Protein 8IJL (pdb70)

Radius of gyration: 47.6 Å; Cα contacts (8 Å, |Δi|>4): 2486; chains: 2; bounding box: 61×72×159 Å

Sequence (1248 aa):
DDHRLSNTELEQKYGTNIIQGLSSVRATELLARDGPNTLTPPKQTPEIIKFLKQMVGGFSILLWIGAALCWIAFVIQYVNNSASLDNVYLGAILVLVVILTGIFAYYQEAKSTNIMASFSKMIPQQALVIRDAEKKVISAEQLVVGDVVEIKGGDQIPADIRLVFSQGCKVDNSSLTGESEPQARSTEFTHENPLETKNIGFYSTTCLEGTATGIVINTGDRTIIGRIASLASGVGSEKTPIAIEIEHFVHIVAGVAVSIGIIFFITAVCMKYYVLDAIIFLISIIVANVPEGLLATVTVTLSLTAKRMAKKNCLVKNLEAVETLGSTSIICSDKTGTLTQNRMTVAHLWFDNQIFVADTSENQTKQAFDQSSGTWASLSKIITLCNRAEFRPGQESVPIMKRTVVGDASETALLKFSEVILGDVMGIRKRNHKVAEIPFNSTNKFQLSIHETEDPNNKRFLVVMKGAPERILEKCSTIMINGQEQPLDKSSADSFHTAYMELGGLGERVLGFCHLYLPAEQFPQSYIFDVDSVNFPTSNFCFVGLLSMIDPPRSTVPDAVSKCRSAGIKVIMVTGDHPITAKAIAKSVGIISANNETVEDIAKRRNIAVEQVNKREAKAAVVTGMELKDMTPEQLDELLTNYQEIVFARTSPQQKLIIVEGCQRQDAIVAVTGDGVNDSPALKKADIGIAMGIAGSDAAKNAADMVLLDDNFASIVTGVEEGRLIFDNLKKTIAYTLTKNIAELCPFLIYIVAGLPLPIGTITILFIDLGTDIIPSIALAYEKAESDIMNRKPRHKKKDRLVNTQLAIYSYLHIGLMQALGGFLVYFTVYAQQGFWPTSLINLRVAWETDDINDLEDSYGQEWTRYQRKYLEWTGSTAFFVAIMIQQIADLIIRKTRRNSIFQQGLFRNKVIWVGIASQVIVALILSYGLGSVPALSFTMLRVQYWFVAVPHAILIWVYDEMRKLFIRLYPGSWWDKNMYYTGGSWFKILLFYVIFYGCLAGIFIGTIQVMLLTISELKPTYQDRVAPPGLTQIPQIQKTEISFRPNDPKSYEAYVLNIIRFLEKYKDSAQKDDMIFEDCGSMPSEPKERGEFNHERGERKVCRFKLDWLGNCSGLNDESYGYKEGKPCIIIKLNRVLGFKPKPPKNYNPNVLPVQCTGKRDEDKDKVGNIEYFGMGGFYGFPLQYYPYYGKLLQPKYLQPLLAVQFTNLTLDTEIRIECKAYGENIGYSEKDRFQGRFDVKIEVKS

Secondary structure (DSSP, 8-state):
-TTTS-HHHHHHHTT--TTT-B-HHHHHHHHHHH--SSPPPP-PPPHHHHHHGGGSSTTHHHHHHHHHHHHHHHHHHHHTT-----HHHHHHHHHHHHHHHHHHHHHHSPPP--GGGTSSSSS-SEEEEEETTEEEEEEGGG--TT-EEEE-TTEE--SEEEEEEEEEEEEE-HHHHS--S-EEE-SS---SSTTS-SSEE-TT-EEEEEEEEEEEEE-GGGSHHHHHHHHHHHS--SPPHHHHHHHHHHHHHHHHHHHHHHHHHHHHHTTT--HHHHHHHHHHHHHHHS-TTHHHHHHHHHHHHHHHHHTTSEEESSTTHHHHTTT--EEEE-IIIIIB-SS-EEEEEEETTEEEE----SS-----S---SSSHHHHHHHHHHT---EEPTT-SSS-GGGS-EES-HHHHHHHHHHHHHHS-SHHHHHHS-EEEEE---TTT-EEEEEEE-S-TTT--EEEEEEE-HHHHHHTEEEEEETTEEEE--HHHHHHHHHHHHHHHTTT-EEEEEEEEEEPTTTS-S-----TTTTSS--SSEEEEEEEEEE-PBPTTHHHHHHHHHHTT-EEEEE-SS-HHHHHHHHHHHTSS-SS---HHHHHHHHTS-TTTS-TTT--EEEEEHHHHHT--HHHHHHHHHH-SEEEEES--HHHHHHHHHHHHTTT--EEEEE-SGGGHHHHHHSSEEEEESSS--HHHHHS-SEEETT--THHHHHHHHHHHHHHHHHHHHHHHHHHHHHHHHHHHHHHHHH----SS-HHHHHHIIIIISHHHHHHGGG---SS-GGGS-PPPTTT--SS-HHHHHIIIIIIIHHHHHHHHHHHHHHHHTTT--GGGGTT-HHHHT-TT---EE-TTS-EE-HHHHHHHHHHHHHHHHHHHHHHHHHHHHHTT-SSS-HHHH-SSS-HHHHHHHHHHHHHHHHHHHTTTTTTBTTB-PPPGGGGTTTHHHHHHHHHHHHHHHHHHHHSTTSHHHHHH--/-TTHHHHHHHHHHHHHHHHHHHHHHHHHHHHHT--SSS-S--TTTSS-BEEEES--STTEEEE-TT-TTTSHHHHHHHHHHHGGGSTGGG--TTTEE---SS---------SSSTT-SPPEE---GGGT-SSSSSS-TTTTTTTT--EEEEEEPP-BT----PPP---TTEEEEEEEESSTTHHHHS---EEE-GGG-SEEEGGG-SB--TTTSTT-----EEEE-S-PPBTS-EEEEEEE--SS----SS-TTBSEEEEEEEE--

Foldseek 3Di:
DVLADAPVVLCVVLVADQQAWAAPVVLVVQCVVPNWQAFDWDDDDDLVVLLVVLLCPFLNVLLQVLLVLLVVLVVVCVVVPDPDPPSNVVSVVSSVLSNVLSVLVSVQAFDDDTLVVLLPVLADQWWFWRHRSDTDIGGLRSDGAFTKTKDFAFGFDSAKWFWNFWDFKWWAPCLWFVARATDAAGNHQDDDDPVPGRGIHFGSIGTHHTMTMTGHHDGYLRTPLSVLSVLLNPFFPDDFLVVVLSVVVSVVLVVVLVVVLVVCLVVLVVVVDDDSLSSQLNSLSSLLSDQSCLSSLLSVLLVVLQVVLVVVQKHFNRSSQLQLLQQFFAEAEAPAVQFFVNAKAWAWKAFLLDIWGFDDALQDQETDTDCLVALNVVVLLLLLQQADKDFDPPDDVPGLSPTDIPDDRVSSNSNSVSCSHPVDRPVLNVLWDWQEWDPDDPVLQKIKTWTFDNDPVPRFIKIKMKGAAVSVVQQAAWETHRNRIGGDDCVVVVSSVVVVVVLVLLVWGKMWIWMATDDCPLCPNCQRDDNPCPSDDRGHTYTRMMIIIDRAGHPQQLVLVVLCVLLNHQYEYAGQADQSNQVNNCPVSVLADPVFDALVVVCVVVVHDSVVRDRLSGQEEEAEQVNVVPADLVRLLCVPVRHRRYYYYNHTLVVLLVNQVSVVVVQGQYEYEDAHSSCSSVQSNHSFYEYEAPRHRSSSVSSGSMYNNHSRSNSSVVSNLSSSLQLLLSLLLVLLSLLSSLLSSVQSVCCSPFVFQRLADSLLVVCVSPQQCSLLSSLSSPFDDPDDSSNHHNDRSVPDRSDDPLSNCCSNVPRSVLLNVLLVQLLQVLQVVVFAHPVNRGSCNVVLQDQPQAFDQGNVGGGHGNVVSLLSSLQSNLLSSLSSLLLSLLSSQLSSDQQDACVVRDRPPRVSNVVSNVSNVVSSVCQQCVCQVVPDPSHHHYDPVSNPSSNVSSVVSNVVSRVLSVVCVVDPPDPSVVNNGD/DPPCVVVVVVVVVVVVVVVVVVVVVVVVVVCVPADPFAGPDCPPPQLWFKDKPDDDPPLEAEAELQDCVRCVSRLVSLCVVLVCLAPVNQPPCVAEDADDLDFDAADDQDDSDPPPAAGHAYHDHLVLQPCQSCPPPVSRLGSPLWHKMKMFIHAHAQHFFAADPDPPRFFWAKDKAFPDPVQRVQQADKDKGFRPPGHGFRRHRDDDRDCRRRNSYDGGIMMMIRNRHHAPDKTKMKMAIHGPSHDDDPVDCRRRIHIHIYHHYD

Nearest PDB structures (foldseek):
  7x21-assembly1_A  TM=9.986E-01  e=0.000E+00  Rattus norvegicus
  7x24-assembly1_A  TM=9.976E-01  e=0.000E+00  Rattus norvegicus
  7x22-assembly1_A  TM=9.985E-01  e=0.000E+00  Rattus norvegicus
  7x20-assembly1_A  TM=9.929E-01  e=0.000E+00  Rattus norvegicus
  8wa5-assembly1_A  TM=9.884E-01  e=0.000E+00  Sus scrofa

GO terms:
  GO:0016324 apical plasma membrane (C, IDA)
  GO:0005391 P-type sodium:potassium-exchanging transporter activity (F, EXP)
  GO:0016324 apical plasma membrane (C, EXP)
  GO:0008900 P-type potassium:proton transporter activity (F, EXP)
  GO:0005515 protein binding (F, IPI)
  GO:0008900 P-type potassium:proton transporter activity (F, IDA)
  GO:0010038 response to metal ion (P, IDA)

Organism: Rattus norvegicus (NCBI:txid10116)

B-factor: mean 50.52, std 21.07, range [3.62, 113.34]

Solvent-accessible surface area: 52853 Å² total; per-residue (Å²): 103,8,4,130,46,53,42,84,83,0,46,131,114,26,42,13,65,12,138,90,11,4,46,51,116,80,6,86,89,4,46,90,169,42,18,77,1,46,28,89,102,37,205,94,64,80,101,112,72,27,54,100,125,38,23,85,34,37,11,3,97,19,6,96,79,0,13,51,25,2,164,84,0,46,52,45,21,157,128,88,140,54,118,44,100,80,15,45,100,7,9,64,52,0,47,102,7,0,71,85,23,1,80,63,31,64,113,20,36,58,133,62,55,63,2,23,53,7,5,63,127,22,34,14,127,110,4,58,0,10,11,84,58,97,118,61,96,21,32,1,86,84,0,0,35,0,0,0,0,42,3,114,36,65,50,48,0,4,0,3,0,6,1,5,114,38,139,53,3,57,2,25,11,37,11,8,26,22,26,67,88,50,55,46,21,26,45,115,85,75,51,100,40,48,53,53,2,80,0,7,1,4,2,3,4,43,0,71,90,27,68,6,18,0,0,0,16,45,1,0,24,91,0,46,2,0,122,0,0,51,44,0,39,58,31,27,108,140,111,34,6,0,19,72,4,25,69,57,2,12,109,49,2,26,35,48,4,69,57,35,8,106,99,54,59,102,69,4,60,91,87,190,42,120,93,22,35,0,18,59,6,35,2,3,0,14,0,0,2,0,4,8,10,3,32,20,3,5,2,43,8,0,28,44,7,12,94,92,10,50,159,126,72,6,78,19,58,23,19,26,4,1,1,1,0,7,1,0,29,9,1,4,0,10,2,8,0,0,0,0,18,77,37,35,3,3,7,32,0,10,1,25,73,101,61,15,104,5,59,34,30,28,115,20,113,133,20,82,17,102,78,61,89,13,3,18,63,24,0,13,62,0,3,0,0,0,2,124,1,84,36,112,130,78,30,155,114,49,78,37,13,106,24,65,19,72,52,70,48,14,17,19,2,0,0,14,10,4,21,12,36,63,46,61,1,81,17,43,35,170,130,2,119,80,54,8,31,17,56,111,67,80,113,50,101,26,2,0,0,0,2,34,8,77,64,113,139,67,87,83,5,1,0,0,0,10,4,30,5,85,76,0,23,133,38,14,46,27,5,16,32,99,28,122,110,67,105,50,71,161,86,6,35,61,28,2,92,84,4,55,100,102,0,29,55,71,12,16,89,16,27,0,0,0,7,30,118,5,61,38,157,111,19,66,93,98,70,151,14,69,77,107,67,112,44,5,50,43,55,105,0,5,0,3,0,0,0,0,0,14,18,2,30,27,62,52,0,49,80,3,1,58,103,1,75,70,0,26,3,24,6,0,0,6,0,1,19,92,41,104,27,0,45,15,2,0,88,65,0,29,1,2,29,96,121,27,50,3,16,85,46,2,7,178,141,115,138,75,46,71,156,119,7,90,94,124,84,0,107,1,7,26,6,33,2,74,91,9,115,102,42,62,74,110,87,6,47,105,23,2,100,68,6,106,1,0,0,0,0,51,5,23,5,67,26,6,13,78,0,2,55,0,0,34,119,60,70,8,2,0,0,6,1,0,16,12,9,1,4,0,0,4,1,57,34,9,32,0,0,0,0,1,13,138,37,12,31,66,0,0,55,44,4,2,25,2,5,0,85,58,13,44,3,38,15,1,18,40,5,0,71,30,0,6,31,18,18,32,7,5,16,4,1,4,1,0,5,1,0,4,1,18,0,0,5,20,0,4,31,62,34,6,71,28,6,7,0,43,0,0,13,19,21,0,0,5,52,0,3,63,33,1,1,47,70,0,2,34,0,0,24,71,4,143,45,47,81,92,12,36,106,87,125,27,32,65,48,121,155,67,63,0,0,49,98,62,0,13,63,8,0,20,80,3,0,0,48,6,0,4,45,0,0,14,10,0,0,25,10,1,0,1,20,11,0,1,70,23,107,43,0,92,122,29,16,117,34,0,60,39,91,36,48,7,34,15,80,4,13,5,0,0,12,0,5,27,32,18,0,55,35,2,20,60,16,0,5,0,0,0,1,0,1,0,0,27,0,0,33,11,0,0,22,3,0,2,4,23,93,26,9,15,160,101,22,9,57,127,174,16,132,42,0,87,84,0,18,46,17,0,51,94,39,0,74,111,12,1,82,42,50,1,71,93,48,32,68,34,0,0,97,13,88,108,51,7,28,128,32,3,52,82,8,8,95,50,0,69,64,35,2,20,91,2,1,62,78,0,48,98,123,92,50,37,60,59,28,146,46,8,75,9,131,62,61,37,147,133,97,33,106,82,31,41,107,97,17,76,44,69,12,48,40,65,34,104,31,32,20,103,103,19,54,155,107,23,49,83,19,109,4,56,55,51,58,54,7,36,51,2,3,0,13,18,12,0,72,17,129,132,32,74,1,48,0,96,21,114,57,66,146,31,12,90,74,32,16,95,28,0,60,163,22,4,90,100,2,99,78,79,46,7,137,78,102,161,57,7,30,118,21,43,64,112,18,36,118,38,77,107,20,36,125,45,72,103,141,153,40,114,7,73,0,4,40,0,82,11,80,44,0,19,98,0,11,24,100,144,34,112,6,13,0,0,121,90,10,81,0,0,0,0,0,5,6,4,38,6,9,34,24,82,3,96,14,60,166,143,211,48,97,30,8,0,41,7,92,3,52,3,95,88,125,80,1,108,105,67,8,33,78,32,60,34,46,7,1,36,57,61,116,1,0,2,8,5,6,19,7,9,3,3,93,80,7,3,43,118,28,5,11,1,0,0,0,0,8,0,31,94,13,57,92,86,27,66,1,89,0,25,0,56,0,77,15,94,48,11,26,86,32,145,146,3,79,53,19,0,11,0,33,0,44,0,43,0,59,72

InterPro domains:
  IPR001757 P-type ATPase [TIGR01494] (148-418)
  IPR001757 P-type ATPase [TIGR01494] (701-815)
  IPR004014 Cation-transporting P-type ATPase, N-terminal [PF00690] (57-124)
  IPR004014 Cation-transporting P-type ATPase, N-terminal [SM00831] (55-129)
  IPR005775 P-type ATPase subfamily IIC, subunit alpha [TIGR01106] (41-1036)
  IPR005775 P-type ATPase subfamily IIC, subunit alpha [cd02608] (75-1033)
  IPR006068 Cation-transporting P-type ATPase, C-terminal [PF00689] (811-1021)
  IPR008250 P-type ATPase, A domain superfamily [SSF81653] (178-285)
  IPR018303 P-type ATPase, phosphorylation site [PS00154] (388-394)
  IPR023214 HAD superfamily [G3DSA:3.40.50.1000] (383-767)
  IPR023298 P-type ATPase, transmembrane domain superfamily [SSF81665] (54-1027)
  IPR023299 P-type ATPase, cytoplasmic domain N [G3DSA:3.40.1110.10] (396-606)
  IPR023299 P-type ATPase, cytoplasmic domain N [SSF81660] (395-607)
  IPR036412 HAD-like superfamily [SSF56784] (385-776)
  IPR044492 P-type ATPase, haloacid dehalogenase domain [SFLDF00027] (367-779)
  IPR050510 Cation transport ATPase (P-type) [PTHR43294] (22-1036)
  IPR059000 P-type ATPase, A domain [PF00122] (175-286)

Structure (mmCIF, N/CA/C/O backbone):
data_8IJL
#
_entry.id   8IJL
#
_cell.length_a   1.00
_cell.length_b   1.00
_cell.length_c   1.00
_cell.angle_alpha   90.00
_cell.angle_beta   90.00
_cell.angle_gamma   90.00
#
_symmetry.space_group_name_H-M   'P 1'
#
loop_
_entity.id
_entity.type
_entity.pdbx_description
1 polymer 'Sodium/potassium-transporting ATPase subunit alpha'
2 polymer 'Sodium/potassium-transporting ATPase subunit beta-1'
3 non-polymer 'TETRAFLUOROALUMINATE ION'
4 non-polymer 'MAGNESIUM ION'
5 non-polymer "ADENOSINE-5'-DIPHOSPHATE"
6 non-polymer 1,2-DIOLEOYL-SN-GLYCERO-3-PHOSPHOCHOLINE
7 non-polymer CHOLESTEROL
8 non-polymer 'SODIUM ION'
9 non-polymer '2-{[(4-O-alpha-D-glucopyranosyl-alpha-D-glucopyranosyl)oxy]methyl}-4-{[(3beta,9beta,14beta,17beta,25R)-spirost-5-en-3-yl]oxy}butyl 4-O-alpha-D-glucopyranosyl-alpha-D-glucopyranoside'
10 non-polymer 2-acetamido-2-deoxy-beta-D-glucopyranose
11 water water
#
loop_
_atom_site.group_PDB
_atom_site.id
_atom_site.type_symbol
_atom_site.label_atom_id
_atom_site.label_alt_id
_atom_site.label_comp_id
_atom_site.label_asym_id
_atom_site.label_entity_id
_atom_site.label_seq_id
_atom_site.pdbx_PDB_ins_code
_atom_site.Cartn_x
_atom_site.Cartn_y
_atom_site.Cartn_z
_atom_site.occupancy
_atom_site.B_iso_or_equiv
_atom_site.auth_seq_id
_atom_site.auth_comp_id
_atom_site.auth_asym_id
_atom_site.auth_atom_id
_atom_site.pdbx_PDB_model_num
ATOM 1 N N . ASP A 1 5 ? 194.78800 190.05500 231.71500 1.000 62.72033 55 ASP A N 1
ATOM 2 C CA . ASP A 1 5 ? 193.92700 191.09500 231.16600 1.000 61.99725 55 ASP A CA 1
ATOM 3 C C . ASP A 1 5 ? 193.24200 191.87500 232.28100 1.000 64.01475 55 ASP A C 1
ATOM 4 O O . ASP A 1 5 ? 193.73800 191.93300 233.40500 1.000 61.35553 55 ASP A O 1
ATOM 9 N N . ASP A 1 6 ? 192.09200 192.47100 231.96100 1.000 59.12889 56 ASP A N 1
ATOM 10 C CA . ASP A 1 6 ? 191.38500 193.30600 232.92600 1.000 53.91786 56 ASP A CA 1
ATOM 11 C C . ASP A 1 6 ? 190.70200 192.49600 234.01900 1.000 56.85163 56 ASP A C 1
ATOM 12 O O . ASP A 1 6 ? 190.40700 193.04900 235.08300 1.000 60.22012 56 ASP A O 1
ATOM 17 N N . HIS A 1 7 ? 190.43800 191.21100 233.78900 1.000 49.48628 57 HIS A N 1
ATOM 18 C CA . HIS A 1 7 ? 189.78100 190.39700 234.80300 1.000 45.42932 57 HIS A CA 1
ATOM 19 C C . HIS A 1 7 ? 190.72900 189.93000 235.89700 1.000 50.24705 57 HIS A C 1
ATOM 20 O O . HIS A 1 7 ? 190.26000 189.43800 236.92800 1.000 54.21183 57 HIS A O 1
ATOM 27 N N . ARG A 1 8 ? 192.03900 190.07200 235.70500 1.000 57.91307 58 ARG A N 1
ATOM 28 C CA . ARG A 1 8 ? 193.00800 189.71100 236.73000 1.000 58.09084 58 ARG A CA 1
ATOM 29 C C . ARG A 1 8 ? 193.37200 190.87500 237.63900 1.000 61.50896 58 ARG A C 1
ATOM 30 O O . ARG A 1 8 ? 193.78100 190.64500 238.78300 1.000 60.82098 58 ARG A O 1
ATOM 38 N N . LEU A 1 9 ? 193.23300 192.10900 237.16500 1.000 63.35466 59 LEU A N 1
ATOM 39 C CA . LEU A 1 9 ? 193.57400 193.27100 237.96800 1.000 60.50571 59 LEU A CA 1
ATOM 40 C C . LEU A 1 9 ? 192.56000 193.47200 239.09000 1.000 62.39741 59 LEU A C 1
ATOM 41 O O . LEU A 1 9 ? 191.42600 192.99000 239.03900 1.000 62.43882 59 LEU A O 1
ATOM 46 N N . SER A 1 10 ? 192.99100 194.19400 240.12000 1.000 67.89018 60 SER A N 1
ATOM 47 C CA . SER A 1 10 ? 192.12700 194.55000 241.23100 1.000 67.93265 60 SER A CA 1
ATOM 48 C C . SER A 1 10 ? 191.40500 195.86000 240.92200 1.000 65.32512 60 SER A C 1
ATOM 49 O O . SER A 1 10 ? 191.62600 196.48900 239.88500 1.000 67.96238 60 SER A O 1
ATOM 52 N N . ASN A 1 11 ? 190.52100 196.27600 241.83200 1.000 61.11674 61 ASN A N 1
ATOM 53 C CA . ASN A 1 11 ? 189.80000 197.52900 241.63600 1.000 63.95501 61 ASN A CA 1
ATOM 54 C C . ASN A 1 11 ? 190.75800 198.71000 241.57100 1.000 66.18163 61 ASN A C 1
ATOM 55 O O . ASN A 1 11 ? 190.62900 199.58000 240.70000 1.000 68.59594 61 ASN A O 1
ATOM 60 N N . THR A 1 12 ? 191.73300 198.75200 242.48100 1.000 64.72897 62 THR A N 1
ATOM 61 C CA . THR A 1 12 ? 192.69700 199.84700 242.48700 1.000 65.26394 62 THR A CA 1
ATOM 62 C C . THR A 1 12 ? 193.51500 199.86300 241.20300 1.000 63.46551 62 THR A C 1
ATOM 63 O O . THR A 1 12 ? 193.67400 200.91200 240.57000 1.000 65.48642 62 THR A O 1
ATOM 67 N N . GLU A 1 13 ? 194.02400 198.70000 240.78900 1.000 62.46934 63 GLU A N 1
ATOM 68 C CA . GLU A 1 13 ? 194.81700 198.63500 239.56500 1.000 63.55358 63 GLU A CA 1
ATOM 69 C C . GLU A 1 13 ? 193.98600 198.97600 238.33600 1.000 64.36741 63 GLU A C 1
ATOM 70 O O . GLU A 1 13 ? 194.52600 199.48200 237.34700 1.000 63.64713 63 GLU A O 1
ATOM 76 N N . LEU A 1 14 ? 192.68100 198.69900 238.37300 1.000 62.08691 64 LEU A N 1
ATOM 77 C CA . LEU A 1 14 ? 191.80400 199.14500 237.29600 1.000 58.22275 64 LEU A CA 1
ATOM 78 C C . LEU A 1 14 ? 191.62100 200.65400 237.31500 1.000 55.90216 64 LEU A C 1
ATOM 79 O O . LEU A 1 14 ? 191.48200 201.27300 236.25500 1.000 55.66385 64 LEU A O 1
ATOM 84 N N . GLU A 1 15 ? 191.60900 201.26100 238.50300 1.000 59.83074 65 GLU A N 1
ATOM 85 C CA . GLU A 1 15 ? 191.45100 202.70700 238.58800 1.000 57.21865 65 GLU A CA 1
ATOM 86 C C . GLU A 1 15 ? 192.68400 203.46100 238.10300 1.000 60.49575 65 GLU A C 1
ATOM 87 O O . GLU A 1 15 ? 192.56300 204.62600 237.71400 1.000 62.81339 65 GLU A O 1
ATOM 93 N N . GLN A 1 16 ? 193.86000 202.83100 238.11300 1.000 64.13070 66 GLN A N 1
ATOM 94 C CA . GLN A 1 16 ? 195.06000 203.46600 237.57800 1.000 61.95429 66 GLN A CA 1
ATOM 95 C C . GLN A 1 16 ? 195.21100 203.25000 236.07900 1.000 64.49477 66 GLN A C 1
ATOM 96 O O . GLN A 1 16 ? 195.63500 204.16300 235.36300 1.000 67.23476 66 GLN A O 1
ATOM 102 N N . LYS A 1 17 ? 194.88300 202.05100 235.59400 1.000 58.07810 67 LYS A N 1
ATOM 103 C CA . LYS A 1 17 ? 195.03700 201.75700 234.17300 1.000 55.31062 67 LYS A CA 1
ATOM 104 C C . LYS A 1 17 ? 194.13400 202.63900 233.32300 1.000 57.50795 67 LYS A C 1
ATOM 105 O O . LYS A 1 17 ? 194.55100 203.13800 232.27100 1.000 59.48426 67 LYS A O 1
ATOM 111 N N . TYR A 1 18 ? 192.89600 202.84900 233.76400 1.000 56.39219 68 TYR A N 1
ATOM 112 C CA . TYR A 1 18 ? 191.90100 203.55800 232.97600 1.000 51.80576 68 TYR A CA 1
ATOM 113 C C . TYR A 1 18 ? 191.68300 204.99400 233.42800 1.000 56.50970 68 TYR A C 1
ATOM 114 O O . TYR A 1 18 ? 190.82100 205.67700 232.86500 1.000 60.84018 68 TYR A O 1
ATOM 123 N N . GLY A 1 19 ? 192.43600 205.47100 234.41700 1.000 57.13961 69 GLY A N 1
ATOM 124 C CA . GLY A 1 19 ? 192.31900 206.84400 234.86800 1.000 55.83990 69 GLY A CA 1
ATOM 125 C C . GLY A 1 19 ? 190.92300 207.19000 235.33500 1.000 59.77777 69 GLY A C 1
ATOM 126 O O . GLY A 1 19 ? 190.37400 208.23200 234.96600 1.000 58.16090 69 GLY A O 1
ATOM 127 N N . THR A 1 20 ? 190.33600 206.31300 236.14300 1.000 58.04566 70 THR A N 1
ATOM 128 C CA . THR A 1 20 ? 188.95400 206.44400 236.57200 1.000 51.51932 70 THR A CA 1
ATOM 129 C C . THR A 1 20 ? 188.86400 206.22600 238.07400 1.000 53.72384 70 THR A C 1
ATOM 130 O O . THR A 1 20 ? 189.78800 205.70700 238.70500 1.000 60.89899 70 THR A O 1
ATOM 134 N N . ASN A 1 21 ? 187.74100 206.64900 238.64500 1.000 55.61337 71 ASN A N 1
ATOM 135 C CA . ASN A 1 21 ? 187.43000 206.40500 240.04600 1.000 56.24504 71 ASN A CA 1
ATOM 136 C C . ASN A 1 21 ? 186.06200 205.74900 240.12200 1.000 55.80156 71 ASN A C 1
ATOM 137 O O . ASN A 1 21 ? 185.10200 206.24700 239.53100 1.000 60.72921 71 ASN A O 1
ATOM 142 N N . ILE A 1 22 ? 185.97600 204.62900 240.84000 1.000 56.45054 72 ILE A N 1
ATOM 143 C CA . ILE A 1 22 ? 184.71800 203.89100 240.90600 1.000 56.29436 72 ILE A CA 1
ATOM 144 C C . ILE A 1 22 ? 183.64300 204.72200 241.59300 1.000 56.15079 72 ILE A C 1
ATOM 145 O O . ILE A 1 22 ? 182.48900 204.76300 241.14900 1.000 57.80819 72 ILE A O 1
ATOM 150 N N . ILE A 1 23 ? 184.00000 205.39600 242.68700 1.000 59.97294 73 ILE A N 1
ATOM 151 C CA . ILE A 1 23 ? 183.02300 206.20000 243.41500 1.000 60.60093 73 ILE A CA 1
ATOM 152 C C . ILE A 1 23 ? 182.60600 207.41500 242.59700 1.000 58.80075 73 ILE A C 1
ATOM 153 O O . ILE A 1 23 ? 181.41500 207.73200 242.49400 1.000 61.41858 73 ILE A O 1
ATOM 158 N N . GLN A 1 24 ? 183.57100 208.11000 241.99700 1.000 60.69681 74 GLN A N 1
ATOM 159 C CA . GLN A 1 24 ? 183.29200 209.36100 241.30400 1.000 61.75788 74 GLN A CA 1
ATOM 160 C C . GLN A 1 24 ? 182.97000 209.17600 239.82900 1.000 62.92660 74 GLN A C 1
ATOM 161 O O . GLN A 1 24 ? 182.12800 209.90600 239.29400 1.000 64.74786 74 GLN A O 1
ATOM 167 N N . GLY A 1 25 ? 183.61300 208.22300 239.15800 1.000 58.49593 75 GLY A N 1
ATOM 168 C CA . GLY A 1 25 ? 183.43800 208.05900 237.73100 1.000 54.77352 75 GLY A CA 1
ATOM 169 C C . GLY A 1 25 ? 184.29600 209.02700 236.94000 1.000 57.06124 75 GLY A C 1
ATOM 170 O O . GLY A 1 25 ? 185.02400 209.86000 237.47900 1.000 59.18042 75 GLY A O 1
ATOM 171 N N . LEU A 1 26 ? 184.20500 208.90100 235.62000 1.000 58.23341 76 LEU A N 1
ATOM 172 C CA . LEU A 1 26 ? 184.91600 209.81000 234.73700 1.000 59.68194 76 LEU A CA 1
ATOM 173 C C . LEU A 1 26 ? 184.28900 211.20000 234.78700 1.000 63.03540 76 LEU A C 1
ATOM 174 O O . LEU A 1 26 ? 183.09400 211.36400 235.03900 1.000 63.96326 76 LEU A O 1
ATOM 179 N N . SER A 1 27 ? 185.11400 212.21200 234.54500 1.000 67.90592 77 SER A N 1
ATOM 180 C CA . SER A 1 27 ? 184.59500 213.56300 234.44400 1.000 64.31659 77 SER A CA 1
ATOM 181 C C . SER A 1 27 ? 183.87000 213.74500 233.11300 1.000 67.68969 77 SER A C 1
ATOM 182 O O . SER A 1 27 ? 183.97500 212.92300 232.20000 1.000 70.45255 77 SER A O 1
ATOM 185 N N . SER A 1 28 ? 183.11800 214.83800 233.00800 1.000 70.29761 78 SER A N 1
ATOM 186 C CA . SER A 1 28 ? 182.40900 215.13200 231.77000 1.000 67.86625 78 SER A CA 1
ATOM 187 C C . SER A 1 28 ? 183.32500 215.67400 230.68200 1.000 67.77727 78 SER A C 1
ATOM 188 O O . SER A 1 28 ? 182.93200 215.67800 229.51100 1.000 68.80430 78 SER A O 1
ATOM 191 N N . VAL A 1 29 ? 184.52600 216.12200 231.03400 1.000 71.79008 79 VAL A N 1
ATOM 192 C CA . VAL A 1 29 ? 185.49700 216.57900 230.04500 1.000 71.73652 79 VAL A CA 1
ATOM 193 C C . VAL A 1 29 ? 186.31800 215.41800 229.50500 1.000 68.88347 79 VAL A C 1
ATOM 194 O O . VAL A 1 29 ? 186.50800 215.28600 228.29200 1.000 69.44589 79 VAL A O 1
ATOM 198 N N . ARG A 1 30 ? 186.81600 214.56300 230.40000 1.000 63.65855 80 ARG A N 1
ATOM 199 C CA . ARG A 1 30 ? 187.54900 213.38600 229.95600 1.000 66.30959 80 ARG A CA 1
ATOM 200 C C . ARG A 1 30 ? 186.65000 212.42500 229.19300 1.000 64.68352 80 ARG A C 1
ATOM 201 O O . ARG A 1 30 ? 187.12600 211.71600 228.30300 1.000 66.07587 80 ARG A O 1
ATOM 209 N N . ALA A 1 31 ? 185.35400 212.39800 229.50700 1.000 63.44725 81 ALA A N 1
ATOM 210 C CA . ALA A 1 31 ? 184.43600 211.56800 228.73700 1.000 61.33114 81 ALA A CA 1
ATOM 211 C C . ALA A 1 31 ? 184.37100 212.00400 227.27900 1.000 65.07428 81 ALA A C 1
ATOM 212 O O . ALA A 1 31 ? 184.45300 211.16200 226.37900 1.000 68.03699 81 ALA A O 1
ATOM 214 N N . THR A 1 32 ? 184.25200 213.30800 227.02400 1.000 67.94878 82 THR A N 1
ATOM 215 C CA . THR A 1 32 ? 184.23800 213.79900 225.65000 1.000 65.56000 82 THR A CA 1
ATOM 216 C C . THR A 1 32 ? 185.59700 213.65100 224.98000 1.000 68.60732 82 THR A C 1
ATOM 217 O O . THR A 1 32 ? 185.66600 213.34400 223.78200 1.000 69.55199 82 THR A O 1
ATOM 221 N N . GLU A 1 33 ? 186.68200 213.85200 225.73100 1.000 66.53407 83 GLU A N 1
ATOM 222 C CA . GLU A 1 33 ? 188.01200 213.65900 225.16200 1.000 63.47187 83 GLU A CA 1
ATOM 223 C C . GLU A 1 33 ? 188.22000 212.21100 224.73200 1.000 64.96391 83 GLU A C 1
ATOM 224 O O . GLU A 1 33 ? 188.76700 211.94900 223.65500 1.000 69.48513 83 GLU A O 1
ATOM 230 N N . LEU A 1 34 ? 187.76500 211.25500 225.54400 1.000 56.44054 84 LEU A N 1
ATOM 231 C CA . LEU A 1 34 ? 187.89300 209.85200 225.17100 1.000 55.02653 84 LEU A CA 1
ATOM 232 C C . LEU A 1 34 ? 186.92000 209.47000 224.06400 1.000 53.24199 84 LEU A C 1
ATOM 233 O O . LEU A 1 34 ? 187.22900 208.59400 223.25200 1.000 55.75251 84 LEU A O 1
ATOM 238 N N . LEU A 1 35 ? 185.74400 210.10000 224.01500 1.000 55.29837 85 LEU A N 1
ATOM 239 C CA . LEU A 1 35 ? 184.84600 209.88500 222.88700 1.000 56.81851 85 LEU A CA 1
ATOM 240 C C . LEU A 1 35 ? 185.45300 210.36900 221.58100 1.000 58.62796 85 LEU A C 1
ATOM 241 O O . LEU A 1 35 ? 185.18500 209.78200 220.52800 1.000 59.84790 85 LEU A O 1
ATOM 246 N N . ALA A 1 36 ? 186.25400 211.43100 221.62600 1.000 68.87284 86 ALA A N 1
ATOM 247 C CA . ALA A 1 36 ? 186.98700 211.87600 220.44800 1.000 64.29047 86 ALA A CA 1
ATOM 248 C C . ALA A 1 36 ? 188.18300 210.99000 220.13300 1.000 64.55416 86 ALA A C 1
ATOM 249 O O . ALA A 1 36 ? 188.49800 210.78000 218.95700 1.000 68.82418 86 ALA A O 1
ATOM 251 N N . ARG A 1 37 ? 188.85700 210.46800 221.16100 1.000 63.33505 87 ARG A N 1
ATOM 252 C CA . ARG A 1 37 ? 190.06000 209.67000 220.93900 1.000 63.22672 87 ARG A CA 1
ATOM 253 C C . ARG A 1 37 ? 189.73200 208.27300 220.42100 1.000 63.63257 87 ARG A C 1
ATOM 254 O O . ARG A 1 37 ? 190.42300 207.76000 219.53400 1.000 65.32067 87 ARG A O 1
ATOM 262 N N . ASP A 1 38 ? 188.68700 207.63900 220.95600 1.000 61.71871 88 ASP A N 1
ATOM 263 C CA . ASP A 1 38 ? 188.34000 206.26800 220.60200 1.000 59.27151 88 ASP A CA 1
ATOM 264 C C . ASP A 1 38 ? 187.15300 206.15300 219.66100 1.000 62.65576 88 ASP A C 1
ATOM 265 O O . ASP A 1 38 ? 187.09700 205.20500 218.87700 1.000 64.26224 88 ASP A O 1
ATOM 270 N N . GLY A 1 39 ? 186.20600 207.08200 219.72100 1.000 58.61860 89 GLY A N 1
ATOM 271 C CA . GLY A 1 39 ? 185.02300 207.00800 218.90000 1.000 56.00740 89 GLY A CA 1
ATOM 272 C C . GLY A 1 39 ? 183.81500 206.53300 219.67900 1.000 53.59046 89 GLY A C 1
ATOM 273 O O . GLY A 1 39 ? 183.91400 206.13700 220.84400 1.000 55.68808 89 GLY A O 1
ATOM 274 N N . PRO A 1 40 ? 182.64700 206.56600 219.04500 1.000 49.70093 90 PRO A N 1
ATOM 275 C CA . PRO A 1 40 ? 181.41600 206.17400 219.73700 1.000 50.24501 90 PRO A CA 1
ATOM 276 C C . PRO A 1 40 ? 181.35100 204.67600 219.99700 1.000 52.96697 90 PRO A C 1
ATOM 277 O O . PRO A 1 40 ? 182.01700 203.86500 219.35000 1.000 51.15312 90 PRO A O 1
ATOM 281 N N . ASN A 1 41 ? 180.52300 204.31900 220.97800 1.000 38.66319 91 ASN A N 1
ATOM 282 C CA . ASN A 1 41 ? 180.29300 202.92300 221.34700 1.000 32.38830 91 ASN A CA 1
ATOM 283 C C . ASN A 1 41 ? 179.16900 202.35200 220.48000 1.000 37.14421 91 ASN A C 1
ATOM 284 O O . ASN A 1 41 ? 178.04700 202.10200 220.92300 1.000 45.41456 91 ASN A O 1
ATOM 289 N N . THR A 1 42 ? 179.49600 202.16200 219.20400 1.000 39.53762 92 THR A N 1
ATOM 290 C CA . THR A 1 42 ? 178.57200 201.60100 218.23000 1.000 40.68213 92 THR A CA 1
ATOM 291 C C . THR A 1 42 ? 179.33800 200.69900 217.27500 1.000 44.81544 92 THR A C 1
ATOM 292 O O . THR A 1 42 ? 180.55100 200.83700 217.09600 1.000 46.70211 92 THR A O 1
ATOM 296 N N . LEU A 1 43 ? 178.61200 199.77300 216.65600 1.000 43.23780 93 LEU A N 1
ATOM 297 C CA . LEU A 1 43 ? 179.18700 198.85300 215.68400 1.000 42.54624 93 LEU A CA 1
ATOM 298 C C . LEU A 1 43 ? 179.11600 199.48300 214.29800 1.000 45.69236 93 LEU A C 1
ATOM 299 O O . LEU A 1 43 ? 178.03200 199.84800 213.83200 1.000 50.89292 93 LEU A O 1
ATOM 304 N N . THR A 1 44 ? 180.26500 199.61000 213.64600 1.000 51.85709 94 THR A N 1
ATOM 305 C CA . THR A 1 44 ? 180.30500 200.21100 212.31800 1.000 54.93716 94 THR A CA 1
ATOM 306 C C . THR A 1 44 ? 179.77500 199.22600 211.28200 1.000 54.25492 94 THR A C 1
ATOM 307 O O . THR A 1 44 ? 180.24800 198.08600 211.22100 1.000 54.21847 94 THR A O 1
ATOM 311 N N . PRO A 1 45 ? 178.80300 199.62000 210.45600 1.000 66.34312 95 PRO A N 1
ATOM 312 C CA . PRO A 1 45 ? 178.26100 198.68600 209.47200 1.000 63.25389 95 PRO A CA 1
ATOM 313 C C . PRO A 1 45 ? 179.29000 198.36300 208.40400 1.000 64.82471 95 PRO A C 1
ATOM 314 O O . PRO A 1 45 ? 180.18000 199.17900 208.11100 1.000 69.02226 95 PRO A O 1
ATOM 318 N N . PRO A 1 46 ? 179.21300 197.18100 207.79900 1.000 76.28099 96 PRO A N 1
ATOM 319 C CA . PRO A 1 46 ? 180.15500 196.83500 206.73000 1.000 78.38591 96 PRO A CA 1
ATOM 320 C C . PRO A 1 46 ? 179.89000 197.63500 205.46400 1.000 82.29719 96 PRO A C 1
ATOM 321 O O . PRO A 1 46 ? 178.79000 198.13700 205.22400 1.000 81.90700 96 PRO A O 1
ATOM 325 N N . LYS A 1 47 ? 180.93100 197.74600 204.64400 1.000 92.39586 97 LYS A N 1
ATOM 326 C CA . LYS A 1 47 ? 180.86400 198.48700 203.38800 1.000 93.18167 97 LYS A CA 1
ATOM 327 C C . LYS A 1 47 ? 180.40500 197.54000 202.28400 1.000 93.48619 97 LYS A C 1
ATOM 328 O O . LYS A 1 47 ? 181.10700 196.58000 201.94900 1.000 93.54058 97 LYS A O 1
ATOM 334 N N . GLN A 1 48 ? 179.23400 197.81200 201.71700 1.000 90.32298 98 GLN A N 1
ATOM 335 C CA . GLN A 1 48 ? 178.64600 196.96900 200.68600 1.000 89.64222 98 GLN A CA 1
ATOM 336 C C . GLN A 1 48 ? 178.81800 197.60600 199.31300 1.000 91.40582 98 GLN A C 1
ATOM 337 O O . GLN A 1 48 ? 178.72000 198.82700 199.16500 1.000 90.16429 98 GLN A O 1
ATOM 343 N N . THR A 1 49 ? 179.07800 196.76900 198.31200 1.000 89.35200 99 THR A N 1
ATOM 344 C CA . THR A 1 49 ? 179.20100 197.25100 196.94800 1.000 88.89877 99 THR A CA 1
ATOM 345 C C . THR A 1 49 ? 177.84400 197.72600 196.42700 1.000 89.59244 99 THR A C 1
ATOM 346 O O . THR A 1 49 ? 176.80500 197.15800 196.77300 1.000 89.16817 99 THR A O 1
ATOM 350 N N . PRO A 1 50 ? 177.82800 198.77100 195.60000 1.000 85.44116 100 PRO A N 1
ATOM 351 C CA . PRO A 1 50 ? 176.55300 199.27300 195.07400 1.000 83.24436 100 PRO A CA 1
ATOM 352 C C . PRO A 1 50 ? 175.85700 198.23700 194.20400 1.000 83.15491 100 PRO A C 1
ATOM 353 O O . PRO A 1 50 ? 176.49300 197.39100 193.57200 1.000 81.09120 100 PRO A O 1
ATOM 357 N N . GLU A 1 51 ? 174.52500 198.31200 194.18800 1.000 77.91996 101 GLU A N 1
ATOM 358 C CA . GLU A 1 51 ? 173.73200 197.34300 193.43800 1.000 75.49824 101 GLU A CA 1
ATOM 359 C C . GLU A 1 51 ? 173.97900 197.45300 191.93900 1.000 76.56638 101 GLU A C 1
ATOM 360 O O . GLU A 1 51 ? 174.04300 196.43400 191.23900 1.000 78.51978 101 GLU A O 1
ATOM 366 N N . ILE A 1 52 ? 174.10500 198.67800 191.42400 1.000 74.18942 102 ILE A N 1
ATOM 367 C CA . ILE A 1 52 ? 174.30000 198.85100 189.98900 1.000 74.25955 102 ILE A CA 1
ATOM 368 C C . ILE A 1 52 ? 175.64700 198.28800 189.55200 1.000 75.08021 102 ILE A C 1
ATOM 369 O O . ILE A 1 52 ? 175.77000 197.75700 188.44300 1.000 75.63373 102 ILE A O 1
ATOM 374 N N . ILE A 1 53 ? 176.67000 198.37300 190.40500 1.000 72.34526 103 ILE A N 1
ATOM 375 C CA . ILE A 1 53 ? 177.95500 197.76400 190.07800 1.000 71.28032 103 ILE A CA 1
ATOM 376 C C . ILE A 1 53 ? 177.82200 196.24900 189.99800 1.000 72.27740 103 ILE A C 1
ATOM 377 O O . ILE A 1 53 ? 178.38600 195.60700 189.10400 1.000 74.16516 103 ILE A O 1
ATOM 382 N N . LYS A 1 54 ? 177.07400 195.65500 190.93100 1.000 69.79783 104 LYS A N 1
ATOM 383 C CA . LYS A 1 54 ? 176.85100 194.21400 190.89800 1.000 66.83231 104 LYS A CA 1
ATOM 384 C C . LYS A 1 54 ? 176.10400 193.80300 189.63600 1.000 69.54853 104 LYS A C 1
ATOM 385 O O . LYS A 1 54 ? 176.42000 192.77600 189.02500 1.000 70.81017 104 LYS A O 1
ATOM 391 N N . PHE A 1 55 ? 175.1040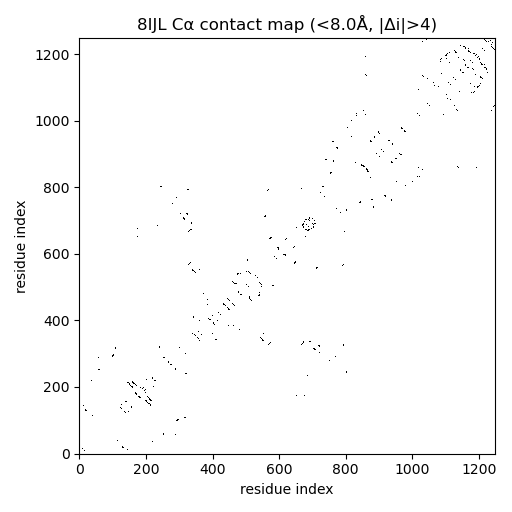0 194.59100 189.23600 1.000 66.91340 105 PHE A N 1
ATOM 392 C CA . PHE A 1 55 ? 174.37000 194.29400 188.01000 1.000 62.72021 105 PHE A CA 1
ATOM 393 C C . PHE A 1 55 ? 175.26000 194.42300 186.77900 1.000 61.94018 105 PHE A C 1
ATOM 394 O O . PHE A 1 55 ? 175.18700 193.59300 185.86600 1.000 65.21797 105 PHE A O 1
ATOM 402 N N . LEU A 1 56 ? 176.10400 195.45600 186.73300 1.000 63.17816 106 LEU A N 1
ATOM 403 C CA . LEU A 1 56 ? 176.93500 195.67900 185.55600 1.000 63.33451 106 LEU A CA 1
ATOM 404 C C . LEU A 1 56 ? 178.07300 194.67300 185.46200 1.000 63.29135 106 LEU A C 1
ATOM 405 O O . LEU A 1 56 ? 178.55500 194.39100 184.36000 1.000 66.43673 106 LEU A O 1
ATOM 410 N N . LYS A 1 57 ? 178.51900 194.12500 186.59400 1.000 63.72779 107 LYS A N 1
ATOM 411 C CA . LYS A 1 57 ? 179.56500 193.11000 186.55900 1.000 61.42599 107 LYS A CA 1
ATOM 412 C C . LYS A 1 57 ? 179.10500 191.81100 185.91300 1.000 62.07928 107 LYS A C 1
ATOM 413 O O . LYS A 1 57 ? 179.94600 190.96000 185.60700 1.000 61.21802 107 LYS A O 1
ATOM 419 N N . GLN A 1 58 ? 177.80300 191.63700 185.70100 1.000 59.50672 108 GLN A N 1
ATOM 420 C CA . GLN A 1 58 ? 177.26200 190.44000 185.07500 1.000 54.74806 108 GLN A CA 1
ATOM 421 C C . GLN A 1 58 ? 177.18900 190.54100 183.55700 1.000 52.81676 108 GLN A C 1
ATOM 422 O O . GLN A 1 58 ? 176.80100 189.56700 182.90600 1.000 56.65633 108 GLN A O 1
ATOM 428 N N . MET A 1 59 ? 177.54400 191.68700 182.98200 1.000 56.45765 109 MET A N 1
ATOM 429 C CA . MET A 1 59 ? 177.60100 191.84900 181.53600 1.000 55.36801 109 MET A CA 1
ATOM 430 C C . MET A 1 59 ? 178.94200 191.43800 180.94700 1.000 54.37574 109 MET A C 1
ATOM 431 O O . MET A 1 59 ? 179.12500 191.54300 179.73100 1.000 57.91720 109 MET A O 1
ATOM 436 N N . VAL A 1 60 ? 179.87900 190.97800 181.77300 1.000 49.82072 110 VAL A N 1
ATOM 437 C CA . VAL A 1 60 ? 181.17700 190.52500 181.29000 1.000 50.58214 110 VAL A CA 1
ATOM 438 C C . VAL A 1 60 ? 181.48400 189.15700 181.88200 1.000 53.49240 110 VAL A C 1
ATOM 439 O O . VAL A 1 60 ? 182.61200 188.66300 181.78200 1.000 54.12477 110 VAL A O 1
ATOM 443 N N . GLY A 1 61 ? 180.48300 188.53500 182.49800 1.000 46.14587 111 GLY A N 1
ATOM 444 C CA . GLY A 1 61 ? 180.63100 187.22800 183.10900 1.000 45.24066 111 GLY A CA 1
ATOM 445 C C . GLY A 1 61 ? 180.01700 186.14700 182.24100 1.000 46.68780 111 GLY A C 1
ATOM 446 O O . GLY A 1 61 ? 179.04200 186.38700 181.52700 1.000 50.14741 111 GLY A O 1
ATOM 447 N N . GLY A 1 62 ? 180.59300 184.95400 182.30600 1.000 39.15168 112 GLY A N 1
ATOM 448 C CA . GLY A 1 62 ? 180.08000 183.84400 181.51900 1.000 39.38507 112 GLY A CA 1
ATOM 449 C C . GLY A 1 62 ? 180.64400 183.86900 180.11800 1.000 39.70210 112 GLY A C 1
ATOM 450 O O . GLY A 1 62 ? 181.85900 183.93000 179.92600 1.000 41.55824 112 GLY A O 1
ATOM 451 N N . PHE A 1 63 ? 179.75500 183.82000 179.12900 1.000 39.93087 113 PHE A N 1
ATOM 452 C CA . PHE A 1 63 ? 180.13200 183.88100 177.72400 1.000 34.14023 113 PHE A CA 1
ATOM 453 C C . PHE A 1 63 ? 179.97400 185.27800 177.14200 1.000 40.45785 113 PHE A C 1
ATOM 454 O O . PHE A 1 63 ? 180.08300 185.44700 175.92400 1.000 38.67874 113 PHE A O 1
ATOM 462 N N . SER A 1 64 ? 179.71800 186.28000 177.98600 1.000 46.33614 114 SER A N 1
ATOM 463 C CA . SER A 1 64 ? 179.37600 187.61000 177.49500 1.000 40.70529 114 SER A CA 1
ATOM 464 C C . SER A 1 64 ? 180.54400 188.28400 176.78900 1.000 41.92685 114 SER A C 1
ATOM 465 O O . SER A 1 64 ? 180.32900 189.04200 175.83800 1.000 50.36508 114 SER A O 1
ATOM 468 N N . ILE A 1 65 ? 181.77700 188.03300 177.23300 1.000 41.08739 115 ILE A N 1
ATOM 469 C CA . ILE A 1 65 ? 182.93300 188.66000 176.59600 1.000 40.35600 115 ILE A CA 1
ATOM 470 C C . ILE A 1 65 ? 183.04700 188.21900 175.14200 1.000 41.85875 115 ILE A C 1
ATOM 471 O O . ILE A 1 65 ? 183.30100 189.03500 174.24900 1.000 48.20797 115 ILE A O 1
ATOM 476 N N . LEU A 1 66 ? 182.85500 186.92400 174.88000 1.000 39.59395 116 LEU A N 1
ATOM 477 C CA . LEU A 1 66 ? 182.89300 186.43400 173.50600 1.000 36.53607 116 LEU A CA 1
ATOM 478 C C . LEU A 1 66 ? 181.76300 187.02900 172.67600 1.000 39.52040 116 LEU A C 1
ATOM 479 O O . LEU A 1 66 ? 181.95500 187.36600 171.50200 1.000 44.17893 116 LEU A O 1
ATOM 484 N N . LEU A 1 67 ? 180.57500 187.16300 173.26700 1.000 44.51748 117 LEU A N 1
ATOM 485 C CA . LEU A 1 67 ? 179.45000 187.74400 172.54400 1.000 41.12197 117 LEU A CA 1
ATOM 486 C C . LEU A 1 67 ? 179.65000 189.23200 172.28700 1.000 40.33261 117 LEU A C 1
ATOM 487 O O . LEU A 1 67 ? 179.20300 189.74500 171.25600 1.000 46.48291 117 LEU A O 1
ATOM 492 N N . TRP A 1 68 ? 180.31300 189.94200 173.20400 1.000 42.51668 118 TRP A N 1
ATOM 493 C CA . TRP A 1 68 ? 180.65800 191.33700 172.94500 1.000 40.36419 118 TRP A CA 1
ATOM 494 C C . TRP A 1 68 ? 181.61300 191.44800 171.76300 1.000 38.76547 118 TRP A C 1
ATOM 495 O O . TRP A 1 68 ? 181.46700 192.33800 170.91600 1.000 39.96468 118 TRP A O 1
ATOM 506 N N . ILE A 1 69 ? 182.59400 190.54600 171.68900 1.000 43.33305 119 ILE A N 1
ATOM 507 C CA . ILE A 1 69 ? 183.50600 190.51500 170.54900 1.000 43.59118 119 ILE A CA 1
ATOM 508 C C . ILE A 1 69 ? 182.74400 190.21200 169.26700 1.000 41.18717 119 ILE A C 1
ATOM 509 O O . ILE A 1 69 ? 183.01900 190.79300 168.21200 1.000 47.69184 119 ILE A O 1
ATOM 514 N N . GLY A 1 70 ? 181.78000 189.29200 169.33400 1.000 41.71126 120 GLY A N 1
ATOM 515 C CA . GLY A 1 70 ? 180.97300 188.99100 168.16300 1.000 38.79308 120 GLY A CA 1
ATOM 516 C C . GLY A 1 70 ? 180.16000 190.18000 167.68700 1.000 42.70908 120 GLY A C 1
ATOM 517 O O . GLY A 1 70 ? 180.06400 190.43600 166.48600 1.000 52.55536 120 GLY A O 1
ATOM 518 N N . ALA A 1 71 ? 179.55900 190.92000 168.62100 1.000 43.46990 121 ALA A N 1
ATOM 519 C CA . ALA A 1 71 ? 178.80400 192.11500 168.25100 1.000 43.82312 121 ALA A CA 1
ATOM 520 C C . ALA A 1 71 ? 179.71500 193.18900 167.66200 1.000 48.47995 121 ALA A C 1
ATOM 521 O O . ALA A 1 71 ? 179.34200 193.87300 166.69900 1.000 50.75090 121 ALA A O 1
ATOM 523 N N . ALA A 1 72 ? 180.91200 193.35200 168.23000 1.000 53.50148 122 ALA A N 1
ATOM 524 C CA . ALA A 1 72 ? 181.86900 194.29900 167.66800 1.000 50.56762 122 ALA A CA 1
ATOM 525 C C . ALA A 1 72 ? 182.26900 193.90000 166.25500 1.000 50.54929 122 ALA A C 1
ATOM 526 O O . ALA A 1 72 ? 182.36000 194.75300 165.36400 1.000 56.35728 122 ALA A O 1
ATOM 528 N N . LEU A 1 73 ? 182.51200 192.60700 166.03000 1.000 48.77460 123 LEU A N 1
ATOM 529 C CA . LEU A 1 73 ? 182.84200 192.13300 164.69100 1.000 48.80462 123 LEU A CA 1
ATOM 530 C C . LEU A 1 73 ? 181.67700 192.33800 163.73400 1.000 49.37729 123 LEU A C 1
ATOM 531 O O . LEU A 1 73 ? 181.88100 192.63800 162.55500 1.000 55.04462 123 LEU A O 1
ATOM 536 N N . CYS A 1 74 ? 180.44700 192.17200 164.22100 1.000 52.89677 124 CYS A N 1
ATOM 537 C CA . CYS A 1 74 ? 179.28000 192.45800 163.39500 1.000 55.99221 124 CYS A CA 1
ATOM 538 C C . CYS A 1 74 ? 179.24500 193.92000 162.97300 1.000 60.14738 124 CYS A C 1
ATOM 539 O O . CYS A 1 74 ? 178.96500 194.22500 161.80800 1.000 66.55341 124 CYS A O 1
ATOM 542 N N . TRP A 1 75 ? 179.52900 194.83400 163.90100 1.000 64.97054 125 TRP A N 1
ATOM 543 C CA . TRP A 1 75 ? 179.54300 196.25100 163.54900 1.000 67.01539 125 TRP A CA 1
ATOM 544 C C . TRP A 1 75 ? 180.66500 196.57900 162.56500 1.000 66.56586 125 TRP A C 1
ATOM 545 O O . TRP A 1 75 ? 180.44900 197.32400 161.60000 1.000 67.42601 125 TRP A O 1
ATOM 556 N N . ILE A 1 76 ? 181.86600 196.03600 162.78900 1.000 64.43103 126 ILE A N 1
ATOM 557 C CA . ILE A 1 76 ? 182.97200 196.25600 161.86100 1.000 67.15994 126 ILE A CA 1
ATOM 558 C C . ILE A 1 76 ? 182.72100 195.63600 160.49600 1.000 69.70829 126 ILE A C 1
ATOM 559 O O . ILE A 1 76 ? 183.22100 196.15000 159.49000 1.000 72.92432 126 ILE A O 1
ATOM 564 N N . ALA A 1 77 ? 181.95200 194.55300 160.42700 1.000 71.87385 127 ALA A N 1
ATOM 565 C CA . ALA A 1 77 ? 181.56600 193.99600 159.14000 1.000 71.26675 127 ALA A CA 1
ATOM 566 C C . ALA A 1 77 ? 180.51000 194.84700 158.45100 1.000 73.14042 127 ALA A C 1
ATOM 567 O O . ALA A 1 77 ? 180.54300 195.00000 157.22600 1.000 78.57035 127 ALA A O 1
ATOM 569 N N . PHE A 1 78 ? 179.57500 195.41400 159.21600 1.000 74.60501 128 PHE A N 1
ATOM 570 C CA . PHE A 1 78 ? 178.56000 196.26000 158.59900 1.000 74.39347 128 PHE A CA 1
ATOM 571 C C . PHE A 1 78 ? 179.15300 197.56000 158.07200 1.000 76.19508 128 PHE A C 1
ATOM 572 O O . PHE A 1 78 ? 178.71600 198.05100 157.02800 1.000 77.00019 128 PHE A O 1
ATOM 580 N N . VAL A 1 79 ? 180.13500 198.14100 158.76600 1.000 81.86520 129 VAL A N 1
ATOM 581 C CA . VAL A 1 79 ? 180.74200 199.36300 158.23700 1.000 81.30086 129 VAL A CA 1
ATOM 582 C C . VAL A 1 79 ? 181.48300 199.07100 156.93400 1.000 79.82742 129 VAL A C 1
ATOM 583 O O . VAL A 1 79 ? 181.47200 199.88600 156.00200 1.000 80.27612 129 VAL A O 1
ATOM 587 N N . ILE A 1 80 ? 182.11200 197.89700 156.83400 1.000 79.75267 130 ILE A N 1
ATOM 588 C CA . ILE A 1 80 ? 182.77700 197.51600 155.59200 1.000 81.00625 130 ILE A CA 1
ATOM 589 C C . ILE A 1 80 ? 181.75300 197.28300 154.48700 1.000 81.46210 130 ILE A C 1
ATOM 590 O O . ILE A 1 80 ? 181.93900 197.72200 153.34600 1.000 81.63096 130 ILE A O 1
ATOM 595 N N . GLN A 1 81 ? 180.65500 196.59300 154.80400 1.000 85.63529 131 GLN A N 1
ATOM 596 C CA . GLN A 1 81 ? 179.59700 196.35900 153.82900 1.000 85.28457 131 GLN A CA 1
ATOM 597 C C . GLN A 1 81 ? 178.83800 197.62800 153.46700 1.000 87.77433 131 GLN A C 1
ATOM 598 O O . GLN A 1 81 ? 178.08700 197.62100 152.48700 1.000 89.52106 131 GLN A O 1
ATOM 604 N N . TYR A 1 82 ? 178.98500 198.69600 154.24600 1.000 88.17648 132 TYR A N 1
ATOM 605 C CA . TYR A 1 82 ? 178.37800 199.97300 153.89700 1.000 88.03914 132 TYR A CA 1
ATOM 606 C C . TYR A 1 82 ? 179.31800 200.86400 153.10000 1.000 90.57530 132 TYR A C 1
ATOM 607 O O . TYR A 1 82 ? 178.85100 201.65500 152.27100 1.000 89.05655 132 TYR A O 1
ATOM 616 N N . VAL A 1 83 ? 180.62900 200.76400 153.33700 1.000 94.83154 133 VAL A N 1
ATOM 617 C CA . VAL A 1 83 ? 181.58400 201.52500 152.53500 1.000 93.21115 133 VAL A CA 1
ATOM 618 C C . VAL A 1 83 ? 181.52300 201.07500 151.08000 1.000 93.78353 133 VAL A C 1
ATOM 619 O O . VAL A 1 83 ? 181.45000 201.89700 150.15800 1.000 94.63508 133 VAL A O 1
ATOM 623 N N . ASN A 1 84 ? 181.54100 199.76200 150.85200 1.000 92.69020 134 ASN A N 1
ATOM 624 C CA . ASN A 1 84 ? 181.27100 199.18300 149.53700 1.000 92.94863 134 ASN A CA 1
ATOM 625 C C . ASN A 1 84 ? 179.79400 198.81000 149.52200 1.000 95.04101 134 ASN A C 1
ATOM 626 O O . ASN A 1 84 ? 179.39200 197.82700 150.14700 1.000 95.79167 134 ASN A O 1
ATOM 631 N N . ASN A 1 85 ? 178.99600 199.59300 148.79500 1.000 96.14631 135 ASN A N 1
ATOM 632 C CA . ASN A 1 85 ? 177.53900 199.53700 148.88300 1.000 94.48669 135 ASN A CA 1
ATOM 633 C C . ASN A 1 85 ? 177.02000 198.10800 148.80000 1.000 95.67369 135 ASN A C 1
ATOM 634 O O . ASN A 1 85 ? 177.19200 197.42800 147.78500 1.000 94.58882 135 ASN A O 1
ATOM 639 N N . SER A 1 86 ? 176.38600 197.66100 149.88300 1.000 99.24729 136 SER A N 1
ATOM 640 C CA . SER A 1 86 ? 175.80600 196.32300 149.95000 1.000 99.06254 136 SER A CA 1
ATOM 641 C C . SER A 1 86 ? 174.53500 196.41700 150.78000 1.000 99.53507 136 SER A C 1
ATOM 642 O O . SER A 1 86 ? 174.59800 196.68400 151.98300 1.000 99.34844 136 SER A O 1
ATOM 645 N N . ALA A 1 87 ? 173.38500 196.20000 150.13900 1.000 100.83636 137 ALA A N 1
ATOM 646 C CA . ALA A 1 87 ? 172.08800 196.30400 150.80800 1.000 101.31435 137 ALA A CA 1
ATOM 647 C C . ALA A 1 87 ? 171.79100 194.99800 151.54700 1.000 101.83383 137 ALA A C 1
ATOM 648 O O . ALA A 1 87 ? 170.93700 194.19700 151.16300 1.000 102.03945 137 ALA A O 1
ATOM 650 N N . SER A 1 88 ? 172.52500 194.79400 152.64200 1.000 94.04495 138 SER A N 1
ATOM 651 C CA . SER A 1 88 ? 172.39000 193.58900 153.45200 1.000 92.59663 138 SER A CA 1
ATOM 652 C C . SER A 1 88 ? 171.51400 193.82000 154.68000 1.000 92.52245 138 SER A C 1
ATOM 653 O O . SER A 1 88 ? 170.47400 193.17300 154.83200 1.000 92.65754 138 SER A O 1
ATOM 656 N N . LEU A 1 89 ? 171.91600 194.74900 155.55200 1.000 87.30786 139 LEU A N 1
ATOM 657 C CA . LEU A 1 89 ? 171.19900 195.04000 156.79700 1.000 86.15370 139 LEU A CA 1
ATOM 658 C C . LEU A 1 89 ? 170.93900 193.76800 157.60200 1.000 85.24468 139 LEU A C 1
ATOM 659 O O . LEU A 1 89 ? 169.90100 193.62200 158.25200 1.000 83.88166 139 LEU A O 1
ATOM 664 N N . ASP A 1 90 ? 171.88500 192.83200 157.55900 1.000 82.96212 140 ASP A N 1
ATOM 665 C CA . ASP A 1 90 ? 171.76700 191.57100 158.27700 1.000 80.20360 140 ASP A CA 1
ATOM 666 C C . ASP A 1 90 ? 172.72700 191.45100 159.44700 1.000 78.62903 140 ASP A C 1
ATOM 667 O O . ASP A 1 90 ? 172.43200 190.72400 160.39600 1.000 79.98965 140 ASP A O 1
ATOM 672 N N . ASN A 1 91 ? 173.86700 192.13900 159.39800 1.000 73.79226 141 ASN A N 1
ATOM 673 C CA . ASN A 1 91 ? 174.79900 192.11200 160.51800 1.000 71.86832 141 ASN A CA 1
ATOM 674 C C . ASN A 1 91 ? 174.31100 192.96000 161.68500 1.000 73.13260 141 ASN A C 1
ATOM 675 O O . ASN A 1 91 ? 174.64100 192.66300 162.83800 1.000 76.40728 141 ASN A O 1
ATOM 680 N N . VAL A 1 92 ? 173.53400 194.01000 161.41400 1.000 75.45002 142 VAL A N 1
ATOM 681 C CA . VAL A 1 92 ? 172.97600 194.81200 162.49900 1.000 75.42610 142 VAL A CA 1
ATOM 682 C C . VAL A 1 92 ? 171.96600 194.00300 163.30100 1.000 74.33348 142 VAL A C 1
ATOM 683 O O . VAL A 1 92 ? 171.92100 194.09500 164.53300 1.000 76.44643 142 VAL A O 1
ATOM 687 N N . TYR A 1 93 ? 171.14300 193.20000 162.62400 1.000 67.05676 143 TYR A N 1
ATOM 688 C CA . TYR A 1 93 ? 170.20100 192.34100 163.33400 1.000 67.45734 143 TYR A CA 1
ATOM 689 C C . TYR A 1 93 ? 170.94200 191.35800 164.22900 1.000 68.02678 143 TYR A C 1
ATOM 690 O O . TYR A 1 93 ? 170.57500 191.15300 165.39200 1.000 71.82639 143 TYR A O 1
ATOM 699 N N . LEU A 1 94 ? 172.00400 190.74900 163.69900 1.000 60.80524 144 LEU A N 1
ATOM 700 C CA . LEU A 1 94 ? 172.77400 189.78000 164.46900 1.000 59.51215 144 LEU A CA 1
ATOM 701 C C . LEU A 1 94 ? 173.45100 190.43700 165.66700 1.000 61.59407 144 LEU A C 1
ATOM 702 O O . LEU A 1 94 ? 173.44200 189.88400 166.77300 1.000 66.57393 144 LEU A O 1
ATOM 707 N N . GLY A 1 95 ? 174.03200 191.62300 165.47100 1.000 58.65978 145 GLY A N 1
ATOM 708 C CA . GLY A 1 95 ? 174.66000 192.32000 166.58300 1.000 57.09918 145 GLY A CA 1
ATOM 709 C C . GLY A 1 95 ? 173.66700 192.73500 167.65200 1.000 61.81177 145 GLY A C 1
ATOM 710 O O . GLY A 1 95 ? 173.94200 192.61600 168.85000 1.000 63.23610 145 GLY A O 1
ATOM 711 N N . ALA A 1 96 ? 172.49700 193.22600 167.23600 1.000 56.53297 146 ALA A N 1
ATOM 712 C CA . ALA A 1 96 ? 171.46200 193.58600 168.19700 1.000 54.70120 146 ALA A CA 1
ATOM 713 C C . ALA A 1 96 ? 170.99000 192.36700 168.97700 1.000 57.64195 146 ALA A C 1
ATOM 714 O O . ALA A 1 96 ? 170.77100 192.44500 170.19100 1.000 60.61901 146 ALA A O 1
ATOM 716 N N . ILE A 1 97 ? 170.82700 191.23000 168.29600 1.000 55.20412 147 ILE A N 1
ATOM 717 C CA . ILE A 1 97 ? 170.40600 190.01300 168.98200 1.000 56.85267 147 ILE A CA 1
ATOM 718 C C . ILE A 1 97 ? 171.47200 189.56400 169.97300 1.000 55.73270 147 ILE A C 1
ATOM 719 O O . ILE A 1 97 ? 171.15700 189.12400 171.08400 1.000 57.71090 147 ILE A O 1
ATOM 724 N N . LEU A 1 98 ? 172.74700 189.66300 169.59100 1.000 50.42741 148 LEU A N 1
ATOM 725 C CA . LEU A 1 98 ? 173.82000 189.28300 170.50600 1.000 48.97714 148 LEU A CA 1
ATOM 726 C C . LEU A 1 98 ? 173.84500 190.18200 171.73700 1.000 48.62135 148 LEU A C 1
ATOM 727 O O . LEU A 1 98 ? 174.03600 189.70300 172.86200 1.000 53.72455 148 LEU A O 1
ATOM 732 N N . VAL A 1 99 ? 173.65100 191.48900 171.54600 1.000 51.77758 149 VAL A N 1
ATOM 733 C CA . VAL A 1 99 ? 173.62000 192.41200 172.68100 1.000 48.51095 149 VAL A CA 1
ATOM 734 C C . VAL A 1 99 ? 172.43300 192.10700 173.58700 1.000 47.82425 149 VAL A C 1
ATOM 735 O O . VAL A 1 99 ? 172.55300 192.10800 174.82100 1.000 51.18594 149 VAL A O 1
ATOM 739 N N . LEU A 1 100 ? 171.26900 191.83800 172.99200 1.000 48.10414 150 LEU A N 1
ATOM 740 C CA . LEU A 1 100 ? 170.09200 191.48600 173.78000 1.000 48.85562 150 LEU A CA 1
ATOM 741 C C . LEU A 1 100 ? 170.31500 190.19500 174.55800 1.000 49.74178 150 LEU A C 1
ATOM 742 O O . LEU A 1 100 ? 169.89300 190.07400 175.71400 1.000 53.33598 150 LEU A O 1
ATOM 747 N N . VAL A 1 101 ? 170.97400 189.21600 173.93600 1.000 46.77662 151 VAL A N 1
ATOM 748 C CA . VAL A 1 101 ? 171.28900 187.96300 174.61300 1.000 47.10045 151 VAL A CA 1
ATOM 749 C C . VAL A 1 101 ? 172.21500 188.21800 175.79400 1.000 40.30507 151 VAL A C 1
ATOM 750 O O . VAL A 1 101 ? 172.03300 187.65500 176.88000 1.000 45.36888 151 VAL A O 1
ATOM 754 N N . VAL A 1 102 ? 173.22000 189.07600 175.59900 1.000 41.38901 152 VAL A N 1
ATOM 755 C CA . VAL A 1 102 ? 174.12600 189.42700 176.69000 1.000 48.87992 152 VAL A CA 1
ATOM 756 C C . VAL A 1 102 ? 173.34800 190.04700 177.84500 1.000 43.57996 152 VAL A C 1
ATOM 757 O O . VAL A 1 102 ? 173.56100 189.70800 179.01400 1.000 44.93230 152 VAL A O 1
ATOM 761 N N . ILE A 1 103 ? 172.43000 190.96300 177.53000 1.000 46.26492 153 ILE A N 1
ATOM 762 C CA . ILE A 1 103 ? 171.68700 191.65700 178.58100 1.000 45.55525 153 ILE A CA 1
ATOM 763 C C . ILE A 1 103 ? 170.78300 190.69000 179.34100 1.000 46.81782 153 ILE A C 1
ATOM 764 O O . ILE A 1 103 ? 170.72400 190.71800 180.57700 1.000 52.66956 153 ILE A O 1
ATOM 769 N N . LEU A 1 104 ? 170.06100 189.82500 178.62200 1.000 44.28311 154 LEU A N 1
ATOM 770 C CA . LEU A 1 104 ? 169.19200 188.86100 179.29700 1.000 43.82498 154 LEU A CA 1
ATOM 771 C C . LEU A 1 104 ? 169.98800 187.88300 180.15200 1.000 42.50965 154 LEU A C 1
ATOM 772 O O . LEU A 1 104 ? 169.58500 187.56200 181.28000 1.000 48.92064 154 LEU A O 1
ATOM 777 N N . THR A 1 105 ? 171.11800 187.39200 179.63700 1.000 44.64782 155 THR A N 1
ATOM 778 C CA . THR A 1 105 ? 171.94900 186.49300 180.42600 1.000 44.03376 155 THR A CA 1
ATOM 779 C C . THR A 1 105 ? 172.49900 187.18700 181.66300 1.000 47.86223 155 THR A C 1
ATOM 780 O O . THR A 1 105 ? 172.56300 186.57700 182.73500 1.000 50.40631 155 THR A O 1
ATOM 784 N N . GLY A 1 106 ? 172.89500 188.45500 181.53800 1.000 47.36384 156 GLY A N 1
ATOM 785 C CA . GLY A 1 106 ? 173.34900 189.19400 182.70100 1.000 48.41802 156 GLY A CA 1
ATOM 786 C C . GLY A 1 106 ? 172.25300 189.39800 183.72800 1.000 46.01346 156 GLY A C 1
ATOM 787 O O . GLY A 1 106 ? 172.50700 189.34800 184.93200 1.000 52.22650 156 GLY A O 1
ATOM 788 N N . ILE A 1 107 ? 171.02200 189.63200 183.27000 1.000 42.26524 157 ILE A N 1
ATOM 789 C CA . ILE A 1 107 ? 169.89900 189.76900 184.19600 1.000 45.75590 157 ILE A CA 1
ATOM 790 C C . ILE A 1 107 ? 169.67100 188.46600 184.95400 1.000 47.11275 157 ILE A C 1
ATOM 791 O O . ILE A 1 107 ? 169.47600 188.46500 186.17800 1.000 51.33754 157 ILE A O 1
ATOM 796 N N . PHE A 1 108 ? 169.69600 187.33700 184.24200 1.000 47.75375 158 PHE A N 1
ATOM 797 C CA . PHE A 1 108 ? 169.52900 186.04700 184.90700 1.000 45.94766 158 PHE A CA 1
ATOM 798 C C . PHE A 1 108 ? 170.65700 185.78600 185.90100 1.000 46.11423 158 PHE A C 1
ATOM 799 O O . PHE A 1 108 ? 170.41600 185.30600 187.01500 1.000 47.45289 158 PHE A O 1
ATOM 807 N N . ALA A 1 109 ? 171.89600 186.09700 185.51300 1.000 49.61098 159 ALA A N 1
ATOM 808 C CA . ALA A 1 109 ? 173.03100 185.89900 186.40800 1.000 45.90574 159 ALA A CA 1
ATOM 809 C C . ALA A 1 109 ? 172.92400 186.78000 187.64600 1.000 51.82099 159 ALA A C 1
ATOM 810 O O . ALA A 1 109 ? 173.26200 186.35000 188.75500 1.000 53.41551 159 ALA A O 1
ATOM 812 N N . TYR A 1 110 ? 172.47200 188.02300 187.47200 1.000 52.51387 160 TYR A N 1
ATOM 813 C CA . TYR A 1 110 ? 172.27000 188.91400 188.60800 1.000 49.55648 160 TYR A CA 1
ATOM 814 C C . TYR A 1 110 ? 171.19900 188.37500 189.54600 1.000 52.85411 160 TYR A C 1
ATOM 815 O O . TYR A 1 110 ? 171.33900 188.45200 190.77100 1.000 54.35749 160 TYR A O 1
ATOM 824 N N . TYR A 1 111 ? 170.11500 187.83300 188.99000 1.000 52.11671 161 TYR A N 1
ATOM 825 C CA . TYR A 1 111 ? 169.09500 187.22700 189.83700 1.000 48.76696 161 TYR A CA 1
ATOM 826 C C . TYR A 1 111 ? 169.60600 185.97200 190.53700 1.000 47.99672 161 TYR A C 1
ATOM 827 O O . TYR A 1 111 ? 169.12800 185.64600 191.62700 1.000 51.25046 161 TYR A O 1
ATOM 836 N N . GLN A 1 112 ? 170.57100 185.27100 189.94200 1.000 48.87149 162 GLN A N 1
ATOM 837 C CA . GLN A 1 112 ? 171.10600 184.04500 190.52300 1.000 46.64059 162 GLN A CA 1
ATOM 838 C C . GLN A 1 112 ? 172.11100 184.29400 191.64200 1.000 51.35302 162 GLN A C 1
ATOM 839 O O . GLN A 1 112 ? 172.20000 183.48400 192.57200 1.000 55.54995 162 GLN A O 1
ATOM 845 N N . GLU A 1 113 ? 172.85300 185.39800 191.59200 1.000 57.26808 163 GLU A N 1
ATOM 846 C CA . GLU A 1 113 ? 173.93300 185.62600 192.54300 1.000 51.72673 163 GLU A CA 1
ATOM 847 C C . GLU A 1 113 ? 173.39700 185.81600 193.95800 1.000 59.21747 163 GLU A C 1
ATOM 848 O O . GLU A 1 113 ? 172.24200 186.19500 194.16700 1.000 63.81991 163 GLU A O 1
ATOM 854 N N . ALA A 1 114 ? 174.25600 185.53400 194.93600 1.000 66.61207 164 ALA A N 1
ATOM 855 C CA . ALA A 1 114 ? 173.85900 185.59400 196.33600 1.000 60.23195 164 ALA A CA 1
ATOM 856 C C . ALA A 1 114 ? 173.52500 187.02000 196.75000 1.000 63.86140 164 ALA A C 1
ATOM 857 O O . ALA A 1 114 ? 174.22900 187.97100 196.39900 1.000 62.20068 164 ALA A O 1
ATOM 859 N N . LYS A 1 115 ? 172.44300 187.16200 197.50900 1.000 71.83606 165 LYS A N 1
ATOM 860 C CA . LYS A 1 115 ? 172.03100 188.46900 197.99800 1.000 71.48849 165 LYS A CA 1
ATOM 861 C C . LYS A 1 115 ? 172.97000 188.95300 199.09600 1.000 70.06820 165 LYS A C 1
ATOM 862 O O . LYS A 1 115 ? 173.52400 188.16500 199.86700 1.000 67.45183 165 LYS A O 1
ATOM 868 N N . SER A 1 116 ? 173.14600 190.26700 199.16000 1.000 78.45040 166 SER A N 1
ATOM 869 C CA . SER A 1 116 ? 173.95600 190.88200 200.19800 1.000 79.22539 166 SER A CA 1
ATOM 870 C C . SER A 1 116 ? 173.11000 191.14700 201.43500 1.000 82.22994 166 SER A C 1
ATOM 871 O O . SER A 1 116 ? 171.92000 191.45900 201.34500 1.000 82.10300 166 SER A O 1
ATOM 874 N N . THR A 1 117 ? 173.73900 191.01700 202.60000 1.000 83.06940 167 THR A N 1
ATOM 875 C CA . THR A 1 117 ? 173.05900 191.27700 203.85800 1.000 83.74768 167 THR A CA 1
ATOM 876 C C . THR A 1 117 ? 174.05500 191.86100 204.84700 1.000 83.37389 167 THR A C 1
ATOM 877 O O . THR A 1 117 ? 175.26400 191.63700 204.74300 1.000 83.55548 167 THR A O 1
ATOM 881 N N . ASN A 1 118 ? 173.53500 192.63500 205.79200 1.000 83.21181 168 ASN A N 1
ATOM 882 C CA . ASN A 1 118 ? 174.31400 193.15500 206.90900 1.000 83.09776 168 ASN A CA 1
ATOM 883 C C . ASN A 1 118 ? 173.82300 192.43900 208.16200 1.000 81.39661 168 ASN A C 1
ATOM 884 O O . ASN A 1 118 ? 172.76200 192.76400 208.70200 1.000 80.49706 168 ASN A O 1
ATOM 889 N N . ILE A 1 119 ? 174.59200 191.44400 208.61100 1.000 70.44132 169 ILE A N 1
ATOM 890 C CA . ILE A 1 119 ? 174.22500 190.71600 209.81600 1.000 70.87682 169 ILE A CA 1
ATOM 891 C C . ILE A 1 119 ? 174.23200 191.63200 211.02900 1.000 73.03595 169 ILE A C 1
ATOM 892 O O . ILE A 1 119 ? 173.51300 191.37700 211.99900 1.000 72.41428 169 ILE A O 1
ATOM 897 N N . MET A 1 120 ? 175.01500 192.71200 210.98800 1.000 74.22348 170 MET A N 1
ATOM 898 C CA . MET A 1 120 ? 175.03900 193.68500 212.07300 1.000 73.48833 170 MET A CA 1
ATOM 899 C C . MET A 1 120 ? 173.70100 194.38400 212.26700 1.000 71.57124 170 MET A C 1
ATOM 900 O O . MET A 1 120 ? 173.47800 194.96900 213.33200 1.000 71.01805 170 MET A O 1
ATOM 905 N N . ALA A 1 121 ? 172.81200 194.34500 211.27400 1.000 75.40412 171 ALA A N 1
ATOM 906 C CA . ALA A 1 121 ? 171.45100 194.82400 211.46200 1.000 75.65102 171 ALA A CA 1
ATOM 907 C C . ALA A 1 121 ? 170.62300 193.89500 212.33700 1.000 78.49071 171 ALA A C 1
ATOM 908 O O . ALA A 1 121 ? 169.58800 194.32100 212.86000 1.000 77.48418 171 ALA A O 1
ATOM 910 N N . SER A 1 122 ? 171.04500 192.64000 212.49700 1.000 73.52001 172 SER A N 1
ATOM 911 C CA . SER A 1 122 ? 170.42200 191.73100 213.44800 1.000 68.43844 172 SER A CA 1
ATOM 912 C C . SER A 1 122 ? 171.00700 191.86100 214.84600 1.000 65.77748 172 SER A C 1
ATOM 913 O O . SER A 1 122 ? 170.37000 191.43100 215.81300 1.000 69.41979 172 SER A O 1
ATOM 916 N N . PHE A 1 123 ? 172.19800 192.44500 214.97200 1.000 65.18571 173 PHE A N 1
ATOM 917 C CA . PHE A 1 123 ? 172.72400 192.84700 216.27000 1.000 66.39798 173 PHE A CA 1
ATOM 918 C C . PHE A 1 123 ? 172.12100 194.19300 216.64500 1.000 68.46009 173 PHE A C 1
ATOM 919 O O . PHE A 1 123 ? 172.85200 195.14700 216.92200 1.000 71.34210 173 PHE A O 1
ATOM 927 N N . SER A 1 124 ? 170.79300 194.29100 216.62900 1.000 72.17946 174 SER A N 1
ATOM 928 C CA . SER A 1 124 ? 170.10600 195.55200 216.87800 1.000 71.28893 174 SER A CA 1
ATOM 929 C C . SER A 1 124 ? 169.20800 195.49900 218.10200 1.000 70.08974 174 SER A C 1
ATOM 930 O O . SER A 1 124 ? 169.31500 196.36400 218.97900 1.000 70.58162 174 SER A O 1
ATOM 933 N N . LYS A 1 125 ? 168.32100 194.51100 218.18700 1.000 70.09984 175 LYS A N 1
ATOM 934 C CA . LYS A 1 125 ? 167.43400 194.37900 219.33600 1.000 68.96634 175 LYS A CA 1
ATOM 935 C C . LYS A 1 125 ? 168.16100 193.92300 220.59400 1.000 70.36217 175 LYS A C 1
ATOM 936 O O . LYS A 1 125 ? 167.56300 193.94100 221.67500 1.000 67.99829 175 LYS A O 1
ATOM 942 N N . MET A 1 126 ? 169.42400 193.51300 220.48100 1.000 62.65425 176 MET A N 1
ATOM 943 C CA . MET A 1 126 ? 170.23100 193.19000 221.64900 1.000 55.95478 176 MET A CA 1
ATOM 944 C C . MET A 1 126 ? 171.01700 194.38600 222.16400 1.000 55.14018 176 MET A C 1
ATOM 945 O O . MET A 1 126 ? 171.33800 194.43900 223.35600 1.000 60.32618 176 MET A O 1
ATOM 950 N N . ILE A 1 127 ? 171.33100 195.33900 221.29700 1.000 55.20609 177 ILE A N 1
ATOM 951 C CA . ILE A 1 127 ? 172.09500 196.52600 221.70000 1.000 54.65005 177 ILE A CA 1
ATOM 952 C C . ILE A 1 127 ? 171.22700 197.40700 222.59100 1.000 55.89550 177 ILE A C 1
ATOM 953 O O . ILE A 1 127 ? 170.09100 197.74000 222.21000 1.000 55.63210 177 ILE A O 1
ATOM 958 N N . PRO A 1 128 ? 171.70000 197.80300 223.76900 1.000 56.62979 178 PRO A N 1
ATOM 959 C CA . PRO A 1 128 ? 170.93000 198.73900 224.59200 1.000 54.18592 178 PRO A CA 1
ATOM 960 C C . PRO A 1 128 ? 170.92200 200.13400 223.99000 1.000 52.49068 178 PRO A C 1
ATOM 961 O O . PRO A 1 128 ? 171.83000 200.52800 223.25500 1.000 51.65782 178 PRO A O 1
ATOM 965 N N . GLN A 1 129 ? 169.87400 200.88700 224.31500 1.000 54.24764 179 GLN A N 1
ATOM 966 C CA . GLN A 1 129 ? 169.76000 202.26100 223.84700 1.000 54.95729 179 GLN A CA 1
ATOM 967 C C . GLN A 1 129 ? 170.36400 203.25600 224.83000 1.000 55.11677 179 GLN A C 1
ATOM 968 O O . GLN A 1 129 ? 171.09000 204.16700 224.42000 1.000 51.20250 179 GLN A O 1
ATOM 974 N N . GLN A 1 130 ? 170.08500 203.09400 226.12000 1.000 54.09363 180 GLN A N 1
ATOM 975 C CA . GLN A 1 130 ? 170.56100 204.00200 227.14900 1.000 52.88526 180 GLN A CA 1
ATOM 976 C C . GLN A 1 130 ? 171.40800 203.24500 228.16200 1.000 53.09276 180 GLN A C 1
ATOM 977 O O . GLN A 1 130 ? 171.36200 202.01600 228.25000 1.000 53.84892 180 GLN A O 1
ATOM 983 N N . ALA A 1 131 ? 172.18800 204.00300 228.92800 1.000 52.39997 181 ALA A N 1
ATOM 984 C CA . ALA A 1 131 ? 173.06600 203.44700 229.94500 1.000 46.93950 181 ALA A CA 1
ATOM 985 C C . ALA A 1 131 ? 173.08200 204.36500 231.15500 1.000 51.45826 181 ALA A C 1
ATOM 986 O O . ALA A 1 131 ? 173.18300 205.58700 231.01300 1.000 54.63830 181 ALA A O 1
ATOM 988 N N . LEU A 1 132 ? 172.98300 203.77500 232.34300 1.000 48.35438 182 LEU A N 1
ATOM 989 C CA . LEU A 1 132 ? 173.10300 204.51800 233.59100 1.000 44.69848 182 LEU A CA 1
ATOM 990 C C . LEU A 1 132 ? 174.58200 204.59400 233.95300 1.000 44.37591 182 LEU A C 1
ATOM 991 O O . LEU A 1 132 ? 175.20100 203.57800 234.28300 1.000 49.00552 182 LEU A O 1
ATOM 996 N N . VAL A 1 133 ? 175.14400 205.79500 233.89500 1.000 47.42148 183 VAL A N 1
ATOM 997 C CA . VAL A 1 133 ? 176.57500 206.00100 234.06400 1.000 48.15901 183 VAL A CA 1
ATOM 998 C C . VAL A 1 133 ? 176.80400 206.93400 235.24300 1.000 49.21605 183 VAL A C 1
ATOM 999 O O . VAL A 1 133 ? 175.92900 207.72000 235.61900 1.000 52.65016 183 VAL A O 1
ATOM 1003 N N . ILE A 1 134 ? 177.98800 206.83000 235.83900 1.000 54.27449 184 ILE A N 1
ATOM 1004 C CA . ILE A 1 134 ? 178.40100 207.68300 236.94600 1.000 52.51008 184 ILE A CA 1
ATOM 1005 C C . ILE A 1 134 ? 179.47900 208.62000 236.42500 1.000 55.95213 184 ILE A C 1
ATOM 1006 O O . ILE A 1 134 ? 180.60100 208.18800 236.13200 1.000 62.44793 184 ILE A O 1
ATOM 1011 N N . ARG A 1 135 ? 179.14500 209.90100 236.30200 1.000 56.30474 185 ARG A N 1
ATOM 1012 C CA . ARG A 1 135 ? 180.10500 210.92900 235.93000 1.000 55.87461 185 ARG A CA 1
ATOM 1013 C C . ARG A 1 135 ? 179.94500 212.11800 236.86300 1.000 61.99158 185 ARG A C 1
ATOM 1014 O O . ARG A 1 135 ? 178.82200 212.49900 237.20600 1.000 63.98510 185 ARG A O 1
ATOM 1022 N N . ASP A 1 136 ? 181.07500 212.70100 237.26600 1.000 70.70586 186 ASP A N 1
ATOM 1023 C CA . ASP A 1 136 ? 181.09300 213.85300 238.16900 1.000 69.37155 186 ASP A CA 1
ATOM 1024 C C . ASP A 1 136 ? 180.38000 213.53600 239.48100 1.000 68.93386 186 ASP A C 1
ATOM 1025 O O . ASP A 1 136 ? 179.68900 214.38100 240.05300 1.000 69.40855 186 ASP A O 1
ATOM 1030 N N . ALA A 1 137 ? 180.54400 212.29900 239.95300 1.000 69.51735 187 ALA A N 1
ATOM 1031 C CA . ALA A 1 137 ? 179.92900 211.80200 241.18400 1.000 71.01302 187 ALA A CA 1
ATOM 1032 C C . ALA A 1 137 ? 178.40500 211.84300 241.13600 1.000 74.04525 187 ALA A C 1
ATOM 1033 O O . ALA A 1 137 ? 177.74800 211.77500 242.17900 1.000 73.48238 187 ALA A O 1
ATOM 1035 N N . GLU A 1 138 ? 177.82600 211.94900 239.94300 1.000 66.49302 188 GLU A N 1
ATOM 1036 C CA . GLU A 1 138 ? 176.38100 212.01700 239.77300 1.000 63.87994 188 GLU A CA 1
ATOM 1037 C C . GLU A 1 138 ? 175.95000 210.99000 238.73900 1.000 66.11093 188 GLU A C 1
ATOM 1038 O O . GLU A 1 138 ? 176.51200 210.93600 237.64200 1.000 68.42486 188 GLU A O 1
ATOM 1044 N N . LYS A 1 139 ? 174.95500 210.18100 239.09000 1.000 61.43083 189 LYS A N 1
ATOM 1045 C CA . LYS A 1 139 ? 174.44100 209.16800 238.18000 1.000 56.99453 189 LYS A CA 1
ATOM 1046 C C . LYS A 1 139 ? 173.45400 209.79200 237.20300 1.000 60.11195 189 LYS A C 1
ATOM 1047 O O . LYS A 1 139 ? 172.51700 210.48400 237.61100 1.000 62.76076 189 LYS A O 1
ATOM 1053 N N . LYS A 1 140 ? 173.66500 209.54600 235.91200 1.000 58.29536 190 LYS A N 1
ATOM 1054 C CA . LYS A 1 140 ? 172.76300 210.03300 234.88000 1.000 58.70308 190 LYS A CA 1
ATOM 1055 C C . LYS A 1 140 ? 172.57400 208.95300 233.82600 1.000 57.81175 190 LYS A C 1
ATOM 1056 O O . LYS A 1 140 ? 173.40800 208.06000 233.66300 1.000 55.94971 190 LYS A O 1
ATOM 1062 N N . VAL A 1 141 ? 171.46000 209.04800 233.10800 1.000 58.81850 191 VAL A N 1
ATOM 1063 C CA . VAL A 1 141 ? 171.10800 208.09600 232.06200 1.000 58.35897 191 VAL A CA 1
ATOM 1064 C C . VAL A 1 141 ? 171.53800 208.70800 230.73500 1.000 59.86294 191 VAL A C 1
ATOM 1065 O O . VAL A 1 141 ? 170.88100 209.60800 230.20600 1.000 59.27564 191 VAL A O 1
ATOM 1069 N N . ILE A 1 142 ? 172.64800 208.21800 230.19300 1.000 56.74449 192 ILE A N 1
ATOM 1070 C CA . ILE A 1 142 ? 173.15500 208.66400 228.90600 1.000 55.71567 192 ILE A CA 1
ATOM 1071 C C . ILE A 1 142 ? 172.87600 207.57800 227.87300 1.000 52.71529 192 ILE A C 1
ATOM 1072 O O . ILE A 1 142 ? 172.46400 206.46600 228.20000 1.000 54.71485 192 ILE A O 1
ATOM 1077 N N . SER A 1 143 ? 173.09600 207.91600 226.60700 1.000 47.51221 193 SER A N 1
ATOM 1078 C CA . SER A 1 143 ? 172.98400 206.92100 225.55100 1.000 50.30238 193 SER A CA 1
ATOM 1079 C C . SER A 1 143 ? 174.21500 206.02300 225.55000 1.000 51.11907 193 SER A C 1
ATOM 1080 O O . SER A 1 143 ? 175.33400 206.47600 225.80400 1.000 52.80962 193 SER A O 1
ATOM 1083 N N . ALA A 1 144 ? 174.00200 204.73700 225.26600 1.000 48.05124 194 ALA A N 1
ATOM 1084 C CA . ALA A 1 144 ? 175.09800 203.77700 225.29700 1.000 42.06466 194 ALA A CA 1
ATOM 1085 C C . ALA A 1 144 ? 176.15600 204.06400 224.24000 1.000 48.70634 194 ALA A C 1
ATOM 1086 O O . ALA A 1 144 ? 177.28800 203.59000 224.37500 1.000 51.11890 194 ALA A O 1
ATOM 1088 N N . GLU A 1 145 ? 175.82000 204.82300 223.19700 1.000 45.42619 195 GLU A N 1
ATOM 1089 C CA . GLU A 1 145 ? 176.78800 205.16600 222.16500 1.000 42.60768 195 GLU A CA 1
ATOM 1090 C C . GLU A 1 145 ? 177.78900 206.21800 222.61900 1.000 45.40143 195 GLU A C 1
ATOM 1091 O O . GLU A 1 145 ? 178.76100 206.47300 221.90300 1.000 45.91513 195 GLU A O 1
ATOM 1097 N N . GLN A 1 146 ? 177.57200 206.83600 223.77600 1.000 44.53549 196 GLN A N 1
ATOM 1098 C CA . GLN A 1 146 ? 178.48700 207.82400 224.32800 1.000 42.97148 196 GLN A CA 1
ATOM 1099 C C . GLN A 1 146 ? 179.42700 207.24100 225.37200 1.000 45.60339 196 GLN A C 1
ATOM 1100 O O . GLN A 1 146 ? 180.21500 207.98600 225.96000 1.000 50.59450 196 GLN A O 1
ATOM 1106 N N . LEU A 1 147 ? 179.36000 205.93600 225.61800 1.000 39.42576 197 LEU A N 1
ATOM 1107 C CA . LEU A 1 147 ? 180.21500 205.31600 226.61800 1.000 35.78198 197 LEU A CA 1
ATOM 1108 C C . LEU A 1 147 ? 181.65800 205.26700 226.13900 1.000 36.35902 197 LEU A C 1
ATOM 1109 O O . LEU A 1 147 ? 181.93200 205.04500 224.95800 1.000 42.77505 197 LEU A O 1
ATOM 1114 N N . VAL A 1 148 ? 182.58700 205.46700 227.07300 1.000 38.15491 198 VAL A N 1
ATOM 1115 C CA . VAL A 1 148 ? 184.01000 205.46500 226.77600 1.000 37.44976 198 VAL A CA 1
ATOM 1116 C C . VAL A 1 148 ? 184.69700 204.48100 227.70800 1.000 35.94804 198 VAL A C 1
ATOM 1117 O O . VAL A 1 148 ? 184.21300 204.18000 228.80000 1.000 36.95004 198 VAL A O 1
ATOM 1121 N N . VAL A 1 149 ? 185.84700 203.98100 227.26000 1.000 37.76634 199 VAL A N 1
ATOM 1122 C CA . VAL A 1 149 ? 186.56600 202.96500 228.01500 1.000 38.36976 199 VAL A CA 1
ATOM 1123 C C . VAL A 1 149 ? 187.10700 203.57800 229.29800 1.000 38.76547 199 VAL A C 1
ATOM 1124 O O . VAL A 1 149 ? 187.82200 204.58800 229.27200 1.000 49.02170 199 VAL A O 1
ATOM 1128 N N . GLY A 1 150 ? 186.77200 202.96600 230.42700 1.000 33.94528 200 GLY A N 1
ATOM 1129 C CA . GLY A 1 150 ? 187.08900 203.52200 231.72100 1.000 33.07913 200 GLY A CA 1
ATOM 1130 C C . GLY A 1 150 ? 185.93300 204.18700 232.43200 1.000 39.92268 200 GLY A C 1
ATOM 1131 O O . GLY A 1 150 ? 186.16700 204.92000 233.39700 1.000 47.05378 200 GLY A O 1
ATOM 1132 N N . ASP A 1 151 ? 184.70300 203.96000 231.98800 1.000 43.02698 201 ASP A N 1
ATOM 1133 C CA . ASP A 1 151 ? 183.52400 204.57200 232.57800 1.000 35.52463 201 ASP A CA 1
ATOM 1134 C C . ASP A 1 151 ? 182.85900 203.59800 233.54100 1.000 41.60987 201 ASP A C 1
ATOM 1135 O O . ASP A 1 151 ? 182.82700 202.39000 233.29300 1.000 45.15774 201 ASP A O 1
ATOM 1140 N N . VAL A 1 152 ? 182.32900 204.12800 234.63700 1.000 44.01806 202 VAL A N 1
ATOM 1141 C CA . VAL A 1 152 ? 181.65000 203.32300 235.64500 1.000 40.17806 202 VAL A CA 1
ATOM 1142 C C . VAL A 1 152 ? 180.15600 203.33400 235.35200 1.000 37.31490 202 VAL A C 1
ATOM 1143 O O . VAL A 1 152 ? 179.54600 204.40200 235.23700 1.000 41.24624 202 VAL A O 1
ATOM 1147 N N . VAL A 1 153 ? 179.56400 202.14400 235.23000 1.000 42.97219 203 VAL A N 1
ATOM 1148 C CA . VAL A 1 153 ? 178.17200 201.99600 234.82800 1.000 43.03543 203 VAL A CA 1
ATOM 1149 C C . VAL A 1 153 ? 177.45800 201.06700 235.80000 1.000 41.68615 203 VAL A C 1
ATOM 1150 O O . VAL A 1 153 ? 178.07600 200.25800 236.49400 1.000 50.77938 203 VAL A O 1
ATOM 1154 N N . GLU A 1 154 ? 176.13500 201.19400 235.83700 1.000 42.49708 204 GLU A N 1
ATOM 1155 C CA . GLU A 1 154 ? 175.27400 200.35900 236.66300 1.000 41.98688 204 GLU A CA 1
ATOM 1156 C C . GLU A 1 154 ? 174.36100 199.52100 235.77900 1.000 41.24602 204 GLU A C 1
ATOM 1157 O O . GLU A 1 154 ? 173.81400 200.01600 234.78900 1.000 42.55425 204 GLU A O 1
ATOM 1163 N N . ILE A 1 155 ? 174.19700 198.25100 236.14100 1.000 38.81954 205 ILE A N 1
ATOM 1164 C CA . ILE A 1 155 ? 173.31900 197.33100 235.43000 1.000 37.00637 205 ILE A CA 1
ATOM 1165 C C . ILE A 1 155 ? 172.36700 196.69500 236.43300 1.000 40.80664 205 ILE A C 1
ATOM 1166 O O . ILE A 1 155 ? 172.74600 196.41500 237.57500 1.000 39.77687 205 ILE A O 1
ATOM 1171 N N . LYS A 1 156 ? 171.12600 196.48300 236.00800 1.000 50.95597 206 LYS A N 1
ATOM 1172 C CA . LYS A 1 156 ? 170.07500 195.88900 236.82500 1.000 43.79497 206 LYS A CA 1
ATOM 1173 C C . LYS A 1 156 ? 169.52500 194.65100 236.12800 1.000 43.90195 206 LYS A C 1
ATOM 1174 O O . LYS A 1 156 ? 169.95100 194.28600 235.03300 1.000 53.95515 206 LYS A O 1
ATOM 1180 N N . GLY A 1 157 ? 168.56300 194.00200 236.77700 1.000 45.87842 207 GLY A N 1
ATOM 1181 C CA . GLY A 1 157 ? 167.87700 192.89100 236.14400 1.000 42.33261 207 GLY A CA 1
ATOM 1182 C C . GLY A 1 157 ? 167.04600 193.36100 234.96200 1.000 43.07725 207 GLY A C 1
ATOM 1183 O O . GLY A 1 157 ? 166.47300 194.45200 234.97100 1.000 43.15642 207 GLY A O 1
ATOM 1184 N N . GLY A 1 158 ? 166.97500 192.52000 233.93800 1.000 44.46878 208 GLY A N 1
ATOM 1185 C CA . GLY A 1 158 ? 166.27300 192.89200 232.72200 1.000 43.35465 208 GLY A CA 1
ATOM 1186 C C . GLY A 1 158 ? 166.92200 194.04100 231.98500 1.000 47.92331 208 GLY A C 1
ATOM 1187 O O . GLY A 1 158 ? 166.22000 194.88100 231.40900 1.000 51.55565 208 GLY A O 1
ATOM 1188 N N . ASP A 1 159 ? 168.25000 194.09900 231.99000 1.000 50.15558 209 ASP A N 1
ATOM 1189 C CA . ASP A 1 159 ? 169.00400 195.16900 231.35900 1.000 42.22492 209 ASP A CA 1
ATOM 1190 C C . ASP A 1 159 ? 170.01800 194.57200 230.39900 1.000 44.72329 209 ASP A C 1
ATOM 1191 O O . ASP A 1 159 ? 170.62400 193.53700 230.68900 1.000 47.61887 209 ASP A O 1
ATOM 1196 N N . GLN A 1 160 ? 170.19500 195.22300 229.25500 1.000 43.45777 210 GLN A N 1
ATOM 1197 C CA . GLN A 1 160 ? 171.27600 194.86900 228.34900 1.000 37.53258 210 GLN A CA 1
ATOM 1198 C C . GLN A 1 160 ? 172.55500 195.55800 228.80300 1.000 39.14289 210 GLN A C 1
ATOM 1199 O O . GLN A 1 160 ? 172.55000 196.75500 229.10200 1.000 42.18506 210 GLN A O 1
ATOM 1205 N N . ILE A 1 161 ? 173.64200 194.80100 228.86900 1.000 32.57665 211 ILE A N 1
ATOM 1206 C CA . ILE A 1 161 ? 174.91900 195.38400 229.29200 1.000 32.51151 211 ILE A CA 1
ATOM 1207 C C . ILE A 1 161 ? 175.36000 196.41400 228.25800 1.000 36.11701 211 ILE A C 1
ATOM 1208 O O . ILE A 1 161 ? 175.42000 196.09700 227.05800 1.000 36.13943 211 ILE A O 1
ATOM 1213 N N . PRO A 1 162 ? 175.66900 197.64800 228.66500 1.000 31.92810 212 PRO A N 1
ATOM 1214 C CA . PRO A 1 162 ? 175.91700 198.70600 227.67600 1.000 23.35320 212 PRO A CA 1
ATOM 1215 C C . PRO A 1 162 ? 177.25300 198.58700 226.97000 1.000 29.82735 212 PRO A C 1
ATOM 1216 O O . PRO A 1 162 ? 177.44100 199.23800 225.93600 1.000 34.02200 212 PRO A O 1
ATOM 1220 N N . ALA A 1 163 ? 178.18000 197.79500 227.49300 1.000 33.34309 213 ALA A N 1
ATOM 1221 C CA . ALA A 1 163 ? 179.50900 197.62700 226.91700 1.000 28.68352 213 ALA A CA 1
ATOM 1222 C C . ALA A 1 163 ? 180.18100 196.47600 227.65100 1.000 39.13342 213 ALA A C 1
ATOM 1223 O O . ALA A 1 163 ? 179.63600 195.93000 228.61500 1.000 40.70883 213 ALA A O 1
ATOM 1225 N N . ASP A 1 164 ? 181.37000 196.10500 227.18400 1.000 36.18327 214 ASP A N 1
ATOM 1226 C CA . ASP A 1 164 ? 182.19000 195.14500 227.90800 1.000 22.48424 214 ASP A CA 1
ATOM 1227 C C . ASP A 1 164 ? 182.72100 195.80600 229.17100 1.000 25.05170 214 ASP A C 1
ATOM 1228 O O . ASP A 1 164 ? 183.45900 196.79300 229.09800 1.000 31.29812 214 ASP A O 1
ATOM 1233 N N . ILE A 1 165 ? 182.34400 195.27300 230.32900 1.000 32.52152 215 ILE A N 1
ATOM 1234 C CA . ILE A 1 165 ? 182.66100 195.89500 231.60600 1.000 30.77889 215 ILE A CA 1
ATOM 1235 C C . ILE A 1 165 ? 183.35400 194.88600 232.50700 1.000 30.72264 215 ILE A C 1
ATOM 1236 O O . ILE A 1 165 ? 183.15300 193.67400 232.39200 1.000 31.05331 215 ILE A O 1
ATOM 1241 N N . ARG A 1 166 ? 184.17900 195.40300 233.41000 1.000 40.80613 216 ARG A N 1
ATOM 1242 C CA . ARG A 1 166 ? 184.80500 194.61100 234.46100 1.000 40.73246 216 ARG A CA 1
ATOM 1243 C C . ARG A 1 166 ? 184.06200 194.90100 235.75800 1.000 41.50664 216 ARG A C 1
ATOM 1244 O O . ARG A 1 166 ? 184.14000 196.01300 236.28800 1.000 42.04240 216 ARG A O 1
ATOM 1252 N N . LEU A 1 167 ? 183.34900 193.90200 236.27000 1.000 39.09406 217 LEU A N 1
ATOM 1253 C CA . LEU A 1 167 ? 182.51100 194.09300 237.44600 1.000 29.32437 217 LEU A CA 1
ATOM 1254 C C . LEU A 1 167 ? 183.37400 194.38400 238.66700 1.000 37.01896 217 LEU A C 1
ATOM 1255 O O . LEU A 1 167 ? 184.23000 193.57400 239.04000 1.000 46.41604 217 LEU A O 1
ATOM 1260 N N . VAL A 1 168 ? 183.14900 195.54000 239.28900 1.000 42.21351 218 VAL A N 1
ATOM 1261 C CA . VAL A 1 168 ? 183.85900 195.91100 240.50000 1.000 41.90966 218 VAL A CA 1
ATOM 1262 C C . VAL A 1 168 ? 183.01000 195.71600 241.75300 1.000 44.79095 218 VAL A C 1
ATOM 1263 O O . VAL A 1 168 ? 183.55800 195.37900 242.80900 1.000 44.84493 218 VAL A O 1
ATOM 1267 N N . PHE A 1 169 ? 181.69800 195.91800 241.67100 1.000 49.81656 219 PHE A N 1
ATOM 1268 C CA . PHE A 1 169 ? 180.76700 195.54300 242.72300 1.000 46.30719 219 PHE A CA 1
ATOM 1269 C C . PHE A 1 169 ? 179.63400 194.73900 242.10700 1.000 42.98250 219 PHE A C 1
ATOM 1270 O O . PHE A 1 169 ? 179.14900 195.07000 241.02300 1.000 47.81142 219 PHE A O 1
ATOM 1278 N N . SER A 1 170 ? 179.22800 193.67700 242.79300 1.000 48.68894 220 SER A N 1
ATOM 1279 C CA . SER A 1 170 ? 178.17700 192.80400 242.29400 1.000 50.75268 220 SER A CA 1
ATOM 1280 C C . SER A 1 170 ? 177.40000 192.24500 243.47300 1.000 52.56020 220 SER A C 1
ATOM 1281 O O . SER A 1 170 ? 177.97800 191.96000 244.52500 1.000 53.30049 220 SER A O 1
ATOM 1284 N N . GLN A 1 171 ? 176.08900 192.08900 243.29200 1.000 54.31412 221 GLN A N 1
ATOM 1285 C CA . GLN A 1 171 ? 175.22200 191.53800 244.33300 1.000 52.28586 221 GLN A CA 1
ATOM 1286 C C . GLN A 1 171 ? 174.17300 190.67100 243.64300 1.000 54.75804 221 GLN A C 1
ATOM 1287 O O . GLN A 1 171 ? 173.22300 191.18800 243.04500 1.000 56.88941 221 GLN A O 1
ATOM 1293 N N . GLY A 1 172 ? 174.36500 189.35700 243.70700 1.000 52.40183 222 GLY A N 1
ATOM 1294 C CA . GLY A 1 172 ? 173.41300 188.42000 243.12600 1.000 49.50262 222 GLY A CA 1
ATOM 1295 C C . GLY A 1 172 ? 173.18900 188.60100 241.64100 1.000 50.80902 222 GLY A C 1
ATOM 1296 O O . GLY A 1 172 ? 172.04900 188.50200 241.17200 1.000 53.04103 222 GLY A O 1
ATOM 1297 N N . CYS A 1 173 ? 174.25300 188.85800 240.88600 1.000 50.34303 223 CYS A N 1
ATOM 1298 C CA . CYS A 1 173 ? 174.14300 189.14100 239.46200 1.000 43.48047 223 CYS A CA 1
ATOM 1299 C C . CYS A 1 173 ? 174.17400 187.84900 238.65600 1.000 47.97894 223 CYS A C 1
ATOM 1300 O O . CYS A 1 173 ? 175.01600 186.97800 238.89400 1.000 50.95169 223 CYS A O 1
ATOM 1303 N N . LYS A 1 174 ? 173.24800 187.73100 237.70800 1.000 43.66358 224 LYS A N 1
ATOM 1304 C CA . LYS A 1 174 ? 173.22000 186.63200 236.75700 1.000 35.01412 224 LYS A CA 1
ATOM 1305 C C . LYS A 1 174 ? 172.96900 187.20400 235.37300 1.000 39.13523 224 LYS A C 1
ATOM 1306 O O . LYS A 1 174 ? 172.16000 188.12100 235.21400 1.000 45.31485 224 LYS A O 1
ATOM 1312 N N . VAL A 1 175 ? 173.66300 186.66400 234.37300 1.000 40.09624 225 VAL A N 1
ATOM 1313 C CA . VAL A 1 175 ? 173.60500 187.17700 233.01300 1.000 36.33899 225 VAL A CA 1
ATOM 1314 C C . VAL A 1 175 ? 173.24800 186.04300 232.06100 1.000 37.81845 225 VAL A C 1
ATOM 1315 O O . VAL A 1 175 ? 173.20300 184.87200 232.43500 1.000 35.34573 225 VAL A O 1
ATOM 1319 N N . ASP A 1 176 ? 172.98700 186.41900 230.81200 1.000 40.34374 226 ASP A N 1
ATOM 1320 C CA . ASP A 1 176 ? 172.68800 185.48300 229.73500 1.000 35.30804 226 ASP A CA 1
ATOM 1321 C C . ASP A 1 176 ? 173.73000 185.67300 228.64100 1.000 37.17187 226 ASP A C 1
ATOM 1322 O O . ASP A 1 176 ? 173.71300 186.68400 227.93200 1.000 45.74048 226 ASP A O 1
ATOM 1327 N N . ASN A 1 177 ? 174.63200 184.70100 228.50300 1.000 24.48309 227 ASN A N 1
ATOM 1328 C CA . ASN A 1 177 ? 175.69600 184.74700 227.50800 1.000 21.06083 227 ASN A CA 1
ATOM 1329 C C . ASN A 1 177 ? 175.40000 183.86500 226.30100 1.000 31.27157 227 ASN A C 1
ATOM 1330 O O . ASN A 1 177 ? 176.32200 183.29200 225.71300 1.000 33.73155 227 ASN A O 1
ATOM 1335 N N . SER A 1 178 ? 174.12700 183.74000 225.92100 1.000 28.63036 228 SER A N 1
ATOM 1336 C CA . SER A 1 178 ? 173.76800 182.89500 224.78900 1.000 24.85544 228 SER A CA 1
ATOM 1337 C C . SER A 1 178 ? 174.29900 183.43600 223.46900 1.000 32.10589 228 SER A C 1
ATOM 1338 O O . SER A 1 178 ? 174.45000 182.66600 222.51500 1.000 34.07156 228 SER A O 1
ATOM 1341 N N . SER A 1 179 ? 174.58000 184.73700 223.38700 1.000 31.86994 229 SER A N 1
ATOM 1342 C CA . SER A 1 179 ? 175.20300 185.29500 222.19500 1.000 23.41246 229 SER A CA 1
ATOM 1343 C C . SER A 1 179 ? 176.66600 184.90200 222.06500 1.000 34.71817 229 SER A C 1
ATOM 1344 O O . SER A 1 179 ? 177.24900 185.08900 220.99300 1.000 43.44978 229 SER A O 1
ATOM 1347 N N . LEU A 1 180 ? 177.26500 184.36600 223.12300 1.000 35.96845 230 LEU A N 1
ATOM 1348 C CA . LEU A 1 180 ? 178.65200 183.92300 223.12600 1.000 22.47048 230 LEU A CA 1
ATOM 1349 C C . LEU A 1 180 ? 178.79800 182.41500 223.05700 1.000 27.26128 230 LEU A C 1
ATOM 1350 O O . LEU A 1 180 ? 179.66400 181.91500 222.33800 1.000 33.50379 230 LEU A O 1
ATOM 1355 N N . THR A 1 181 ? 177.97000 181.67600 223.79200 1.000 28.09490 231 THR A N 1
ATOM 1356 C CA . THR A 1 181 ? 178.08000 180.23100 223.87200 1.000 22.05989 231 THR A CA 1
ATOM 1357 C C . THR A 1 181 ? 176.89200 179.48700 223.28300 1.000 18.87287 231 THR A C 1
ATOM 1358 O O . THR A 1 181 ? 176.96900 178.26400 223.13300 1.000 36.03993 231 THR A O 1
ATOM 1362 N N . GLY A 1 182 ? 175.80700 180.17700 222.94600 1.000 12.75298 232 GLY A N 1
ATOM 1363 C CA . GLY A 1 182 ? 174.61100 179.50900 222.48300 1.000 20.94455 232 GLY A CA 1
ATOM 1364 C C . GLY A 1 182 ? 173.77400 178.89100 223.57400 1.000 21.27809 232 GLY A C 1
ATOM 1365 O O . GLY A 1 182 ? 172.77700 178.22800 223.26900 1.000 27.28698 232 GLY A O 1
ATOM 1366 N N . GLU A 1 183 ? 174.14100 179.09100 224.83600 1.000 33.33207 233 GLU A N 1
ATOM 1367 C CA . GLU A 1 183 ? 173.47000 178.48000 225.97200 1.000 25.37539 233 GLU A CA 1
ATOM 1368 C C . GLU A 1 183 ? 172.72600 179.55200 226.75300 1.000 29.07745 233 GLU A C 1
ATOM 1369 O O . GLU A 1 183 ? 173.30000 180.59200 227.08600 1.000 31.04300 233 GLU A O 1
ATOM 1375 N N . SER A 1 184 ? 171.45600 179.29100 227.05000 1.000 40.13616 234 SER A N 1
ATOM 1376 C CA . SER A 1 184 ? 170.60800 180.24400 227.75200 1.000 35.05190 234 SER A CA 1
ATOM 1377 C C . SER A 1 184 ? 170.63600 180.07200 229.26400 1.000 39.63082 234 SER A C 1
ATOM 1378 O O . SER A 1 184 ? 169.91100 180.78600 229.96300 1.000 41.87320 234 SER A O 1
ATOM 1381 N N . GLU A 1 185 ? 171.44100 179.15100 229.78000 1.000 40.70941 235 GLU A N 1
ATOM 1382 C CA . GLU A 1 185 ? 171.51100 178.94200 231.21800 1.000 41.07933 235 GLU A CA 1
ATOM 1383 C C . GLU A 1 185 ? 172.05200 180.19300 231.90300 1.000 44.33958 235 GLU A C 1
ATOM 1384 O O . GLU A 1 185 ? 173.08400 180.72800 231.47700 1.000 48.71097 235 GLU A O 1
ATOM 1390 N N . PRO A 1 186 ? 171.38700 180.69500 232.94300 1.000 46.77024 236 PRO A N 1
ATOM 1391 C CA . PRO A 1 186 ? 171.90700 181.86800 233.65400 1.000 43.94741 236 PRO A CA 1
ATOM 1392 C C . PRO A 1 186 ? 173.28200 181.59600 234.24300 1.000 44.54721 236 PRO A C 1
ATOM 1393 O O . PRO A 1 186 ? 173.54900 180.51800 234.77700 1.000 43.35741 236 PRO A O 1
ATOM 1397 N N . GLN A 1 187 ? 174.15400 182.59400 234.15000 1.000 42.83284 237 GLN A N 1
ATOM 1398 C CA . GLN A 1 187 ? 175.53300 182.48500 234.60500 1.000 37.70893 237 GLN A CA 1
ATOM 1399 C C . GLN A 1 187 ? 175.74400 183.43300 235.77500 1.000 39.66198 237 GLN A C 1
ATOM 1400 O O . GLN A 1 187 ? 175.48300 184.63300 235.65800 1.000 41.15602 237 GLN A O 1
ATOM 1406 N N . ALA A 1 188 ? 176.21500 182.89400 236.89500 1.000 39.87527 238 ALA A N 1
ATOM 1407 C CA . ALA A 1 188 ? 176.48700 183.71800 238.06200 1.000 38.44919 238 ALA A CA 1
ATOM 1408 C C . ALA A 1 188 ? 177.66900 184.64100 237.79700 1.000 41.68174 238 ALA A C 1
ATOM 1409 O O . ALA A 1 188 ? 178.66800 184.24000 237.19600 1.000 42.65672 238 ALA A O 1
ATOM 1411 N N . ARG A 1 189 ? 177.54900 185.88400 238.25000 1.000 40.67363 239 ARG A N 1
ATOM 1412 C CA . ARG A 1 189 ? 178.58800 186.88800 238.08900 1.000 33.55102 239 ARG A CA 1
ATOM 1413 C C . ARG A 1 189 ? 179.09100 187.32400 239.45700 1.000 40.13409 239 ARG A C 1
ATOM 1414 O O . ARG A 1 189 ? 178.31400 187.42600 240.41000 1.000 48.60529 239 ARG A O 1
ATOM 1422 N N . SER A 1 190 ? 180.39200 187.58000 239.54600 1.000 44.66405 240 SER A N 1
ATOM 1423 C CA . SER A 1 190 ? 181.01900 188.00700 240.78900 1.000 41.82241 240 SER A CA 1
ATOM 1424 C C . SER A 1 190 ? 182.05700 189.07100 240.45600 1.000 45.43901 240 SER A C 1
ATOM 1425 O O . SER A 1 190 ? 182.08400 189.61800 239.35000 1.000 49.40353 240 SER A O 1
ATOM 1428 N N . THR A 1 191 ? 182.91400 189.37600 241.42900 1.000 47.69218 241 THR A N 1
ATOM 1429 C CA . THR A 1 191 ? 183.98600 190.34800 241.25100 1.000 43.57729 241 THR A CA 1
ATOM 1430 C C . THR A 1 191 ? 185.36600 189.72300 241.40200 1.000 47.10758 241 THR A C 1
ATOM 1431 O O . THR A 1 191 ? 186.35700 190.45400 241.50700 1.000 51.04277 241 THR A O 1
ATOM 1435 N N . GLU A 1 192 ? 185.45800 188.39900 241.41500 1.000 52.85632 242 GLU A N 1
ATOM 1436 C CA . GLU A 1 192 ? 186.70900 187.69800 241.65800 1.000 51.17596 242 GLU A CA 1
ATOM 1437 C C . GLU A 1 192 ? 187.14600 186.95400 240.40500 1.000 54.01042 242 GLU A C 1
ATOM 1438 O O . GLU A 1 192 ? 186.32300 186.35000 239.71100 1.000 51.26460 242 GLU A O 1
ATOM 1444 N N . PHE A 1 193 ? 188.44600 187.00600 240.12200 1.000 53.60935 243 PHE A N 1
ATOM 1445 C CA . PHE A 1 193 ? 189.00900 186.26700 239.00200 1.000 49.24442 243 PHE A CA 1
ATOM 1446 C C . PHE A 1 193 ? 188.81000 184.77500 239.23100 1.000 56.74951 243 PHE A C 1
ATOM 1447 O O . PHE A 1 193 ? 189.37600 184.20000 240.16600 1.000 60.35038 243 PHE A O 1
ATOM 1455 N N . THR A 1 194 ? 188.00000 184.14900 238.37900 1.000 54.27832 244 THR A N 1
ATOM 1456 C CA . THR A 1 194 ? 187.60700 182.75900 238.55100 1.000 53.68333 244 THR A CA 1
ATOM 1457 C C . THR A 1 194 ? 188.30500 181.80800 237.59300 1.000 56.92023 244 THR A C 1
ATOM 1458 O O . THR A 1 194 ? 188.66800 180.70000 237.99600 1.000 61.28874 244 THR A O 1
ATOM 1462 N N . HIS A 1 195 ? 188.54000 182.22700 236.35400 1.000 52.41563 245 HIS A N 1
ATOM 1463 C CA . HIS A 1 195 ? 189.08900 181.34200 235.34000 1.000 49.51559 245 HIS A CA 1
ATOM 1464 C C . HIS A 1 195 ? 189.90200 182.17800 234.36100 1.000 47.36218 245 HIS A C 1
ATOM 1465 O O . HIS A 1 195 ? 189.60500 183.35200 234.13400 1.000 55.22151 245 HIS A O 1
ATOM 1472 N N . GLU A 1 196 ? 190.94200 181.55700 233.79800 1.000 51.51104 246 GLU A N 1
ATOM 1473 C CA . GLU A 1 196 ? 191.91600 182.29000 232.99300 1.000 50.90990 246 GLU A CA 1
ATOM 1474 C C . GLU A 1 196 ? 191.29100 182.87000 231.72900 1.000 50.78672 246 GLU A C 1
ATOM 1475 O O . GLU A 1 196 ? 191.59900 184.00400 231.34300 1.000 52.62386 246 GLU A O 1
ATOM 1481 N N . ASN A 1 197 ? 190.43000 182.10800 231.06800 1.000 46.60783 247 ASN A N 1
ATOM 1482 C CA . ASN A 1 197 ? 189.80000 182.57200 229.83800 1.000 43.94036 247 ASN A CA 1
ATOM 1483 C C . ASN A 1 197 ? 188.89500 183.76400 230.13100 1.000 47.81348 247 ASN A C 1
ATOM 1484 O O . ASN A 1 197 ? 188.04800 183.68400 231.02600 1.000 48.88314 247 ASN A O 1
ATOM 1489 N N . PRO A 1 198 ? 189.04600 184.88400 229.41900 1.000 46.16351 248 PRO A N 1
ATOM 1490 C CA . PRO A 1 198 ? 188.13100 186.01500 229.63300 1.000 45.52968 248 PRO A CA 1
ATOM 1491 C C . PRO A 1 198 ? 186.67700 185.68100 229.35400 1.000 46.82480 248 PRO A C 1
ATOM 1492 O O . PRO A 1 198 ? 185.79000 186.26500 229.98900 1.000 45.73329 248 PRO A O 1
ATOM 1496 N N . LEU A 1 199 ? 186.40200 184.76300 228.42900 1.000 45.11824 249 LEU A N 1
ATOM 1497 C CA . LEU A 1 199 ? 185.03400 184.38300 228.10800 1.000 40.63940 249 LEU A CA 1
ATOM 1498 C C . LEU A 1 199 ? 184.40700 183.49300 229.17100 1.000 43.12000 249 LEU A C 1
ATOM 1499 O O . LEU A 1 199 ? 183.18700 183.29800 229.15500 1.000 44.07784 249 LEU A O 1
ATOM 1504 N N . GLU A 1 200 ? 185.21200 182.95000 230.08400 1.000 50.12117 250 GLU A N 1
ATOM 1505 C CA . GLU A 1 200 ? 184.74400 182.20100 231.25100 1.000 45.79711 250 GLU A CA 1
ATOM 1506 C C . GLU A 1 200 ? 185.46800 182.80000 232.44900 1.000 48.88820 250 GLU A C 1
ATOM 1507 O O . GLU A 1 200 ? 186.53500 182.32500 232.82400 1.000 57.92333 250 GLU A O 1
ATOM 1513 N N . THR A 1 201 ? 184.92100 183.86500 233.02900 1.000 47.83621 251 THR A N 1
ATOM 1514 C CA . THR A 1 201 ? 185.62600 184.51500 234.13200 1.000 44.43147 251 THR A CA 1
ATOM 1515 C C . THR A 1 201 ? 184.75400 184.91900 235.31100 1.000 47.94277 251 THR A C 1
ATOM 1516 O O . THR A 1 201 ? 185.30600 185.13700 236.39400 1.000 57.66780 251 THR A O 1
ATOM 1520 N N . LYS A 1 202 ? 183.43800 185.06600 235.14400 1.000 40.83149 252 LYS A N 1
ATOM 1521 C CA . LYS A 1 202 ? 182.49700 185.39900 236.21200 1.000 39.31249 252 LYS A CA 1
ATOM 1522 C C . LYS A 1 202 ? 182.60000 186.84700 236.67900 1.000 36.57571 252 LYS A C 1
ATOM 1523 O O . LYS A 1 202 ? 181.79800 187.27900 237.51100 1.000 48.85989 252 LYS A O 1
ATOM 1529 N N . ASN A 1 203 ? 183.56300 187.61400 236.16400 1.000 36.24055 253 ASN A N 1
ATOM 1530 C CA . ASN A 1 203 ? 183.68700 189.01300 236.56000 1.000 38.10776 253 ASN A CA 1
ATOM 1531 C C . ASN A 1 203 ? 183.80000 189.94800 235.36100 1.000 45.34186 253 ASN A C 1
ATOM 1532 O O . ASN A 1 203 ? 184.33400 191.05200 235.49500 1.000 50.23757 253 ASN A O 1
ATOM 1537 N N . ILE A 1 204 ? 183.31100 189.53400 234.19600 1.000 37.86332 254 ILE A N 1
ATOM 1538 C CA . ILE A 1 204 ? 183.21500 190.40100 233.03000 1.000 32.99975 254 ILE A CA 1
ATOM 1539 C C . ILE A 1 204 ? 181.79900 190.31200 232.48000 1.000 37.84174 254 ILE A C 1
ATOM 1540 O O . ILE A 1 204 ? 181.29300 189.21300 232.23100 1.000 41.18081 254 ILE A O 1
ATOM 1545 N N . GLY A 1 205 ? 181.16000 191.46300 232.30900 1.000 34.34915 255 GLY A N 1
ATOM 1546 C CA . GLY A 1 205 ? 179.89100 191.55200 231.60900 1.000 26.72113 255 GLY A CA 1
ATOM 1547 C C . GLY A 1 205 ? 180.14300 191.93900 230.16300 1.000 26.04236 255 GLY A C 1
ATOM 1548 O O . GLY A 1 205 ? 181.02400 192.74600 229.87200 1.000 30.70790 255 GLY A O 1
ATOM 1549 N N . PHE A 1 206 ? 179.36200 191.35700 229.26100 1.000 24.07797 256 PHE A N 1
ATOM 1550 C CA . PHE A 1 206 ? 179.62000 191.46000 227.83500 1.000 24.67206 256 PHE A CA 1
ATOM 1551 C C . PHE A 1 206 ? 178.56900 192.32300 227.15300 1.000 31.29564 256 PHE A C 1
ATOM 1552 O O . PHE A 1 206 ? 177.38200 192.25400 227.48000 1.000 28.91960 256 PHE A O 1
ATOM 1560 N N . TYR A 1 207 ? 179.02900 193.12800 226.20000 1.000 33.06646 257 TYR A N 1
ATOM 1561 C CA . TYR A 1 207 ? 178.16400 194.02200 225.44500 1.000 27.89985 257 TYR A CA 1
ATOM 1562 C C . TYR A 1 207 ? 177.05400 193.24100 224.75300 1.000 37.25428 257 TYR A C 1
ATOM 1563 O O . TYR A 1 207 ? 177.28500 192.16700 224.19200 1.000 45.17759 257 TYR A O 1
ATOM 1572 N N . SER A 1 208 ? 175.83700 193.78500 224.81700 1.000 34.34735 258 SER A N 1
ATOM 1573 C CA . SER A 1 208 ? 174.64600 193.24300 224.16700 1.000 35.67845 258 SER A CA 1
ATOM 1574 C C . SER A 1 208 ? 174.16600 191.93400 224.78300 1.000 39.26603 258 SER A C 1
ATOM 1575 O O . SER A 1 208 ? 173.46900 191.16000 224.12100 1.000 40.80004 258 SER A O 1
ATOM 1578 N N . THR A 1 209 ? 174.51800 191.66100 226.03300 1.000 31.93314 259 THR A N 1
ATOM 1579 C CA . THR A 1 209 ? 173.99200 190.51500 226.75700 1.000 26.85583 259 THR A CA 1
ATOM 1580 C C . THR A 1 209 ? 172.99500 190.98800 227.80700 1.000 36.95498 259 THR A C 1
ATOM 1581 O O . THR A 1 209 ? 172.96800 192.15900 228.18700 1.000 43.64880 259 THR A O 1
ATOM 1585 N N . THR A 1 210 ? 172.16300 190.06100 228.26900 1.000 42.08470 260 THR A N 1
ATOM 1586 C CA . THR A 1 210 ? 171.06100 190.38100 229.16600 1.000 37.89164 260 THR A CA 1
ATOM 1587 C C . THR A 1 210 ? 171.45200 190.09000 230.60700 1.000 37.84269 260 THR A C 1
ATOM 1588 O O . THR A 1 210 ? 171.94200 189.00000 230.91500 1.000 42.84434 260 THR A O 1
ATOM 1592 N N . CYS A 1 211 ? 171.23600 191.06800 231.48400 1.000 44.84399 261 CYS A N 1
ATOM 1593 C CA . CYS A 1 211 ? 171.38100 190.87200 232.92200 1.000 41.76587 261 CYS A CA 1
ATOM 1594 C C . CYS A 1 211 ? 170.04900 190.35900 233.45700 1.000 43.03262 261 CYS A C 1
ATOM 1595 O O . CYS A 1 211 ? 169.05900 191.09600 233.49000 1.000 45.83822 261 CYS A O 1
ATOM 1598 N N . LEU A 1 212 ? 170.02300 189.09100 233.86400 1.000 41.28094 262 LEU A N 1
ATOM 1599 C CA . LEU A 1 212 ? 168.76500 188.45200 234.22700 1.000 40.13820 262 LEU A CA 1
ATOM 1600 C C . LEU A 1 212 ? 168.25300 188.92000 235.58300 1.000 43.59300 262 LEU A C 1
ATOM 1601 O O . LEU A 1 212 ? 167.04800 189.13700 235.75000 1.000 44.88522 262 LEU A O 1
ATOM 1606 N N . GLU A 1 213 ? 169.14400 189.08100 236.55800 1.000 50.72971 263 GLU A N 1
ATOM 1607 C CA . GLU A 1 213 ? 168.72800 189.44200 237.90500 1.000 49.11227 263 GLU A CA 1
ATOM 1608 C C . GLU A 1 213 ? 169.90200 190.07000 238.63900 1.000 49.89568 263 GLU A C 1
ATOM 1609 O O . GLU A 1 213 ? 171.05200 189.97500 238.20600 1.000 52.54262 263 GLU A O 1
ATOM 1615 N N . GLY A 1 214 ? 169.59100 190.71400 239.75800 1.000 50.34737 264 GLY A N 1
ATOM 1616 C CA . GLY A 1 214 ? 170.60800 191.31800 240.58800 1.000 49.36913 264 GLY A CA 1
ATOM 1617 C C . GLY A 1 214 ? 171.05600 192.67500 240.08000 1.000 52.87950 264 GLY A C 1
ATOM 1618 O O . GLY A 1 214 ? 170.48900 193.25700 239.15100 1.000 59.04561 264 GLY A O 1
ATOM 1619 N N . THR A 1 215 ? 172.09800 193.18900 240.72700 1.000 45.60090 265 THR A N 1
ATOM 1620 C CA . THR A 1 215 ? 172.70000 194.46300 240.37000 1.000 45.18844 265 THR A CA 1
ATOM 1621 C C . THR A 1 215 ? 174.21400 194.31400 240.35700 1.000 46.98077 265 THR A C 1
ATOM 1622 O O . THR A 1 215 ? 174.77300 193.45300 241.04000 1.000 50.93554 265 THR A O 1
ATOM 1626 N N . ALA A 1 216 ? 174.87400 195.16100 239.57200 1.000 47.02983 266 ALA A N 1
ATOM 1627 C CA . ALA A 1 216 ? 176.32500 195.13600 239.49600 1.000 35.49554 266 ALA A CA 1
ATOM 1628 C C . ALA A 1 216 ? 176.84100 196.51200 239.10400 1.000 41.54449 266 ALA A C 1
ATOM 1629 O O . ALA A 1 216 ? 176.11900 197.33200 238.53300 1.000 43.27093 266 ALA A O 1
ATOM 1631 N N . THR A 1 217 ? 178.10800 196.75200 239.42700 1.000 46.59185 267 THR A N 1
ATOM 1632 C CA . THR A 1 217 ? 178.82700 197.94800 239.01700 1.000 33.57675 267 THR A CA 1
ATOM 1633 C C . THR A 1 217 ? 180.09400 197.51900 238.29600 1.000 34.41564 267 THR A C 1
ATOM 1634 O O . THR A 1 217 ? 180.78600 196.60100 238.74000 1.000 39.43906 267 THR A O 1
ATOM 1638 N N . GLY A 1 218 ? 180.39200 198.17900 237.18200 1.000 35.48351 268 GLY A N 1
ATOM 1639 C CA . GLY A 1 218 ? 181.53800 197.79400 236.38300 1.000 31.11607 268 GLY A CA 1
ATOM 1640 C C . GLY A 1 218 ? 182.18500 198.98500 235.71500 1.000 34.07501 268 GLY A C 1
ATOM 1641 O O . GLY A 1 218 ? 181.58200 200.05100 235.56900 1.000 36.17915 268 GLY A O 1
ATOM 1642 N N . ILE A 1 219 ? 183.43500 198.78300 235.30800 1.000 38.63391 269 ILE A N 1
ATOM 1643 C CA . ILE A 1 219 ? 184.20700 199.76900 234.56100 1.000 33.59025 269 ILE A CA 1
ATOM 1644 C C . ILE A 1 219 ? 184.27900 199.30600 233.11500 1.000 32.75062 269 ILE A C 1
ATOM 1645 O O . ILE A 1 219 ? 184.60600 198.14400 232.84700 1.000 34.20002 269 ILE A O 1
ATOM 1650 N N . VAL A 1 220 ? 183.96700 200.20800 232.18600 1.000 37.69300 270 VAL A N 1
ATOM 1651 C CA . VAL A 1 220 ? 183.99600 199.87700 230.76600 1.000 31.67374 270 VAL A CA 1
ATOM 1652 C C . VAL A 1 220 ? 185.43600 199.60400 230.34900 1.000 35.68292 270 VAL A C 1
ATOM 1653 O O . VAL A 1 220 ? 186.32600 200.43800 230.55000 1.000 29.63295 270 VAL A O 1
ATOM 1657 N N . ILE A 1 221 ? 185.67000 198.42900 229.76700 1.000 41.52261 271 ILE A N 1
ATOM 1658 C CA . ILE A 1 221 ? 186.99500 198.05200 229.30800 1.000 33.86649 271 ILE A CA 1
ATOM 1659 C C . ILE A 1 221 ? 187.08700 197.97800 227.78700 1.000 36.92839 271 ILE A C 1
ATOM 1660 O O . ILE A 1 221 ? 188.17300 198.18900 227.23600 1.000 42.48256 271 ILE A O 1
ATOM 1665 N N . ASN A 1 222 ? 185.99000 197.68600 227.09400 1.000 31.73301 272 ASN A N 1
ATOM 1666 C CA . ASN A 1 222 ? 185.95600 197.68500 225.64000 1.000 27.59950 272 ASN A CA 1
ATOM 1667 C C . ASN A 1 222 ? 184.67000 198.35400 225.18300 1.000 33.58954 272 ASN A C 1
ATOM 1668 O O . ASN A 1 222 ? 183.65400 198.31700 225.87900 1.000 42.04532 272 ASN A O 1
ATOM 1673 N N . THR A 1 223 ? 184.72100 198.96500 224.00300 1.000 34.01616 273 THR A N 1
ATOM 1674 C CA . THR A 1 223 ? 183.60100 199.75000 223.51100 1.000 31.40794 273 THR A CA 1
ATOM 1675 C C . THR A 1 223 ? 183.51500 199.60500 221.99800 1.000 28.20304 273 THR A C 1
ATOM 1676 O O . THR A 1 223 ? 184.53300 199.46400 221.31600 1.000 39.25870 273 THR A O 1
ATOM 1680 N N . GLY A 1 224 ? 182.28800 199.61000 221.48800 1.000 31.24581 274 GLY A N 1
ATOM 1681 C CA . GLY A 1 224 ? 182.08900 199.60600 220.04600 1.000 31.01254 274 GLY A CA 1
ATOM 1682 C C . GLY A 1 224 ? 182.49700 198.28900 219.41900 1.000 31.85029 274 GLY A C 1
ATOM 1683 O O . GLY A 1 224 ? 182.14100 197.20900 219.90000 1.000 43.28101 274 GLY A O 1
ATOM 1684 N N . ASP A 1 225 ? 183.25000 198.37500 218.32200 1.000 34.80377 275 ASP A N 1
ATOM 1685 C CA . ASP A 1 225 ? 183.69000 197.19300 217.59200 1.000 32.04409 275 ASP A CA 1
ATOM 1686 C C . ASP A 1 225 ? 184.81600 196.44600 218.29100 1.000 35.79101 275 ASP A C 1
ATOM 1687 O O . ASP A 1 225 ? 185.17900 195.35300 217.84600 1.000 38.86402 275 ASP A O 1
ATOM 1692 N N . ARG A 1 226 ? 185.37600 197.00500 219.35900 1.000 32.01655 276 ARG A N 1
ATOM 1693 C CA . ARG A 1 226 ? 186.41100 196.33500 220.13300 1.000 25.46578 276 ARG A CA 1
ATOM 1694 C C . ARG A 1 226 ? 185.84200 195.35200 221.14400 1.000 32.52018 276 ARG A C 1
ATOM 1695 O O . ARG A 1 226 ? 186.61400 194.67000 221.82500 1.000 40.31364 276 ARG A O 1
ATOM 1703 N N . THR A 1 227 ? 184.52100 195.26500 221.25800 1.000 33.08968 277 THR A N 1
ATOM 1704 C CA . THR A 1 227 ? 183.87800 194.34300 222.17700 1.000 24.25503 277 THR A CA 1
ATOM 1705 C C . THR A 1 227 ? 183.90300 192.92400 221.61300 1.000 32.69037 277 THR A C 1
ATOM 1706 O O . THR A 1 227 ? 184.32900 192.67900 220.48300 1.000 40.30369 277 THR A O 1
ATOM 1710 N N . ILE A 1 228 ? 183.44300 191.97500 222.42800 1.000 36.01575 278 ILE A N 1
ATOM 1711 C CA . ILE A 1 228 ? 183.37600 190.58600 221.98400 1.000 29.18815 278 ILE A CA 1
ATOM 1712 C C . ILE A 1 228 ? 182.34500 190.43200 220.87200 1.000 24.38567 278 ILE A C 1
ATOM 1713 O O . ILE A 1 228 ? 182.61100 189.80900 219.83900 1.000 35.30541 278 ILE A O 1
ATOM 1718 N N . ILE A 1 229 ? 181.15500 191.00600 221.06300 1.000 27.85497 279 ILE A N 1
ATOM 1719 C CA . ILE A 1 229 ? 180.11500 190.90000 220.04700 1.000 25.99674 279 ILE A CA 1
ATOM 1720 C C . ILE A 1 229 ? 180.47100 191.72700 218.81800 1.000 33.10614 279 ILE A C 1
ATOM 1721 O O . ILE A 1 229 ? 180.12600 191.35400 217.69000 1.000 35.98405 279 ILE A O 1
ATOM 1726 N N . GLY A 1 230 ? 181.18100 192.84300 219.00000 1.000 39.66059 280 GLY A N 1
ATOM 1727 C CA . GLY A 1 230 ? 181.64900 193.60100 217.85300 1.000 24.67920 280 GLY A CA 1
ATOM 1728 C C . GLY A 1 230 ? 182.65300 192.82500 217.02500 1.000 32.90541 280 GLY A C 1
ATOM 1729 O O . GLY A 1 230 ? 182.60100 192.84100 215.79200 1.000 42.02173 280 GLY A O 1
ATOM 1730 N N . ARG A 1 231 ? 183.57200 192.12400 217.69000 1.000 36.33274 281 ARG A N 1
ATOM 1731 C CA . ARG A 1 231 ? 184.52500 191.28200 216.97700 1.000 32.45303 281 ARG A CA 1
ATOM 1732 C C . ARG A 1 231 ? 183.82700 190.11000 216.29900 1.000 31.53648 281 ARG A C 1
ATOM 1733 O O . ARG A 1 231 ? 184.20600 189.71700 215.19200 1.000 42.05663 281 ARG A O 1
ATOM 1741 N N . ILE A 1 232 ? 182.80500 189.54400 216.94400 1.000 34.37776 282 ILE A N 1
ATOM 1742 C CA . ILE A 1 232 ? 182.03800 188.46500 216.32500 1.000 33.51158 282 ILE A CA 1
ATOM 1743 C C . ILE A 1 232 ? 181.35800 188.96100 215.05500 1.000 34.86309 282 ILE A C 1
ATOM 1744 O O . ILE A 1 232 ? 181.37800 188.29300 214.01500 1.000 39.59151 282 ILE A O 1
ATOM 1749 N N . ALA A 1 233 ? 180.74700 190.14700 215.12200 1.000 38.74548 283 ALA A N 1
ATOM 1750 C CA . ALA A 1 233 ? 180.07900 190.70900 213.95200 1.000 31.64542 283 ALA A CA 1
ATOM 1751 C C . ALA A 1 233 ? 181.07200 191.02400 212.83900 1.000 34.86405 283 ALA A C 1
ATOM 1752 O O . ALA A 1 233 ? 180.79500 190.77000 211.66100 1.000 36.92102 283 ALA A O 1
ATOM 1754 N N . SER A 1 234 ? 182.23300 191.58200 213.19100 1.000 41.33141 284 SER A N 1
ATOM 1755 C CA . SER A 1 234 ? 183.25000 191.86700 212.18400 1.000 36.85817 284 SER A CA 1
ATOM 1756 C C . SER A 1 234 ? 183.74600 190.58800 211.52300 1.000 41.76138 284 SER A C 1
ATOM 1757 O O . SER A 1 234 ? 183.92300 190.54000 210.30000 1.000 46.95256 284 SER A O 1
ATOM 1760 N N . LEU A 1 235 ? 183.97800 189.54000 212.31700 1.000 41.95544 285 LEU A N 1
ATOM 1761 C CA . LEU A 1 235 ? 184.43800 188.27100 211.76800 1.000 38.61862 285 LEU A CA 1
ATOM 1762 C C . LEU A 1 235 ? 183.38000 187.64200 210.87000 1.000 42.07286 285 LEU A C 1
ATOM 1763 O O . LEU A 1 235 ? 183.70800 187.05900 209.83100 1.000 49.53654 285 LEU A O 1
ATOM 1768 N N . ALA A 1 236 ? 182.10600 187.74300 211.25700 1.000 41.43677 286 ALA A N 1
ATOM 1769 C CA . ALA A 1 236 ? 181.03500 187.22500 210.41400 1.000 37.10785 286 ALA A CA 1
ATOM 1770 C C . ALA A 1 236 ? 180.95300 187.98300 209.09600 1.000 43.85673 286 ALA A C 1
ATOM 1771 O O . ALA A 1 236 ? 180.78800 187.37700 208.03200 1.000 51.04685 286 ALA A O 1
ATOM 1773 N N . SER A 1 237 ? 181.07200 189.31200 209.14500 1.000 48.62316 287 SER A N 1
ATOM 1774 C CA . SER A 1 237 ? 180.94400 190.10800 207.92900 1.000 48.48419 287 SER A CA 1
ATOM 1775 C C . SER A 1 237 ? 182.16400 189.97200 207.02500 1.000 52.64543 287 SER A C 1
ATOM 1776 O O . SER A 1 237 ? 182.04900 190.14500 205.80700 1.000 58.03901 287 SER A O 1
ATOM 1779 N N . GLY A 1 238 ? 183.33100 189.66900 207.59300 1.000 52.52256 288 GLY A N 1
ATOM 1780 C CA . GLY A 1 238 ? 184.53200 189.57100 206.77700 1.000 51.45752 288 GLY A CA 1
ATOM 1781 C C . GLY A 1 238 ? 184.57100 188.31100 205.93200 1.000 53.04126 288 GLY A C 1
ATOM 1782 O O . GLY A 1 238 ? 184.73400 188.37200 204.71100 1.000 58.28975 288 GLY A O 1
ATOM 1783 N N . VAL A 1 239 ? 184.42100 187.15200 206.57000 1.000 49.77058 289 VAL A N 1
ATOM 1784 C CA . VAL A 1 239 ? 184.52500 185.86900 205.88300 1.000 54.07976 289 VAL A CA 1
ATOM 1785 C C . VAL A 1 239 ? 183.25800 185.59600 205.08300 1.000 53.47630 289 VAL A C 1
ATOM 1786 O O . VAL A 1 239 ? 182.23800 186.27100 205.26000 1.000 53.26974 289 VAL A O 1
ATOM 1790 N N . GLY A 1 240 ? 183.32200 184.61200 204.18800 1.000 58.29215 290 GLY A N 1
ATOM 1791 C CA . GLY A 1 240 ? 182.15200 184.17100 203.45600 1.000 60.47271 290 GLY A CA 1
ATOM 1792 C C . GLY A 1 240 ? 181.88900 184.89300 202.15100 1.000 64.11141 290 GLY A C 1
ATOM 1793 O O . GLY A 1 240 ? 180.73100 185.12900 201.79300 1.000 67.04101 290 GLY A O 1
ATOM 1794 N N . SER A 1 241 ? 182.95000 185.24400 201.42400 1.000 71.05963 291 SER A N 1
ATOM 1795 C CA . SER A 1 241 ? 182.82100 185.90900 200.13200 1.000 73.01408 291 SER A CA 1
ATOM 1796 C C . SER A 1 241 ? 183.32600 185.03900 198.98700 1.000 74.65984 291 SER A C 1
ATOM 1797 O O . SER A 1 241 ? 183.60300 185.55100 197.89800 1.000 71.41218 291 SER A O 1
ATOM 1800 N N . GLU A 1 242 ? 183.45000 183.73500 199.20900 1.000 65.77312 292 GLU A N 1
ATOM 1801 C CA . GLU A 1 242 ? 183.97200 182.82600 198.20300 1.000 60.12602 292 GLU A CA 1
ATOM 1802 C C . GLU A 1 242 ? 182.85600 182.33600 197.28300 1.000 66.16471 292 GLU A C 1
ATOM 1803 O O . GLU A 1 242 ? 181.67100 182.60000 197.49500 1.000 64.69851 292 GLU A O 1
ATOM 1809 N N . LYS A 1 243 ? 183.25600 181.60900 196.24500 1.000 51.53693 293 LYS A N 1
ATOM 1810 C CA . LYS A 1 243 ? 182.32500 181.09300 195.25400 1.000 45.71204 293 LYS A CA 1
ATOM 1811 C C . LYS A 1 243 ? 181.83700 179.70800 195.65200 1.000 46.39614 293 LYS A C 1
ATOM 1812 O O . LYS A 1 243 ? 182.59700 178.90000 196.19400 1.000 41.25521 293 LYS A O 1
ATOM 1818 N N . THR A 1 244 ? 180.56300 179.44200 195.38000 1.000 42.82044 294 THR A N 1
ATOM 1819 C CA . THR A 1 244 ? 179.99300 178.13700 195.65400 1.000 36.53498 294 THR A CA 1
ATOM 1820 C C . THR A 1 244 ? 180.58400 177.09800 194.704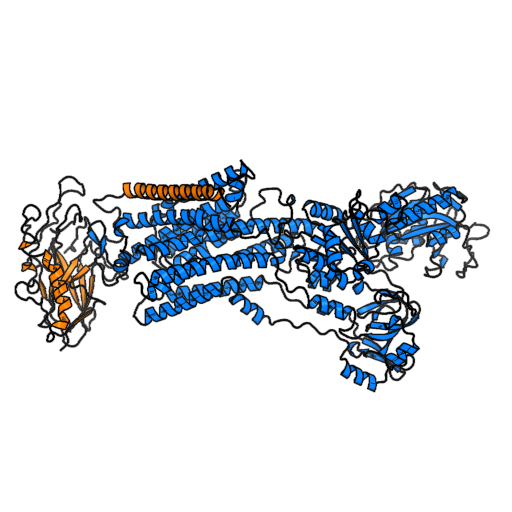00 1.000 38.57477 294 THR A C 1
ATOM 1821 O O . THR A 1 244 ? 181.06700 177.43800 193.62300 1.000 41.36082 294 THR A O 1
ATOM 1825 N N . PRO A 1 245 ? 180.57800 175.82200 195.09900 1.000 44.10237 295 PRO A N 1
ATOM 1826 C CA . PRO A 1 245 ? 181.11600 174.78300 194.20500 1.000 40.97121 295 PRO A CA 1
ATOM 1827 C C . PRO A 1 245 ? 180.42200 174.71400 192.85500 1.000 39.09239 295 PRO A C 1
ATOM 1828 O O . PRO A 1 245 ? 181.07100 174.37600 191.85800 1.000 40.50838 295 PRO A O 1
ATOM 1832 N N . ILE A 1 246 ? 179.12300 175.01300 192.78800 1.000 38.85984 296 ILE A N 1
ATOM 1833 C CA . ILE A 1 246 ? 178.43600 174.99200 191.50100 1.000 37.13832 296 ILE A CA 1
ATOM 1834 C C . ILE A 1 246 ? 178.88400 176.15700 190.62400 1.000 41.27637 296 ILE A C 1
ATOM 1835 O O . ILE A 1 246 ? 178.91100 176.03700 189.39400 1.000 43.78533 296 ILE A O 1
ATOM 1840 N N . ALA A 1 247 ? 179.23700 177.29500 191.22700 1.000 40.92596 297 ALA A N 1
ATOM 1841 C CA . ALA A 1 247 ? 179.76700 178.40900 190.44700 1.000 36.27691 297 ALA A CA 1
ATOM 1842 C C . ALA A 1 247 ? 181.13300 178.07300 189.86700 1.000 38.79139 297 ALA A C 1
ATOM 1843 O O . ALA A 1 247 ? 181.44900 178.46300 188.73800 1.000 41.37547 297 ALA A O 1
ATOM 1845 N N . ILE A 1 248 ? 181.95600 177.35100 190.62800 1.000 39.95071 298 ILE A N 1
ATOM 1846 C CA . ILE A 1 248 ? 183.27300 176.95100 190.14600 1.000 33.18341 298 ILE A CA 1
ATOM 1847 C C . ILE A 1 248 ? 183.14700 175.95900 188.99500 1.000 34.21258 298 ILE A C 1
ATOM 1848 O O . ILE A 1 248 ? 183.90400 176.02000 188.01900 1.000 42.77034 298 ILE A O 1
ATOM 1853 N N . GLU A 1 249 ? 182.18700 175.03600 189.08400 1.000 36.06223 299 GLU A N 1
ATOM 1854 C CA . GLU A 1 249 ? 181.96200 174.09300 187.99200 1.000 37.04590 299 GLU A CA 1
ATOM 1855 C C . GLU A 1 249 ? 181.49900 174.80900 186.72800 1.000 38.07554 299 GLU A C 1
ATOM 1856 O O . GLU A 1 249 ? 181.95100 174.49100 185.62000 1.000 40.87479 299 GLU A O 1
ATOM 1862 N N . ILE A 1 250 ? 180.59400 175.77900 186.87500 1.000 39.17840 300 ILE A N 1
ATOM 1863 C CA . ILE A 1 250 ? 180.12300 176.54500 185.72500 1.000 32.29138 300 ILE A CA 1
ATOM 1864 C C . ILE A 1 250 ? 181.26300 177.35400 185.12200 1.000 34.13343 300 ILE A C 1
ATOM 1865 O O . ILE A 1 250 ? 181.38100 177.47200 183.89800 1.000 43.74956 300 ILE A O 1
ATOM 1870 N N . GLU A 1 251 ? 182.12300 177.92200 185.97000 1.000 37.84794 301 GLU A N 1
ATOM 1871 C CA . GLU A 1 251 ? 183.27000 178.67100 185.46800 1.000 34.75815 301 GLU A CA 1
ATOM 1872 C C . GLU A 1 251 ? 184.23700 177.76600 184.71500 1.000 36.46678 301 GLU A C 1
ATOM 1873 O O . GLU A 1 251 ? 184.78900 178.16000 183.68400 1.000 44.35176 301 GLU A O 1
ATOM 1879 N N . HIS A 1 252 ? 184.45800 176.55000 185.21800 1.000 37.25640 302 HIS A N 1
ATOM 1880 C CA . HIS A 1 252 ? 185.31500 175.59800 184.51800 1.000 35.02476 302 HIS A CA 1
ATOM 1881 C C . HIS A 1 252 ? 184.73100 175.22100 183.16100 1.000 41.44195 302 HIS A C 1
ATOM 1882 O O . HIS A 1 252 ? 185.45500 175.14800 182.15900 1.000 48.41809 302 HIS A O 1
ATOM 1889 N N . PHE A 1 253 ? 183.41900 174.98100 183.11000 1.000 38.03176 303 PHE A N 1
ATOM 1890 C CA . PHE A 1 253 ? 182.76700 174.66700 181.84200 1.000 29.49148 303 PHE A CA 1
ATOM 1891 C C . PHE A 1 253 ? 182.87600 175.83100 180.86200 1.000 38.80972 303 PHE A C 1
ATOM 1892 O O . PHE A 1 253 ? 183.13100 175.63000 179.66600 1.000 40.82515 303 PHE A O 1
ATOM 1900 N N . VAL A 1 254 ? 182.68300 177.05600 181.35600 1.000 41.17061 304 VAL A N 1
ATOM 1901 C CA . VAL A 1 254 ? 182.81600 178.24100 180.51600 1.000 36.86725 304 VAL A CA 1
ATOM 1902 C C . VAL A 1 254 ? 184.23900 178.36300 179.99100 1.000 39.69971 304 VAL A C 1
ATOM 1903 O O . VAL A 1 254 ? 184.45600 178.70700 178.82600 1.000 42.30864 304 VAL A O 1
ATOM 1907 N N . HIS A 1 255 ? 185.23000 178.08300 180.84000 1.000 41.92641 305 HIS A N 1
ATOM 1908 C CA . HIS A 1 255 ? 186.62000 178.12200 180.39500 1.000 36.49738 305 HIS A CA 1
ATOM 1909 C C . HIS A 1 255 ? 186.87200 177.11000 179.29000 1.000 40.16277 305 HIS A C 1
ATOM 1910 O O . HIS A 1 255 ? 187.52500 177.42500 178.29000 1.000 47.68914 305 HIS A O 1
ATOM 1917 N N . ILE A 1 256 ? 186.35200 175.89000 179.44500 1.000 42.88437 306 ILE A N 1
ATOM 1918 C CA . ILE A 1 256 ? 186.54500 174.86200 178.42200 1.000 39.41253 306 ILE A CA 1
ATOM 1919 C C . ILE A 1 256 ? 185.94000 175.30900 177.09700 1.000 39.80240 306 ILE A C 1
ATOM 1920 O O . ILE A 1 256 ? 186.59300 175.26500 176.04400 1.000 44.87477 306 ILE A O 1
ATOM 1925 N N . VAL A 1 257 ? 184.68100 175.75300 177.13200 1.000 44.79038 307 VAL A N 1
ATOM 1926 C CA . VAL A 1 257 ? 183.99200 176.11900 175.89800 1.000 42.41945 307 VAL A CA 1
ATOM 1927 C C . VAL A 1 257 ? 184.65000 177.33000 175.24700 1.000 39.17913 307 VAL A C 1
ATOM 1928 O O . VAL A 1 257 ? 184.84600 177.36400 174.02600 1.000 48.81887 307 VAL A O 1
ATOM 1932 N N . ALA A 1 258 ? 185.00100 178.34100 176.04400 1.000 38.86913 308 ALA A N 1
ATOM 1933 C CA . ALA A 1 258 ? 185.63000 179.53800 175.50100 1.000 40.83679 308 ALA A CA 1
ATOM 1934 C C . ALA A 1 258 ? 187.00300 179.23000 174.92200 1.000 45.12777 308 ALA A C 1
ATOM 1935 O O . ALA A 1 258 ? 187.37700 179.78600 173.88600 1.000 51.24656 308 ALA A O 1
ATOM 1937 N N . GLY A 1 259 ? 187.77200 178.35500 175.57300 1.000 43.38044 309 GLY A N 1
ATOM 1938 C CA . GLY A 1 259 ? 189.05200 177.96000 175.01300 1.000 41.59773 309 GLY A CA 1
ATOM 1939 C C . GLY A 1 259 ? 188.90700 177.23400 173.69200 1.000 45.54420 309 GLY A C 1
ATOM 1940 O O . GLY A 1 259 ? 189.65500 177.49400 172.74600 1.000 52.34597 309 GLY A O 1
ATOM 1941 N N . VAL A 1 260 ? 187.93600 176.32100 173.60400 1.000 48.91346 310 VAL A N 1
ATOM 1942 C CA . VAL A 1 260 ? 187.69300 175.61900 172.34500 1.000 50.20490 310 VAL A CA 1
ATOM 1943 C C . VAL A 1 260 ? 187.31300 176.61100 171.25100 1.000 47.75621 310 VAL A C 1
ATOM 1944 O O . VAL A 1 260 ? 187.83600 176.56200 170.12900 1.000 51.46608 310 VAL A O 1
ATOM 1948 N N . ALA A 1 261 ? 186.40300 177.53500 171.56900 1.000 47.51566 311 ALA A N 1
ATOM 1949 C CA . ALA A 1 261 ? 185.95600 178.51300 170.58400 1.000 48.54923 311 ALA A CA 1
ATOM 1950 C C . ALA A 1 261 ? 187.09900 179.41100 170.13200 1.000 49.20089 311 ALA A C 1
ATOM 1951 O O . ALA A 1 261 ? 187.24600 179.68300 168.93600 1.000 53.16426 311 ALA A O 1
ATOM 1953 N N . VAL A 1 262 ? 187.91900 179.87700 171.07500 1.000 53.56623 312 VAL A N 1
ATOM 1954 C CA . VAL A 1 262 ? 189.02500 180.76400 170.74100 1.000 53.72359 312 VAL A CA 1
ATOM 1955 C C . VAL A 1 262 ? 190.05100 180.04200 169.87900 1.000 51.83147 312 VAL A C 1
ATOM 1956 O O . VAL A 1 262 ? 190.54800 180.59600 168.89200 1.000 58.11654 312 VAL A O 1
ATOM 1960 N N . SER A 1 263 ? 190.38300 178.79600 170.23000 1.000 51.85289 313 SER A N 1
ATOM 1961 C CA . SER A 1 263 ? 191.34300 178.04400 169.43000 1.000 55.38642 313 SER A CA 1
ATOM 1962 C C . SER A 1 263 ? 190.82600 177.81600 168.01600 1.000 60.43528 313 SER A C 1
ATOM 1963 O O . SER A 1 263 ? 191.56000 178.01500 167.03900 1.000 63.22089 313 SER A O 1
ATOM 1966 N N . ILE A 1 264 ? 189.55800 177.41300 167.88500 1.000 63.00408 314 ILE A N 1
ATOM 1967 C CA . ILE A 1 264 ? 188.99300 177.17700 166.55900 1.000 57.55192 314 ILE A CA 1
ATOM 1968 C C . ILE A 1 264 ? 188.98100 178.46500 165.74900 1.000 57.65802 314 ILE A C 1
ATOM 1969 O O . ILE A 1 264 ? 189.33700 178.47300 164.56500 1.000 60.72733 314 ILE A O 1
ATOM 1974 N N . GLY A 1 265 ? 188.57900 179.57500 166.37300 1.000 61.87078 315 GLY A N 1
ATOM 1975 C CA . GLY A 1 265 ? 188.53600 180.84000 165.65900 1.000 59.60784 315 GLY A CA 1
ATOM 1976 C C . GLY A 1 265 ? 189.90600 181.29000 165.19400 1.000 63.17614 315 GLY A C 1
ATOM 1977 O O . GLY A 1 265 ? 190.07500 181.71800 164.05100 1.000 68.24484 315 GLY A O 1
ATOM 1978 N N . ILE A 1 266 ? 190.90800 181.18400 166.06900 1.000 67.14490 316 ILE A N 1
ATOM 1979 C CA . ILE A 1 266 ? 192.26100 181.58400 165.69400 1.000 68.53162 316 ILE A CA 1
ATOM 1980 C C . ILE A 1 266 ? 192.77700 180.72000 164.55200 1.000 70.06393 316 ILE A C 1
ATOM 1981 O O . ILE A 1 266 ? 193.32400 181.23300 163.56600 1.000 72.29397 316 ILE A O 1
ATOM 1986 N N . ILE A 1 267 ? 192.59200 179.40100 164.65000 1.000 69.92951 317 ILE A N 1
ATOM 1987 C CA . ILE A 1 267 ? 193.11200 178.50300 163.62000 1.000 70.39142 317 ILE A CA 1
ATOM 1988 C C . ILE A 1 267 ? 192.42900 178.76900 162.28300 1.000 70.60348 317 ILE A C 1
ATOM 1989 O O . ILE A 1 267 ? 193.08900 178.89200 161.24300 1.000 71.77840 317 ILE A O 1
ATOM 1994 N N . PHE A 1 268 ? 191.10100 178.87900 162.29000 1.000 70.38883 318 PHE A N 1
ATOM 1995 C CA . PHE A 1 268 ? 190.34100 179.01300 161.05500 1.000 70.63344 318 PHE A CA 1
ATOM 1996 C C . PHE A 1 268 ? 190.25300 180.45100 160.56300 1.000 71.43410 318 PHE A C 1
ATOM 1997 O O . PHE A 1 268 ? 189.62500 180.69600 159.53000 1.000 71.07591 318 PHE A O 1
ATOM 2005 N N . PHE A 1 269 ? 190.83900 181.40100 161.28700 1.000 75.28053 319 PHE A N 1
ATOM 2006 C CA . PHE A 1 269 ? 191.11200 182.72100 160.73700 1.000 77.94761 319 PHE A CA 1
ATOM 2007 C C . PHE A 1 269 ? 192.50400 182.77900 160.12300 1.000 81.64706 319 PHE A C 1
ATOM 2008 O O . PHE A 1 269 ? 192.67900 183.33200 159.02900 1.000 79.30082 319 PHE A O 1
ATOM 2016 N N . ILE A 1 270 ? 193.49400 182.19600 160.80600 1.000 83.95320 320 ILE A N 1
ATOM 2017 C CA . ILE A 1 270 ? 194.85900 182.19100 160.29200 1.000 84.25315 320 ILE A CA 1
ATOM 2018 C C . ILE A 1 270 ? 194.94200 181.39000 158.99800 1.000 82.56369 320 ILE A C 1
ATOM 2019 O O . ILE A 1 270 ? 195.63500 181.78400 158.05200 1.000 84.07244 320 ILE A O 1
ATOM 2024 N N . THR A 1 271 ? 194.24000 180.25800 158.92600 1.000 85.70828 321 THR A N 1
ATOM 2025 C CA . THR A 1 271 ? 194.22700 179.49700 157.68300 1.000 87.54649 321 THR A CA 1
ATOM 2026 C C . THR A 1 271 ? 193.35900 180.15400 156.61900 1.000 87.58284 321 THR A C 1
ATOM 2027 O O . THR A 1 271 ? 193.65700 180.03500 155.42500 1.000 89.54626 321 THR A O 1
ATOM 2031 N N . ALA A 1 272 ? 192.29000 180.84700 157.02200 1.000 89.76999 322 ALA A N 1
ATOM 2032 C CA . ALA A 1 272 ? 191.40200 181.46600 156.04300 1.000 90.30811 322 ALA A CA 1
ATOM 2033 C C . ALA A 1 272 ? 192.07100 182.64400 155.34800 1.000 91.86279 322 ALA A C 1
ATOM 2034 O O . ALA A 1 272 ? 191.89100 182.83900 154.14100 1.000 88.38267 322 ALA A O 1
ATOM 2036 N N . VAL A 1 273 ? 192.83900 183.44900 156.09000 1.000 94.60630 323 VAL A N 1
ATOM 2037 C CA . VAL A 1 273 ? 193.53100 184.56400 155.44900 1.000 93.09430 323 VAL A CA 1
ATOM 2038 C C . VAL A 1 273 ? 194.60000 184.05100 154.49200 1.000 93.69929 323 VAL A C 1
ATOM 2039 O O . VAL A 1 273 ? 194.92400 184.71400 153.49900 1.000 92.01640 323 VAL A O 1
ATOM 2043 N N . CYS A 1 274 ? 195.16100 182.87400 154.76500 1.000 94.31035 324 CYS A N 1
ATOM 2044 C CA . CYS A 1 274 ? 196.14500 182.25800 153.88500 1.000 94.64738 324 CYS A CA 1
ATOM 2045 C C . CYS A 1 274 ? 195.51100 181.45600 152.75700 1.000 93.02326 324 CYS A C 1
ATOM 2046 O O . CYS A 1 274 ? 196.24000 180.89400 151.93300 1.000 92.40370 324 CYS A O 1
ATOM 2049 N N . MET A 1 275 ? 194.18100 181.38200 152.70300 1.000 90.97543 325 MET A N 1
ATOM 2050 C CA . MET A 1 275 ? 193.46400 180.68800 151.64100 1.000 90.44211 325 MET A CA 1
ATOM 2051 C C . MET A 1 275 ? 192.96300 181.64700 150.56600 1.000 91.36500 325 MET A C 1
ATOM 2052 O O . MET A 1 275 ? 191.97900 181.35000 149.88000 1.000 91.01275 325 MET A O 1
ATOM 2057 N N . LYS A 1 276 ? 193.62800 182.79500 150.41300 1.000 95.77673 326 LYS A N 1
ATOM 2058 C CA . LYS A 1 276 ? 193.24900 183.82200 149.44000 1.000 95.71024 326 LYS A CA 1
ATOM 2059 C C . LYS A 1 276 ? 191.84600 184.36100 149.72000 1.000 95.02905 326 LYS A C 1
ATOM 2060 O O . LYS A 1 276 ? 191.00800 184.48500 148.82400 1.000 95.19187 326 LYS A O 1
ATOM 2066 N N . TYR A 1 277 ? 191.59600 184.68800 150.98400 1.000 84.56806 327 TYR A N 1
ATOM 2067 C CA . TYR A 1 277 ? 190.35700 185.31800 151.41400 1.000 81.93783 327 TYR A CA 1
ATOM 2068 C C . TYR A 1 277 ? 190.63800 186.73800 151.88500 1.000 82.72982 327 TYR A C 1
ATOM 2069 O O . TYR A 1 277 ? 191.72900 187.04000 152.37800 1.000 83.31545 327 TYR A O 1
ATOM 2078 N N . TYR A 1 278 ? 189.64900 187.61000 151.73000 1.000 80.04156 328 TYR A N 1
ATOM 2079 C CA . TYR A 1 278 ? 189.77400 188.98800 152.17700 1.000 80.48760 328 TYR A CA 1
ATOM 2080 C C . TYR A 1 278 ? 189.04400 189.19100 153.50200 1.000 80.98016 328 TYR A C 1
ATOM 2081 O O . TYR A 1 278 ? 188.42900 188.27500 154.05200 1.000 81.32505 328 TYR A O 1
ATOM 2090 N N . VAL A 1 279 ? 189.13100 190.42100 154.01400 1.000 82.03615 329 VAL A N 1
ATOM 2091 C CA . VAL A 1 279 ? 188.82500 190.68500 155.42000 1.000 81.02477 329 VAL A CA 1
ATOM 2092 C C . VAL A 1 279 ? 187.37500 190.35500 155.75100 1.000 80.71240 329 VAL A C 1
ATOM 2093 O O . VAL A 1 279 ? 187.08200 189.78600 156.80900 1.000 82.41439 329 VAL A O 1
ATOM 2097 N N . LEU A 1 280 ? 186.44300 190.72800 154.87200 1.000 76.21674 330 LEU A N 1
ATOM 2098 C CA . LEU A 1 280 ? 185.02900 190.53000 155.17800 1.000 74.73724 330 LEU A CA 1
ATOM 2099 C C . LEU A 1 280 ? 184.69200 189.05200 155.33400 1.000 76.27059 330 LEU A C 1
ATOM 2100 O O . LEU A 1 280 ? 183.98300 188.66500 156.27300 1.000 76.67540 330 LEU A O 1
ATOM 2105 N N . ASP A 1 281 ? 185.18700 188.21000 154.42400 1.000 74.55052 331 ASP A N 1
ATOM 2106 C CA . ASP A 1 281 ? 184.94800 186.77600 154.53000 1.000 74.93631 331 ASP A CA 1
ATOM 2107 C C . ASP A 1 281 ? 185.64200 186.16400 155.73600 1.000 73.78694 331 ASP A C 1
ATOM 2108 O O . ASP A 1 281 ? 185.17700 185.14100 156.25100 1.000 72.45217 331 ASP A O 1
ATOM 2113 N N . ALA A 1 282 ? 186.74100 186.75900 156.19400 1.000 72.38180 332 ALA A N 1
ATOM 2114 C CA . ALA A 1 282 ? 187.45100 186.25400 157.35900 1.000 69.93193 332 ALA A CA 1
ATOM 2115 C C . ALA A 1 282 ? 186.82100 186.68700 158.67300 1.000 68.72504 332 ALA A C 1
ATOM 2116 O O . ALA A 1 282 ? 186.99300 185.99300 159.68100 1.000 68.94029 332 ALA A O 1
ATOM 2118 N N . ILE A 1 283 ? 186.09800 187.80700 158.69200 1.000 64.94467 333 ILE A N 1
ATOM 2119 C CA . ILE A 1 283 ? 185.44900 188.26000 159.91700 1.000 65.29882 333 ILE A CA 1
ATOM 2120 C C . ILE A 1 283 ? 184.00900 187.76700 160.04200 1.000 65.64614 333 ILE A C 1
ATOM 2121 O O . ILE A 1 283 ? 183.56000 187.49400 161.16600 1.000 66.97816 333 ILE A O 1
ATOM 2126 N N . ILE A 1 284 ? 183.28000 187.62300 158.93300 1.000 59.61387 334 ILE A N 1
ATOM 2127 C CA . ILE A 1 284 ? 181.95900 187.00900 159.01200 1.000 53.22403 334 ILE A CA 1
ATOM 2128 C C . ILE A 1 284 ? 182.07900 185.56000 159.46400 1.000 52.51835 334 ILE A C 1
ATOM 2129 O O . ILE A 1 284 ? 181.25100 185.06200 160.23700 1.000 56.71350 334 ILE A O 1
ATOM 2134 N N . PHE A 1 285 ? 183.12700 184.87000 159.01000 1.000 50.37695 335 PHE A N 1
ATOM 2135 C CA . PHE A 1 285 ? 183.37700 183.51000 159.46700 1.000 49.20686 335 PHE A CA 1
ATOM 2136 C C . PHE A 1 285 ? 183.70700 183.46900 160.95400 1.000 53.58050 335 PHE A C 1
ATOM 2137 O O . PHE A 1 285 ? 183.29500 182.53900 161.65300 1.000 55.98860 335 PHE A O 1
ATOM 2145 N N . LEU A 1 286 ? 184.44900 184.46000 161.45600 1.000 54.94368 336 LEU A N 1
ATOM 2146 C CA . LEU A 1 286 ? 184.72200 184.52600 162.89000 1.000 50.92575 336 LEU A CA 1
ATOM 2147 C C . LEU A 1 286 ? 183.44400 184.76000 163.68700 1.000 50.73312 336 LEU A C 1
ATOM 2148 O O . LEU A 1 286 ? 183.25600 184.17100 164.75900 1.000 52.42867 336 LEU A O 1
ATOM 2153 N N . ILE A 1 287 ? 182.56100 185.62600 163.18400 1.000 46.20754 337 ILE A N 1
ATOM 2154 C CA . ILE A 1 287 ? 181.26700 185.82400 163.83300 1.000 45.18484 337 ILE A CA 1
ATOM 2155 C C . ILE A 1 287 ? 180.49100 184.51600 163.87600 1.000 47.40347 337 ILE A C 1
ATOM 2156 O O . ILE A 1 287 ? 179.89500 184.16200 164.90100 1.000 50.24695 337 ILE A O 1
ATOM 2161 N N . SER A 1 288 ? 180.47900 183.78400 162.76100 1.000 45.05524 338 SER A N 1
ATOM 2162 C CA . SER A 1 288 ? 179.77000 182.50900 162.71600 1.000 43.30438 338 SER A CA 1
ATOM 2163 C C . SER A 1 288 ? 180.36400 181.51100 163.70200 1.000 45.48385 338 SER A C 1
ATOM 2164 O O . SER A 1 288 ? 179.62800 180.78100 164.37400 1.000 54.00065 338 SER A O 1
ATOM 2167 N N . ILE A 1 289 ? 181.69300 181.46700 163.80000 1.000 47.96066 339 ILE A N 1
ATOM 2168 C CA . ILE A 1 289 ? 182.35100 180.56300 164.74100 1.000 43.73936 339 ILE A CA 1
ATOM 2169 C C . ILE A 1 289 ? 181.95300 180.90300 166.17100 1.000 41.34877 339 ILE A C 1
ATOM 2170 O O . ILE A 1 289 ? 181.62400 180.01900 166.97200 1.000 45.11546 339 ILE A O 1
ATOM 2175 N N . ILE A 1 290 ? 181.97200 182.19400 166.51200 1.000 45.88324 340 ILE A N 1
ATOM 2176 C CA . ILE A 1 290 ? 181.62600 182.60900 167.86800 1.000 44.12002 340 ILE A CA 1
ATOM 2177 C C . ILE A 1 290 ? 180.17500 182.26200 168.18100 1.000 42.91120 340 ILE A C 1
ATOM 2178 O O . ILE A 1 290 ? 179.86300 181.75600 169.26600 1.000 47.40323 340 ILE A O 1
ATOM 2183 N N . VAL A 1 291 ? 179.26700 182.52000 167.23900 1.000 43.38364 341 VAL A N 1
ATOM 2184 C CA . VAL A 1 291 ? 177.85200 182.26900 167.49400 1.000 37.39572 341 VAL A CA 1
ATOM 2185 C C . VAL A 1 291 ? 177.57900 180.77300 167.60500 1.000 36.96071 341 VAL A C 1
ATOM 2186 O O . VAL A 1 291 ? 176.77300 180.33800 168.43600 1.000 46.69152 341 VAL A O 1
ATOM 2190 N N . ALA A 1 292 ? 178.24800 179.95900 166.78500 1.000 35.99819 342 ALA A N 1
ATOM 2191 C CA . ALA A 1 292 ? 177.99000 178.52500 166.80100 1.000 34.47876 342 ALA A CA 1
ATOM 2192 C C . ALA A 1 292 ? 178.61200 177.84200 168.01200 1.000 36.35422 342 ALA A C 1
ATOM 2193 O O . ALA A 1 292 ? 178.04000 176.88300 168.53900 1.000 43.70860 342 ALA A O 1
ATOM 2195 N N . ASN A 1 293 ? 179.77300 178.31200 168.46700 1.000 45.74121 343 ASN A N 1
ATOM 2196 C CA . ASN A 1 293 ? 180.47000 177.64300 169.55800 1.000 37.49485 343 ASN A CA 1
ATOM 2197 C C . ASN A 1 293 ? 179.91400 177.99000 170.93300 1.000 41.12800 343 ASN A C 1
ATOM 2198 O O . ASN A 1 293 ? 180.11000 177.21500 171.87500 1.000 45.17561 343 ASN A O 1
ATOM 2203 N N . VAL A 1 294 ? 179.23500 179.12300 171.07400 1.000 35.32824 344 VAL A N 1
ATOM 2204 C CA . VAL A 1 294 ? 178.74100 179.58000 172.37100 1.000 37.70186 344 VAL A CA 1
ATOM 2205 C C . VAL A 1 294 ? 177.31600 179.08600 172.59000 1.000 40.23883 344 VAL A C 1
ATOM 2206 O O . VAL A 1 294 ? 176.45100 179.29900 171.72800 1.000 44.79920 344 VAL A O 1
ATOM 2210 N N . PRO A 1 295 ? 177.02400 178.41100 173.70700 1.000 38.19688 345 PRO A N 1
ATOM 2211 C CA . PRO A 1 295 ? 175.63100 178.10200 174.05700 1.000 39.14004 345 PRO A CA 1
ATOM 2212 C C . PRO A 1 295 ? 174.95200 179.33600 174.63000 1.000 47.78231 345 PRO A C 1
ATOM 2213 O O . PRO A 1 295 ? 175.20300 179.72900 175.77400 1.000 48.04571 345 PRO A O 1
ATOM 2217 N N . GLU A 1 296 ? 174.07700 179.95000 173.83300 1.000 40.22173 346 GLU A N 1
ATOM 2218 C CA . GLU A 1 296 ? 173.56400 181.27500 174.15700 1.000 38.11702 346 GLU A CA 1
ATOM 2219 C C . GLU A 1 296 ? 172.43700 181.25800 175.18000 1.000 44.55373 346 GLU A C 1
ATOM 2220 O O . GLU A 1 296 ? 172.12700 182.31000 175.75000 1.000 47.66794 346 GLU A O 1
ATOM 2226 N N . GLY A 1 297 ? 171.82200 180.10800 175.43400 1.000 39.75785 347 GLY A N 1
ATOM 2227 C CA . GLY A 1 297 ? 170.71500 180.06400 176.36800 1.000 35.92246 347 GLY A CA 1
ATOM 2228 C C . GLY A 1 297 ? 170.91400 179.12700 177.54200 1.000 40.49815 347 GLY A C 1
ATOM 2229 O O . GLY A 1 297 ? 169.98700 178.90900 178.32600 1.000 43.67938 347 GLY A O 1
ATOM 2230 N N . LEU A 1 298 ? 172.12000 178.57300 177.68100 1.000 33.57705 348 LEU A N 1
ATOM 2231 C CA . LEU A 1 298 ? 172.33800 177.53000 178.67900 1.000 32.55407 348 LEU A CA 1
ATOM 2232 C C . LEU A 1 298 ? 172.39500 178.09500 180.09400 1.000 41.99424 348 LEU A C 1
ATOM 2233 O O . LEU A 1 298 ? 171.87000 177.48200 181.02900 1.000 43.47430 348 LEU A O 1
ATOM 2238 N N . LEU A 1 299 ? 173.03500 179.25100 180.28100 1.000 42.09289 349 LEU A N 1
ATOM 2239 C CA . LEU A 1 299 ? 173.18800 179.79400 181.63000 1.000 35.41484 349 LEU A CA 1
ATOM 2240 C C . LEU A 1 299 ? 171.85500 180.27000 182.19700 1.000 39.84093 349 LEU A C 1
ATOM 2241 O O . LEU A 1 299 ? 171.56400 180.06300 183.38400 1.000 46.25806 349 LEU A O 1
ATOM 2246 N N . ALA A 1 300 ? 171.02900 180.90800 181.36600 1.000 37.35212 350 ALA A N 1
ATOM 2247 C CA . ALA A 1 300 ? 169.68600 181.27400 181.80000 1.000 36.41304 350 ALA A CA 1
ATOM 2248 C C . ALA A 1 300 ? 168.86300 180.03600 182.12900 1.000 36.10201 350 ALA A C 1
ATOM 2249 O O . ALA A 1 300 ? 168.06800 180.04000 183.07600 1.000 39.62589 350 ALA A O 1
ATOM 2251 N N . THR A 1 301 ? 169.04300 178.96200 181.35800 1.000 38.82770 351 THR A N 1
ATOM 2252 C CA . THR A 1 301 ? 168.35500 177.71000 181.65400 1.000 39.32099 351 THR A CA 1
ATOM 2253 C C . THR A 1 301 ? 168.81100 177.13600 182.99100 1.000 40.71520 351 THR A C 1
ATOM 2254 O O . THR A 1 301 ? 167.99900 176.60400 183.75600 1.000 45.91491 351 THR A O 1
ATOM 2258 N N . VAL A 1 302 ? 170.10700 177.23800 183.29100 1.000 32.32463 352 VAL A N 1
ATOM 2259 C CA . VAL A 1 302 ? 170.61900 176.77800 184.57900 1.000 36.27841 352 VAL A CA 1
ATOM 2260 C C . VAL A 1 302 ? 169.99100 177.57400 185.71500 1.000 36.94053 352 VAL A C 1
ATOM 2261 O O . VAL A 1 302 ? 169.57600 177.01200 186.73700 1.000 44.27523 352 VAL A O 1
ATOM 2265 N N . THR A 1 303 ? 169.91100 178.89600 185.55200 1.000 39.47314 353 THR A N 1
ATOM 2266 C CA . THR A 1 303 ? 169.26100 179.72600 186.56300 1.000 35.11064 353 THR A CA 1
ATOM 2267 C C . THR A 1 303 ? 167.79600 179.33800 186.74000 1.000 39.95046 353 THR A C 1
ATOM 2268 O O . THR A 1 303 ? 167.29000 179.28400 187.86700 1.000 45.34740 353 THR A O 1
ATOM 2272 N N . VAL A 1 304 ? 167.10200 179.05800 185.63500 1.000 41.59327 354 VAL A N 1
ATOM 2273 C CA . VAL A 1 304 ? 165.69700 178.66500 185.70600 1.000 38.81234 354 VAL A CA 1
ATOM 2274 C C . VAL A 1 304 ? 165.54200 177.34100 186.44700 1.000 37.23062 354 VAL A C 1
ATOM 2275 O O . VAL A 1 304 ? 164.62800 177.17400 187.26200 1.000 41.19718 354 VAL A O 1
ATOM 2279 N N . THR A 1 305 ? 166.42200 176.37700 186.17100 1.000 39.40638 355 THR A N 1
ATOM 2280 C CA . THR A 1 305 ? 166.35200 175.09100 186.86100 1.000 38.08407 355 THR A CA 1
ATOM 2281 C C . THR A 1 305 ? 166.62900 175.24600 188.35200 1.000 41.13872 355 THR A C 1
ATOM 2282 O O . THR A 1 305 ? 165.97300 174.60600 189.18600 1.000 49.94891 355 THR A O 1
ATOM 2286 N N . LEU A 1 306 ? 167.60500 176.08500 188.70700 1.000 40.37574 356 LEU A N 1
ATOM 2287 C CA . LEU A 1 306 ? 167.86800 176.35300 190.11700 1.000 35.48587 356 LEU A CA 1
ATOM 2288 C C . LEU A 1 306 ? 166.65400 176.98100 190.78900 1.000 36.32049 356 LEU A C 1
ATOM 2289 O O . LEU A 1 306 ? 166.29800 176.61400 191.91600 1.000 41.86364 356 LEU A O 1
ATOM 2294 N N . SER A 1 307 ? 166.00400 177.92800 190.10900 1.000 43.47104 357 SER A N 1
ATOM 2295 C CA . SER A 1 307 ? 164.80200 178.54700 190.65600 1.000 39.00578 357 SER A CA 1
ATOM 2296 C C . SER A 1 307 ? 163.68500 177.52800 190.83300 1.000 41.05302 357 SER A C 1
ATOM 2297 O O . SER A 1 307 ? 162.95300 177.56600 191.82700 1.000 48.56308 357 SER A O 1
ATOM 2300 N N . LEU A 1 308 ? 163.52700 176.62200 189.86700 1.000 46.02309 358 LEU A N 1
ATOM 2301 C CA . LEU A 1 308 ? 162.49200 175.59800 189.97200 1.000 44.85240 358 LEU A CA 1
ATOM 2302 C C . LEU A 1 308 ? 162.74600 174.68100 191.16000 1.000 46.61108 358 LEU A C 1
ATOM 2303 O O . LEU A 1 308 ? 161.81700 174.34300 191.90400 1.000 52.35353 358 LEU A O 1
ATOM 2308 N N . THR A 1 309 ? 163.99900 174.27000 191.35900 1.000 44.84936 359 THR A N 1
ATOM 2309 C CA . THR A 1 309 ? 164.30900 173.42800 192.51100 1.000 46.32995 359 THR A CA 1
ATOM 2310 C C . THR A 1 309 ? 164.07700 174.17200 193.82100 1.000 48.82794 359 THR A C 1
ATOM 2311 O O . THR A 1 309 ? 163.55400 173.59700 194.78300 1.000 51.34301 359 THR A O 1
ATOM 2315 N N . ALA A 1 310 ? 164.46400 175.44900 193.88200 1.000 47.12390 360 ALA A N 1
ATOM 2316 C CA . ALA A 1 310 ? 164.24100 176.22600 195.09700 1.000 42.48417 360 ALA A CA 1
ATOM 2317 C C . ALA A 1 310 ? 162.75400 176.37100 195.39300 1.000 48.88566 360 ALA A C 1
ATOM 2318 O O . ALA A 1 310 ? 162.32900 176.26400 196.54900 1.000 56.18719 360 ALA A O 1
ATOM 2320 N N . LYS A 1 311 ? 161.94700 176.61500 194.35800 1.000 52.93405 361 LYS A N 1
ATOM 2321 C CA . LYS A 1 311 ? 160.50400 176.72600 194.54500 1.000 50.82253 361 LYS A CA 1
ATOM 2322 C C . LYS A 1 311 ? 159.90400 175.40200 195.00200 1.000 49.95580 361 LYS A C 1
ATOM 2323 O O . LYS A 1 311 ? 158.99600 175.38100 195.84000 1.000 51.50439 361 LYS A O 1
ATOM 2329 N N . ARG A 1 312 ? 160.39700 174.28600 194.45900 1.000 51.09598 362 ARG A N 1
ATOM 2330 C CA . ARG A 1 312 ? 159.91800 172.97900 194.89800 1.000 52.06745 362 ARG A CA 1
ATOM 2331 C C . ARG A 1 312 ? 160.26800 172.71900 196.35700 1.000 56.92591 362 ARG A C 1
ATOM 2332 O O . ARG A 1 312 ? 159.44000 172.21000 197.12000 1.000 58.43952 362 ARG A O 1
ATOM 2340 N N . MET A 1 313 ? 161.49300 173.05800 196.76400 1.000 58.47534 363 MET A N 1
ATOM 2341 C CA . MET A 1 313 ? 161.91700 172.79200 198.13400 1.000 50.91048 363 MET A CA 1
ATOM 2342 C C . MET A 1 313 ? 161.29500 173.75700 199.13300 1.000 50.97082 363 MET A C 1
ATOM 2343 O O . MET A 1 313 ? 161.20500 173.42300 200.31800 1.000 54.27127 363 MET A O 1
ATOM 2348 N N . ALA A 1 314 ? 160.86600 174.93900 198.68900 1.000 57.15309 364 ALA A N 1
ATOM 2349 C CA . ALA A 1 314 ? 160.15200 175.84500 199.58000 1.000 55.31212 364 ALA A CA 1
ATOM 2350 C C . ALA A 1 314 ? 158.79700 175.29200 199.99900 1.000 57.83887 364 ALA A C 1
ATOM 2351 O O . ALA A 1 314 ? 158.25400 175.72500 201.01900 1.000 61.37579 364 ALA A O 1
ATOM 2353 N N . LYS A 1 315 ? 158.23900 174.35200 199.23400 1.000 62.13186 365 LYS A N 1
ATOM 2354 C CA . LYS A 1 315 ? 156.96600 173.74700 199.60000 1.000 61.16240 365 LYS A CA 1
ATOM 2355 C C . LYS A 1 315 ? 157.10900 172.75600 200.74600 1.000 62.10467 365 LYS A C 1
ATOM 2356 O O . LYS A 1 315 ? 156.10300 172.39500 201.36600 1.000 64.34072 365 LYS A O 1
ATOM 2362 N N . LYS A 1 316 ? 158.32900 172.30700 201.03700 1.000 62.28699 366 LYS A N 1
ATOM 2363 C CA . LYS A 1 316 ? 158.60400 171.42100 202.16000 1.000 59.67085 366 LYS A CA 1
ATOM 2364 C C . LYS A 1 316 ? 159.13700 172.17900 203.37100 1.000 59.05826 366 LYS A C 1
ATOM 2365 O O . LYS A 1 316 ? 159.85500 171.60400 204.19500 1.000 58.48494 366 LYS A O 1
ATOM 2371 N N . ASN A 1 317 ? 158.79600 173.46400 203.48600 1.000 56.54898 367 ASN A N 1
ATOM 2372 C CA . ASN A 1 317 ? 159.25000 174.32500 204.57700 1.000 56.55303 367 ASN A CA 1
ATOM 2373 C C . ASN A 1 317 ? 160.77700 174.36400 204.64500 1.000 56.30105 367 ASN A C 1
ATOM 2374 O O . ASN A 1 317 ? 161.39700 174.01800 205.65100 1.000 61.01163 367 ASN A O 1
ATOM 2379 N N . CYS A 1 318 ? 161.37800 174.79800 203.53800 1.000 48.26429 368 CYS A N 1
ATOM 2380 C CA . CYS A 1 318 ? 162.83300 174.92300 203.42400 1.000 49.45587 368 CYS A CA 1
ATOM 2381 C C . CYS A 1 318 ? 163.11300 176.14900 202.55700 1.000 48.94042 368 CYS A C 1
ATOM 2382 O O . CYS A 1 318 ? 163.12200 176.06400 201.32700 1.000 53.23581 368 CYS A O 1
ATOM 2385 N N . LEU A 1 319 ? 163.34100 177.28500 203.20700 1.000 39.82892 369 LEU A N 1
ATOM 2386 C CA . LEU A 1 319 ? 163.56600 178.53500 202.49500 1.000 39.49934 369 LEU A CA 1
ATOM 2387 C C . LEU A 1 319 ? 164.99800 178.60100 201.98400 1.000 41.22015 369 LEU A C 1
ATOM 2388 O O . LEU A 1 319 ? 165.95100 178.43500 202.75000 1.000 39.90149 369 LEU A O 1
ATOM 2393 N N . VAL A 1 320 ? 165.14700 178.84900 200.68800 1.000 45.46091 370 VAL A N 1
ATOM 2394 C CA . VAL A 1 320 ? 166.45000 178.96100 200.04700 1.000 40.29244 370 VAL A CA 1
ATOM 2395 C C . VAL A 1 320 ? 166.65300 180.42600 199.69300 1.000 43.44831 370 VAL A C 1
ATOM 2396 O O . VAL A 1 320 ? 165.95000 180.97100 198.83400 1.000 46.15281 370 VAL A O 1
ATOM 2400 N N . LYS A 1 321 ? 167.61200 181.06800 200.35600 1.000 43.09126 371 LYS A N 1
ATOM 2401 C CA . LYS A 1 321 ? 167.87900 182.48000 200.12600 1.000 39.37332 371 LYS A CA 1
ATOM 2402 C C . LYS A 1 321 ? 168.82500 182.71300 198.95900 1.000 46.35349 371 LYS A C 1
ATOM 2403 O O . LYS A 1 321 ? 168.72000 183.74000 198.28100 1.000 51.91369 371 LYS A O 1
ATOM 2409 N N . ASN A 1 322 ? 169.74000 181.78300 198.70800 1.000 45.40610 372 ASN A N 1
ATOM 2410 C CA . ASN A 1 322 ? 170.66200 181.85600 197.58500 1.000 39.94384 372 ASN A CA 1
ATOM 2411 C C . ASN A 1 322 ? 170.33900 180.73300 196.61100 1.000 39.94196 372 ASN A C 1
ATOM 2412 O O . ASN A 1 322 ? 170.18800 179.57900 197.01900 1.000 42.47658 372 ASN A O 1
ATOM 2417 N N . LEU A 1 323 ? 170.23200 181.07700 195.32600 1.000 43.40995 373 LEU A N 1
ATOM 2418 C CA . LEU A 1 323 ? 169.83100 180.09300 194.32500 1.000 41.75323 373 LEU A CA 1
ATOM 2419 C C . LEU A 1 323 ? 170.84000 178.95800 194.21900 1.000 39.10908 373 LEU A C 1
ATOM 2420 O O . LEU A 1 323 ? 170.45900 177.78900 194.09200 1.000 39.60259 373 LEU A O 1
ATOM 2425 N N . GLU A 1 324 ? 172.13100 179.28000 194.27300 1.000 42.19365 374 GLU A N 1
ATOM 2426 C CA . GLU A 1 324 ? 173.17800 178.27800 194.12300 1.000 37.97184 374 GLU A CA 1
ATOM 2427 C C . GLU A 1 324 ? 173.29100 177.34900 195.32400 1.000 42.33716 374 GLU A C 1
ATOM 2428 O O . GLU A 1 324 ? 174.03100 176.36200 195.25100 1.000 41.97988 374 GLU A O 1
ATOM 2434 N N . ALA A 1 325 ? 172.58500 177.63600 196.41900 1.000 43.83272 375 ALA A N 1
ATOM 2435 C CA . ALA A 1 325 ? 172.65700 176.79200 197.60400 1.000 39.25062 375 ALA A CA 1
ATOM 2436 C C . ALA A 1 325 ? 171.89800 175.48200 197.44100 1.000 37.32342 375 ALA A C 1
ATOM 2437 O O . ALA A 1 325 ? 172.10000 174.56200 198.24000 1.000 42.68955 375 ALA A O 1
ATOM 2439 N N . VAL A 1 326 ? 171.03100 175.37100 196.43100 1.000 41.38749 376 VAL A N 1
ATOM 2440 C CA . VAL A 1 326 ? 170.28300 174.13700 196.22700 1.000 39.26535 376 VAL A CA 1
ATOM 2441 C C . VAL A 1 326 ? 171.18400 172.99400 195.78400 1.000 42.63692 376 VAL A C 1
ATOM 2442 O O . VAL A 1 326 ? 170.78900 171.82700 195.88000 1.000 45.39630 376 VAL A O 1
ATOM 2446 N N . GLU A 1 327 ? 172.38700 173.29400 195.30000 1.000 40.20422 377 GLU A N 1
ATOM 2447 C CA . GLU A 1 327 ? 173.31800 172.26900 194.84800 1.000 36.81010 377 GLU A CA 1
ATOM 2448 C C . GLU A 1 327 ? 174.37300 171.91500 195.88500 1.000 37.95148 377 GLU A C 1
ATOM 2449 O O . GLU A 1 327 ? 174.82500 170.76700 195.91600 1.000 39.06804 377 GLU A O 1
ATOM 2455 N N . THR A 1 328 ? 174.76600 172.86500 196.73900 1.000 43.86680 378 THR A N 1
ATOM 2456 C CA . THR A 1 328 ? 175.86000 172.61800 197.67400 1.000 31.76431 378 THR A CA 1
ATOM 2457 C C . THR A 1 328 ? 175.54800 171.44400 198.59000 1.000 37.23238 378 THR A C 1
ATOM 2458 O O . THR A 1 328 ? 176.41200 170.59700 198.84100 1.000 46.55919 378 THR A O 1
ATOM 2462 N N . LEU A 1 329 ? 174.32400 171.37600 199.10000 1.000 40.14119 379 LEU A N 1
ATOM 2463 C CA . LEU A 1 329 ? 173.84900 170.17500 199.77300 1.000 35.62412 379 LEU A CA 1
ATOM 2464 C C . LEU A 1 329 ? 173.66700 169.08200 198.72800 1.000 45.36200 379 LEU A C 1
ATOM 2465 O O . LEU A 1 329 ? 172.71700 169.11800 197.94100 1.000 54.54262 379 LEU A O 1
ATOM 2470 N N . GLY A 1 330 ? 174.57800 168.11600 198.70800 1.000 32.04917 380 GLY A N 1
ATOM 2471 C CA . GLY A 1 330 ? 174.60700 167.12000 197.65600 1.000 26.40855 380 GLY A CA 1
ATOM 2472 C C . GLY A 1 330 ? 176.02600 166.81500 197.23100 1.000 34.82378 380 GLY A C 1
ATOM 2473 O O . GLY A 1 330 ? 176.33900 165.69300 196.82300 1.000 40.41670 380 GLY A O 1
ATOM 2474 N N . SER A 1 331 ? 176.89600 167.81700 197.32400 1.000 36.65574 381 SER A N 1
ATOM 2475 C CA . SER A 1 331 ? 178.33400 167.62600 197.21600 1.000 32.31613 381 SER A CA 1
ATOM 2476 C C . SER A 1 331 ? 179.02800 167.76500 198.56200 1.000 32.34733 381 SER A C 1
ATOM 2477 O O . SER A 1 331 ? 180.25000 167.61200 198.63800 1.000 37.95095 381 SER A O 1
ATOM 2480 N N . THR A 1 332 ? 178.27000 168.04600 199.61800 1.000 29.74160 382 THR A N 1
ATOM 2481 C CA . THR A 1 332 ? 178.82900 168.22700 200.94900 1.000 21.97383 382 THR A CA 1
ATOM 2482 C C . THR A 1 332 ? 179.35300 166.90400 201.49100 1.000 26.15658 382 THR A C 1
ATOM 2483 O O . THR A 1 332 ? 178.66900 165.87900 201.42700 1.000 40.06876 382 THR A O 1
ATOM 2487 N N . SER A 1 333 ? 180.57600 166.92600 202.02500 1.000 28.28278 383 SER A N 1
ATOM 2488 C CA . SER A 1 333 ? 181.17000 165.75100 202.63900 1.000 24.72200 383 SER A CA 1
ATOM 2489 C C . SER A 1 333 ? 181.27800 165.84000 204.15300 1.000 26.95556 383 SER A C 1
ATOM 2490 O O . SER A 1 333 ? 181.43400 164.80400 204.80400 1.000 36.63186 383 SER A O 1
ATOM 2493 N N . ILE A 1 334 ? 181.20800 167.04000 204.72600 1.000 29.32818 384 ILE A N 1
ATOM 2494 C CA . ILE A 1 334 ? 181.28800 167.23700 206.16800 1.000 28.04465 384 ILE A CA 1
ATOM 2495 C C . ILE A 1 334 ? 180.17200 168.18000 206.59100 1.000 25.07084 384 ILE A C 1
ATOM 2496 O O . ILE A 1 334 ? 179.96500 169.22300 205.96200 1.000 24.56480 384 ILE A O 1
ATOM 2501 N N . ILE A 1 335 ? 179.45400 167.81300 207.64900 1.000 28.92013 385 ILE A N 1
ATOM 2502 C CA . ILE A 1 335 ? 178.47200 168.68400 208.28400 1.000 23.53497 385 ILE A CA 1
ATOM 2503 C C . ILE A 1 335 ? 178.98200 169.02300 209.67700 1.000 23.13025 385 ILE A C 1
ATOM 2504 O O . ILE A 1 335 ? 179.18500 168.12900 210.50700 1.000 28.74387 385 ILE A O 1
ATOM 2509 N N . CYS A 1 336 ? 179.19600 170.31100 209.93100 1.000 28.76552 386 CYS A N 1
ATOM 2510 C CA . CYS A 1 336 ? 179.54700 170.81000 211.25600 1.000 22.34459 386 CYS A CA 1
ATOM 2511 C C . CYS A 1 336 ? 178.27900 171.38600 211.87500 1.000 27.26782 386 CYS A C 1
ATOM 2512 O O . CYS A 1 336 ? 177.73400 172.37500 211.37800 1.000 25.28717 386 CYS A O 1
ATOM 2515 N N . SER A 1 337 ? 177.81000 170.77200 212.95500 1.000 32.02205 387 SER A N 1
ATOM 2516 C CA . SER A 1 337 ? 176.49000 171.05900 213.49800 1.000 20.22032 387 SER A CA 1
ATOM 2517 C C . SER A 1 337 ? 176.59600 171.60200 214.91500 1.000 28.80409 387 SER A C 1
ATOM 2518 O O . SER A 1 337 ? 177.29400 171.02800 215.75600 1.000 33.96333 387 SER A O 1
ATOM 2521 N N . ASP A 1 338 ? 175.90400 172.71000 215.16600 1.000 29.22801 388 ASP A N 1
ATOM 2522 C CA . ASP A 1 338 ? 175.69500 173.19900 216.52000 1.000 17.21718 388 ASP A CA 1
ATOM 2523 C C . ASP A 1 338 ? 174.75400 172.26000 217.26900 1.000 24.42859 388 ASP A C 1
ATOM 2524 O O . ASP A 1 338 ? 173.85700 171.65100 216.68300 1.000 39.01378 388 ASP A O 1
ATOM 2529 N N . LYS A 1 339 ? 174.97900 172.12300 218.57600 1.000 20.92080 389 LYS A N 1
ATOM 2530 C CA . LYS A 1 339 ? 174.16700 171.20400 219.36800 1.000 18.19289 389 LYS A CA 1
ATOM 2531 C C . LYS A 1 339 ? 172.86000 171.84400 219.82600 1.000 19.50928 389 LYS A C 1
ATOM 2532 O O . LYS A 1 339 ? 171.77300 171.40600 219.44000 1.000 26.51795 389 LYS A O 1
ATOM 2538 N N . THR A 1 340 ? 172.95000 172.89200 220.64000 1.000 22.81926 390 THR A N 1
ATOM 2539 C CA . THR A 1 340 ? 171.77400 173.42600 221.31600 1.000 19.66965 390 THR A CA 1
ATOM 2540 C C . THR A 1 340 ? 170.87900 174.18000 220.34200 1.000 23.35939 390 THR A C 1
ATOM 2541 O O . THR A 1 340 ? 171.33200 175.09000 219.64300 1.000 34.38751 390 THR A O 1
ATOM 2545 N N . GLY A 1 341 ? 169.60000 173.81000 220.31200 1.000 23.92576 391 GLY A N 1
ATOM 2546 C CA . GLY A 1 341 ? 168.62900 174.40600 219.42800 1.000 21.06085 391 GLY A CA 1
ATOM 2547 C C . GLY A 1 341 ? 168.61800 173.82800 218.02800 1.000 26.34204 391 GLY A C 1
ATOM 2548 O O . GLY A 1 341 ? 167.57400 173.84200 217.37000 1.000 28.28792 391 GLY A O 1
ATOM 2549 N N . THR A 1 342 ? 169.75700 173.32400 217.55700 1.000 24.67612 392 THR A N 1
ATOM 2550 C CA . THR A 1 342 ? 169.85600 172.71600 216.23400 1.000 18.61502 392 THR A CA 1
ATOM 2551 C C . THR A 1 342 ? 169.63900 171.20700 216.30300 1.000 28.32047 392 THR A C 1
ATOM 2552 O O . THR A 1 342 ? 168.70600 170.67700 215.69400 1.000 29.69468 392 THR A O 1
ATOM 2556 N N . LEU A 1 343 ? 170.49200 170.50800 217.04700 1.000 20.45932 393 LEU A N 1
ATOM 2557 C CA . LEU A 1 343 ? 170.32700 169.07600 217.25100 1.000 15.05142 393 LEU A CA 1
ATOM 2558 C C . LEU A 1 343 ? 169.37000 168.76200 218.38800 1.000 28.61383 393 LEU A C 1
ATOM 2559 O O . LEU A 1 343 ? 168.73000 167.70600 218.37600 1.000 32.66197 393 LEU A O 1
ATOM 2564 N N . THR A 1 344 ? 169.26100 169.65500 219.36300 1.000 21.92865 394 THR A N 1
ATOM 2565 C CA . THR A 1 344 ? 168.40200 169.47000 220.52000 1.000 24.37479 394 THR A CA 1
ATOM 2566 C C . THR A 1 344 ? 167.21100 170.41600 220.44200 1.000 20.52187 394 THR A C 1
ATOM 2567 O O . THR A 1 344 ? 167.11400 171.26400 219.55400 1.000 26.56370 394 THR A O 1
ATOM 2571 N N . GLN A 1 345 ? 166.29500 170.25600 221.39300 1.000 34.54849 395 GLN A N 1
ATOM 2572 C CA . GLN A 1 345 ? 165.06600 171.03400 221.42600 1.000 31.30622 395 GLN A CA 1
ATOM 2573 C C . GLN A 1 345 ? 165.22000 172.37700 222.12800 1.000 36.24685 395 GLN A C 1
ATOM 2574 O O . GLN A 1 345 ? 164.29100 173.19000 222.07600 1.000 37.77566 395 GLN A O 1
ATOM 2580 N N . ASN A 1 346 ? 166.36500 172.62800 222.76700 1.000 37.61847 396 ASN A N 1
ATOM 2581 C CA . ASN A 1 346 ? 166.60200 173.85300 223.53500 1.000 24.88000 396 ASN A CA 1
ATOM 2582 C C . ASN A 1 346 ? 165.54600 174.03400 224.62300 1.000 29.19205 396 ASN A C 1
ATOM 2583 O O . ASN A 1 346 ? 165.07700 175.14100 224.88800 1.000 40.51567 396 ASN A O 1
ATOM 2588 N N . ARG A 1 347 ? 165.16800 172.93000 225.25900 1.000 34.28636 397 ARG A N 1
ATOM 2589 C CA . ARG A 1 347 ? 164.20700 172.95600 226.35500 1.000 31.98827 397 ARG A CA 1
ATOM 2590 C C . ARG A 1 347 ? 164.55400 171.82600 227.30600 1.000 33.77952 397 ARG A C 1
ATOM 2591 O O . ARG A 1 347 ? 164.63400 170.67000 226.88300 1.000 39.85308 397 ARG A O 1
ATOM 2599 N N . MET A 1 348 ? 164.76000 172.15400 228.57600 1.000 34.05790 398 MET A N 1
ATOM 2600 C CA . MET A 1 348 ? 165.09300 171.14400 229.56800 1.000 30.06867 398 MET A CA 1
ATOM 2601 C C . MET A 1 348 ? 163.85700 170.31300 229.88400 1.000 37.87731 398 MET A C 1
ATOM 2602 O O . MET A 1 348 ? 162.79900 170.85900 230.20900 1.000 44.37818 398 MET A O 1
ATOM 2607 N N . THR A 1 349 ? 163.98500 168.99500 229.76400 1.000 35.25977 399 THR A N 1
ATOM 2608 C CA . THR A 1 349 ? 162.89600 168.07200 230.04300 1.000 35.24610 399 THR A CA 1
ATOM 2609 C C . THR A 1 349 ? 163.39900 166.96000 230.95100 1.000 31.06100 399 THR A C 1
ATOM 2610 O O . THR A 1 349 ? 164.59300 166.66300 230.99800 1.000 32.17593 399 THR A O 1
ATOM 2614 N N . VAL A 1 350 ? 162.46500 166.34600 231.67500 1.000 36.45879 400 VAL A N 1
ATOM 2615 C CA . VAL A 1 350 ? 162.80400 165.21700 232.53000 1.000 38.19038 400 VAL A CA 1
ATOM 2616 C C . VAL A 1 350 ? 163.18300 164.02800 231.66000 1.000 42.65562 400 VAL A C 1
ATOM 2617 O O . VAL A 1 350 ? 162.42300 163.61800 230.77300 1.000 44.53627 400 VAL A O 1
ATOM 2621 N N . ALA A 1 351 ? 164.36300 163.46500 231.91300 1.000 41.42583 401 ALA A N 1
ATOM 2622 C CA . ALA A 1 351 ? 164.90400 162.38100 231.10500 1.000 35.86734 401 ALA A CA 1
ATOM 2623 C C . ALA A 1 351 ? 164.81500 161.02600 231.79500 1.000 43.71346 401 ALA A C 1
ATOM 2624 O O . ALA A 1 351 ? 164.32600 160.06200 231.20300 1.000 46.97862 401 ALA A O 1
ATOM 2626 N N . HIS A 1 352 ? 165.27900 160.93100 233.03800 1.000 46.05430 402 HIS A N 1
ATOM 2627 C CA . HIS A 1 352 ? 165.31000 159.67200 233.76400 1.000 42.16305 402 HIS A CA 1
ATOM 2628 C C . HIS A 1 352 ? 164.77600 159.86300 235.17500 1.000 44.35377 402 HIS A C 1
ATOM 2629 O O . HIS A 1 352 ? 164.83900 160.95700 235.74000 1.000 47.22960 402 HIS A O 1
ATOM 2636 N N . LEU A 1 353 ? 164.24600 158.77900 235.73600 1.000 53.12668 403 LEU A N 1
ATOM 2637 C CA . LEU A 1 353 ? 163.79500 158.73200 237.11900 1.000 50.98467 403 LEU A CA 1
ATOM 2638 C C . LEU A 1 353 ? 164.41500 157.52300 237.79800 1.000 52.21556 403 LEU A C 1
ATOM 2639 O O . LEU A 1 353 ? 164.51800 156.45200 237.19500 1.000 59.42574 403 LEU A O 1
ATOM 2644 N N . TRP A 1 354 ? 164.83100 157.69200 239.05000 1.000 62.89475 404 TRP A N 1
ATOM 2645 C CA . TRP A 1 354 ? 165.37800 156.59500 239.84600 1.000 62.40849 404 TRP A CA 1
ATOM 2646 C C . TRP A 1 354 ? 164.58400 156.48300 241.14200 1.000 63.44770 404 TRP A C 1
ATOM 2647 O O . TRP A 1 354 ? 164.75700 157.29400 242.05500 1.000 65.57600 404 TRP A O 1
ATOM 2658 N N . PHE A 1 355 ? 163.71900 155.47600 241.22300 1.000 67.27920 405 PHE A N 1
ATOM 2659 C CA . PHE A 1 355 ? 163.02600 155.16200 242.46300 1.000 65.12862 405 PHE A CA 1
ATOM 2660 C C . PHE A 1 355 ? 162.75100 153.66700 242.49400 1.000 70.81352 405 PHE A C 1
ATOM 2661 O O . PHE A 1 355 ? 162.78200 152.99100 241.46200 1.000 71.71357 405 PHE A O 1
ATOM 2669 N N . ASP A 1 356 ? 162.49200 153.15700 243.70000 1.000 75.56125 406 ASP A N 1
ATOM 2670 C CA . ASP A 1 356 ? 162.28800 151.72600 243.93200 1.000 70.68119 406 ASP A CA 1
ATOM 2671 C C . ASP A 1 356 ? 163.50300 150.91100 243.50100 1.000 74.41951 406 ASP A C 1
ATOM 2672 O O . ASP A 1 356 ? 163.36800 149.77100 243.04800 1.000 76.22411 406 ASP A O 1
ATOM 2677 N N . ASN A 1 357 ? 164.69500 151.49500 243.64400 1.000 74.11647 407 ASN A N 1
ATOM 2678 C CA . ASN A 1 357 ? 165.94900 150.87200 243.21400 1.000 73.56254 407 ASN A CA 1
ATOM 2679 C C . ASN A 1 357 ? 165.89600 150.48200 241.73900 1.000 74.28968 407 ASN A C 1
ATOM 2680 O O . ASN A 1 357 ? 166.42900 149.45000 241.32800 1.000 73.84669 407 ASN A O 1
ATOM 2685 N N . GLN A 1 358 ? 165.24800 151.32300 240.93700 1.000 71.32847 408 GLN A N 1
ATOM 2686 C CA . GLN A 1 358 ? 165.10800 151.10500 239.50600 1.000 69.03533 408 GLN A CA 1
ATOM 2687 C C . GLN A 1 358 ? 165.35700 152.42000 238.78500 1.000 68.83345 408 GLN A C 1
ATOM 2688 O O . GLN A 1 358 ? 165.14500 153.49700 239.34400 1.000 70.07626 408 GLN A O 1
ATOM 2694 N N . ILE A 1 359 ? 165.80300 152.32500 237.53600 1.000 63.30444 409 ILE A N 1
ATOM 2695 C CA . ILE A 1 359 ? 166.02000 153.49000 236.68600 1.000 60.18042 409 ILE A CA 1
ATOM 2696 C C . ILE A 1 359 ? 165.00300 153.43800 235.55700 1.000 61.30865 409 ILE A C 1
ATOM 2697 O O . ILE A 1 359 ? 164.91800 152.43900 234.83200 1.000 65.06748 409 ILE A O 1
ATOM 2702 N N . PHE A 1 360 ? 164.23100 154.51000 235.41100 1.000 62.50835 410 PHE A N 1
ATOM 2703 C CA . PHE A 1 360 ? 163.18800 154.60600 234.40200 1.000 58.12121 410 PHE A CA 1
ATOM 2704 C C . PHE A 1 360 ? 163.57500 155.63600 233.35100 1.000 56.52270 410 PHE A C 1
ATOM 2705 O O . PHE A 1 360 ? 164.33500 156.56900 233.62000 1.000 58.56224 410 PHE A O 1
ATOM 2713 N N . VAL A 1 361 ? 163.04600 155.45400 232.14500 1.000 54.44701 411 VAL A N 1
ATOM 2714 C CA . VAL A 1 361 ? 163.29700 156.34600 231.02100 1.000 51.23081 411 VAL A CA 1
ATOM 2715 C C . VAL A 1 361 ? 162.00700 157.08600 230.70300 1.000 56.15581 411 VAL A C 1
ATOM 2716 O O . VAL A 1 361 ? 160.95000 156.46400 230.54100 1.000 54.41616 411 VAL A O 1
ATOM 2720 N N . ALA A 1 362 ? 162.09200 158.40900 230.62100 1.000 53.04964 412 ALA A N 1
ATOM 2721 C CA . ALA A 1 362 ? 160.94500 159.25300 230.33100 1.000 50.51433 412 ALA A CA 1
ATOM 2722 C C . ALA A 1 362 ? 160.95600 159.68200 228.86900 1.000 49.69200 412 ALA A C 1
ATOM 2723 O O . ALA A 1 362 ? 162.01500 159.82700 228.25300 1.000 51.44466 412 ALA A O 1
ATOM 2725 N N . ASP A 1 363 ? 159.76100 159.87300 228.31500 1.000 58.08539 413 ASP A N 1
ATOM 2726 C CA . ASP A 1 363 ? 159.63800 160.35100 226.94500 1.000 56.46849 413 ASP A CA 1
ATOM 2727 C C . ASP A 1 363 ? 160.05600 161.81200 226.86400 1.000 60.33649 413 ASP A C 1
ATOM 2728 O O . ASP A 1 363 ? 159.63100 162.63700 227.67800 1.000 66.21233 413 ASP A O 1
ATOM 2733 N N . THR A 1 364 ? 160.88400 162.13600 225.87300 1.000 51.90363 414 THR A N 1
ATOM 2734 C CA . THR A 1 364 ? 161.45500 163.47000 225.73700 1.000 48.33066 414 THR A CA 1
ATOM 2735 C C . THR A 1 364 ? 161.06400 164.11700 224.41200 1.000 48.69242 414 THR A C 1
ATOM 2736 O O . THR A 1 364 ? 161.74400 165.02700 223.93500 1.000 54.03835 414 THR A O 1
ATOM 2740 N N . SER A 1 365 ? 159.97000 163.66200 223.81300 1.000 57.21364 415 SER A N 1
ATOM 2741 C CA . SER A 1 365 ? 159.52600 164.19900 222.53600 1.000 55.49221 415 SER A CA 1
ATOM 2742 C C . SER A 1 365 ? 158.88200 165.56800 222.71700 1.000 57.27430 415 SER A C 1
ATOM 2743 O O . SER A 1 365 ? 158.33800 165.89000 223.77500 1.000 59.76479 415 SER A O 1
ATOM 2746 N N . GLU A 1 366 ? 158.95800 166.38000 221.66100 1.000 54.82104 416 GLU A N 1
ATOM 2747 C CA . GLU A 1 366 ? 158.35600 167.70800 221.70400 1.000 52.21600 416 GLU A CA 1
ATOM 2748 C C . GLU A 1 366 ? 156.83600 167.62300 221.72100 1.000 57.05904 416 GLU A C 1
ATOM 2749 O O . GLU A 1 366 ? 156.16900 168.44400 222.36000 1.000 61.38054 416 GLU A O 1
ATOM 2755 N N . ASN A 1 367 ? 156.27400 166.64200 221.02500 1.000 66.12897 417 ASN A N 1
ATOM 2756 C CA . ASN A 1 367 ? 154.83100 166.43400 220.94500 1.000 64.85986 417 ASN A CA 1
ATOM 2757 C C . ASN A 1 367 ? 154.50800 165.11600 221.64600 1.000 64.07425 417 ASN A C 1
ATOM 2758 O O . ASN A 1 367 ? 154.44500 164.05900 221.01800 1.000 66.63192 417 ASN A O 1
ATOM 2763 N N . GLN A 1 368 ? 154.30200 165.19000 222.95800 1.000 62.68882 418 GLN A N 1
ATOM 2764 C CA . GLN A 1 368 ? 153.98500 164.02500 223.76700 1.000 65.79324 418 GLN A CA 1
ATOM 2765 C C . GLN A 1 368 ? 152.79700 164.33400 224.66500 1.000 67.88738 418 GLN A C 1
ATOM 2766 O O . GLN A 1 368 ? 152.59900 165.47500 225.09100 1.000 69.85991 418 GLN A O 1
ATOM 2772 N N . THR A 1 369 ? 152.00500 163.30000 224.94700 1.000 74.30062 419 THR A N 1
ATOM 2773 C CA . THR A 1 369 ? 150.83200 163.43900 225.79500 1.000 75.63081 419 THR A CA 1
ATOM 2774 C C . THR A 1 369 ? 150.72400 162.35900 226.86100 1.000 76.23023 419 THR A C 1
ATOM 2775 O O . THR A 1 369 ? 149.73800 162.34800 227.60600 1.000 74.67020 419 THR A O 1
ATOM 2779 N N . LYS A 1 370 ? 151.69700 161.45700 226.96000 1.000 74.82662 420 LYS A N 1
ATOM 2780 C CA . LYS A 1 370 ? 151.66200 160.40000 227.95800 1.000 74.53720 420 LYS A CA 1
ATOM 2781 C C . LYS A 1 370 ? 153.08500 159.96500 228.27400 1.000 73.17541 420 LYS A C 1
ATOM 2782 O O . LYS A 1 370 ? 154.01400 160.20000 227.49800 1.000 72.96845 420 LYS A O 1
ATOM 2788 N N . GLN A 1 371 ? 153.24400 159.32800 229.43100 1.000 68.37223 421 GLN A N 1
ATOM 2789 C CA . GLN A 1 371 ? 154.51300 158.74500 229.84500 1.000 71.63802 421 GLN A CA 1
ATOM 2790 C C . GLN A 1 371 ? 154.30300 157.26400 230.11500 1.000 71.91573 421 GLN A C 1
ATOM 2791 O O . GLN A 1 371 ? 153.37000 156.88600 230.83000 1.000 74.66197 421 GLN A O 1
ATOM 2797 N N . ALA A 1 372 ? 155.17100 156.42800 229.54400 1.000 76.20681 422 ALA A N 1
ATOM 2798 C CA . ALA A 1 372 ? 154.96800 154.98600 229.53300 1.000 75.07229 422 ALA A CA 1
ATOM 2799 C C . ALA A 1 372 ? 155.89600 154.24200 230.48700 1.000 76.47613 422 ALA A C 1
ATOM 2800 O O . ALA A 1 372 ? 156.00700 153.01600 230.39900 1.000 79.09586 422 ALA A O 1
ATOM 2802 N N . PHE A 1 373 ? 156.57100 154.94500 231.39200 1.000 72.97442 423 PHE A N 1
ATOM 2803 C CA . PHE A 1 373 ? 157.38000 154.22700 232.36300 1.000 71.55150 423 PHE A CA 1
ATOM 2804 C C . PHE A 1 373 ? 156.48200 153.60900 233.43000 1.000 73.07750 423 PHE A C 1
ATOM 2805 O O . PHE A 1 373 ? 155.34000 154.02700 233.64000 1.000 72.74938 423 PHE A O 1
ATOM 2813 N N . ASP A 1 374 ? 157.01100 152.59000 234.10200 1.000 78.06527 424 ASP A N 1
ATOM 2814 C CA . ASP A 1 374 ? 156.21700 151.79300 235.03100 1.000 78.47021 424 ASP A CA 1
ATOM 2815 C C . ASP A 1 374 ? 155.83500 152.63200 236.24300 1.000 78.92045 424 ASP A C 1
ATOM 2816 O O . ASP A 1 374 ? 156.67400 152.91500 237.10400 1.000 78.46763 424 ASP A O 1
ATOM 2821 N N . GLN A 1 375 ? 154.56600 153.02900 236.31200 1.000 78.88714 425 GLN A N 1
ATOM 2822 C CA . GLN A 1 375 ? 154.02600 153.75500 237.46000 1.000 78.88606 425 GLN A CA 1
ATOM 2823 C C . GLN A 1 375 ? 153.42700 152.72600 238.40900 1.000 81.94029 425 GLN A C 1
ATOM 2824 O O . GLN A 1 375 ? 152.25100 152.37100 238.32000 1.000 80.13588 425 GLN A O 1
ATOM 2830 N N . SER A 1 376 ? 154.25400 152.24400 239.33800 1.000 88.37010 426 SER A N 1
ATOM 2831 C CA . SER A 1 376 ? 153.88700 151.13600 240.21200 1.000 87.91492 426 SER A CA 1
ATOM 2832 C C . SER A 1 376 ? 152.81500 151.49700 241.22900 1.000 87.19912 426 SER A C 1
ATOM 2833 O O . SER A 1 376 ? 152.30700 150.59400 241.90300 1.000 88.10250 426 SER A O 1
ATOM 2836 N N . SER A 1 377 ? 152.48000 152.77900 241.37400 1.000 89.23018 427 SER A N 1
ATOM 2837 C CA . SER A 1 377 ? 151.58900 153.32500 242.39500 1.000 89.62411 427 SER A CA 1
ATOM 2838 C C . SER A 1 377 ? 152.17500 153.19000 243.79500 1.000 90.09648 427 SER A C 1
ATOM 2839 O O . SER A 1 377 ? 151.54500 153.63300 244.76300 1.000 91.10290 427 SER A O 1
ATOM 2842 N N . GLY A 1 378 ? 153.35700 152.59700 243.93400 1.000 84.10569 428 GLY A N 1
ATOM 2843 C CA . GLY A 1 378 ? 154.07400 152.57300 245.19100 1.000 84.02831 428 GLY A CA 1
ATOM 2844 C C . GLY A 1 378 ? 155.37100 153.33900 245.05200 1.000 86.11417 428 GLY A C 1
ATOM 2845 O O . GLY A 1 378 ? 156.19000 153.02300 244.18200 1.000 87.65985 428 GLY A O 1
ATOM 2846 N N . THR A 1 379 ? 155.53300 154.37100 245.88500 1.000 74.39509 429 THR A N 1
ATOM 2847 C CA . THR A 1 379 ? 156.62500 155.34400 245.85700 1.000 72.84970 429 THR A CA 1
ATOM 2848 C C . THR A 1 379 ? 156.45900 156.29100 244.67300 1.000 73.57393 429 THR A C 1
ATOM 2849 O O . THR A 1 379 ? 157.02200 157.39300 244.66200 1.000 77.62589 429 THR A O 1
ATOM 2853 N N . TRP A 1 380 ? 155.58000 155.93800 243.73700 1.000 69.55224 430 TRP A N 1
ATOM 2854 C CA . TRP A 1 380 ? 155.30900 156.82700 242.61900 1.000 66.85756 430 TRP A CA 1
ATOM 2855 C C . TRP A 1 380 ? 154.23600 157.84700 242.94800 1.000 69.74509 430 TRP A C 1
ATOM 2856 O O . TRP A 1 380 ? 154.31900 158.98500 242.48400 1.000 71.78236 430 TRP A O 1
ATOM 2867 N N . ALA A 1 381 ? 153.23700 157.47300 243.74800 1.000 67.75106 431 ALA A N 1
ATOM 2868 C CA . ALA A 1 381 ? 152.29500 158.46900 244.24000 1.000 66.42483 431 ALA A CA 1
ATOM 2869 C C . ALA A 1 381 ? 153.01400 159.52400 245.07000 1.000 67.27815 431 ALA A C 1
ATOM 2870 O O . ALA A 1 381 ? 152.76400 160.72500 244.91500 1.000 68.29000 431 ALA A O 1
ATOM 2872 N N . SER A 1 382 ? 153.93200 159.09200 245.93700 1.000 65.11234 432 SER A N 1
ATOM 2873 C CA . SER A 1 382 ? 154.71400 160.03700 246.72700 1.000 64.03056 432 SER A CA 1
ATOM 2874 C C . SER A 1 382 ? 155.61600 160.89000 245.84400 1.000 65.70022 432 SER A C 1
ATOM 2875 O O . SER A 1 382 ? 155.71100 162.10900 246.04000 1.000 72.22946 432 SER A O 1
ATOM 2878 N N . LEU A 1 383 ? 156.28700 160.27200 244.86600 1.000 60.83918 433 LEU A N 1
ATOM 2879 C CA . LEU A 1 383 ? 157.15100 161.04600 243.98000 1.000 59.91310 433 LEU A CA 1
ATOM 2880 C C . LEU A 1 383 ? 156.35200 162.07500 243.19000 1.000 59.79147 433 LEU A C 1
ATOM 2881 O O . LEU A 1 383 ? 156.78300 163.22400 243.04100 1.000 63.99082 433 LEU A O 1
ATOM 2886 N N . SER A 1 384 ? 155.18000 161.68500 242.68600 1.000 57.15613 434 SER A N 1
ATOM 2887 C CA . SER A 1 384 ? 154.33500 162.60600 241.93500 1.000 57.68763 434 SER A CA 1
ATOM 2888 C C . SER A 1 384 ? 153.81700 163.73300 242.81800 1.000 61.95938 434 SER A C 1
ATOM 2889 O O . SER A 1 384 ? 153.73600 164.88500 242.37600 1.000 65.77610 434 SER A O 1
ATOM 2892 N N . LYS A 1 385 ? 153.45000 163.42200 244.06400 1.000 62.72951 435 LYS A N 1
ATOM 2893 C CA . LYS A 1 385 ? 153.00800 164.46700 244.98000 1.000 60.82690 435 LYS A CA 1
ATOM 2894 C C . LYS A 1 385 ? 154.12200 165.46800 245.25100 1.000 59.34830 435 LYS A C 1
ATOM 2895 O O . LYS A 1 385 ? 153.88200 166.67900 245.27000 1.000 63.61130 435 LYS A O 1
ATOM 2901 N N . ILE A 1 386 ? 155.34800 164.98400 245.46000 1.000 54.07190 436 ILE A N 1
ATOM 2902 C CA . ILE A 1 386 ? 156.46500 165.90000 245.67500 1.000 55.27132 436 ILE A CA 1
ATOM 2903 C C . ILE A 1 386 ? 156.72300 166.73600 244.42900 1.000 57.00405 436 ILE A C 1
ATOM 2904 O O . ILE A 1 386 ? 156.98800 167.94000 244.51800 1.000 63.62947 436 ILE A O 1
ATOM 2909 N N . ILE A 1 387 ? 156.65800 166.11500 243.25000 1.000 57.56297 437 ILE A N 1
ATOM 2910 C CA . ILE A 1 387 ? 156.91500 166.84100 242.01000 1.000 59.18241 437 ILE A CA 1
ATOM 2911 C C . ILE A 1 387 ? 155.88400 167.94400 241.81100 1.000 59.11700 437 ILE A C 1
ATOM 2912 O O . ILE A 1 387 ? 156.22400 169.07400 241.43700 1.000 61.59591 437 ILE A O 1
ATOM 2917 N N . THR A 1 388 ? 154.60900 167.64000 242.06000 1.000 60.84792 438 THR A N 1
ATOM 2918 C CA . THR A 1 388 ? 153.55200 168.61400 241.81600 1.000 60.69065 438 THR A CA 1
ATOM 2919 C C . THR A 1 388 ? 153.51800 169.70300 242.88300 1.000 61.13614 438 THR A C 1
ATOM 2920 O O . THR A 1 388 ? 153.27700 170.87400 242.56800 1.000 66.02588 438 THR A O 1
ATOM 2924 N N . LEU A 1 389 ? 153.76200 169.34800 244.14400 1.000 62.83246 439 LEU A N 1
ATOM 2925 C CA . LEU A 1 389 ? 153.59300 170.29200 245.24200 1.000 62.59057 439 LEU A CA 1
ATOM 2926 C C . LEU A 1 389 ? 154.81500 171.16100 245.49600 1.000 61.31644 439 LEU A C 1
ATOM 2927 O O . LEU A 1 389 ? 154.66500 172.28900 245.97800 1.000 67.40558 439 LEU A O 1
ATOM 2932 N N . CYS A 1 390 ? 156.01800 170.67700 245.19100 1.000 61.32873 440 CYS A N 1
ATOM 2933 C CA . CYS A 1 390 ? 157.24500 171.40000 245.50000 1.000 62.82707 440 CYS A CA 1
ATOM 2934 C C . CYS A 1 390 ? 157.73000 172.25100 244.33100 1.000 66.21910 440 CYS A C 1
ATOM 2935 O O . CYS A 1 390 ? 158.93400 172.48100 244.18600 1.000 71.41480 440 CYS A O 1
ATOM 2938 N N . ASN A 1 391 ? 156.81300 172.73300 243.49800 1.000 63.70091 441 ASN A N 1
ATOM 2939 C CA . ASN A 1 391 ? 157.15100 173.53400 242.33200 1.000 63.84738 441 ASN A CA 1
ATOM 2940 C C . ASN A 1 391 ? 156.46100 174.88700 242.41700 1.000 69.03607 441 ASN A C 1
ATOM 2941 O O . ASN A 1 391 ? 155.27500 174.96900 242.74900 1.000 71.42339 441 ASN A O 1
ATOM 2946 N N . ARG A 1 392 ? 157.21000 175.94800 242.11700 1.000 72.08387 442 ARG A N 1
ATOM 2947 C CA . ARG A 1 392 ? 156.64500 177.28800 242.04400 1.000 71.18005 442 ARG A CA 1
ATOM 2948 C C . ARG A 1 392 ? 156.28000 177.71000 240.63000 1.000 72.34097 442 ARG A C 1
ATOM 2949 O O . ARG A 1 392 ? 155.52000 178.66900 240.46500 1.000 73.76313 442 ARG A O 1
ATOM 2957 N N . ALA A 1 393 ? 156.80100 177.02500 239.61500 1.000 73.21948 443 ALA A N 1
ATOM 2958 C CA . ALA A 1 393 ? 156.55800 177.42400 238.23700 1.000 73.25151 443 ALA A CA 1
ATOM 2959 C C . ALA A 1 393 ? 155.10400 177.19100 237.85100 1.000 75.69559 443 ALA A C 1
ATOM 2960 O O . ALA A 1 393 ? 154.50200 176.17700 238.21200 1.000 76.91018 443 ALA A O 1
ATOM 2962 N N . GLU A 1 394 ? 154.53900 178.14500 237.11400 1.000 78.86563 444 GLU A N 1
ATOM 2963 C CA . GLU A 1 394 ? 153.17700 178.04800 236.61300 1.000 77.05778 444 GLU A CA 1
ATOM 2964 C C . GLU A 1 394 ? 153.15600 178.47600 235.15400 1.000 78.60430 444 GLU A C 1
ATOM 2965 O O . GLU A 1 394 ? 154.02900 179.21300 234.69100 1.000 83.61736 444 GLU A O 1
ATOM 2971 N N . PHE A 1 395 ? 152.14400 178.00400 234.43100 1.000 75.68927 445 PHE A N 1
ATOM 2972 C CA . PHE A 1 395 ? 151.99100 178.37000 233.03300 1.000 76.14688 445 PHE A CA 1
ATOM 2973 C C . PHE A 1 395 ? 151.61900 179.84600 232.90600 1.000 79.79264 445 PHE A C 1
ATOM 2974 O O . PHE A 1 395 ? 151.19000 180.49700 233.86300 1.000 81.92011 445 PHE A O 1
ATOM 2982 N N . ARG A 1 396 ? 151.79300 180.37700 231.69700 1.000 83.97644 446 ARG A N 1
ATOM 2983 C CA . ARG A 1 396 ? 151.43800 181.76900 231.47800 1.000 84.83058 446 ARG A CA 1
ATOM 2984 C C . ARG A 1 396 ? 150.02200 181.88100 230.92700 1.000 85.64344 446 ARG A C 1
ATOM 2985 O O . ARG A 1 396 ? 149.56000 180.99900 230.19700 1.000 85.70838 446 ARG A O 1
ATOM 2993 N N . PRO A 1 397 ? 149.31000 182.95600 231.27100 1.000 91.67896 447 PRO A N 1
ATOM 2994 C CA . PRO A 1 397 ? 147.92500 183.10100 230.81100 1.000 90.47172 447 PRO A CA 1
ATOM 2995 C C . PRO A 1 397 ? 147.84000 183.20100 229.29600 1.000 90.88063 447 PRO A C 1
ATOM 2996 O O . PRO A 1 397 ? 148.75900 183.67800 228.62700 1.000 90.56241 447 PRO A O 1
ATOM 3000 N N . GLY A 1 398 ? 146.71500 182.74000 228.75800 1.000 93.86360 448 GLY A N 1
ATOM 3001 C CA . GLY A 1 398 ? 146.50700 182.71500 227.32700 1.000 93.94342 448 GLY A CA 1
ATOM 3002 C C . GLY A 1 398 ? 146.98500 181.46300 226.63100 1.000 94.60507 448 GLY A C 1
ATOM 3003 O O . GLY A 1 398 ? 146.94400 181.40700 225.39600 1.000 92.90089 448 GLY A O 1
ATOM 3004 N N . GLN A 1 399 ? 147.44000 180.45700 227.37900 1.000 94.98582 449 GLN A N 1
ATOM 3005 C CA . GLN A 1 399 ? 147.94000 179.20200 226.81900 1.000 94.33184 449 GLN A CA 1
ATOM 3006 C C . GLN A 1 399 ? 147.16700 178.05700 227.46700 1.000 93.44036 449 GLN A C 1
ATOM 3007 O O . GLN A 1 399 ? 147.55800 177.55200 228.52200 1.000 91.81871 449 GLN A O 1
ATOM 3013 N N . GLU A 1 400 ? 146.07000 177.65600 226.83600 1.000 97.01805 450 GLU A N 1
ATOM 3014 C CA . GLU A 1 400 ? 145.25100 176.55500 227.32700 1.000 97.84619 450 GLU A CA 1
ATOM 3015 C C . GLU A 1 400 ? 145.12200 175.41500 226.33200 1.000 98.10815 450 GLU A C 1
ATOM 3016 O O . GLU A 1 400 ? 145.18100 174.24900 226.72800 1.000 97.12531 450 GLU A O 1
ATOM 3022 N N . SER A 1 401 ? 144.94700 175.71800 225.04900 1.000 99.08728 451 SER A N 1
ATOM 3023 C CA . SER A 1 401 ? 144.87700 174.70000 224.01000 1.000 98.65392 451 SER A CA 1
ATOM 3024 C C . SER A 1 401 ? 146.23800 174.37600 223.41100 1.000 99.25630 451 SER A C 1
ATOM 3025 O O . SER A 1 401 ? 146.32900 173.48400 222.56100 1.000 98.27516 451 SER A O 1
ATOM 3028 N N . VAL A 1 402 ? 147.28900 175.07500 223.82900 1.000 95.35060 452 VAL A N 1
ATOM 3029 C CA . VAL A 1 402 ? 148.64800 174.83600 223.35200 1.000 94.61769 452 VAL A CA 1
ATOM 3030 C C . VAL A 1 402 ? 149.12200 173.48800 223.88400 1.000 93.33120 452 VAL A C 1
ATOM 3031 O O . VAL A 1 402 ? 148.74800 173.10500 225.00200 1.000 92.54768 452 VAL A O 1
ATOM 3035 N N . PRO A 1 403 ? 149.92000 172.73100 223.12900 1.000 86.34245 453 PRO A N 1
ATOM 3036 C CA . PRO A 1 403 ? 150.50400 171.50500 223.68400 1.000 87.04200 453 PRO A CA 1
ATOM 3037 C C . PRO A 1 403 ? 151.35800 171.81100 224.90400 1.000 88.10230 453 PRO A C 1
ATOM 3038 O O . PRO A 1 403 ? 151.96600 172.87800 225.01100 1.000 89.33980 453 PRO A O 1
ATOM 3042 N N . ILE A 1 404 ? 151.39400 170.85300 225.83400 1.000 75.36898 454 ILE A N 1
ATOM 3043 C CA . ILE A 1 404 ? 152.00700 171.09600 227.13900 1.000 74.99391 454 ILE A CA 1
ATOM 3044 C C . ILE A 1 404 ? 153.48000 171.45200 226.98500 1.000 75.29697 454 ILE A C 1
ATOM 3045 O O . ILE A 1 404 ? 153.97400 172.40200 227.60300 1.000 79.67350 454 ILE A O 1
ATOM 3050 N N . MET A 1 405 ? 154.20100 170.70800 226.15000 1.000 66.49351 455 MET A N 1
ATOM 3051 C CA . MET A 1 405 ? 155.62100 170.96700 225.94800 1.000 65.42658 455 MET A CA 1
ATOM 3052 C C . MET A 1 405 ? 155.88700 172.14600 225.02400 1.000 68.83258 455 MET A C 1
ATOM 3053 O O . MET A 1 405 ? 157.03600 172.34900 224.61800 1.000 68.82124 455 MET A O 1
ATOM 3058 N N . LYS A 1 406 ? 154.85900 172.92300 224.68300 1.000 77.05941 456 LYS A N 1
ATOM 3059 C CA . LYS A 1 406 ? 155.02600 174.14000 223.90800 1.000 76.31075 456 LYS A CA 1
ATOM 3060 C C . LYS A 1 406 ? 154.56400 175.39000 224.64000 1.000 77.38179 456 LYS A C 1
ATOM 3061 O O . LYS A 1 406 ? 154.85800 176.49700 224.17800 1.000 80.15811 456 LYS A O 1
ATOM 3067 N N . ARG A 1 407 ? 153.86000 175.24900 225.76000 1.000 79.48804 457 ARG A N 1
ATOM 3068 C CA . ARG A 1 407 ? 153.39300 176.40400 226.50900 1.000 81.52739 457 ARG A CA 1
ATOM 3069 C C . ARG A 1 407 ? 154.56800 177.16900 227.10800 1.000 79.42063 457 ARG A C 1
ATOM 3070 O O . ARG A 1 407 ? 155.61700 176.60000 227.41900 1.000 82.17047 457 ARG A O 1
ATOM 3078 N N . THR A 1 408 ? 154.38200 178.47500 227.26700 1.000 80.61446 458 THR A N 1
ATOM 3079 C CA . THR A 1 408 ? 155.39100 179.32900 227.87400 1.000 81.47736 458 THR A CA 1
ATOM 3080 C C . THR A 1 408 ? 155.19600 179.35600 229.38300 1.000 83.22011 458 THR A C 1
ATOM 3081 O O . THR A 1 408 ? 154.06900 179.46000 229.87400 1.000 85.47464 458 THR A O 1
ATOM 3085 N N . VAL A 1 409 ? 156.30100 179.25500 230.11400 1.000 76.68836 459 VAL A N 1
ATOM 3086 C CA . VAL A 1 409 ? 156.28100 179.09800 231.56200 1.000 73.79656 459 VAL A CA 1
ATOM 3087 C C . VAL A 1 409 ? 157.17800 180.15300 232.19100 1.000 76.30520 459 VAL A C 1
ATOM 3088 O O . VAL A 1 409 ? 158.28300 180.41300 231.70400 1.000 77.44305 459 VAL A O 1
ATOM 3092 N N . VAL A 1 410 ? 156.69900 180.76300 233.27000 1.000 75.08474 460 VAL A N 1
ATOM 3093 C CA . VAL A 1 410 ? 157.52200 181.63500 234.09800 1.000 75.52421 460 VAL A CA 1
ATOM 3094 C C . VAL A 1 410 ? 158.11300 180.79800 235.22400 1.000 75.97125 460 VAL A C 1
ATOM 3095 O O . VAL A 1 410 ? 157.38400 180.10500 235.94500 1.000 75.41365 460 VAL A O 1
ATOM 3099 N N . GLY A 1 411 ? 159.43500 180.84100 235.36200 1.000 67.73087 461 GLY A N 1
ATOM 3100 C CA . GLY A 1 411 ? 160.11300 180.06900 236.38300 1.000 61.72190 461 GLY A CA 1
ATOM 3101 C C . GLY A 1 411 ? 161.46600 179.55900 235.93400 1.000 66.46992 461 GLY A C 1
ATOM 3102 O O . GLY A 1 411 ? 161.91300 179.86200 234.82400 1.000 68.88590 461 GLY A O 1
ATOM 3103 N N . ASP A 1 412 ? 162.12700 178.78400 236.78700 1.000 60.74211 462 ASP A N 1
ATOM 3104 C CA . ASP A 1 412 ? 163.43100 178.23900 236.45000 1.000 59.85982 462 ASP A CA 1
ATOM 3105 C C . ASP A 1 412 ? 163.30000 177.16400 235.37400 1.000 63.38105 462 ASP A C 1
ATOM 3106 O O . ASP A 1 412 ? 162.23400 176.57800 235.16700 1.000 66.82567 462 ASP A O 1
ATOM 3111 N N . ALA A 1 413 ? 164.40900 176.91700 234.67300 1.000 56.41350 463 ALA A N 1
ATOM 3112 C CA . ALA A 1 413 ? 164.41900 175.88600 233.64100 1.000 53.20172 463 ALA A CA 1
ATOM 3113 C C . ALA A 1 413 ? 164.16700 174.50600 234.23300 1.000 53.87701 463 ALA A C 1
ATOM 3114 O O . ALA A 1 413 ? 163.44400 173.69400 233.64600 1.000 56.12372 463 ALA A O 1
ATOM 3116 N N . SER A 1 414 ? 164.76600 174.21700 235.39000 1.000 59.00137 464 SER A N 1
ATOM 3117 C CA . SER A 1 414 ? 164.53100 172.93300 236.04300 1.000 54.23769 464 SER A CA 1
ATOM 3118 C C . SER A 1 414 ? 163.10400 172.83200 236.56300 1.000 54.29130 464 SER A C 1
ATOM 3119 O O . SER A 1 414 ? 162.48900 171.76200 236.49900 1.000 58.48377 464 SER A O 1
ATOM 3122 N N . GLU A 1 415 ? 162.56500 173.93100 237.09400 1.000 58.31974 465 GLU A N 1
ATOM 3123 C CA . GLU A 1 415 ? 161.18600 173.92600 237.56500 1.000 55.29823 465 GLU A CA 1
ATOM 3124 C C . GLU A 1 415 ? 160.19700 173.85300 236.41100 1.000 57.68509 465 GLU A C 1
ATOM 3125 O O . GLU A 1 415 ? 159.13100 173.24600 236.55000 1.000 64.27597 465 GLU A O 1
ATOM 3131 N N . THR A 1 416 ? 160.52300 174.47400 235.27600 1.000 52.81891 466 THR A N 1
ATOM 3132 C CA . THR A 1 416 ? 159.66700 174.36400 234.09900 1.000 54.00788 466 THR A CA 1
ATOM 3133 C C . THR A 1 416 ? 159.58900 172.92400 233.61100 1.000 52.02121 466 THR A C 1
ATOM 3134 O O . THR A 1 416 ? 158.51500 172.44500 233.22800 1.000 56.02510 466 THR A O 1
ATOM 3138 N N . ALA A 1 417 ? 160.72200 172.21800 233.62300 1.000 49.75186 467 ALA A N 1
ATOM 3139 C CA . ALA A 1 417 ? 160.73800 170.81800 233.21500 1.000 42.60494 467 ALA A CA 1
ATOM 3140 C C . ALA A 1 417 ? 159.84600 169.97400 234.11400 1.000 49.18247 467 ALA A C 1
ATOM 3141 O O . ALA A 1 417 ? 159.05100 169.16000 233.63300 1.000 55.25441 467 ALA A O 1
ATOM 3143 N N . LEU A 1 418 ? 159.96400 170.16100 235.42900 1.000 54.70308 468 LEU A N 1
ATOM 3144 C CA . LEU A 1 418 ? 159.14700 169.39900 236.36600 1.000 49.24946 468 LEU A CA 1
ATOM 3145 C C . LEU A 1 418 ? 157.67100 169.74800 236.22700 1.000 47.28778 468 LEU A C 1
ATOM 3146 O O . LEU A 1 418 ? 156.81000 168.86600 236.31000 1.000 56.30655 468 LEU A O 1
ATOM 3151 N N . LEU A 1 419 ? 157.35900 171.03000 236.01700 1.000 51.98461 469 LEU A N 1
ATOM 3152 C CA . LEU A 1 419 ? 155.96900 171.43200 235.84100 1.000 54.92268 469 LEU A CA 1
ATOM 3153 C C . LEU A 1 419 ? 155.36500 170.80300 234.59300 1.000 54.27124 469 LEU A C 1
ATOM 3154 O O . LEU A 1 419 ? 154.23300 170.31000 234.62400 1.000 58.13799 469 LEU A O 1
ATOM 3159 N N . LYS A 1 420 ? 156.10900 170.80000 233.48500 1.000 53.93899 470 LYS A N 1
ATOM 3160 C CA . LYS A 1 420 ? 155.59400 170.19400 232.26200 1.000 53.38132 470 LYS A CA 1
ATOM 3161 C C . LYS A 1 420 ? 155.47500 168.68000 232.40000 1.000 53.53507 470 LYS A C 1
ATOM 3162 O O . LYS A 1 420 ? 154.52500 168.08200 231.88700 1.000 62.85856 470 LYS A O 1
ATOM 3168 N N . PHE A 1 421 ? 156.41800 168.04800 233.10100 1.000 49.54266 471 PHE A N 1
ATOM 3169 C CA . PHE A 1 421 ? 156.32600 166.61400 233.36100 1.000 48.26175 471 PHE A CA 1
ATOM 3170 C C . PHE A 1 421 ? 155.07300 166.28000 234.16300 1.000 53.53281 471 PHE A C 1
ATOM 3171 O O . PHE A 1 421 ? 154.32900 165.34800 233.82700 1.000 54.77756 471 PHE A O 1
ATOM 3179 N N . SER A 1 422 ? 154.82200 167.04300 235.23000 1.000 59.76425 472 SER A N 1
ATOM 3180 C CA . SER A 1 422 ? 153.65000 166.79800 236.06200 1.000 56.89751 472 SER A CA 1
ATOM 3181 C C . SER A 1 422 ? 152.36100 167.09000 235.30700 1.000 60.54297 472 SER A C 1
ATOM 3182 O O . SER A 1 422 ? 151.35900 166.39800 235.49800 1.000 65.55701 472 SER A O 1
ATOM 3185 N N . GLU A 1 423 ? 152.36000 168.11400 234.45300 1.000 65.88480 473 GLU A N 1
ATOM 3186 C CA . GLU A 1 423 ? 151.16300 168.41200 233.67300 1.000 66.18108 473 GLU A CA 1
ATOM 3187 C C . GLU A 1 423 ? 150.89700 167.33000 232.63300 1.000 65.45690 473 GLU A C 1
ATOM 3188 O O . GLU A 1 423 ? 149.73900 167.00900 232.34700 1.000 68.78790 473 GLU A O 1
ATOM 3194 N N . VAL A 1 424 ? 151.95500 166.76000 232.05400 1.000 63.15570 474 VAL A N 1
ATOM 3195 C CA . VAL A 1 424 ? 151.77700 165.69000 231.07900 1.000 66.04384 474 VAL A CA 1
ATOM 3196 C C . VAL A 1 424 ? 151.24800 164.43000 231.75500 1.000 66.71154 474 VAL A C 1
ATOM 3197 O O . VAL A 1 424 ? 150.31700 163.78700 231.25600 1.000 66.65392 474 VAL A O 1
ATOM 3201 N N . ILE A 1 425 ? 151.82600 164.05500 232.89800 1.000 66.08441 475 ILE A N 1
ATOM 3202 C CA . ILE A 1 425 ? 151.42100 162.80900 233.54200 1.000 63.57751 475 ILE A CA 1
ATOM 3203 C C . ILE A 1 425 ? 150.06100 162.94900 234.21700 1.000 64.60360 475 ILE A C 1
ATOM 3204 O O . ILE A 1 425 ? 149.18500 162.09300 234.05700 1.000 65.13143 475 ILE A O 1
ATOM 3209 N N . LEU A 1 426 ? 149.85900 164.02700 234.97200 1.000 70.06237 476 LEU A N 1
ATOM 3210 C CA . LEU A 1 426 ? 148.70300 164.17100 235.84400 1.000 70.48368 476 LEU A CA 1
ATOM 3211 C C . LEU A 1 426 ? 147.55300 164.93900 235.21200 1.000 69.63671 476 LEU A C 1
ATOM 3212 O O . LEU A 1 426 ? 146.40100 164.72900 235.60500 1.000 72.23505 476 LEU A O 1
ATOM 3217 N N . GLY A 1 427 ? 147.82900 165.81400 234.25600 1.000 73.74682 477 GLY A N 1
ATOM 3218 C CA . GLY A 1 427 ? 146.77600 166.61700 233.63800 1.000 75.84579 477 GLY A CA 1
ATOM 3219 C C . GLY A 1 427 ? 146.36100 167.85200 234.40500 1.000 77.58302 477 GLY A C 1
ATOM 3220 O O . GLY A 1 427 ? 146.23800 168.93200 233.82000 1.000 77.16208 477 GLY A O 1
ATOM 3221 N N . ASP A 1 428 ? 146.13300 167.72100 235.71000 1.000 82.33226 478 ASP A N 1
ATOM 3222 C CA . ASP A 1 428 ? 145.73400 168.83700 236.56200 1.000 82.52048 478 ASP A CA 1
ATOM 3223 C C . ASP A 1 428 ? 146.82400 169.06200 237.60000 1.000 85.46022 478 ASP A C 1
ATOM 3224 O O . ASP A 1 428 ? 147.01800 168.23000 238.49300 1.000 86.73868 478 ASP A O 1
ATOM 3229 N N . VAL A 1 429 ? 147.52900 170.18100 237.48700 1.000 80.00771 479 VAL A N 1
ATOM 3230 C CA . VAL A 1 429 ? 148.59500 170.54600 238.41000 1.000 79.70320 479 VAL A CA 1
ATOM 3231 C C . VAL A 1 429 ? 148.18500 171.72200 239.28700 1.000 83.27883 479 VAL A C 1
ATOM 3232 O O . VAL A 1 429 ? 148.38500 171.70300 240.50300 1.000 82.67276 479 VAL A O 1
ATOM 3236 N N . MET A 1 430 ? 147.60400 172.75900 238.68100 1.000 86.36812 480 MET A N 1
ATOM 3237 C CA . MET A 1 430 ? 147.17200 173.92100 239.44800 1.000 85.62038 480 MET A CA 1
ATOM 3238 C C . MET A 1 430 ? 146.06900 173.55600 240.43200 1.000 85.49490 480 MET A C 1
ATOM 3239 O O . MET A 1 430 ? 146.07400 174.01300 241.58000 1.000 85.90956 480 MET A O 1
ATOM 3244 N N . GLY A 1 431 ? 145.11100 172.73300 240.00200 1.000 86.40933 481 GLY A N 1
ATOM 3245 C CA . GLY A 1 431 ? 144.05700 172.30800 240.90900 1.000 86.81341 481 GLY A CA 1
ATOM 3246 C C . GLY A 1 431 ? 144.58700 171.49200 242.07200 1.000 87.59619 481 GLY A C 1
ATOM 3247 O O . GLY A 1 431 ? 144.16900 171.67300 243.21800 1.000 88.02963 481 GLY A O 1
ATOM 3248 N N . ILE A 1 432 ? 145.51400 170.57400 241.78800 1.000 82.69000 482 ILE A N 1
ATOM 3249 C CA . ILE A 1 432 ? 146.11400 169.76600 242.84600 1.000 81.92760 482 ILE A CA 1
ATOM 3250 C C . ILE A 1 432 ? 146.87300 170.65100 243.82600 1.000 82.13092 482 ILE A C 1
ATOM 3251 O O . ILE A 1 432 ? 146.80800 170.45200 245.04500 1.000 83.58557 482 ILE A O 1
ATOM 3256 N N . ARG A 1 433 ? 147.60400 171.64300 243.31200 1.000 79.47750 483 ARG A N 1
ATOM 3257 C CA . ARG A 1 433 ? 148.30400 172.57000 244.19500 1.000 79.50711 483 ARG A CA 1
ATOM 3258 C C . ARG A 1 433 ? 147.32300 173.37100 245.04200 1.000 80.39304 483 ARG A C 1
ATOM 3259 O O . ARG A 1 433 ? 147.58300 173.64000 246.22000 1.000 81.41550 483 ARG A O 1
ATOM 3267 N N . LYS A 1 434 ? 146.19500 173.77400 244.45300 1.000 85.72200 484 LYS A N 1
ATOM 3268 C CA . LYS A 1 434 ? 145.19300 174.53000 245.19700 1.000 85.48945 484 LYS A CA 1
ATOM 3269 C C . LYS A 1 434 ? 144.56800 173.68900 246.30300 1.000 87.47193 484 LYS A C 1
ATOM 3270 O O . LYS A 1 434 ? 144.29900 174.19600 247.39800 1.000 87.65896 484 LYS A O 1
ATOM 3276 N N . ARG A 1 435 ? 144.31900 172.40600 246.03100 1.000 88.99511 485 ARG A N 1
ATOM 3277 C CA . ARG A 1 435 ? 143.73400 171.53600 247.04700 1.000 87.22611 485 ARG A CA 1
ATOM 3278 C C . ARG A 1 435 ? 144.65700 171.38500 248.25000 1.000 87.44794 485 ARG A C 1
ATOM 3279 O O . ARG A 1 435 ? 144.20500 171.44000 249.39900 1.000 87.65799 485 ARG A O 1
ATOM 3287 N N . ASN A 1 436 ? 145.95300 171.19800 248.01000 1.000 85.55773 486 ASN A N 1
ATOM 3288 C CA . ASN A 1 436 ? 146.93100 171.09200 249.09100 1.000 84.16196 486 ASN A CA 1
ATOM 3289 C C . ASN A 1 436 ? 147.46200 172.48900 249.37700 1.000 86.04177 486 ASN A C 1
ATOM 3290 O O . ASN A 1 436 ? 148.41800 172.95500 248.75600 1.000 89.52370 486 ASN A O 1
ATOM 3295 N N . HIS A 1 437 ? 146.83300 173.16400 250.33700 1.000 89.29160 487 HIS A N 1
ATOM 3296 C CA . HIS A 1 437 ? 147.18500 174.54500 250.64000 1.000 87.92289 487 HIS A CA 1
ATOM 3297 C C . HIS A 1 437 ? 148.61500 174.64300 251.15700 1.000 85.84960 487 HIS A C 1
ATOM 3298 O O . HIS A 1 437 ? 149.04600 173.85600 252.00300 1.000 86.68591 487 HIS A O 1
ATOM 3305 N N . LYS A 1 438 ? 149.34800 175.62700 250.64300 1.000 81.19739 488 LYS A N 1
ATOM 3306 C CA . LYS A 1 438 ? 150.73600 175.85800 251.02400 1.000 82.91411 488 LYS A CA 1
ATOM 3307 C C . LYS A 1 438 ? 150.76500 176.85800 252.17500 1.000 84.86788 488 LYS A C 1
ATOM 3308 O O . LYS A 1 438 ? 150.43000 178.03300 251.99400 1.000 85.99262 488 LYS A O 1
ATOM 3314 N N . VAL A 1 439 ? 151.16900 176.39300 253.36000 1.000 85.18444 489 VAL A N 1
ATOM 3315 C CA . VAL A 1 439 ? 151.21500 177.24100 254.54500 1.000 85.36451 489 VAL A CA 1
ATOM 3316 C C . VAL A 1 439 ? 152.62800 177.67900 254.89500 1.000 85.77397 489 VAL A C 1
ATOM 3317 O O . VAL A 1 439 ? 152.80400 178.52500 255.78200 1.000 88.68930 489 VAL A O 1
ATOM 3321 N N . ALA A 1 440 ? 153.64000 177.13100 254.23000 1.000 82.52582 490 ALA A N 1
ATOM 3322 C CA . ALA A 1 440 ? 155.01700 177.54600 254.45100 1.000 83.18834 490 ALA A CA 1
ATOM 3323 C C . ALA A 1 440 ? 155.80700 177.27000 253.18300 1.000 83.32245 490 ALA A C 1
ATOM 3324 O O . ALA A 1 440 ? 155.44200 176.40100 252.38800 1.000 85.33952 490 ALA A O 1
ATOM 3326 N N . GLU A 1 441 ? 156.89000 178.02100 253.00000 1.000 83.11709 491 GLU A N 1
ATOM 3327 C CA . GLU A 1 441 ? 157.67400 177.92200 251.77300 1.000 81.80902 491 GLU A CA 1
ATOM 3328 C C . GLU A 1 441 ? 159.04600 178.52600 252.01500 1.000 81.64683 491 GLU A C 1
ATOM 3329 O O . GLU A 1 441 ? 159.14700 179.71500 252.33200 1.000 86.94996 491 GLU A O 1
ATOM 3335 N N . ILE A 1 442 ? 160.09300 177.72200 251.86400 1.000 79.66956 492 ILE A N 1
ATOM 3336 C CA . ILE A 1 442 ? 161.46700 178.21500 251.84800 1.000 83.31669 492 ILE A CA 1
ATOM 3337 C C . ILE A 1 442 ? 161.93100 178.22000 250.39300 1.000 84.68761 492 ILE A C 1
ATOM 3338 O O . ILE A 1 442 ? 162.18300 177.14100 249.83300 1.000 83.83458 492 ILE A O 1
ATOM 3343 N N . PRO A 1 443 ? 162.05500 179.37900 249.75300 1.000 87.72460 493 PRO A N 1
ATOM 3344 C CA . PRO A 1 443 ? 162.37600 179.40700 248.32200 1.000 86.82601 493 PRO A CA 1
ATOM 3345 C C . PRO A 1 443 ? 163.79500 178.92500 248.06200 1.000 86.87731 493 PRO A C 1
ATOM 3346 O O . PRO A 1 443 ? 164.64900 178.87800 248.94900 1.000 85.79393 493 PRO A O 1
ATOM 3350 N N . PHE A 1 444 ? 164.03500 178.55200 246.80800 1.000 81.98407 494 PHE A N 1
ATOM 3351 C CA . PHE A 1 444 ? 165.33500 178.03400 246.41200 1.000 82.16578 494 PHE A CA 1
ATOM 3352 C C . PHE A 1 444 ? 166.35900 179.15900 246.34100 1.000 82.01061 494 PHE A C 1
ATOM 3353 O O . PHE A 1 444 ? 166.12200 180.19200 245.70800 1.000 81.89211 494 PHE A O 1
ATOM 3361 N N . ASN A 1 445 ? 167.50000 178.94900 246.99000 1.000 92.86073 495 ASN A N 1
ATOM 3362 C CA . ASN A 1 445 ? 168.64200 179.84300 246.89500 1.000 92.60887 495 ASN A CA 1
ATOM 3363 C C . ASN A 1 445 ? 169.88900 179.01500 246.63500 1.000 93.39790 495 ASN A C 1
ATOM 3364 O O . ASN A 1 445 ? 169.96200 177.84200 247.01100 1.000 94.17775 495 ASN A O 1
ATOM 3369 N N . SER A 1 446 ? 170.87200 179.63600 245.98100 1.000 96.98892 496 SER A N 1
ATOM 3370 C CA . SER A 1 446 ? 172.10400 178.92600 245.65500 1.000 96.73758 496 SER A CA 1
ATOM 3371 C C . SER A 1 446 ? 172.85200 178.48900 246.90700 1.000 97.83905 496 SER A C 1
ATOM 3372 O O . SER A 1 446 ? 173.59500 177.50200 246.87200 1.000 96.11297 496 SER A O 1
ATOM 3375 N N . THR A 1 447 ? 172.67800 179.20900 248.01700 1.000 102.51975 497 THR A N 1
ATOM 3376 C CA . THR A 1 447 ? 173.34600 178.83100 249.25800 1.000 102.13852 497 THR A CA 1
ATOM 3377 C C . THR A 1 447 ? 172.71200 177.58600 249.87000 1.000 101.29717 497 THR A C 1
ATOM 3378 O O . THR A 1 447 ? 173.41700 176.66600 250.30100 1.000 100.69298 497 THR A O 1
ATOM 3382 N N . ASN A 1 448 ? 171.37800 177.53900 249.91800 1.000 96.12190 498 ASN A N 1
ATOM 3383 C CA . ASN A 1 448 ? 170.70200 176.39400 250.52300 1.000 96.18057 498 ASN A CA 1
ATOM 3384 C C . ASN A 1 448 ? 170.75100 175.17400 249.61300 1.000 95.15142 498 ASN A C 1
ATOM 3385 O O . ASN A 1 448 ? 170.89700 174.04300 250.09300 1.000 94.94598 498 ASN A O 1
ATOM 3390 N N . LYS A 1 449 ? 170.62600 175.38400 248.30100 1.000 88.84017 499 LYS A N 1
ATOM 3391 C CA . LYS A 1 449 ? 170.63300 174.30900 247.30600 1.000 88.99924 499 LYS A CA 1
ATOM 3392 C C . LYS A 1 449 ? 169.47700 173.33300 247.51000 1.000 87.25150 499 LYS A C 1
ATOM 3393 O O . LYS A 1 449 ? 169.58100 172.15300 247.16900 1.000 84.38525 499 LYS A O 1
ATOM 3399 N N . PHE A 1 450 ? 168.36800 173.81600 248.06500 1.000 83.67695 500 PHE A N 1
ATOM 3400 C CA . PHE A 1 450 ? 167.15200 173.02400 248.16700 1.000 80.45072 500 PHE A CA 1
ATOM 3401 C C . PHE A 1 450 ? 165.96600 173.97300 248.25600 1.000 79.47053 500 PHE A C 1
ATOM 3402 O O . PHE A 1 450 ? 166.12300 175.18500 248.41900 1.000 82.44982 500 PHE A O 1
ATOM 3410 N N . GLN A 1 451 ? 164.76900 173.40600 248.14000 1.000 73.84617 501 GLN A N 1
ATOM 3411 C CA . GLN A 1 451 ? 163.53100 174.16800 248.25000 1.000 72.19223 501 GLN A CA 1
ATOM 3412 C C . GLN A 1 451 ? 162.57300 173.39700 249.14100 1.000 76.97279 501 GLN A C 1
ATOM 3413 O O . GLN A 1 451 ? 162.33700 172.20800 248.91400 1.000 78.32639 501 GLN A O 1
ATOM 3419 N N . LEU A 1 452 ? 162.02400 174.07000 250.14600 1.000 81.20916 502 LEU A N 1
ATOM 3420 C CA . LEU A 1 452 ? 161.15400 173.44900 251.13200 1.000 76.42298 502 LEU A CA 1
ATOM 3421 C C . LEU A 1 452 ? 159.73700 173.99100 250.99500 1.000 75.76942 502 LEU A C 1
ATOM 3422 O O . LEU A 1 452 ? 159.52800 175.12100 250.54700 1.000 80.32833 502 LEU A O 1
ATOM 3427 N N . SER A 1 453 ? 158.76100 173.17200 251.38300 1.000 73.79278 503 SER A N 1
ATOM 3428 C CA . SER A 1 453 ? 157.36200 173.57600 251.33200 1.000 75.09701 503 SER A CA 1
ATOM 3429 C C . SER A 1 453 ? 156.55800 172.69800 252.27700 1.000 76.74629 503 SER A C 1
ATOM 3430 O O . SER A 1 453 ? 156.72400 171.47600 252.27700 1.000 78.73316 503 SER A O 1
ATOM 3433 N N . ILE A 1 454 ? 155.69200 173.32000 253.07400 1.000 79.00087 504 ILE A N 1
ATOM 3434 C CA . ILE A 1 454 ? 154.79400 172.61500 253.98400 1.000 78.83167 504 ILE A CA 1
ATOM 3435 C C . ILE A 1 454 ? 153.37400 172.77700 253.46000 1.000 77.00247 504 ILE A C 1
ATOM 3436 O O . ILE A 1 454 ? 152.93900 173.89700 253.16800 1.000 78.17803 504 ILE A O 1
ATOM 3441 N N . HIS A 1 455 ? 152.65800 171.66300 253.33300 1.000 79.79882 505 HIS A N 1
ATOM 3442 C CA . HIS A 1 455 ? 151.33400 171.64600 252.73000 1.000 80.19676 505 HIS A CA 1
ATOM 3443 C C . HIS A 1 455 ? 150.33900 170.98800 253.67700 1.000 83.00332 505 HIS A C 1
ATOM 3444 O O . HIS A 1 455 ? 150.70200 170.43100 254.71500 1.000 85.33554 505 HIS A O 1
ATOM 3451 N N . GLU A 1 456 ? 149.06500 171.06300 253.30100 1.000 92.58018 506 GLU A N 1
ATOM 3452 C CA . GLU A 1 456 ? 147.98500 170.38300 254.00300 1.000 93.49428 506 GLU A CA 1
ATOM 3453 C C . GLU A 1 456 ? 147.36900 169.36100 253.06200 1.000 93.42648 506 GLU A C 1
ATOM 3454 O O . GLU A 1 456 ? 146.97800 169.70300 251.94200 1.000 94.22006 506 GLU A O 1
ATOM 3460 N N . THR A 1 457 ? 147.28100 168.11500 253.51600 1.000 100.74019 507 THR A N 1
ATOM 3461 C CA . THR A 1 457 ? 146.83100 167.03400 252.65300 1.000 100.95748 507 THR A CA 1
ATOM 3462 C C . THR A 1 457 ? 145.37400 167.22500 252.24500 1.000 101.32424 507 THR A C 1
ATOM 3463 O O . THR A 1 457 ? 144.56300 167.78700 252.98600 1.000 101.15171 507 THR A O 1
ATOM 3467 N N . GLU A 1 458 ? 145.05000 166.75100 251.04300 1.000 103.59774 508 GLU A N 1
ATOM 3468 C CA . GLU A 1 458 ? 143.68800 166.75900 250.53100 1.000 102.19562 508 GLU A CA 1
ATOM 3469 C C . GLU A 1 458 ? 142.92100 165.50200 250.93700 1.000 102.70669 508 GLU A C 1
ATOM 3470 O O . GLU A 1 458 ? 141.96400 165.10900 250.26100 1.000 101.94725 508 GLU A O 1
ATOM 3476 N N . ASP A 1 459 ? 143.32500 164.86100 252.03300 1.000 108.65633 509 ASP A N 1
ATOM 3477 C CA . ASP A 1 459 ? 142.62300 163.69500 252.54100 1.000 109.84265 509 ASP A CA 1
ATOM 3478 C C . ASP A 1 459 ? 141.82100 164.11100 253.76400 1.000 110.17434 509 ASP A C 1
ATOM 3479 O O . ASP A 1 459 ? 142.40400 164.32300 254.83800 1.000 108.78587 509 ASP A O 1
ATOM 3484 N N . PRO A 1 460 ? 140.49700 164.25200 253.66200 1.000 113.34331 510 PRO A N 1
ATOM 3485 C CA . PRO A 1 460 ? 139.70000 164.54700 254.86300 1.000 112.38251 510 PRO A CA 1
ATOM 3486 C C . PRO A 1 460 ? 139.78200 163.45600 255.91100 1.000 112.11338 510 PRO A C 1
ATOM 3487 O O . PRO A 1 460 ? 139.49500 163.72000 257.08600 1.000 111.72369 510 PRO A O 1
ATOM 3491 N N . ASN A 1 461 ? 140.15800 162.23600 255.52100 1.000 112.06247 511 ASN A N 1
ATOM 3492 C CA . ASN A 1 461 ? 140.32900 161.16300 256.49400 1.000 111.63387 511 ASN A CA 1
ATOM 3493 C C . ASN A 1 461 ? 141.48900 161.45300 257.43900 1.000 112.14290 511 ASN A C 1
ATOM 3494 O O . ASN A 1 461 ? 141.45400 161.06600 258.61300 1.000 112.16173 511 ASN A O 1
ATOM 3499 N N . ASN A 1 462 ? 142.52700 162.13100 256.94800 1.000 108.75360 512 ASN A N 1
ATOM 3500 C CA . ASN A 1 462 ? 143.73300 162.37000 257.73000 1.000 108.65469 512 ASN A CA 1
ATOM 3501 C C . ASN A 1 462 ? 143.93200 163.84300 258.06600 1.000 107.79202 512 ASN A C 1
ATOM 3502 O O . ASN A 1 462 ? 143.99400 164.20000 259.24600 1.000 106.68778 512 ASN A O 1
ATOM 3507 N N . LYS A 1 463 ? 144.01500 164.71100 257.05800 1.000 106.94213 513 LYS A N 1
ATOM 3508 C CA . LYS A 1 463 ? 144.25300 166.14300 257.24700 1.000 106.68134 513 LYS A CA 1
ATOM 3509 C C . LYS A 1 463 ? 145.49100 166.39100 258.11300 1.000 106.03507 513 LYS A C 1
ATOM 3510 O O . LYS A 1 463 ? 145.42200 166.95900 259.20400 1.000 106.17749 513 LYS A O 1
ATOM 3516 N N . ARG A 1 464 ? 146.63600 165.95000 257.60300 1.000 102.68986 514 ARG A N 1
ATOM 3517 C CA . ARG A 1 464 ? 147.92000 166.12300 258.26800 1.000 102.52728 514 ARG A CA 1
ATOM 3518 C C . ARG A 1 464 ? 148.76600 167.13800 257.50600 1.000 102.64772 514 ARG A C 1
ATOM 3519 O O . ARG A 1 464 ? 148.33200 167.73100 256.51500 1.000 102.86160 514 ARG A O 1
ATOM 3527 N N . PHE A 1 465 ? 149.99200 167.33400 257.98200 1.000 92.56467 515 PHE A N 1
ATOM 3528 C CA . PHE A 1 465 ? 150.95100 168.22100 257.33700 1.000 92.41275 515 PHE A CA 1
ATOM 3529 C C . PHE A 1 465 ? 151.94400 167.40000 256.52800 1.000 91.75049 515 PHE A C 1
ATOM 3530 O O . PHE A 1 465 ? 152.53000 166.44100 257.04200 1.000 92.49212 515 PHE A O 1
ATOM 3538 N N . LEU A 1 466 ? 152.12800 167.77800 255.26600 1.000 79.56018 516 LEU A N 1
ATOM 3539 C CA . LEU A 1 466 ? 153.09000 167.14000 254.37400 1.000 78.08325 516 LEU A CA 1
ATOM 3540 C C . LEU A 1 466 ? 154.12500 168.17900 253.97500 1.000 76.78244 516 LEU A C 1
ATOM 3541 O O . LEU A 1 466 ? 153.80600 169.13700 253.26200 1.000 77.00025 516 LEU A O 1
ATOM 3546 N N . VAL A 1 467 ? 155.35700 167.99300 254.43100 1.000 72.52513 517 VAL A N 1
ATOM 3547 C CA . VAL A 1 467 ? 156.46000 168.88900 254.10900 1.000 71.49791 517 VAL A CA 1
ATOM 3548 C C . VAL A 1 467 ? 157.33500 168.19200 253.07400 1.000 72.87215 517 VAL A C 1
ATOM 3549 O O . VAL A 1 467 ? 157.95300 167.16000 253.35700 1.000 77.26836 517 VAL A O 1
ATOM 3553 N N . VAL A 1 468 ? 157.37900 168.74800 251.86500 1.000 70.66367 518 VAL A N 1
ATOM 3554 C CA . VAL A 1 468 ? 158.11200 168.16500 250.74700 1.000 66.77703 518 VAL A CA 1
ATOM 3555 C C . VAL A 1 468 ? 159.33000 169.02600 250.45300 1.000 62.29818 518 VAL A C 1
ATOM 3556 O O . VAL A 1 468 ? 159.34000 170.23400 250.70600 1.000 69.34621 518 VAL A O 1
ATOM 3560 N N . MET A 1 469 ? 160.37100 168.40100 249.90800 1.000 64.06844 519 MET A N 1
ATOM 3561 C CA . MET A 1 469 ? 161.60900 169.11100 249.62900 1.000 65.62411 519 MET A CA 1
ATOM 3562 C C . MET A 1 469 ? 162.29200 168.49900 248.41400 1.000 66.65650 519 MET A C 1
ATOM 3563 O O . MET A 1 469 ? 162.28700 167.28000 248.22700 1.000 67.42637 519 MET A O 1
ATOM 3568 N N . LYS A 1 470 ? 162.87500 169.36500 247.58800 1.000 65.76930 520 LYS A N 1
ATOM 3569 C CA . LYS A 1 470 ? 163.70700 168.95200 246.46900 1.000 62.65642 520 LYS A CA 1
ATOM 3570 C C . LYS A 1 470 ? 165.00700 169.74000 246.52200 1.000 64.12356 520 LYS A C 1
ATOM 3571 O O . LYS A 1 470 ? 165.05700 170.85200 247.05100 1.000 70.76898 520 LYS A O 1
ATOM 3577 N N . GLY A 1 471 ? 166.06600 169.15200 245.97900 1.000 64.19019 521 GLY A N 1
ATOM 3578 C CA . GLY A 1 471 ? 167.36000 169.79700 246.03000 1.000 65.30755 521 GLY A CA 1
ATOM 3579 C C . GLY A 1 471 ? 168.44300 168.89800 245.47300 1.000 66.22315 521 GLY A C 1
ATOM 3580 O O . GLY A 1 471 ? 168.16700 167.87900 244.83700 1.000 70.64321 521 GLY A O 1
ATOM 3581 N N . ALA A 1 472 ? 169.68300 169.30500 245.72500 1.000 74.23112 522 ALA A N 1
ATOM 3582 C CA . ALA A 1 472 ? 170.82700 168.54600 245.24900 1.000 74.54928 522 ALA A CA 1
ATOM 3583 C C . ALA A 1 472 ? 170.83100 167.15900 245.88500 1.000 75.14102 522 ALA A C 1
ATOM 3584 O O . ALA A 1 472 ? 170.53500 167.02400 247.07700 1.000 78.97247 522 ALA A O 1
ATOM 3586 N N . PRO A 1 473 ? 171.15300 166.11000 245.12200 1.000 71.47042 523 PRO A N 1
ATOM 3587 C CA . PRO A 1 473 ? 171.03800 164.74600 245.66700 1.000 72.83966 523 PRO A CA 1
ATOM 3588 C C . PRO A 1 473 ? 171.84300 164.51100 246.93500 1.000 75.65108 523 PRO A C 1
ATOM 3589 O O . PRO A 1 473 ? 171.35700 163.83700 247.85200 1.000 77.17182 523 PRO A O 1
ATOM 3593 N N . GLU A 1 474 ? 173.05700 165.05800 247.02300 1.000 82.39898 524 GLU A N 1
ATOM 3594 C CA . GLU A 1 474 ? 173.87300 164.84300 248.21400 1.000 81.65913 524 GLU A CA 1
ATOM 3595 C C . GLU A 1 474 ? 173.31000 165.58600 249.41900 1.000 82.09631 524 GLU A C 1
ATOM 3596 O O . GLU A 1 474 ? 173.25400 165.03100 250.52300 1.000 83.12153 524 GLU A O 1
ATOM 3602 N N . ARG A 1 475 ? 172.88900 166.83700 249.22300 1.000 83.80898 525 ARG A N 1
ATOM 3603 C CA . ARG A 1 475 ? 172.26100 167.58600 250.30500 1.000 83.42062 525 ARG A CA 1
ATOM 3604 C C . ARG A 1 475 ? 170.97400 166.91100 250.75900 1.000 84.99777 525 ARG A C 1
ATOM 3605 O O . ARG A 1 475 ? 170.67700 166.86600 251.95900 1.000 88.12703 525 ARG A O 1
ATOM 3613 N N . ILE A 1 476 ? 170.19400 166.38600 249.81300 1.000 77.13179 526 ILE A N 1
ATOM 3614 C CA . ILE A 1 476 ? 168.96100 165.69300 250.16900 1.000 76.52823 526 ILE A CA 1
ATOM 3615 C C . ILE A 1 476 ? 169.26400 164.43300 250.96900 1.000 77.29010 526 ILE A C 1
ATOM 3616 O O . ILE A 1 476 ? 168.59800 164.14700 251.97100 1.000 78.06262 526 ILE A O 1
ATOM 3621 N N . LEU A 1 477 ? 170.26900 163.66000 250.54800 1.000 84.56817 527 LEU A N 1
ATOM 3622 C CA . LEU A 1 477 ? 170.58500 162.42600 251.26300 1.000 85.21492 527 LEU A CA 1
ATOM 3623 C C . LEU A 1 477 ? 171.11300 162.70700 252.66300 1.000 87.35169 527 LEU A C 1
ATOM 3624 O O . LEU A 1 477 ? 170.71200 162.04200 253.62500 1.000 88.00873 527 LEU A O 1
ATOM 3629 N N . GLU A 1 478 ? 172.01300 163.68000 252.80400 1.000 91.20061 528 GLU A N 1
ATOM 3630 C CA . GLU A 1 478 ? 172.53500 164.00900 254.12500 1.000 89.74061 528 GLU A CA 1
ATOM 3631 C C . GLU A 1 478 ? 171.49100 164.66800 255.01500 1.000 87.73661 528 GLU A C 1
ATOM 3632 O O . GLU A 1 478 ? 171.71500 164.78800 256.22400 1.000 89.57297 528 GLU A O 1
ATOM 3638 N N . LYS A 1 479 ? 170.36500 165.09300 254.44700 1.000 86.70615 529 LYS A N 1
ATOM 3639 C CA . LYS A 1 479 ? 169.21900 165.57900 255.20200 1.000 87.79606 529 LYS A CA 1
ATOM 3640 C C . LYS A 1 479 ? 168.14400 164.50500 255.33100 1.000 87.51383 529 LYS A C 1
ATOM 3641 O O . LYS A 1 479 ? 167.03900 164.78800 255.80400 1.000 87.59750 529 LYS A O 1
ATOM 3647 N N . CYS A 1 480 ? 168.45200 163.27300 254.93300 1.000 85.62858 530 CYS A N 1
ATOM 3648 C CA . CYS A 1 480 ? 167.49200 162.18100 254.92500 1.000 86.39647 530 CYS A CA 1
ATOM 3649 C C . CYS A 1 480 ? 168.02100 161.02400 255.75800 1.000 87.62504 530 CYS A C 1
ATOM 3650 O O . CYS A 1 480 ? 169.23100 160.78700 255.82600 1.000 87.18547 530 CYS A O 1
ATOM 3653 N N . SER A 1 481 ? 167.10000 160.30300 256.39600 1.000 87.90543 531 SER A N 1
ATOM 3654 C CA . SER A 1 481 ? 167.45200 159.16300 257.23300 1.000 87.99934 531 SER A CA 1
ATOM 3655 C C . SER A 1 481 ? 166.72300 157.87700 256.87500 1.000 88.11723 531 SER A C 1
ATOM 3656 O O . SER A 1 481 ? 167.20300 156.80100 257.25100 1.000 88.36205 531 SER A O 1
ATOM 3659 N N . THR A 1 482 ? 165.59100 157.94200 256.17900 1.000 84.34361 532 THR A N 1
ATOM 3660 C CA . THR A 1 482 ? 164.84700 156.75900 255.77500 1.000 84.77417 532 THR A CA 1
ATOM 3661 C C . THR A 1 482 ? 164.45000 156.88600 254.31100 1.000 83.51075 532 THR A C 1
ATOM 3662 O O . THR A 1 482 ? 164.30500 157.99100 253.78500 1.000 84.77096 532 THR A O 1
ATOM 3666 N N . ILE A 1 483 ? 164.28500 155.73900 253.65500 1.000 82.31452 533 ILE A N 1
ATOM 3667 C CA . ILE A 1 483 ? 163.94000 155.69000 252.24200 1.000 82.62965 533 ILE A CA 1
ATOM 3668 C C . ILE A 1 483 ? 162.61900 154.94800 252.08400 1.000 80.65199 533 ILE A C 1
ATOM 3669 O O . ILE A 1 483 ? 162.22500 154.13800 252.92600 1.000 85.13208 533 ILE A O 1
ATOM 3674 N N . MET A 1 484 ? 161.92100 155.24900 250.99200 1.000 74.39896 534 MET A N 1
ATOM 3675 C CA . MET A 1 484 ? 160.63300 154.63800 250.68000 1.000 76.48653 534 MET A CA 1
ATOM 3676 C C . MET A 1 484 ? 160.82200 153.69700 249.49800 1.000 80.21287 534 MET A C 1
ATOM 3677 O O . MET A 1 484 ? 161.23000 154.12700 248.41400 1.000 81.63702 534 MET A O 1
ATOM 3682 N N . ILE A 1 485 ? 160.52400 152.41700 249.70700 1.000 84.44232 535 ILE A N 1
ATOM 3683 C CA . ILE A 1 485 ? 160.66700 151.38700 248.68600 1.000 83.87977 535 ILE A CA 1
ATOM 3684 C C . ILE A 1 485 ? 159.34100 150.65300 248.55100 1.000 82.07906 535 ILE A C 1
ATOM 3685 O O . ILE A 1 485 ? 158.79100 150.17100 249.54800 1.000 84.61581 535 ILE A O 1
ATOM 3690 N N . ASN A 1 486 ? 158.83400 150.57100 247.32100 1.000 80.59202 536 ASN A N 1
ATOM 3691 C CA . ASN A 1 486 ? 157.58600 149.86800 247.02000 1.000 82.84359 536 ASN A CA 1
ATOM 3692 C C . ASN A 1 486 ? 156.42800 150.40000 247.86100 1.000 84.61637 536 ASN A C 1
ATOM 3693 O O . ASN A 1 486 ? 155.55000 149.65200 248.29600 1.000 85.46065 536 ASN A O 1
ATOM 3698 N N . GLY A 1 487 ? 156.42400 151.71100 248.08800 1.000 87.05157 537 GLY A N 1
ATOM 3699 C CA . GLY A 1 487 ? 155.36500 152.33400 248.85600 1.000 85.75274 537 GLY A CA 1
ATOM 3700 C C . GLY A 1 487 ? 155.46300 152.15500 250.35200 1.000 87.40333 537 GLY A C 1
ATOM 3701 O O . GLY A 1 487 ? 154.51900 152.50200 251.06800 1.000 88.54287 537 GLY A O 1
ATOM 3702 N N . GLN A 1 488 ? 156.57500 151.62300 250.85300 1.000 86.70104 538 GLN A N 1
ATOM 3703 C CA . GLN A 1 488 ? 156.77400 151.42300 252.28000 1.000 86.68387 538 GLN A CA 1
ATOM 3704 C C . GLN A 1 488 ? 158.09500 152.04800 252.69300 1.000 86.41784 538 GLN A C 1
ATOM 3705 O O . GLN A 1 488 ? 159.06600 152.02100 251.93400 1.000 87.93325 538 GLN A O 1
ATOM 3711 N N . GLU A 1 489 ? 158.12500 152.60500 253.90100 1.000 83.88478 539 GLU A N 1
ATOM 3712 C CA . GLU A 1 489 ? 159.33500 153.23000 254.40600 1.000 84.07575 539 GLU A CA 1
ATOM 3713 C C . GLU A 1 489 ? 160.38800 152.17300 254.72900 1.000 84.85321 539 GLU A C 1
ATOM 3714 O O . GLU A 1 489 ? 160.10500 150.97500 254.82200 1.000 86.48900 539 GLU A O 1
ATOM 3720 N N . GLN A 1 490 ? 161.62200 152.63500 254.90100 1.000 87.39710 540 GLN A N 1
ATOM 3721 C CA . GLN A 1 490 ? 162.74800 151.74900 255.16000 1.000 89.35951 540 GLN A CA 1
ATOM 3722 C C . GLN A 1 490 ? 163.92300 152.54900 255.70500 1.000 89.76168 540 GLN A C 1
ATOM 3723 O O . GLN A 1 490 ? 164.25800 153.60700 255.15900 1.000 90.52337 540 GLN A O 1
ATOM 3729 N N . PRO A 1 491 ? 164.56600 152.08900 256.77400 1.000 93.41017 541 PRO A N 1
ATOM 3730 C CA . PRO A 1 491 ? 165.72900 152.80800 257.29900 1.000 92.45027 541 PRO A CA 1
ATOM 3731 C C . PRO A 1 491 ? 166.89600 152.76400 256.32500 1.000 92.70450 541 PRO A C 1
ATOM 3732 O O . PRO A 1 491 ? 167.05000 151.83500 255.53000 1.000 93.96654 541 PRO A O 1
ATOM 3736 N N . LEU A 1 492 ? 167.72600 153.80000 256.39700 1.000 92.91779 542 LEU A N 1
ATOM 3737 C CA . LEU A 1 492 ? 168.90600 153.87700 255.55400 1.000 93.30639 542 LEU A CA 1
ATOM 3738 C C . LEU A 1 492 ? 169.95800 152.87700 256.02900 1.000 93.23726 542 LEU A C 1
ATOM 3739 O O . LEU A 1 492 ? 169.92200 152.37900 257.15800 1.000 92.97626 542 LEU A O 1
ATOM 3744 N N . ASP A 1 493 ? 170.90800 152.58400 255.15400 1.000 95.16071 543 ASP A N 1
ATOM 3745 C CA . ASP A 1 493 ? 171.99200 151.64200 255.42200 1.000 95.20111 543 ASP A CA 1
ATOM 3746 C C . ASP A 1 493 ? 173.05400 151.86300 254.35200 1.000 96.57150 543 ASP A C 1
ATOM 3747 O O . ASP A 1 493 ? 172.97500 152.81600 253.56900 1.000 97.73670 543 ASP A O 1
ATOM 3752 N N . LYS A 1 494 ? 174.05400 150.98500 254.31600 1.000 96.35059 544 LYS A N 1
ATOM 3753 C CA . LYS A 1 494 ? 175.04700 151.03100 253.25300 1.000 94.60559 544 LYS A CA 1
ATOM 3754 C C . LYS A 1 494 ? 174.55000 150.39500 251.96300 1.000 95.79861 544 LYS A C 1
ATOM 3755 O O . LYS A 1 494 ? 175.13200 15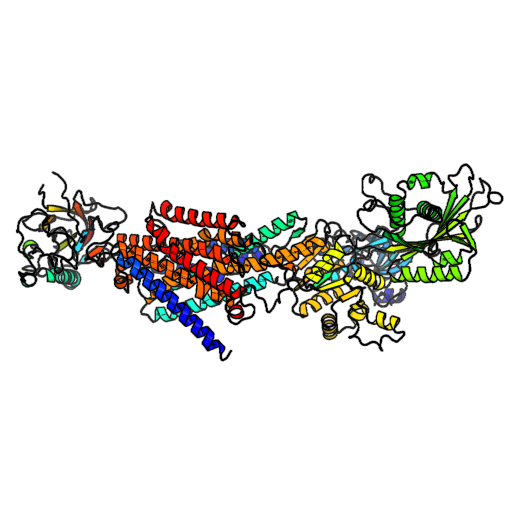0.64000 250.90000 1.000 95.00539 544 LYS A O 1
ATOM 3761 N N . SER A 1 495 ? 173.48200 149.59700 252.02900 1.000 96.50547 545 SER A N 1
ATOM 3762 C CA . SER A 1 495 ? 172.92400 148.98800 250.82800 1.000 97.50433 545 SER A CA 1
ATOM 3763 C C . SER A 1 495 ? 172.12300 149.98400 249.99900 1.000 97.78666 545 SER A C 1
ATOM 3764 O O . SER A 1 495 ? 172.09400 149.87600 248.76800 1.000 97.40819 545 SER A O 1
ATOM 3767 N N . SER A 1 496 ? 171.46900 150.95000 250.64500 1.000 93.59811 546 SER A N 1
ATOM 3768 C CA . SER A 1 496 ? 170.67900 151.94900 249.94300 1.000 92.43082 546 SER A CA 1
ATOM 3769 C C . SER A 1 496 ? 171.39100 153.28400 249.78500 1.000 92.70953 546 SER A C 1
ATOM 3770 O O . SER A 1 496 ? 170.95000 154.10700 248.97500 1.000 93.98639 546 SER A O 1
ATOM 3773 N N . ALA A 1 497 ? 172.46900 153.52500 250.52700 1.000 92.07111 547 ALA A N 1
ATOM 3774 C CA . ALA A 1 497 ? 173.29400 154.70700 250.32300 1.000 93.18333 547 ALA A CA 1
ATOM 3775 C C . ALA A 1 497 ? 174.37500 154.48700 249.27500 1.000 93.43342 547 ALA A C 1
ATOM 3776 O O . ALA A 1 497 ? 175.05000 155.44700 248.89000 1.000 92.74465 547 ALA A O 1
ATOM 3778 N N . ASP A 1 498 ? 174.55300 153.25200 248.81000 1.000 91.02781 548 ASP A N 1
ATOM 3779 C CA . ASP A 1 498 ? 175.44800 152.95100 247.70200 1.000 90.76114 548 ASP A CA 1
ATOM 3780 C C . ASP A 1 498 ? 174.71500 152.72100 246.39200 1.000 90.63725 548 ASP A C 1
ATOM 3781 O O . ASP A 1 498 ? 175.24700 153.05700 245.33200 1.000 90.36903 548 ASP A O 1
ATOM 3786 N N . SER A 1 499 ? 173.50100 152.16800 246.43800 1.000 87.39821 549 SER A N 1
ATOM 3787 C CA . SER A 1 499 ? 172.66100 152.14900 245.24600 1.000 86.89585 549 SER A CA 1
ATOM 3788 C C . SER A 1 499 ? 172.34700 153.56700 244.78800 1.000 85.52147 549 SER A C 1
ATOM 3789 O O . SER A 1 499 ? 172.37800 153.86400 243.58800 1.000 83.44559 549 SER A O 1
ATOM 3792 N N . PHE A 1 500 ? 172.05500 154.45900 245.74000 1.000 81.68813 550 PHE A N 1
ATOM 3793 C CA . PHE A 1 500 ? 171.89000 155.87500 245.42900 1.000 80.37271 550 PHE A CA 1
ATOM 3794 C C . PHE A 1 500 ? 173.16400 156.45600 244.83100 1.000 83.05129 550 PHE A C 1
ATOM 3795 O O . PHE A 1 500 ? 173.10900 157.25000 243.88900 1.000 84.59531 550 PHE A O 1
ATOM 3803 N N . HIS A 1 501 ? 174.31800 156.08000 245.38300 1.000 85.58197 551 HIS A N 1
ATOM 3804 C CA . HIS A 1 501 ? 175.60800 156.54800 244.88300 1.000 83.31748 551 HIS A CA 1
ATOM 3805 C C . HIS A 1 501 ? 175.79200 156.17700 243.41200 1.000 83.05592 551 HIS A C 1
ATOM 3806 O O . HIS A 1 501 ? 176.06700 157.03600 242.55700 1.000 84.23543 551 HIS A O 1
ATOM 3813 N N . THR A 1 502 ? 175.60700 154.89200 243.10100 1.000 83.11073 552 THR A N 1
ATOM 3814 C CA . THR A 1 502 ? 175.77200 154.41200 241.73300 1.000 84.80027 552 THR A CA 1
ATOM 3815 C C . THR A 1 502 ? 174.74600 155.03100 240.79400 1.000 85.23673 552 THR A C 1
ATOM 3816 O O . THR A 1 502 ? 175.07700 155.38200 239.65900 1.000 85.73588 552 THR A O 1
ATOM 3820 N N . ALA A 1 503 ? 173.49000 155.15300 241.23400 1.000 81.45121 553 ALA A N 1
ATOM 3821 C CA . ALA A 1 503 ? 172.46900 155.75100 240.37800 1.000 78.24550 553 ALA A CA 1
ATOM 3822 C C . ALA A 1 503 ? 172.76100 157.22200 240.10900 1.000 79.44650 553 ALA A C 1
ATOM 3823 O O . ALA A 1 503 ? 172.59000 157.69800 238.98000 1.000 80.90424 553 ALA A O 1
ATOM 3825 N N . TYR A 1 504 ? 173.20200 157.95500 241.13400 1.000 75.20716 554 TYR A N 1
ATOM 3826 C CA . TYR A 1 504 ? 173.56200 159.35600 240.96200 1.000 71.98473 554 TYR A CA 1
ATOM 3827 C C . TYR A 1 504 ? 174.66900 159.50800 239.93000 1.000 73.26381 554 TYR A C 1
ATOM 3828 O O . TYR A 1 504 ? 174.57300 160.33900 239.02200 1.000 76.35702 554 TYR A O 1
ATOM 3837 N N . MET A 1 505 ? 175.72700 158.70100 240.04500 1.000 74.96866 555 MET A N 1
ATOM 3838 C CA . MET A 1 505 ? 176.81500 158.80600 239.07300 1.000 76.10270 555 MET A CA 1
ATOM 3839 C C . MET A 1 505 ? 176.41500 158.30600 237.68800 1.000 75.87366 555 MET A C 1
ATOM 3840 O O . MET A 1 505 ? 176.88100 158.85500 236.68300 1.000 76.42914 555 MET A O 1
ATOM 3845 N N . GLU A 1 506 ? 175.55400 157.28900 237.60300 1.000 70.24623 556 GLU A N 1
ATOM 3846 C CA . GLU A 1 506 ? 175.06200 156.85200 236.30000 1.000 70.21995 556 GLU A CA 1
ATOM 3847 C C . GLU A 1 506 ? 174.27800 157.95600 235.60500 1.000 71.84127 556 GLU A C 1
ATOM 3848 O O . GLU A 1 506 ? 174.45600 158.19200 234.40400 1.000 70.58629 556 GLU A O 1
ATOM 3854 N N . LEU A 1 507 ? 173.41300 158.65200 236.34500 1.000 66.41503 557 LEU A N 1
ATOM 3855 C CA . LEU A 1 507 ? 172.63300 159.73200 235.75100 1.000 57.70594 557 LEU A CA 1
ATOM 3856 C C . LEU A 1 507 ? 173.50200 160.94400 235.43500 1.000 59.84927 557 LEU A C 1
ATOM 3857 O O . LEU A 1 507 ? 173.29500 161.61100 234.41500 1.000 63.85997 557 LEU A O 1
ATOM 3862 N N . GLY A 1 508 ? 174.47900 161.24700 236.29300 1.000 59.09415 558 GLY A N 1
ATOM 3863 C CA . GLY A 1 508 ? 175.34300 162.39100 236.06600 1.000 60.55536 558 GLY A CA 1
ATOM 3864 C C . GLY A 1 508 ? 176.38400 162.19100 234.98900 1.000 62.96238 558 GLY A C 1
ATOM 3865 O O . GLY A 1 508 ? 176.89300 163.17700 234.44700 1.000 62.79630 558 GLY A O 1
ATOM 3866 N N . GLY A 1 509 ? 176.71600 160.94400 234.66900 1.000 59.73502 559 GLY A N 1
ATOM 3867 C CA . GLY A 1 509 ? 177.62000 160.67400 233.57400 1.000 54.76080 559 GLY A CA 1
ATOM 3868 C C . GLY A 1 509 ? 176.99400 160.76200 232.20600 1.000 54.53685 559 GLY A C 1
ATOM 3869 O O . GLY A 1 509 ? 177.68700 160.60500 231.19900 1.000 55.79676 559 GLY A O 1
ATOM 3870 N N . LEU A 1 510 ? 175.68600 161.01000 232.14500 1.000 53.05948 560 LEU A N 1
ATOM 3871 C CA . LEU A 1 510 ? 174.96200 161.17800 230.89500 1.000 50.16738 560 LEU A CA 1
ATOM 3872 C C . LEU A 1 510 ? 174.74200 162.64500 230.55100 1.000 47.37916 560 LEU A C 1
ATOM 3873 O O . LEU A 1 510 ? 173.90500 162.95800 229.69900 1.000 47.79401 560 LEU A O 1
ATOM 3878 N N . GLY A 1 511 ? 175.46200 163.55100 231.20700 1.000 41.59897 561 GLY A N 1
ATOM 3879 C CA . GLY A 1 511 ? 175.28900 164.96500 230.94800 1.000 41.03124 561 GLY A CA 1
ATOM 3880 C C . GLY A 1 511 ? 174.00400 165.54800 231.47900 1.000 44.66381 561 GLY A C 1
ATOM 3881 O O . GLY A 1 511 ? 173.55600 166.58600 230.98800 1.000 46.20319 561 GLY A O 1
ATOM 3882 N N . GLU A 1 512 ? 173.39800 164.91400 232.47700 1.000 44.92829 562 GLU A N 1
ATOM 3883 C CA . GLU A 1 512 ? 172.11500 165.33100 233.01600 1.000 40.27199 562 GLU A CA 1
ATOM 3884 C C . GLU A 1 512 ? 172.28400 165.84400 234.43900 1.000 45.50353 562 GLU A C 1
ATOM 3885 O O . GLU A 1 512 ? 173.12400 165.35300 235.19700 1.000 47.88139 562 GLU A O 1
ATOM 3891 N N . ARG A 1 513 ? 171.48300 166.84500 234.79400 1.000 46.23892 563 ARG A N 1
ATOM 3892 C CA . ARG A 1 513 ? 171.47800 167.38500 236.14700 1.000 45.73135 563 ARG A CA 1
ATOM 3893 C C . ARG A 1 513 ? 170.44900 166.63300 236.98100 1.000 49.34764 563 ARG A C 1
ATOM 3894 O O . ARG A 1 513 ? 169.27300 166.55900 236.60800 1.000 45.10693 563 ARG A O 1
ATOM 3902 N N . VAL A 1 514 ? 170.89100 166.08500 238.10400 1.000 55.28856 564 VAL A N 1
ATOM 3903 C CA . VAL A 1 514 ? 170.05600 165.24400 238.95200 1.000 55.70111 564 VAL A CA 1
ATOM 3904 C C . VAL A 1 514 ? 169.47400 166.07800 240.08300 1.000 56.81735 564 VAL A C 1
ATOM 3905 O O . VAL A 1 514 ? 170.12900 166.98300 240.61200 1.000 55.26033 564 VAL A O 1
ATOM 3909 N N . LEU A 1 515 ? 168.23200 165.77400 240.45000 1.000 55.98217 565 LEU A N 1
ATOM 3910 C CA . LEU A 1 515 ? 167.55800 166.40400 241.57600 1.000 51.49804 565 LEU A CA 1
ATOM 3911 C C . LEU A 1 515 ? 167.08000 165.32700 242.53600 1.000 52.75859 565 LEU A C 1
ATOM 3912 O O . LEU A 1 515 ? 166.58100 164.28200 242.10900 1.000 54.45820 565 LEU A O 1
ATOM 3917 N N . GLY A 1 516 ? 167.23500 165.58300 243.83000 1.000 57.00785 566 GLY A N 1
ATOM 3918 C CA . GLY A 1 516 ? 166.77700 164.67000 244.86300 1.000 52.81695 566 GLY A CA 1
ATOM 3919 C C . GLY A 1 516 ? 165.45200 165.13400 245.44100 1.000 55.16178 566 GLY A C 1
ATOM 3920 O O . GLY A 1 516 ? 165.25000 166.32300 245.67700 1.000 60.02126 566 GLY A O 1
ATOM 3921 N N . PHE A 1 517 ? 164.55400 164.18000 245.66800 1.000 53.35317 567 PHE A N 1
ATOM 3922 C CA . PHE A 1 517 ? 163.21400 164.46000 246.16100 1.000 45.81835 567 PHE A CA 1
ATOM 3923 C C . PHE A 1 517 ? 162.95700 163.67400 247.43800 1.000 50.51878 567 PHE A C 1
ATOM 3924 O O . PHE A 1 517 ? 163.32700 162.50100 247.54100 1.000 58.15803 567 PHE A O 1
ATOM 3932 N N . CYS A 1 518 ? 162.32200 164.32700 248.40900 1.000 61.61247 568 CYS A N 1
ATOM 3933 C CA . CYS A 1 518 ? 161.99700 163.69400 249.67900 1.000 61.58877 568 CYS A CA 1
ATOM 3934 C C . CYS A 1 518 ? 160.79400 164.39800 250.28900 1.000 59.79059 568 CYS A C 1
ATOM 3935 O O . CYS A 1 518 ? 160.42500 165.50200 249.88400 1.000 64.66401 568 CYS A O 1
ATOM 3938 N N . HIS A 1 519 ? 160.17900 163.73900 251.26900 1.000 66.81127 569 HIS A N 1
ATOM 3939 C CA . HIS A 1 519 ? 159.01200 164.28800 251.94400 1.000 67.03699 569 HIS A CA 1
ATOM 3940 C C . HIS A 1 519 ? 159.01800 163.83800 253.39700 1.000 68.27508 569 HIS A C 1
ATOM 3941 O O . HIS A 1 519 ? 159.87300 163.06100 253.82800 1.000 70.71234 569 HIS A O 1
ATOM 3948 N N . LEU A 1 520 ? 158.04400 164.34000 254.15100 1.000 74.69072 570 LEU A N 1
ATOM 3949 C CA . LEU A 1 520 ? 157.91300 164.00100 255.56500 1.000 76.68603 570 LEU A CA 1
ATOM 3950 C C . LEU A 1 520 ? 156.47900 164.28400 255.97900 1.000 75.85817 570 LEU A C 1
ATOM 3951 O O . LEU A 1 520 ? 155.96500 165.37400 255.71300 1.000 76.64190 570 LEU A O 1
ATOM 3956 N N . TYR A 1 521 ? 155.83000 163.30800 256.60600 1.000 80.47627 571 TYR A N 1
ATOM 3957 C CA . TYR A 1 521 ? 154.49400 163.51700 257.14400 1.000 80.44867 571 TYR A CA 1
ATOM 3958 C C . TYR A 1 521 ? 154.59100 163.92400 258.60900 1.000 81.18138 571 TYR A C 1
ATOM 3959 O O . TYR A 1 521 ? 155.14000 163.18600 259.43300 1.000 82.50700 571 TYR A O 1
ATOM 3968 N N . LEU A 1 522 ? 154.05900 165.09900 258.92900 1.000 91.33141 572 LEU A N 1
ATOM 3969 C CA . LEU A 1 522 ? 154.20000 165.60800 260.28700 1.000 92.40875 572 LEU A CA 1
ATOM 3970 C C . LEU A 1 522 ? 153.15100 164.98300 261.20400 1.000 92.59518 572 LEU A C 1
ATOM 3971 O O . LEU A 1 522 ? 151.97900 164.88600 260.82900 1.000 91.27591 572 LEU A O 1
ATOM 3976 N N . PRO A 1 523 ? 153.56200 164.54800 262.39600 1.000 99.09564 573 PRO A N 1
ATOM 3977 C CA . PRO A 1 523 ? 152.61400 163.90800 263.31600 1.000 99.86879 573 PRO A CA 1
ATOM 3978 C C . PRO A 1 523 ? 151.48400 164.84600 263.71100 1.000 100.26365 573 PRO A C 1
ATOM 3979 O O . PRO A 1 523 ? 151.66700 166.05800 263.84700 1.000 99.05106 573 PRO A O 1
ATOM 3983 N N . ALA A 1 524 ? 150.29900 164.26500 263.89700 1.000 102.29822 574 ALA A N 1
ATOM 3984 C CA . ALA A 1 524 ? 149.11200 165.03800 264.23900 1.000 102.04069 574 ALA A CA 1
ATOM 3985 C C . ALA A 1 524 ? 149.07900 165.47300 265.69800 1.000 103.60315 574 ALA A C 1
ATOM 3986 O O . ALA A 1 524 ? 148.24300 166.31000 266.05500 1.000 103.76917 574 ALA A O 1
ATOM 3988 N N . GLU A 1 525 ? 149.95500 164.93300 266.54400 1.000 102.89933 575 GLU A N 1
ATOM 3989 C CA . GLU A 1 525 ? 149.96700 165.29400 267.95700 1.000 103.30030 575 GLU A CA 1
ATOM 3990 C C . GLU A 1 525 ? 150.86600 166.49500 268.23200 1.000 103.27612 575 GLU A C 1
ATOM 3991 O O . GLU A 1 525 ? 150.42200 167.48100 268.82700 1.000 102.94617 575 GLU A O 1
ATOM 3997 N N . GLN A 1 526 ? 152.12400 166.43100 267.80500 1.000 103.63183 576 GLN A N 1
ATOM 3998 C CA . GLN A 1 526 ? 153.05800 167.52900 268.00400 1.000 104.50633 576 GLN A CA 1
ATOM 3999 C C . GLN A 1 526 ? 152.94400 168.59900 266.92800 1.000 103.52492 576 GLN A C 1
ATOM 4000 O O . GLN A 1 526 ? 153.66400 169.60000 266.99000 1.000 101.33792 576 GLN A O 1
ATOM 4006 N N . PHE A 1 527 ? 152.06600 168.40900 265.94500 1.000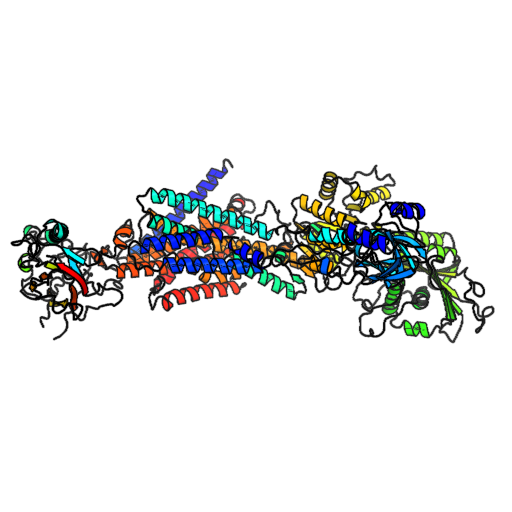 100.51442 577 PHE A N 1
ATOM 4007 C CA . PHE A 1 527 ? 151.79900 169.40800 264.90800 1.000 100.03396 577 PHE A CA 1
ATOM 4008 C C . PHE A 1 527 ? 150.30600 169.41400 264.61200 1.000 100.33205 577 PHE A C 1
ATOM 4009 O O . PHE A 1 527 ? 149.85000 168.85200 263.61100 1.000 100.28643 577 PHE A O 1
ATOM 4017 N N . PRO A 1 528 ? 149.50600 170.04700 265.47800 1.000 105.21077 578 PRO A N 1
ATOM 4018 C CA . PRO A 1 528 ? 148.05600 170.09200 265.24300 1.000 104.52732 578 PRO A CA 1
ATOM 4019 C C . PRO A 1 528 ? 147.68000 170.94600 264.04300 1.000 105.08311 578 PRO A C 1
ATOM 4020 O O . PRO A 1 528 ? 148.55200 171.47300 263.34700 1.000 104.27729 578 PRO A O 1
ATOM 4024 N N . GLN A 1 529 ? 146.37600 171.09100 263.80200 1.000 103.53093 579 GLN A N 1
ATOM 4025 C CA . GLN A 1 529 ? 145.90400 171.70500 262.56600 1.000 103.17477 579 GLN A CA 1
ATOM 4026 C C . GLN A 1 529 ? 146.30800 173.16600 262.42300 1.000 104.07180 579 GLN A C 1
ATOM 4027 O O . GLN A 1 529 ? 146.38000 173.66000 261.29300 1.000 103.86221 579 GLN A O 1
ATOM 4033 N N . SER A 1 530 ? 146.57300 173.87800 263.51900 1.000 105.07803 580 SER A N 1
ATOM 4034 C CA . SER A 1 530 ? 146.88900 175.30600 263.39600 1.000 104.93339 580 SER A CA 1
ATOM 4035 C C . SER A 1 530 ? 148.39600 175.52600 263.29800 1.000 104.53856 580 SER A C 1
ATOM 4036 O O . SER A 1 530 ? 148.90000 175.89800 262.23400 1.000 103.45869 580 SER A O 1
ATOM 4039 N N . TYR A 1 531 ? 149.11800 175.28000 264.39800 1.000 102.94901 581 TYR A N 1
ATOM 4040 C CA . TYR A 1 531 ? 150.58000 175.22300 264.44900 1.000 102.53273 581 TYR A CA 1
ATOM 4041 C C . TYR A 1 531 ? 151.26600 176.15800 263.46000 1.000 101.97589 581 TYR A C 1
ATOM 4042 O O . TYR A 1 531 ? 151.97700 175.68800 262.56700 1.000 102.55959 581 TYR A O 1
ATOM 4051 N N . ILE A 1 532 ? 151.02300 177.46700 263.57600 1.000 103.82517 582 ILE A N 1
ATOM 4052 C CA . ILE A 1 532 ? 151.57200 178.41600 262.61200 1.000 104.08860 582 ILE A CA 1
ATOM 4053 C C . ILE A 1 532 ? 153.07800 178.22200 262.49800 1.000 103.92157 582 ILE A C 1
ATOM 4054 O O . ILE A 1 532 ? 153.80600 178.23800 263.49800 1.000 104.11753 582 ILE A O 1
ATOM 4059 N N . PHE A 1 533 ? 153.54800 178.01500 261.27100 1.000 99.56748 583 PHE A N 1
ATOM 4060 C CA . PHE A 1 533 ? 154.94000 177.67200 261.02300 1.000 99.04649 583 PHE A CA 1
ATOM 4061 C C . PHE A 1 533 ? 155.78300 178.92100 260.81100 1.000 98.84703 583 PHE A C 1
ATOM 4062 O O . PHE A 1 533 ? 155.31800 179.92800 260.27100 1.000 98.96646 583 PHE A O 1
ATOM 4070 N N . ASP A 1 534 ? 157.03700 178.84100 261.24300 1.000 101.75635 584 ASP A N 1
ATOM 4071 C CA . ASP A 1 534 ? 158.00400 179.91400 261.06100 1.000 102.37813 584 ASP A CA 1
ATOM 4072 C C . ASP A 1 534 ? 158.98000 179.52700 259.96000 1.000 103.13200 584 ASP A C 1
ATOM 4073 O O . ASP A 1 534 ? 159.61800 178.47200 260.03100 1.000 103.91536 584 ASP A O 1
ATOM 4078 N N . VAL A 1 535 ? 159.10100 180.39100 258.94600 1.000 103.98521 585 VAL A N 1
ATOM 4079 C CA . VAL A 1 535 ? 159.99700 180.12700 257.82100 1.000 104.29297 585 VAL A CA 1
ATOM 4080 C C . VAL A 1 535 ? 161.46000 180.30700 258.19300 1.000 104.87584 585 VAL A C 1
ATOM 4081 O O . VAL A 1 535 ? 162.33900 180.10700 257.34400 1.000 102.80888 585 VAL A O 1
ATOM 4085 N N . ASP A 1 536 ? 161.75300 180.65800 259.44500 1.000 108.83404 586 ASP A N 1
ATOM 4086 C CA . ASP A 1 536 ? 163.11600 180.85500 259.91800 1.000 109.22450 586 ASP A CA 1
ATOM 4087 C C . ASP A 1 536 ? 163.82500 179.54400 260.24900 1.000 108.44361 586 ASP A C 1
ATOM 4088 O O . ASP A 1 536 ? 164.83800 179.56800 260.96000 1.000 106.81687 586 ASP A O 1
ATOM 4093 N N . SER A 1 537 ? 163.31300 178.41500 259.75100 1.000 110.35231 587 SER A N 1
ATOM 4094 C CA . SER A 1 537 ? 163.89100 177.09300 260.00400 1.000 110.31567 587 SER A CA 1
ATOM 4095 C C . SER A 1 537 ? 163.96700 176.79700 261.50000 1.000 109.72628 587 SER A C 1
ATOM 4096 O O . SER A 1 537 ? 164.94700 176.23500 261.99200 1.000 109.02951 587 SER A O 1
ATOM 4099 N N . VAL A 1 538 ? 162.91900 177.17800 262.23000 1.000 110.35818 588 VAL A N 1
ATOM 4100 C CA . VAL A 1 538 ? 162.83800 176.97900 263.67100 1.000 111.45634 588 VAL A CA 1
ATOM 4101 C C . VAL A 1 538 ? 161.64700 176.10500 264.04700 1.000 109.86898 588 VAL A C 1
ATOM 4102 O O . VAL A 1 538 ? 161.79000 175.12000 264.77900 1.000 109.20461 588 VAL A O 1
ATOM 4106 N N . ASN A 1 539 ? 160.45700 176.44900 263.54900 1.000 101.84210 589 ASN A N 1
ATOM 4107 C CA . ASN A 1 539 ? 159.24400 175.77600 264.00200 1.000 102.47664 589 ASN A CA 1
ATOM 4108 C C . ASN A 1 539 ? 159.15500 174.35400 263.45900 1.000 102.53747 589 ASN A C 1
ATOM 4109 O O . ASN A 1 539 ? 158.80000 173.42200 264.19000 1.000 101.17987 589 ASN A O 1
ATOM 4114 N N . PHE A 1 540 ? 159.47900 174.16100 262.15600 1.000 100.65721 590 PHE A N 1
ATOM 4115 C CA . PHE A 1 540 ? 159.31000 172.82100 261.61500 1.000 100.20665 590 PHE A CA 1
ATOM 4116 C C . PHE A 1 540 ? 160.64900 172.09700 261.51500 1.000 100.82568 590 PHE A C 1
ATOM 4117 O O . PHE A 1 540 ? 161.70000 172.73400 261.39400 1.000 101.56919 590 PHE A O 1
ATOM 4125 N N . PRO A 1 541 ? 160.64900 170.76600 261.58000 1.000 98.33261 591 PRO A N 1
ATOM 4126 C CA . PRO A 1 541 ? 161.90400 170.02500 261.41700 1.000 96.74491 591 PRO A CA 1
ATOM 4127 C C . PRO A 1 541 ? 162.40200 170.07800 259.98200 1.000 96.97856 591 PRO A C 1
ATOM 4128 O O . PRO A 1 541 ? 161.62300 170.16600 259.02900 1.000 97.63102 591 PRO A O 1
ATOM 4132 N N . THR A 1 542 ? 163.72400 170.02200 259.83600 1.000 95.06918 592 THR A N 1
ATOM 4133 C CA . THR A 1 542 ? 164.39000 170.03400 258.53600 1.000 96.47781 592 THR A CA 1
ATOM 4134 C C . THR A 1 542 ? 165.44000 168.93200 258.47100 1.000 94.75924 592 THR A C 1
ATOM 4135 O O . THR A 1 542 ? 166.56600 169.13400 258.01200 1.000 93.03615 592 THR A O 1
ATOM 4139 N N . SER A 1 543 ? 165.07600 167.74200 258.94000 1.000 92.79175 593 SER A N 1
ATOM 4140 C CA . SER A 1 543 ? 165.96800 166.59100 258.89900 1.000 92.80646 593 SER A CA 1
ATOM 4141 C C . SER A 1 543 ? 165.13500 165.32800 259.06600 1.000 90.53164 593 SER A C 1
ATOM 4142 O O . SER A 1 543 ? 163.93100 165.38400 259.32700 1.000 88.38040 593 SER A O 1
ATOM 4145 N N . ASN A 1 544 ? 165.80200 164.18200 258.91000 1.000 86.98577 594 ASN A N 1
ATOM 4146 C CA . ASN A 1 544 ? 165.17400 162.86800 259.05200 1.000 88.27629 594 ASN A CA 1
ATOM 4147 C C . ASN A 1 544 ? 163.96300 162.72700 258.12900 1.000 88.93066 594 ASN A C 1
ATOM 4148 O O . ASN A 1 544 ? 162.90300 162.23600 258.52200 1.000 88.17818 594 ASN A O 1
ATOM 4153 N N . PHE A 1 545 ? 164.13200 163.16500 256.88400 1.000 82.18259 595 PHE A N 1
ATOM 4154 C CA . PHE A 1 545 ? 163.06900 163.09300 255.89200 1.000 79.62510 595 PHE A CA 1
ATOM 4155 C C . PHE A 1 545 ? 162.98300 161.67100 255.33900 1.000 80.76407 595 PHE A C 1
ATOM 4156 O O . PHE A 1 545 ? 163.68400 160.75900 255.78600 1.000 81.27671 595 PHE A O 1
ATOM 4164 N N . CYS A 1 546 ? 162.11500 161.46600 254.35100 1.000 74.11828 596 CYS A N 1
ATOM 4165 C CA . CYS A 1 546 ? 161.94900 160.17400 253.69300 1.000 72.08740 596 CYS A CA 1
ATOM 4166 C C . CYS A 1 546 ? 162.27700 160.34000 252.21500 1.000 72.16519 596 CYS A C 1
ATOM 4167 O O . CYS A 1 546 ? 161.51200 160.96400 251.47200 1.000 71.55259 596 CYS A O 1
ATOM 4170 N N . PHE A 1 547 ? 163.41100 159.78700 251.79000 1.000 67.70290 597 PHE A N 1
ATOM 4171 C CA . PHE A 1 547 ? 163.80000 159.86300 250.38800 1.000 65.31956 597 PHE A CA 1
ATOM 4172 C C . PHE A 1 547 ? 162.84400 159.05300 249.52700 1.000 68.16282 597 PHE A C 1
ATOM 4173 O O . PHE A 1 547 ? 162.37300 157.98500 249.92700 1.000 72.92281 597 PHE A O 1
ATOM 4181 N N . VAL A 1 548 ? 162.55600 159.56700 248.33400 1.000 59.60715 598 VAL A N 1
ATOM 4182 C CA . VAL A 1 548 ? 161.59600 158.92700 247.44400 1.000 60.70044 598 VAL A CA 1
ATOM 4183 C C . VAL A 1 548 ? 162.27100 158.54200 246.13500 1.000 61.61566 598 VAL A C 1
ATOM 4184 O O . VAL A 1 548 ? 162.26100 157.37000 245.74400 1.000 68.78456 598 VAL A O 1
ATOM 4188 N N . GLY A 1 549 ? 162.86600 159.51400 245.45000 1.000 57.93442 599 GLY A N 1
ATOM 4189 C CA . GLY A 1 549 ? 163.48800 159.19700 244.18000 1.000 55.34645 599 GLY A CA 1
ATOM 4190 C C . GLY A 1 549 ? 164.40700 160.29300 243.68900 1.000 54.76084 599 GLY A C 1
ATOM 4191 O O . GLY A 1 549 ? 164.54400 161.35200 244.30400 1.000 56.32244 599 GLY A O 1
ATOM 4192 N N . LEU A 1 550 ? 165.04500 160.00900 242.55700 1.000 57.35443 600 LEU A N 1
ATOM 4193 C CA . LEU A 1 550 ? 165.90700 160.94700 241.85600 1.000 52.92491 600 LEU A CA 1
ATOM 4194 C C . LEU A 1 550 ? 165.33200 161.20800 240.47300 1.000 53.12728 600 LEU A C 1
ATOM 4195 O O . LEU A 1 550 ? 164.82100 160.29200 239.82300 1.000 55.27304 600 LEU A O 1
ATOM 4200 N N . LEU A 1 551 ? 165.40800 162.45800 240.02900 1.000 49.06503 601 LEU A N 1
ATOM 4201 C CA . LEU A 1 551 ? 165.00300 162.83700 238.68300 1.000 42.72652 601 LEU A CA 1
ATOM 4202 C C . LEU A 1 551 ? 166.14300 163.59400 238.02500 1.000 44.30764 601 LEU A C 1
ATOM 4203 O O . LEU A 1 551 ? 166.76700 164.45100 238.65600 1.000 50.36863 601 LEU A O 1
ATOM 4208 N N . SER A 1 552 ? 166.41500 163.27600 236.76400 1.000 46.40646 602 SER A N 1
ATOM 4209 C CA . SER A 1 552 ? 167.43700 163.95900 235.98900 1.000 43.69293 602 SER A CA 1
ATOM 4210 C C . SER A 1 552 ? 166.81400 164.59800 234.75500 1.000 37.24872 602 SER A C 1
ATOM 4211 O O . SER A 1 552 ? 165.83900 164.09000 234.19500 1.000 37.40000 602 SER A O 1
ATOM 4214 N N . MET A 1 553 ? 167.38500 165.72600 234.34000 1.000 39.14308 603 MET A N 1
ATOM 4215 C CA . MET A 1 553 ? 166.87000 166.50100 233.22300 1.000 37.07299 603 MET A CA 1
ATOM 4216 C C . MET A 1 553 ? 167.97200 166.73100 232.20200 1.000 35.42560 603 MET A C 1
ATOM 4217 O O . MET A 1 553 ? 169.15300 166.80700 232.54400 1.000 42.93739 603 MET A O 1
ATOM 4222 N N . ILE A 1 554 ? 167.56800 166.83900 230.93600 1.000 33.82217 604 ILE A N 1
ATOM 4223 C CA . ILE A 1 554 ? 168.48500 167.13300 229.84300 1.000 35.41728 604 ILE A CA 1
ATOM 4224 C C . ILE A 1 554 ? 167.72800 167.91300 228.78000 1.000 29.88595 604 ILE A C 1
ATOM 4225 O O . ILE A 1 554 ? 166.49900 167.87100 228.70600 1.000 33.59942 604 ILE A O 1
ATOM 4230 N N . ASP A 1 555 ? 168.47400 168.66000 227.97100 1.000 34.17505 605 ASP A N 1
ATOM 4231 C CA . ASP A 1 555 ? 167.94600 169.24500 226.74700 1.000 23.74799 605 ASP A CA 1
ATOM 4232 C C . ASP A 1 555 ? 168.02700 168.16900 225.67100 1.000 32.29064 605 ASP A C 1
ATOM 4233 O O . ASP A 1 555 ? 169.11700 167.88200 225.16000 1.000 37.21891 605 ASP A O 1
ATOM 4238 N N . PRO A 1 556 ? 166.90900 167.54800 225.31000 1.000 30.81304 606 PRO A N 1
ATOM 4239 C CA . PRO A 1 556 ? 166.96400 166.30500 224.54900 1.000 24.46301 606 PRO A CA 1
ATOM 4240 C C . PRO A 1 556 ? 167.04100 166.56300 223.05600 1.000 31.82607 606 PRO A C 1
ATOM 4241 O O . PRO A 1 556 ? 166.70900 167.65900 222.58400 1.000 24.91271 606 PRO A O 1
ATOM 4245 N N . PRO A 1 557 ? 167.48100 165.57200 222.28100 1.000 35.50429 607 PRO A N 1
ATOM 4246 C CA . PRO A 1 557 ? 167.50700 165.72900 220.82400 1.000 28.50936 607 PRO A CA 1
ATOM 4247 C C . PRO A 1 557 ? 166.10700 165.85000 220.24600 1.000 27.48481 607 PRO A C 1
ATOM 4248 O O . PRO A 1 557 ? 165.12700 165.37100 220.82100 1.000 33.76450 607 PRO A O 1
ATOM 4252 N N . ARG A 1 558 ? 166.02100 166.50300 219.09100 1.000 27.92063 608 ARG A N 1
ATOM 4253 C CA . ARG A 1 558 ? 164.77200 166.54100 218.34900 1.000 20.64557 608 ARG A CA 1
ATOM 4254 C C . ARG A 1 558 ? 164.43100 165.14900 217.82700 1.000 31.90911 608 ARG A C 1
ATOM 4255 O O . ARG A 1 558 ? 165.30400 164.29700 217.64900 1.000 35.70559 608 ARG A O 1
ATOM 4263 N N . SER A 1 559 ? 163.13900 164.92400 217.58200 1.000 36.95123 609 SER A N 1
ATOM 4264 C CA . SER A 1 559 ? 162.67100 163.58200 217.24400 1.000 37.80781 609 SER A CA 1
ATOM 4265 C C . SER A 1 559 ? 163.26000 163.09000 215.92700 1.000 44.07985 609 SER A C 1
ATOM 4266 O O . SER A 1 559 ? 163.60100 161.90900 215.79600 1.000 49.51828 609 SER A O 1
ATOM 4269 N N . THR A 1 560 ? 163.38200 163.97300 214.94100 1.000 35.94759 610 THR A N 1
ATOM 4270 C CA . THR A 1 560 ? 163.83500 163.59200 213.61000 1.000 37.13251 610 THR A CA 1
ATOM 4271 C C . THR A 1 560 ? 165.34400 163.70600 213.42700 1.000 38.43656 610 THR A C 1
ATOM 4272 O O . THR A 1 560 ? 165.83500 163.47000 212.32000 1.000 40.92081 610 THR A O 1
ATOM 4276 N N . VAL A 1 561 ? 166.08600 164.05900 214.47100 1.000 29.89418 611 VAL A N 1
ATOM 4277 C CA . VAL A 1 561 ? 167.51700 164.32900 214.34500 1.000 32.49258 611 VAL A CA 1
ATOM 4278 C C . VAL A 1 561 ? 168.34300 163.04400 214.28800 1.000 32.33667 611 VAL A C 1
ATOM 4279 O O . VAL A 1 561 ? 169.21500 162.93800 213.41500 1.000 37.19521 611 VAL A O 1
ATOM 4283 N N . PRO A 1 562 ? 168.15500 162.06100 215.18300 1.000 35.39248 612 PRO A N 1
ATOM 4284 C CA . PRO A 1 562 ? 168.98700 160.84700 215.08000 1.000 33.80616 612 PRO A CA 1
ATOM 4285 C C . PRO A 1 562 ? 168.84000 160.11200 213.75700 1.000 35.67283 612 PRO A C 1
ATOM 4286 O O . PRO A 1 562 ? 169.84100 159.64900 213.19400 1.000 40.27215 612 PRO A O 1
ATOM 4290 N N . ASP A 1 563 ? 167.61800 160.01200 213.23100 1.000 38.02136 613 ASP A N 1
ATOM 4291 C CA . ASP A 1 563 ? 167.41800 159.34700 211.94800 1.000 33.05999 613 ASP A CA 1
ATOM 4292 C C . ASP A 1 563 ? 168.05200 160.13600 210.81100 1.000 36.78501 613 ASP A C 1
ATOM 4293 O O . ASP A 1 563 ? 168.63400 159.55100 209.89000 1.000 38.97495 613 ASP A O 1
ATOM 4298 N N . ALA A 1 564 ? 167.94600 161.46500 210.85600 1.000 38.51653 614 ALA A N 1
ATOM 4299 C CA . ALA A 1 564 ? 168.58000 162.29500 209.83800 1.000 29.62806 614 ALA A CA 1
ATOM 4300 C C . ALA A 1 564 ? 170.09500 162.14900 209.87400 1.000 35.80083 614 ALA A C 1
ATOM 4301 O O . ALA A 1 564 ? 170.74200 162.08300 208.82500 1.000 43.66692 614 ALA A O 1
ATOM 4303 N N . VAL A 1 565 ? 170.67700 162.10300 211.07300 1.000 29.99324 615 VAL A N 1
ATOM 4304 C CA . VAL A 1 565 ? 172.12100 161.91900 211.19700 1.000 29.06598 615 VAL A CA 1
ATOM 4305 C C . VAL A 1 565 ? 172.53000 160.55600 210.65800 1.000 28.45361 615 VAL A C 1
ATOM 4306 O O . VAL A 1 565 ? 173.54000 160.42800 209.95500 1.000 30.61935 615 VAL A O 1
ATOM 4310 N N . SER A 1 566 ? 171.75000 159.51800 210.97000 1.000 32.32202 616 SER A N 1
ATOM 4311 C CA . SER A 1 566 ? 172.05400 158.18500 210.45700 1.000 29.70783 616 SER A CA 1
ATOM 4312 C C . SER A 1 566 ? 171.99200 158.14700 208.93400 1.000 32.24403 616 SER A C 1
ATOM 4313 O O . SER A 1 566 ? 172.85900 157.55000 208.28600 1.000 33.77657 616 SER A O 1
ATOM 4316 N N . LYS A 1 567 ? 170.97900 158.78400 208.34300 1.000 32.49401 617 LYS A N 1
ATOM 4317 C CA . LYS A 1 567 ? 170.85700 158.79200 206.88700 1.000 28.54247 617 LYS A CA 1
ATOM 4318 C C . LYS A 1 567 ? 171.97200 159.60200 206.23500 1.000 32.52934 617 LYS A C 1
ATOM 4319 O O . LYS A 1 567 ? 172.49400 159.21400 205.18200 1.000 42.35597 617 LYS A O 1
ATOM 4325 N N . CYS A 1 568 ? 172.34800 160.73100 206.83900 1.000 34.62784 618 CYS A N 1
ATOM 4326 C CA . CYS A 1 568 ? 173.45600 161.52100 206.31100 1.000 25.91168 618 CYS A CA 1
ATOM 4327 C C . CYS A 1 568 ? 174.76200 160.74200 206.37000 1.000 17.12053 618 CYS A C 1
ATOM 4328 O O . CYS A 1 568 ? 175.56600 160.79300 205.43300 1.000 25.14740 618 CYS A O 1
ATOM 4331 N N . ARG A 1 569 ? 174.99500 160.01800 207.46600 1.000 31.35610 619 ARG A N 1
ATOM 4332 C CA . ARG A 1 569 ? 176.19600 159.19700 207.56700 1.000 33.19434 619 ARG A CA 1
ATOM 4333 C C . ARG A 1 569 ? 176.16900 158.05300 206.56200 1.000 29.38060 619 ARG A C 1
ATOM 4334 O O . ARG A 1 569 ? 177.20800 157.69400 205.99600 1.000 28.10908 619 ARG A O 1
ATOM 4342 N N . SER A 1 570 ? 174.99300 157.46400 206.33300 1.000 31.55270 620 SER A N 1
ATOM 4343 C CA . SER A 1 570 ? 174.86000 156.42700 205.31800 1.000 26.65989 620 SER A CA 1
ATOM 4344 C C . SER A 1 570 ? 175.07100 156.96900 203.91200 1.000 32.53560 620 SER A C 1
ATOM 4345 O O . SER A 1 570 ? 175.45200 156.20700 203.01800 1.000 36.43240 620 SER A O 1
ATOM 4348 N N . ALA A 1 571 ? 174.83500 158.26000 203.69700 1.000 41.42854 621 ALA A N 1
ATOM 4349 C CA . ALA A 1 571 ? 175.13100 158.90300 202.42400 1.000 28.42921 621 ALA A CA 1
ATOM 4350 C C . ALA A 1 571 ? 176.60600 159.25500 202.27100 1.000 31.10900 621 ALA A C 1
ATOM 4351 O O . ALA A 1 571 ? 176.97400 159.89200 201.28000 1.000 31.95278 621 ALA A O 1
ATOM 4353 N N . GLY A 1 572 ? 177.44900 158.86500 203.22200 1.000 29.50272 622 GLY A N 1
ATOM 4354 C CA . GLY A 1 572 ? 178.87000 159.12800 203.13400 1.000 24.65132 622 GLY A CA 1
ATOM 4355 C C . GLY A 1 572 ? 179.31600 160.46300 203.67500 1.000 31.99111 622 GLY A C 1
ATOM 4356 O O . GLY A 1 572 ? 180.43800 160.88800 203.38000 1.000 41.06101 622 GLY A O 1
ATOM 4357 N N . ILE A 1 573 ? 178.48400 161.13700 204.45800 1.000 22.72346 623 ILE A N 1
ATOM 4358 C CA . ILE A 1 573 ? 178.78000 162.47200 204.96400 1.000 20.08317 623 ILE A CA 1
ATOM 4359 C C . ILE A 1 573 ? 179.30700 162.36300 206.38600 1.000 24.26802 623 ILE A C 1
ATOM 4360 O O . ILE A 1 573 ? 178.76600 161.61700 207.21000 1.000 27.41427 623 ILE A O 1
ATOM 4365 N N . LYS A 1 574 ? 180.37800 163.09900 206.66700 1.000 35.23840 624 LYS A N 1
ATOM 4366 C CA . LYS A 1 574 ? 180.93400 163.17400 208.01000 1.000 28.27661 624 LYS A CA 1
ATOM 4367 C C . LYS A 1 574 ? 180.18500 164.22500 208.81800 1.000 32.68125 624 LYS A C 1
ATOM 4368 O O . LYS A 1 574 ? 180.04300 165.37000 208.38200 1.000 35.40177 624 LYS A O 1
ATOM 4374 N N . VAL A 1 575 ? 179.69800 163.83700 209.99200 1.000 31.61278 625 VAL A N 1
ATOM 4375 C CA . VAL A 1 575 ? 178.95100 164.73100 210.86700 1.000 20.23987 625 VAL A CA 1
ATOM 4376 C C . VAL A 1 575 ? 179.81500 165.03600 212.08200 1.000 25.67814 625 VAL A C 1
ATOM 4377 O O . VAL A 1 575 ? 180.21100 164.12500 212.81800 1.000 32.55582 625 VAL A O 1
ATOM 4381 N N . ILE A 1 576 ? 180.10400 166.31700 212.28900 1.000 29.32362 626 ILE A N 1
ATOM 4382 C CA . ILE A 1 576 ? 180.92100 166.78700 213.39900 1.000 21.16800 626 ILE A CA 1
ATOM 4383 C C . ILE A 1 576 ? 180.05700 167.68400 214.27100 1.000 30.33535 626 ILE A C 1
ATOM 4384 O O . ILE A 1 576 ? 179.34400 168.55300 213.75800 1.000 34.37533 626 ILE A O 1
ATOM 4389 N N . MET A 1 577 ? 180.10700 167.46400 215.58100 1.000 26.39839 627 MET A N 1
ATOM 4390 C CA . MET A 1 577 ? 179.42000 168.32500 216.53200 1.000 23.31982 627 MET A CA 1
ATOM 4391 C C . MET A 1 577 ? 180.37300 169.41000 217.01100 1.000 31.38523 627 MET A C 1
ATOM 4392 O O . MET A 1 577 ? 181.42000 169.11200 217.59400 1.000 33.43969 627 MET A O 1
ATOM 4397 N N . VAL A 1 578 ? 180.01400 170.66400 216.75700 1.000 26.32108 628 VAL A N 1
ATOM 4398 C CA . VAL A 1 578 ? 180.74800 171.82100 217.25200 1.000 19.32699 628 VAL A CA 1
ATOM 4399 C C . VAL A 1 578 ? 179.78800 172.61200 218.12600 1.000 19.80562 628 VAL A C 1
ATOM 4400 O O . VAL A 1 578 ? 178.81500 173.18800 217.62500 1.000 25.93552 628 VAL A O 1
ATOM 4404 N N . THR A 1 579 ? 180.05800 172.64900 219.42700 1.000 24.33918 629 THR A N 1
ATOM 4405 C CA . THR A 1 579 ? 179.14800 173.27000 220.37500 1.000 23.38670 629 THR A CA 1
ATOM 4406 C C . THR A 1 579 ? 179.93400 174.10100 221.37700 1.000 23.46786 629 THR A C 1
ATOM 4407 O O . THR A 1 579 ? 181.11900 173.86600 221.62200 1.000 31.14861 629 THR A O 1
ATOM 4411 N N . GLY A 1 580 ? 179.26000 175.09900 221.93300 1.000 20.24463 630 GLY A N 1
ATOM 4412 C CA . GLY A 1 580 ? 179.76000 175.88100 223.03900 1.000 16.53552 630 GLY A CA 1
ATOM 4413 C C . GLY A 1 580 ? 179.38600 175.33700 224.39700 1.000 29.56488 630 GLY A C 1
ATOM 4414 O O . GLY A 1 580 ? 179.68000 175.97500 225.41200 1.000 38.12922 630 GLY A O 1
ATOM 4415 N N . ASP A 1 581 ? 178.74500 174.17300 224.44700 1.000 32.09759 631 ASP A N 1
ATOM 4416 C CA . ASP A 1 581 ? 178.34100 173.55600 225.69800 1.000 26.03987 631 ASP A CA 1
ATOM 4417 C C . ASP A 1 581 ? 179.48700 172.73400 226.28400 1.000 27.78304 631 ASP A C 1
ATOM 4418 O O . ASP A 1 581 ? 180.55400 172.58300 225.68800 1.000 27.04614 631 ASP A O 1
ATOM 4423 N N . HIS A 1 582 ? 179.24700 172.19600 227.47500 1.000 32.08174 632 HIS A N 1
ATOM 4424 C CA . HIS A 1 582 ? 180.27300 171.45900 228.18800 1.000 25.44021 632 HIS A CA 1
ATOM 4425 C C . HIS A 1 582 ? 180.45000 170.06100 227.59400 1.000 28.84322 632 HIS A C 1
ATOM 4426 O O . HIS A 1 582 ? 179.50100 169.47700 227.06600 1.000 32.61308 632 HIS A O 1
ATOM 4433 N N . PRO A 1 583 ? 181.66500 169.50800 227.66800 1.000 27.76369 633 PRO A N 1
ATOM 4434 C CA . PRO A 1 583 ? 181.94000 168.23100 226.98500 1.000 25.22982 633 PRO A CA 1
ATOM 4435 C C . PRO A 1 583 ? 181.10900 167.05100 227.46300 1.000 23.01448 633 PRO A C 1
ATOM 4436 O O . PRO A 1 583 ? 180.86700 166.13000 226.67500 1.000 26.80696 633 PRO A O 1
ATOM 4440 N N . ILE A 1 584 ? 180.68300 167.02900 228.72600 1.000 21.86709 634 ILE A N 1
ATOM 4441 C CA . ILE A 1 584 ? 179.96000 165.86700 229.23600 1.000 23.18727 634 ILE A CA 1
ATOM 4442 C C . ILE A 1 584 ? 178.57000 165.78200 228.61500 1.000 24.65399 634 ILE A C 1
ATOM 4443 O O . ILE A 1 584 ? 178.11200 164.70200 228.22400 1.000 32.04463 634 ILE A O 1
ATOM 4448 N N . THR A 1 585 ? 177.87400 166.91600 228.52300 1.000 29.29858 635 THR A N 1
ATOM 4449 C CA . THR A 1 585 ? 176.57000 166.92900 227.86600 1.000 24.16947 635 THR A CA 1
ATOM 4450 C C . THR A 1 585 ? 176.70600 166.71300 226.36500 1.000 33.74023 635 THR A C 1
ATOM 4451 O O . THR A 1 585 ? 175.89300 166.00500 225.75500 1.000 36.76152 635 THR A O 1
ATOM 4455 N N . ALA A 1 586 ? 177.72900 167.31600 225.75500 1.000 33.90265 636 ALA A N 1
ATOM 4456 C CA . ALA A 1 586 ? 177.91200 167.21500 224.31200 1.000 21.14356 636 ALA A CA 1
ATOM 4457 C C . ALA A 1 586 ? 178.16800 165.77700 223.88000 1.000 19.80326 636 ALA A C 1
ATOM 4458 O O . ALA A 1 586 ? 177.62000 165.31900 222.87300 1.000 23.27754 636 ALA A O 1
ATOM 4460 N N . LYS A 1 587 ? 178.99900 165.05000 224.63000 1.000 22.36926 637 LYS A N 1
ATOM 4461 C CA . LYS A 1 587 ? 179.28500 163.66000 224.28900 1.000 25.04383 637 LYS A CA 1
ATOM 4462 C C . LYS A 1 587 ? 178.03500 162.79400 224.39700 1.000 29.59457 637 LYS A C 1
ATOM 4463 O O . LYS A 1 587 ? 177.78200 161.94000 223.53800 1.000 34.71670 637 LYS A O 1
ATOM 4469 N N . ALA A 1 588 ? 177.23800 163.00600 225.44600 1.000 30.01481 638 ALA A N 1
ATOM 4470 C CA . ALA A 1 588 ? 176.00800 162.24000 225.61100 1.000 19.10217 638 ALA A CA 1
ATOM 4471 C C . ALA A 1 588 ? 175.02300 162.52600 224.48700 1.000 22.84030 638 ALA A C 1
ATOM 4472 O O . ALA A 1 588 ? 174.38500 161.60600 223.96200 1.000 30.96387 638 ALA A O 1
ATOM 4474 N N . ILE A 1 589 ? 174.88500 163.79500 224.10000 1.000 28.55034 639 ILE A N 1
ATOM 4475 C CA . ILE A 1 589 ? 173.97700 164.13300 223.00900 1.000 19.66126 639 ILE A CA 1
ATOM 4476 C C . ILE A 1 589 ? 174.48300 163.55500 221.69300 1.000 22.40599 639 ILE A C 1
ATOM 4477 O O . ILE A 1 589 ? 173.69400 163.11700 220.84800 1.000 21.64200 639 ILE A O 1
ATOM 4482 N N . ALA A 1 590 ? 175.80400 163.54000 221.49800 1.000 32.19353 640 ALA A N 1
ATOM 4483 C CA . ALA A 1 590 ? 176.37100 162.94700 220.29100 1.000 24.24822 640 ALA A CA 1
ATOM 4484 C C . ALA A 1 590 ? 176.08400 161.45500 220.22100 1.000 19.39930 640 ALA A C 1
ATOM 4485 O O . ALA A 1 590 ? 175.78600 160.92300 219.14700 1.000 27.06333 640 ALA A O 1
ATOM 4487 N N . LYS A 1 591 ? 176.18800 160.75900 221.35400 1.000 26.13940 641 LYS A N 1
ATOM 4488 C CA . LYS A 1 591 ? 175.82700 159.34400 221.37200 1.000 21.74445 641 LYS A CA 1
ATOM 4489 C C . LYS A 1 591 ? 174.33400 159.15000 221.13000 1.000 26.33589 641 LYS A C 1
ATOM 4490 O O . LYS A 1 591 ? 173.92900 158.18400 220.47500 1.000 36.33717 641 LYS A O 1
ATOM 4496 N N . SER A 1 592 ? 173.50100 160.05000 221.65800 1.000 34.77829 642 SER A N 1
ATOM 4497 C CA . SER A 1 592 ? 172.05900 159.92700 221.46200 1.000 25.42288 642 SER A CA 1
ATOM 4498 C C . SER A 1 592 ? 171.66800 160.11400 220.00000 1.000 29.51216 642 SER A C 1
ATOM 4499 O O . SER A 1 592 ? 170.85500 159.34900 219.46900 1.000 39.46709 642 SER A O 1
ATOM 4502 N N . VAL A 1 593 ? 172.23400 161.12400 219.32900 1.000 28.11232 643 VAL A N 1
ATOM 4503 C CA . VAL A 1 593 ? 171.85800 161.41900 217.94900 1.000 21.29809 643 VAL A CA 1
ATOM 4504 C C . VAL A 1 593 ? 172.62900 160.58700 216.93700 1.000 26.41081 643 VAL A C 1
ATOM 4505 O O . VAL A 1 593 ? 172.41600 160.74700 215.72800 1.000 40.51422 643 VAL A O 1
ATOM 4509 N N . GLY A 1 594 ? 173.51100 159.70100 217.38500 1.000 27.95252 644 GLY A N 1
ATOM 4510 C CA . GLY A 1 594 ? 174.25100 158.84800 216.48300 1.000 27.01340 644 GLY A CA 1
ATOM 4511 C C . GLY A 1 594 ? 175.52000 159.43800 215.91500 1.000 31.06356 644 GLY A C 1
ATOM 4512 O O . GLY A 1 594 ? 176.12200 158.82200 215.02900 1.000 37.40245 644 GLY A O 1
ATOM 4513 N N . ILE A 1 595 ? 175.94100 160.61400 216.38200 1.000 23.24039 645 ILE A N 1
ATOM 4514 C CA . ILE A 1 595 ? 177.21300 161.17300 215.93500 1.000 27.42804 645 ILE A CA 1
ATOM 4515 C C . ILE A 1 595 ? 178.36800 160.29800 216.40400 1.000 25.67669 645 ILE A C 1
ATOM 4516 O O . ILE A 1 595 ? 179.33200 160.07100 215.66500 1.000 35.39339 645 ILE A O 1
ATOM 4521 N N . ILE A 1 596 ? 178.28400 159.78300 217.62700 1.000 25.38312 646 ILE A N 1
ATOM 4522 C CA . ILE A 1 596 ? 179.22300 158.79500 218.14300 1.000 25.05411 646 ILE A CA 1
ATOM 4523 C C . ILE A 1 596 ? 178.50000 157.45700 218.19100 1.000 34.11150 646 ILE A C 1
ATOM 4524 O O . ILE A 1 596 ? 177.44200 157.33800 218.81900 1.000 41.65501 646 ILE A O 1
ATOM 4529 N N . SER A 1 597 ? 179.06400 156.45500 217.52300 1.000 45.75732 647 SER A N 1
ATOM 4530 C CA . SER A 1 597 ? 178.45200 155.13700 217.48400 1.000 44.05309 647 SER A CA 1
ATOM 4531 C C . SER A 1 597 ? 178.59200 154.43600 218.83400 1.000 50.70929 647 SER A C 1
ATOM 4532 O O . SER A 1 597 ? 179.47300 154.74400 219.64000 1.000 53.60306 647 SER A O 1
ATOM 4535 N N . ALA A 1 598 ? 177.69400 153.47700 219.07300 1.000 60.01511 648 ALA A N 1
ATOM 4536 C CA . ALA A 1 598 ? 177.66100 152.79100 220.36200 1.000 61.04493 648 ALA A CA 1
ATOM 4537 C C . ALA A 1 598 ? 178.94300 152.00600 220.61500 1.000 61.13542 648 ALA A C 1
ATOM 4538 O O . ALA A 1 598 ? 179.47400 152.01200 221.73200 1.000 60.97220 648 ALA A O 1
ATOM 4540 N N . ASN A 1 599 ? 179.45300 151.31700 219.59300 1.000 63.93013 649 ASN A N 1
ATOM 4541 C CA . ASN A 1 599 ? 180.65500 150.50900 219.77400 1.000 62.25638 649 ASN A CA 1
ATOM 4542 C C . ASN A 1 599 ? 181.89200 151.38000 219.95900 1.000 63.21808 649 ASN A C 1
ATOM 4543 O O . ASN A 1 599 ? 182.78700 151.03600 220.73800 1.000 64.69116 649 ASN A O 1
ATOM 4548 N N . ASN A 1 600 ? 181.95700 152.50600 219.25500 1.000 58.15128 650 ASN A N 1
ATOM 4549 C CA . ASN A 1 600 ? 183.15300 153.33600 219.25700 1.000 55.19278 650 ASN A CA 1
ATOM 4550 C C . ASN A 1 600 ? 183.37100 153.99400 220.61500 1.000 57.67537 650 ASN A C 1
ATOM 4551 O O . ASN A 1 600 ? 182.42500 154.32100 221.33600 1.000 61.91802 650 ASN A O 1
ATOM 4556 N N . GLU A 1 601 ? 184.64300 154.18600 220.95800 1.000 61.33980 651 GLU A N 1
ATOM 4557 C CA . GLU A 1 601 ? 185.04200 154.73100 222.24600 1.000 59.66012 651 GLU A CA 1
ATOM 4558 C C . GLU A 1 601 ? 186.07900 155.82400 222.04500 1.000 57.91252 651 GLU A C 1
ATOM 4559 O O . GLU A 1 601 ? 186.82000 155.82600 221.05900 1.000 60.59367 651 GLU A O 1
ATOM 4565 N N . THR A 1 602 ? 186.12600 156.75400 222.99200 1.000 55.20974 652 THR A N 1
ATOM 4566 C CA . THR A 1 602 ? 187.15900 157.77500 223.00700 1.000 56.70392 652 THR A CA 1
ATOM 4567 C C . THR A 1 602 ? 188.41200 157.24000 223.69400 1.000 59.18454 652 THR A C 1
ATOM 4568 O O . THR A 1 602 ? 188.43600 156.12800 224.22300 1.000 64.27311 652 THR A O 1
ATOM 4572 N N . VAL A 1 603 ? 189.46900 158.05400 223.68500 1.000 68.89552 653 VAL A N 1
ATOM 4573 C CA . VAL A 1 603 ? 190.72400 157.63000 224.29100 1.000 68.59964 653 VAL A CA 1
ATOM 4574 C C . VAL A 1 603 ? 190.61500 157.53500 225.80700 1.000 69.16249 653 VAL A C 1
ATOM 4575 O O . VAL A 1 603 ? 191.44300 156.87400 226.44200 1.000 73.63043 653 VAL A O 1
ATOM 4579 N N . GLU A 1 604 ? 189.61500 158.17700 226.40900 1.000 69.26180 654 GLU A N 1
ATOM 4580 C CA . GLU A 1 604 ? 189.40000 158.07300 227.84700 1.000 67.14201 654 GLU A CA 1
ATOM 4581 C C . GLU A 1 604 ? 188.48700 156.91500 228.21900 1.000 67.57865 654 GLU A C 1
ATOM 4582 O O . GLU A 1 604 ? 188.61900 156.36100 229.31700 1.000 71.71283 654 GLU A O 1
ATOM 4588 N N . ASP A 1 605 ? 187.56700 156.53200 227.33100 1.000 66.32269 655 ASP A N 1
ATOM 4589 C CA . ASP A 1 605 ? 186.74100 155.35700 227.58900 1.000 67.00536 655 ASP A CA 1
ATOM 4590 C C . ASP A 1 605 ? 187.59200 154.09700 227.67400 1.000 71.79526 655 ASP A C 1
ATOM 4591 O O . ASP A 1 605 ? 187.37900 153.25700 228.55500 1.000 73.09977 655 ASP A O 1
ATOM 4596 N N . ILE A 1 606 ? 188.56400 153.94900 226.77000 1.000 77.98683 656 ILE A N 1
ATOM 4597 C CA . ILE A 1 606 ? 189.47700 152.81500 226.83700 1.000 76.32521 656 ILE A CA 1
ATOM 4598 C C . ILE A 1 606 ? 190.33000 152.85400 228.09600 1.000 76.69288 656 ILE A C 1
ATOM 4599 O O . ILE A 1 606 ? 190.56400 151.80800 228.71100 1.000 80.61981 656 ILE A O 1
ATOM 4604 N N . ALA A 1 607 ? 190.80200 154.03500 228.49900 1.000 79.47748 657 ALA A N 1
ATOM 4605 C CA . ALA A 1 607 ? 191.57900 154.14400 229.72800 1.000 81.43488 657 ALA A CA 1
ATOM 4606 C C . ALA A 1 607 ? 190.75900 153.74100 230.94700 1.000 81.49590 657 ALA A C 1
ATOM 4607 O O . ALA A 1 607 ? 191.26600 153.05100 231.83800 1.000 84.91572 657 ALA A O 1
ATOM 4609 N N . LYS A 1 608 ? 189.49400 154.16200 231.00600 1.000 80.06109 658 LYS A N 1
ATOM 4610 C CA . LYS A 1 608 ? 188.64300 153.77300 232.12500 1.000 81.08684 658 LYS A CA 1
ATOM 4611 C C . LYS A 1 608 ? 188.31500 152.28500 232.09500 1.000 82.15620 658 LYS A C 1
ATOM 4612 O O . LYS A 1 608 ? 188.28900 151.63800 233.14800 1.000 85.39159 658 LYS A O 1
ATOM 4618 N N . ARG A 1 609 ? 188.07000 151.72600 230.91200 1.000 79.10703 659 ARG A N 1
ATOM 4619 C CA . ARG A 1 609 ? 187.76000 150.30900 230.78000 1.000 79.00431 659 ARG A CA 1
ATOM 4620 C C . ARG A 1 609 ? 188.98300 149.41800 230.95000 1.000 81.65248 659 ARG A C 1
ATOM 4621 O O . ARG A 1 609 ? 188.82900 148.20200 231.10600 1.000 82.91515 659 ARG A O 1
ATOM 4629 N N . ARG A 1 610 ? 190.18500 149.98800 230.93400 1.000 87.24931 660 ARG A N 1
ATOM 4630 C CA . ARG A 1 610 ? 191.40600 149.22300 231.12600 1.000 88.50881 660 ARG A CA 1
ATOM 4631 C C . ARG A 1 610 ? 192.15600 149.60800 232.39300 1.000 88.32099 660 ARG A C 1
ATOM 4632 O O . ARG A 1 610 ? 193.20100 149.01200 232.67900 1.000 86.18756 660 ARG A O 1
ATOM 4640 N N . ASN A 1 611 ? 191.65200 150.58100 233.15700 1.000 91.61587 661 ASN A N 1
ATOM 4641 C CA . ASN A 1 611 ? 192.24300 150.99100 234.43300 1.000 91.64219 661 ASN A CA 1
ATOM 4642 C C . ASN A 1 611 ? 193.71400 151.37300 234.27500 1.000 92.02615 661 ASN A C 1
ATOM 4643 O O . ASN A 1 611 ? 194.57200 150.97800 235.06700 1.000 92.62719 661 ASN A O 1
ATOM 4648 N N . ILE A 1 612 ? 194.00400 152.15400 233.23600 1.000 94.07032 662 ILE A N 1
ATOM 4649 C CA . ILE A 1 612 ? 195.35300 152.62800 232.96500 1.000 94.12094 662 ILE A CA 1
ATOM 4650 C C . ILE A 1 612 ? 195.30500 154.13100 232.72400 1.000 93.17101 662 ILE A C 1
ATOM 4651 O O . ILE A 1 612 ? 194.23900 154.74500 232.67700 1.000 93.12753 662 ILE A O 1
ATOM 4656 N N . ALA A 1 613 ? 196.48700 154.72000 232.58200 1.000 96.54679 663 ALA A N 1
ATOM 4657 C CA . ALA A 1 613 ? 196.57900 156.13200 232.25500 1.000 97.16005 663 ALA A CA 1
ATOM 4658 C C . ALA A 1 613 ? 196.15900 156.36900 230.80800 1.000 97.83977 663 ALA A C 1
ATOM 4659 O O . ALA A 1 613 ? 196.15900 155.46000 229.97200 1.000 97.30898 663 ALA A O 1
ATOM 4661 N N . VAL A 1 614 ? 195.79600 157.62300 230.51600 1.000 98.59985 664 VAL A N 1
ATOM 4662 C CA . VAL A 1 614 ? 195.36700 157.99800 229.17000 1.000 97.39125 664 VAL A CA 1
ATOM 4663 C C . VAL A 1 614 ? 196.51200 157.98000 228.17200 1.000 97.59103 664 VAL A C 1
ATOM 4664 O O . VAL A 1 614 ? 196.26600 157.93100 226.95900 1.000 98.02233 664 VAL A O 1
ATOM 4668 N N . GLU A 1 615 ? 197.75900 158.01300 228.64000 1.000 94.88564 665 GLU A N 1
ATOM 4669 C CA . GLU A 1 615 ? 198.91500 157.91500 227.76000 1.000 95.21353 665 GLU A CA 1
ATOM 4670 C C . GLU A 1 615 ? 199.28000 156.48000 227.40300 1.000 95.45226 665 GLU A C 1
ATOM 4671 O O . GLU A 1 615 ? 200.05000 156.27100 226.45900 1.000 95.36449 665 GLU A O 1
ATOM 4677 N N . GLN A 1 616 ? 198.76300 155.48900 228.13400 1.000 93.98487 666 GLN A N 1
ATOM 4678 C CA . GLN A 1 616 ? 199.04900 154.09900 227.79100 1.000 94.62984 666 GLN A CA 1
ATOM 4679 C C . GLN A 1 616 ? 198.24900 153.65400 226.57400 1.000 94.67408 666 GLN A C 1
ATOM 4680 O O . GLN A 1 616 ? 198.76100 152.91800 225.72300 1.000 94.89750 666 GLN A O 1
ATOM 4686 N N . VAL A 1 617 ? 196.99200 154.09100 226.47600 1.000 89.46917 667 VAL A N 1
ATOM 4687 C CA . VAL A 1 617 ? 196.14400 153.67500 225.36700 1.000 87.98409 667 VAL A CA 1
ATOM 4688 C C . VAL A 1 617 ? 196.59300 154.35300 224.08100 1.000 88.28876 667 VAL A C 1
ATOM 4689 O O . VAL A 1 617 ? 196.81200 155.57100 224.03400 1.000 89.57388 667 VAL A O 1
ATOM 4693 N N . ASN A 1 618 ? 196.74700 153.55400 223.02800 1.000 85.81435 668 ASN A N 1
ATOM 4694 C CA . ASN A 1 618 ? 197.12400 154.06700 221.71800 1.000 85.36111 668 ASN A CA 1
ATOM 4695 C C . ASN A 1 618 ? 195.98200 154.90200 221.15100 1.000 84.95097 668 ASN A C 1
ATOM 4696 O O . ASN A 1 618 ? 194.80900 154.55700 221.32400 1.000 86.13946 668 ASN A O 1
ATOM 4701 N N . LYS A 1 619 ? 196.32200 156.00000 220.47800 1.000 74.88532 669 LYS A N 1
ATOM 4702 C CA . LYS A 1 619 ? 195.30700 156.90200 219.94700 1.000 75.79645 669 LYS A CA 1
ATOM 4703 C C . LYS A 1 619 ? 194.71800 156.36600 218.64800 1.000 74.82348 669 LYS A C 1
ATOM 4704 O O . LYS A 1 619 ? 193.86800 157.01800 218.03300 1.000 73.22902 669 LYS A O 1
ATOM 4710 N N . ARG A 1 620 ? 195.16200 155.18500 218.21900 1.000 70.33893 670 ARG A N 1
ATOM 4711 C CA . ARG A 1 620 ? 194.63800 154.55200 217.01800 1.000 69.94176 670 ARG A CA 1
ATOM 4712 C C . ARG A 1 620 ? 193.60600 153.47600 217.31600 1.000 70.23137 670 ARG A C 1
ATOM 4713 O O . ARG A 1 620 ? 192.89200 153.05100 216.40000 1.000 70.31405 670 ARG A O 1
ATOM 4721 N N . GLU A 1 621 ? 193.50500 153.02200 218.56300 1.000 71.16424 671 GLU A N 1
ATOM 4722 C CA . GLU A 1 621 ? 192.43700 152.12300 218.97300 1.000 70.66180 671 GLU A CA 1
ATOM 4723 C C . GLU A 1 621 ? 191.11200 152.85100 219.16400 1.000 72.14830 671 GLU A C 1
ATOM 4724 O O . GLU A 1 621 ? 190.05200 152.23700 219.00300 1.000 72.22864 671 GLU A O 1
ATOM 4730 N N . ALA A 1 622 ? 191.15000 154.14800 219.45300 1.000 66.42988 672 ALA A N 1
ATOM 4731 C CA . ALA A 1 622 ? 189.94700 154.94500 219.62800 1.000 58.83496 672 ALA A CA 1
ATOM 4732 C C . ALA A 1 622 ? 189.42200 155.40800 218.27800 1.000 57.49509 672 ALA A C 1
ATOM 4733 O O . ALA A 1 622 ? 190.18800 155.83800 217.41200 1.000 60.50142 672 ALA A O 1
ATOM 4735 N N . LYS A 1 623 ? 188.10500 155.31200 218.10300 1.000 50.17036 673 LYS A N 1
ATOM 4736 C CA . LYS A 1 623 ? 187.45400 155.74000 216.87600 1.000 48.10875 673 LYS A CA 1
ATOM 4737 C C . LYS A 1 623 ? 186.69600 157.05000 217.01800 1.000 46.70059 673 LYS A C 1
ATOM 4738 O O . LYS A 1 623 ? 186.22900 157.58500 216.00700 1.000 44.16012 673 LYS A O 1
ATOM 4744 N N . ALA A 1 624 ? 186.56500 157.58100 218.23000 1.000 40.77950 674 ALA A N 1
ATOM 4745 C CA . ALA A 1 624 ? 185.87900 158.83700 218.48100 1.000 32.54752 674 ALA A CA 1
ATOM 4746 C C . ALA A 1 624 ? 186.78500 159.76500 219.27800 1.000 31.00953 674 ALA A C 1
ATOM 4747 O O . ALA A 1 624 ? 187.67200 159.31500 220.00800 1.000 38.53323 674 ALA A O 1
ATOM 4749 N N . ALA A 1 625 ? 186.56700 161.06800 219.12000 1.000 33.48308 675 ALA A N 1
ATOM 4750 C CA . ALA A 1 625 ? 187.33000 162.07800 219.83700 1.000 24.94854 675 ALA A CA 1
ATOM 4751 C C . ALA A 1 625 ? 186.39700 163.15500 220.36600 1.000 29.07239 675 ALA A C 1
ATOM 4752 O O . ALA A 1 625 ? 185.47000 163.58100 219.67300 1.000 26.81698 675 ALA A O 1
ATOM 4754 N N . VAL A 1 626 ? 186.64200 163.58300 221.59900 1.000 28.23944 676 VAL A N 1
ATOM 4755 C CA . VAL A 1 626 ? 185.96900 164.73100 222.19300 1.000 22.73097 676 VAL A CA 1
ATOM 4756 C C . VAL A 1 626 ? 187.04900 165.75300 222.51100 1.000 29.03923 676 VAL A C 1
ATOM 4757 O O . VAL A 1 626 ? 187.89800 165.51800 223.37900 1.000 34.54751 676 VAL A O 1
ATOM 4761 N N . VAL A 1 627 ? 187.02700 166.87900 221.80700 1.000 32.99238 677 VAL A N 1
ATOM 4762 C CA . VAL A 1 627 ? 188.03300 167.92500 221.94600 1.000 31.68312 677 VAL A CA 1
ATOM 4763 C C . VAL A 1 627 ? 187.36500 169.17500 222.49700 1.000 29.63460 677 VAL A C 1
ATOM 4764 O O . VAL A 1 627 ? 186.32000 169.60500 221.99600 1.000 40.78711 677 VAL A O 1
ATOM 4768 N N . THR A 1 628 ? 187.96500 169.75500 223.52900 1.000 25.82041 678 THR A N 1
ATOM 4769 C CA . THR A 1 628 ? 187.46200 170.97800 224.13300 1.000 31.25223 678 THR A CA 1
ATOM 4770 C C . THR A 1 628 ? 188.13500 172.19200 223.50500 1.000 35.10856 678 THR A C 1
ATOM 4771 O O . THR A 1 628 ? 189.13600 172.08000 222.79400 1.000 40.69427 678 THR A O 1
ATOM 4775 N N . GLY A 1 629 ? 187.56000 173.36500 223.77500 1.000 30.95082 679 GLY A N 1
ATOM 4776 C CA . GLY A 1 629 ? 188.11200 174.59300 223.23300 1.000 31.92645 679 GLY A CA 1
ATOM 4777 C C . GLY A 1 629 ? 189.52000 174.88000 223.71200 1.000 34.06901 679 GLY A C 1
ATOM 4778 O O . GLY A 1 629 ? 190.33300 175.43000 222.96600 1.000 35.56010 679 GLY A O 1
ATOM 4779 N N . MET A 1 630 ? 189.82700 174.52300 224.95900 1.000 44.39849 680 MET A N 1
ATOM 4780 C CA . MET A 1 630 ? 191.17200 174.73700 225.47800 1.000 39.59277 680 MET A CA 1
ATOM 4781 C C . MET A 1 630 ? 192.17000 173.75600 224.87700 1.000 44.74076 680 MET A C 1
ATOM 4782 O O . MET A 1 630 ? 193.34200 174.10300 224.69500 1.000 47.89924 680 MET A O 1
ATOM 4787 N N . GLU A 1 631 ? 191.73400 172.53100 224.57500 1.000 39.26154 681 GLU A N 1
ATOM 4788 C CA . GLU A 1 631 ? 192.58000 171.61900 223.81200 1.000 38.37758 681 GLU A CA 1
ATOM 4789 C C . GLU A 1 631 ? 192.82500 172.14800 222.40600 1.000 42.81585 681 GLU A C 1
ATOM 4790 O O . GLU A 1 631 ? 193.94200 172.05500 221.88400 1.000 42.36669 681 GLU A O 1
ATOM 4796 N N . LEU A 1 632 ? 191.78800 172.70500 221.77700 1.000 41.08582 682 LEU A N 1
ATOM 4797 C CA . LEU A 1 632 ? 191.92100 173.23300 220.42500 1.000 35.72140 682 LEU A CA 1
ATOM 4798 C C . LEU A 1 632 ? 192.74800 174.51200 220.39500 1.000 37.75736 682 LEU A C 1
ATOM 4799 O O . LEU A 1 632 ? 193.37200 174.81900 219.37400 1.000 43.43774 682 LEU A O 1
ATOM 4804 N N . LYS A 1 633 ? 192.76900 175.26400 221.49800 1.000 46.13282 683 LYS A N 1
ATOM 4805 C CA . LYS A 1 633 ? 193.52100 176.51400 221.52900 1.000 47.11877 683 LYS A CA 1
ATOM 4806 C C . LYS A 1 633 ? 195.01600 176.26500 221.36700 1.000 51.05676 683 LYS A C 1
ATOM 4807 O O . LYS A 1 633 ? 195.70900 177.02100 220.67700 1.000 50.77177 683 LYS A O 1
ATOM 4813 N N . ASP A 1 634 ? 195.53000 175.20200 221.98800 1.000 50.03627 684 ASP A N 1
ATOM 4814 C CA . ASP A 1 634 ? 196.94000 174.84600 221.89200 1.000 51.00226 684 ASP A CA 1
ATOM 4815 C C . ASP A 1 634 ? 197.23100 173.90600 220.72700 1.000 55.91228 684 ASP A C 1
ATOM 4816 O O . ASP A 1 634 ? 198.21500 173.15700 220.77500 1.000 58.17137 684 ASP A O 1
ATOM 4821 N N . MET A 1 635 ? 196.40800 173.92300 219.68200 1.000 48.46962 685 MET A N 1
ATOM 4822 C CA . MET A 1 635 ? 196.55400 173.02300 218.54600 1.000 43.77080 685 MET A CA 1
ATOM 4823 C C . MET A 1 635 ? 197.09200 173.78000 217.34100 1.000 47.58105 685 MET A C 1
ATOM 4824 O O . MET A 1 635 ? 196.54700 174.81900 216.95600 1.000 52.59813 685 MET A O 1
ATOM 4829 N N . THR A 1 636 ? 198.15000 173.25100 216.75700 1.000 52.76021 686 THR A N 1
ATOM 4830 C CA . THR A 1 636 ? 198.75200 173.71100 215.51900 1.000 50.15278 686 THR A CA 1
ATOM 4831 C C . THR A 1 636 ? 197.88100 173.26600 214.34200 1.000 51.36385 686 THR A C 1
ATOM 4832 O O . THR A 1 636 ? 197.19900 172.24200 214.42800 1.000 53.17547 686 THR A O 1
ATOM 4836 N N . PRO A 1 637 ? 197.85600 174.02500 213.24100 1.000 50.75591 687 PRO A N 1
ATOM 4837 C CA . PRO A 1 637 ? 197.05200 173.59100 212.08500 1.000 49.17943 687 PRO A CA 1
ATOM 4838 C C . PRO A 1 637 ? 197.35800 172.18500 211.59000 1.000 49.89934 687 PRO A C 1
ATOM 4839 O O . PRO A 1 637 ? 196.43300 171.48300 211.15900 1.000 46.73006 687 PRO A O 1
ATOM 4843 N N . GLU A 1 638 ? 198.61700 171.74500 211.63300 1.000 47.33362 688 GLU A N 1
ATOM 4844 C CA . GLU A 1 638 ? 198.90800 170.35500 211.29800 1.000 43.08165 688 GLU A CA 1
ATOM 4845 C C . GLU A 1 638 ? 198.27800 169.39900 212.30500 1.000 48.42915 688 GLU A C 1
ATOM 4846 O O . GLU A 1 638 ? 197.79000 168.32800 211.92900 1.000 51.15072 688 GLU A O 1
ATOM 4852 N N . GLN A 1 639 ? 198.27300 169.76700 213.58900 1.000 47.44110 689 GLN A N 1
ATOM 4853 C CA . GLN A 1 639 ? 197.61300 168.92700 214.58500 1.000 47.42051 689 GLN A CA 1
ATOM 4854 C C . GLN A 1 639 ? 196.11600 168.82400 214.32200 1.000 46.79345 689 GLN A C 1
ATOM 4855 O O . GLN A 1 639 ? 195.53200 167.74100 214.44200 1.000 47.87652 689 GLN A O 1
ATOM 4861 N N . LEU A 1 640 ? 195.47700 169.94000 213.96400 1.000 43.19939 690 LEU A N 1
ATOM 4862 C CA . LEU A 1 640 ? 194.05700 169.90400 213.63200 1.000 40.07219 690 LEU A CA 1
ATOM 4863 C C . LEU A 1 640 ? 193.80100 169.06300 212.38800 1.000 43.48448 690 LEU A C 1
ATOM 4864 O O . LEU A 1 640 ? 192.82000 168.31400 212.32700 1.000 46.84430 690 LEU A O 1
ATOM 4869 N N . ASP A 1 641 ? 194.67000 169.17800 211.38100 1.000 46.66963 691 ASP A N 1
ATOM 4870 C CA . ASP A 1 641 ? 194.52300 168.36400 210.17900 1.000 40.67324 691 ASP A CA 1
ATOM 4871 C C . ASP A 1 641 ? 194.62700 166.88000 210.50300 1.000 46.35822 691 ASP A C 1
ATOM 4872 O O . ASP A 1 641 ? 193.82500 166.07200 210.02000 1.000 52.06311 691 ASP A O 1
ATOM 4877 N N . GLU A 1 642 ? 195.61100 166.50400 211.32300 1.000 45.82055 692 GLU A N 1
ATOM 4878 C CA . GLU A 1 642 ? 195.76300 165.10600 211.71200 1.000 42.32701 692 GLU A CA 1
ATOM 4879 C C . GLU A 1 642 ? 194.56300 164.62300 212.51500 1.000 43.10871 692 GLU A C 1
ATOM 4880 O O . GLU A 1 642 ? 194.10400 163.49000 212.33700 1.000 50.14181 692 GLU A O 1
ATOM 4886 N N . LEU A 1 643 ? 194.05100 165.46500 213.41600 1.000 41.38165 693 LEU A N 1
ATOM 4887 C CA . LEU A 1 643 ? 192.88700 165.08500 214.20800 1.000 40.65359 693 LEU A CA 1
ATOM 4888 C C . LEU A 1 643 ? 191.66600 164.86600 213.32700 1.000 39.76607 693 LEU A C 1
ATOM 4889 O O . LEU A 1 643 ? 190.90700 163.91300 213.53100 1.000 45.78681 693 LEU A O 1
ATOM 4894 N N . LEU A 1 644 ? 191.45800 165.74200 212.34300 1.000 37.46120 694 LEU A N 1
ATOM 4895 C CA . LEU A 1 644 ? 190.32200 165.58100 211.44300 1.000 32.91850 694 LEU A CA 1
ATOM 4896 C C . LEU A 1 644 ? 190.48800 164.36900 210.53700 1.000 37.59553 694 LEU A C 1
ATOM 4897 O O . LEU A 1 644 ? 189.49700 163.72000 210.18600 1.000 42.45186 694 LEU A O 1
ATOM 4902 N N . THR A 1 645 ? 191.72300 164.05100 210.14300 1.000 43.86764 695 THR A N 1
ATOM 4903 C CA . THR A 1 645 ? 191.94000 162.91000 209.25900 1.000 44.64314 695 THR A CA 1
ATOM 4904 C C . THR A 1 645 ? 191.79500 161.58700 210.00200 1.000 42.82921 695 THR A C 1
ATOM 4905 O O . THR A 1 645 ? 191.23200 160.62700 209.46400 1.000 47.02101 695 THR A O 1
ATOM 4909 N N . ASN A 1 646 ? 192.29300 161.51600 211.23500 1.000 43.61257 696 ASN A N 1
ATOM 4910 C CA . ASN A 1 646 ? 192.38400 160.25000 211.95000 1.000 41.50670 696 ASN A CA 1
ATOM 4911 C C . ASN A 1 646 ? 191.08100 159.82000 212.60900 1.000 45.51879 696 ASN A C 1
ATOM 4912 O O . ASN A 1 646 ? 190.97000 158.65500 213.00500 1.000 53.24858 696 ASN A O 1
ATOM 4917 N N . TYR A 1 647 ? 190.10100 160.70700 212.74300 1.000 40.88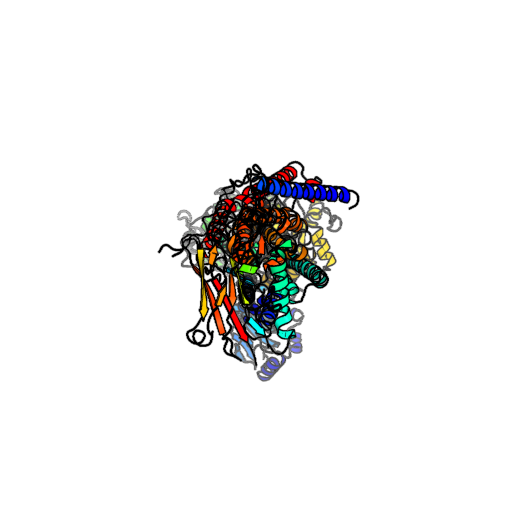513 697 TYR A N 1
ATOM 4918 C CA . TYR A 1 647 ? 188.86500 160.39700 213.44800 1.000 37.27507 697 TYR A CA 1
ATOM 4919 C C . TYR A 1 647 ? 187.66900 160.63000 212.53900 1.000 37.43730 697 TYR A C 1
ATOM 4920 O O . TYR A 1 647 ? 187.59500 161.65200 211.85200 1.000 39.02596 697 TYR A O 1
ATOM 4929 N N . GLN A 1 648 ? 186.73900 159.67800 212.54100 1.000 36.20219 698 GLN A N 1
ATOM 4930 C CA . GLN A 1 648 ? 185.48500 159.83300 211.82000 1.000 37.30055 698 GLN A CA 1
ATOM 4931 C C . GLN A 1 648 ? 184.40800 160.48800 212.67000 1.000 39.30308 698 GLN A C 1
ATOM 4932 O O . GLN A 1 648 ? 183.52500 161.16300 212.12900 1.000 45.91760 698 GLN A O 1
ATOM 4938 N N . GLU A 1 649 ? 184.46700 160.31200 213.98700 1.000 33.12938 699 GLU A N 1
ATOM 4939 C CA . GLU A 1 649 ? 183.52200 160.91700 214.91800 1.000 30.53326 699 GLU A CA 1
ATOM 4940 C C . GLU A 1 649 ? 184.28800 161.85900 215.83400 1.000 33.18930 699 GLU A C 1
ATOM 4941 O O . GLU A 1 649 ? 185.12000 161.41400 216.63000 1.000 32.69284 699 GLU A O 1
ATOM 4947 N N . ILE A 1 650 ? 184.01600 163.15700 215.71800 1.000 32.50465 700 ILE A N 1
ATOM 4948 C CA . ILE A 1 650 ? 184.65000 164.17300 216.54800 1.000 30.04063 700 ILE A CA 1
ATOM 4949 C C . ILE A 1 650 ? 183.56900 165.05100 217.15900 1.000 29.88676 700 ILE A C 1
ATOM 4950 O O . ILE A 1 650 ? 182.60400 165.42700 216.48500 1.000 28.33523 700 ILE A O 1
ATOM 4955 N N . VAL A 1 651 ? 183.72800 165.36500 218.44100 1.000 25.96703 701 VAL A N 1
ATOM 4956 C CA . VAL A 1 651 ? 182.87900 166.31900 219.14000 1.000 22.21036 701 VAL A CA 1
ATOM 4957 C C . VAL A 1 651 ? 183.76300 167.47000 219.59500 1.000 28.32569 701 VAL A C 1
ATOM 4958 O O . VAL A 1 651 ? 184.75700 167.25500 220.29700 1.000 25.66224 701 VAL A O 1
ATOM 4962 N N . PHE A 1 652 ? 183.41200 168.68300 219.18400 1.000 25.87857 702 PHE A N 1
ATOM 4963 C CA . PHE A 1 652 ? 184.07600 169.89000 219.65300 1.000 24.68030 702 PHE A CA 1
ATOM 4964 C C . PHE A 1 652 ? 183.15800 170.58200 220.65000 1.000 29.73760 702 PHE A C 1
ATOM 4965 O O . PHE A 1 652 ? 182.02800 170.94500 220.30900 1.000 26.98630 702 PHE A O 1
ATOM 4973 N N . ALA A 1 653 ? 183.64100 170.76200 221.87500 1.000 26.42361 703 ALA A N 1
ATOM 4974 C CA . ALA A 1 653 ? 182.83000 171.28300 222.96200 1.000 24.27700 703 ALA A CA 1
ATOM 4975 C C . ALA A 1 653 ? 183.49700 172.50500 223.57200 1.000 29.38767 703 ALA A C 1
ATOM 4976 O O . ALA A 1 653 ? 184.72300 172.63200 223.56000 1.000 40.62358 703 ALA A O 1
ATOM 4978 N N . ARG A 1 654 ? 182.66800 173.40500 224.10200 1.000 30.20021 704 ARG A N 1
ATOM 4979 C CA . ARG A 1 654 ? 183.13000 174.62300 224.76800 1.000 27.12653 704 ARG A CA 1
ATOM 4980 C C . ARG A 1 654 ? 184.01400 175.45700 223.84100 1.000 28.85720 704 ARG A C 1
ATOM 4981 O O . ARG A 1 654 ? 185.13500 175.83600 224.18400 1.000 36.72279 704 ARG A O 1
ATOM 4989 N N . THR A 1 655 ? 183.49300 175.74700 222.65300 1.000 21.73529 705 THR A N 1
ATOM 4990 C CA . THR A 1 655 ? 184.21500 176.49500 221.63400 1.000 22.72257 705 THR A CA 1
ATOM 4991 C C . THR A 1 655 ? 183.60900 177.88100 221.46700 1.000 31.28806 705 THR A C 1
ATOM 4992 O O . THR A 1 655 ? 182.39500 178.06200 221.59900 1.000 40.90076 705 THR A O 1
ATOM 4996 N N . SER A 1 656 ? 184.46600 178.85600 221.18800 1.000 29.49000 706 SER A N 1
ATOM 4997 C CA . SER A 1 656 ? 184.04500 180.20500 220.85500 1.000 18.37843 706 SER A CA 1
ATOM 4998 C C . SER A 1 656 ? 183.69000 180.29400 219.37200 1.000 28.76214 706 SER A C 1
ATOM 4999 O O . SER A 1 656 ? 183.98400 179.37700 218.60200 1.000 26.19114 706 SER A O 1
ATOM 5002 N N . PRO A 1 657 ? 183.02300 181.37500 218.94600 1.000 34.54502 707 PRO A N 1
ATOM 5003 C CA . PRO A 1 657 ? 182.75600 181.53600 217.50500 1.000 23.92205 707 PRO A CA 1
ATOM 5004 C C . PRO A 1 657 ? 184.01300 181.51600 216.65300 1.000 30.69322 707 PRO A C 1
ATOM 5005 O O . PRO A 1 657 ? 184.00600 180.97100 215.53900 1.000 35.31362 707 PRO A O 1
ATOM 5009 N N . GLN A 1 658 ? 185.10300 182.09700 217.15800 1.000 25.26673 708 GLN A N 1
ATOM 5010 C CA . GLN A 1 658 ? 186.37400 182.03800 216.44900 1.000 18.78530 708 GLN A CA 1
ATOM 5011 C C . GLN A 1 658 ? 186.83500 180.59800 216.28100 1.000 29.11464 708 GLN A C 1
ATOM 5012 O O . GLN A 1 658 ? 187.32400 180.21600 215.21300 1.000 37.10112 708 GLN A O 1
ATOM 5018 N N . GLN A 1 659 ? 186.67700 179.78000 217.32200 1.000 28.33857 709 GLN A N 1
ATOM 5019 C CA . GLN A 1 659 ? 187.06500 178.37800 217.22600 1.000 21.55918 709 GLN A CA 1
ATOM 5020 C C . GLN A 1 659 ? 186.15800 177.60200 216.27900 1.000 19.81383 709 GLN A C 1
ATOM 5021 O O . GLN A 1 659 ? 186.62700 176.69200 215.59000 1.000 30.36128 709 GLN A O 1
ATOM 5027 N N . LYS A 1 660 ? 184.86800 177.93800 216.22900 1.000 23.04377 710 LYS A N 1
ATOM 5028 C CA . LYS A 1 660 ? 183.98300 177.30700 215.25400 1.000 15.47167 710 LYS A CA 1
ATOM 5029 C C . LYS A 1 660 ? 184.42100 177.62400 213.83100 1.000 25.83812 710 LYS A C 1
ATOM 5030 O O . LYS A 1 660 ? 184.45800 176.73600 212.96700 1.000 33.00468 710 LYS A O 1
ATOM 5036 N N . LEU A 1 661 ? 184.76400 178.88700 213.56900 1.000 30.05573 711 LEU A N 1
ATOM 5037 C CA . LEU A 1 661 ? 185.25800 179.25400 212.24600 1.000 27.74005 711 LEU A CA 1
ATOM 5038 C C . LEU A 1 661 ? 186.58400 178.56400 211.94400 1.000 31.76170 711 LEU A C 1
ATOM 5039 O O . LEU A 1 661 ? 186.83900 178.16400 210.80200 1.000 37.10609 711 LEU A O 1
ATOM 5044 N N . ILE A 1 662 ? 187.43700 178.41100 212.96000 1.000 27.40505 712 ILE A N 1
ATOM 5045 C CA . ILE A 1 662 ? 188.70600 177.70800 212.78600 1.000 30.94363 712 ILE A CA 1
ATOM 5046 C C . ILE A 1 662 ? 188.46500 176.25400 212.40100 1.000 27.84346 712 ILE A C 1
ATOM 5047 O O . ILE A 1 662 ? 189.13900 175.71100 211.52000 1.000 38.52995 712 ILE A O 1
ATOM 5052 N N . ILE A 1 663 ? 187.50700 175.60200 213.05900 1.000 31.53597 713 ILE A N 1
ATOM 5053 C CA . ILE A 1 663 ? 187.18800 174.21200 212.74000 1.000 28.77992 713 ILE A CA 1
ATOM 5054 C C . ILE A 1 663 ? 186.64100 174.09600 211.32300 1.000 26.39410 713 ILE A C 1
ATOM 5055 O O . ILE A 1 663 ? 186.99400 173.17400 210.57900 1.000 36.10559 713 ILE A O 1
ATOM 5060 N N . VAL A 1 664 ? 185.76300 175.02200 210.92900 1.000 26.21017 714 VAL A N 1
ATOM 5061 C CA . VAL A 1 664 ? 185.21400 174.98600 209.57400 1.000 21.46191 714 VAL A CA 1
ATOM 5062 C C . VAL A 1 664 ? 186.32100 175.17000 208.54200 1.000 27.41334 714 VAL A C 1
ATOM 5063 O O . VAL A 1 664 ? 186.36000 174.47500 207.51900 1.000 27.23589 714 VAL A O 1
ATOM 5067 N N . GLU A 1 665 ? 187.24000 176.10600 208.79300 1.000 36.85483 715 GLU A N 1
ATOM 5068 C CA . GLU A 1 665 ? 188.35500 176.32400 207.87600 1.000 27.68118 715 GLU A CA 1
ATOM 5069 C C . GLU A 1 665 ? 189.27600 175.11200 207.81600 1.000 28.55502 715 GLU A C 1
ATOM 5070 O O . GLU A 1 665 ? 189.78900 174.76800 206.74500 1.000 40.12882 715 GLU A O 1
ATOM 5076 N N . GLY A 1 666 ? 189.51200 174.46000 208.95500 1.000 23.43505 716 GLY A N 1
ATOM 5077 C CA . GLY A 1 666 ? 190.32300 173.25400 208.95000 1.000 28.08692 716 GLY A CA 1
ATOM 5078 C C . GLY A 1 666 ? 189.67700 172.12200 208.17800 1.000 29.80314 716 GLY A C 1
ATOM 5079 O O . GLY A 1 666 ? 190.35900 171.35200 207.49900 1.000 34.80159 716 GLY A O 1
ATOM 5080 N N . CYS A 1 667 ? 188.35400 171.99400 208.28700 1.000 41.10861 717 CYS A N 1
ATOM 5081 C CA . CYS A 1 667 ? 187.63600 171.00900 207.48300 1.000 32.12067 717 CYS A CA 1
ATOM 5082 C C . CYS A 1 667 ? 187.72300 171.34300 205.99900 1.000 35.30086 717 CYS A C 1
ATOM 5083 O O . CYS A 1 667 ? 187.86600 170.44700 205.15900 1.000 41.81207 717 CYS A O 1
ATOM 5086 N N . GLN A 1 668 ? 187.63200 172.63000 205.65800 1.000 31.35240 718 GLN A N 1
ATOM 5087 C CA . GLN A 1 668 ? 187.71800 173.03800 204.26000 1.000 28.15393 718 GLN A CA 1
ATOM 5088 C C . GLN A 1 668 ? 189.11700 172.83600 203.69200 1.000 34.93307 718 GLN A C 1
ATOM 5089 O O . GLN A 1 668 ? 189.26600 172.61000 202.48600 1.000 35.07862 718 GLN A O 1
ATOM 5095 N N . ARG A 1 669 ? 190.14800 172.92200 204.53500 1.000 37.24386 719 ARG A N 1
ATOM 5096 C CA . ARG A 1 669 ? 191.52000 172.71700 204.08000 1.000 32.16354 719 ARG A CA 1
ATOM 5097 C C . ARG A 1 669 ? 191.78200 171.29500 203.60600 1.000 36.72951 719 ARG A C 1
ATOM 5098 O O . ARG A 1 669 ? 192.81400 171.05300 202.97200 1.000 46.04005 719 ARG A O 1
ATOM 5106 N N . GLN A 1 670 ? 190.88700 170.35300 203.90300 1.000 40.91856 720 GLN A N 1
ATOM 5107 C CA . GLN A 1 670 ? 191.01900 168.97100 203.46400 1.000 35.64263 720 GLN A CA 1
ATOM 5108 C C . GLN A 1 670 ? 190.32100 168.71100 202.13600 1.000 42.40263 720 GLN A C 1
ATOM 5109 O O . GLN A 1 670 ? 189.93200 167.56800 201.86100 1.000 48.81795 720 GLN A O 1
ATOM 5115 N N . ASP A 1 671 ? 190.15600 169.74400 201.30800 1.000 42.20631 721 ASP A N 1
ATOM 5116 C CA . ASP A 1 671 ? 189.49200 169.63200 200.00800 1.000 36.02392 721 ASP A CA 1
ATOM 5117 C C . ASP A 1 671 ? 188.07800 169.07700 200.16100 1.000 44.54211 721 ASP A C 1
ATOM 5118 O O . ASP A 1 671 ? 187.69300 168.10200 199.51300 1.000 52.25991 721 ASP A O 1
ATOM 5123 N N . ALA A 1 672 ? 187.29800 169.71300 201.02900 1.000 31.90369 722 ALA A N 1
ATOM 5124 C CA . ALA A 1 672 ? 185.96100 169.24900 201.35500 1.000 31.27121 722 ALA A CA 1
ATOM 5125 C C . ALA A 1 672 ? 184.96800 170.39700 201.27300 1.000 36.16260 722 ALA A C 1
ATOM 5126 O O . ALA A 1 672 ? 185.30000 171.55000 201.56100 1.000 42.07386 722 ALA A O 1
ATOM 5128 N N . ILE A 1 673 ? 183.74600 170.06800 200.87100 1.000 35.09445 723 ILE A N 1
ATOM 5129 C CA . ILE A 1 673 ? 182.63300 171.00900 200.90500 1.000 33.35909 723 ILE A CA 1
ATOM 5130 C C . ILE A 1 673 ? 181.91200 170.82000 202.23300 1.000 28.70379 723 ILE A C 1
ATOM 5131 O O . ILE A 1 673 ? 181.46700 169.71400 202.55600 1.000 22.46713 723 ILE A O 1
ATOM 5136 N N . VAL A 1 674 ? 181.80400 171.89700 203.00500 1.000 30.06930 724 VAL A N 1
ATOM 5137 C CA . VAL A 1 674 ? 181.38100 171.83800 204.39900 1.000 29.05548 724 VAL A CA 1
ATOM 5138 C C . VAL A 1 674 ? 180.03200 172.52600 204.54100 1.000 26.12214 724 VAL A C 1
ATOM 5139 O O . VAL A 1 674 ? 179.85200 173.66000 204.08400 1.000 26.46914 724 VAL A O 1
ATOM 5143 N N . ALA A 1 675 ? 179.08800 171.83700 205.17100 1.000 25.16315 725 ALA A N 1
ATOM 5144 C CA . ALA A 1 675 ? 177.81300 172.41500 205.56500 1.000 18.61726 725 ALA A CA 1
ATOM 5145 C C . ALA A 1 675 ? 177.83000 172.69700 207.06000 1.000 25.50411 725 ALA A C 1
ATOM 5146 O O . ALA A 1 675 ? 178.35100 171.90100 207.84500 1.000 30.87959 725 ALA A O 1
ATOM 5148 N N . VAL A 1 676 ? 177.27400 173.83900 207.44900 1.000 26.73327 726 VAL A N 1
ATOM 5149 C CA . VAL A 1 676 ? 177.18500 174.23700 208.84800 1.000 20.79827 726 VAL A CA 1
ATOM 5150 C C . VAL A 1 676 ? 175.72200 174.47500 209.18400 1.000 20.70253 726 VAL A C 1
ATOM 5151 O O . VAL A 1 676 ? 175.02600 175.20100 208.46700 1.000 23.00312 726 VAL A O 1
ATOM 5155 N N . THR A 1 677 ? 175.25600 173.85200 210.26200 1.000 31.12192 727 THR A N 1
ATOM 5156 C CA . THR A 1 677 ? 173.90900 174.05600 210.77500 1.000 25.91320 727 THR A CA 1
ATOM 5157 C C . THR A 1 677 ? 173.99600 174.71800 212.14300 1.000 19.26823 727 THR A C 1
ATOM 5158 O O . THR A 1 677 ? 174.70100 174.22900 213.03000 1.000 23.37199 727 THR A O 1
ATOM 5162 N N . GLY A 1 678 ? 173.28900 175.83100 212.30500 1.000 19.48939 728 GLY A N 1
ATOM 5163 C CA . GLY A 1 678 ? 173.32300 176.57500 213.55000 1.000 15.80541 728 GLY A CA 1
ATOM 5164 C C . GLY A 1 678 ? 172.08700 177.43100 213.68700 1.000 23.89344 728 GLY A C 1
ATOM 5165 O O . GLY A 1 678 ? 171.32000 177.61400 212.74100 1.000 31.76876 728 GLY A O 1
ATOM 5166 N N . ASP A 1 679 ? 171.89700 177.95600 214.89800 1.000 33.39332 729 ASP A N 1
ATOM 5167 C CA . ASP A 1 679 ? 170.71700 178.76000 215.18400 1.000 25.91406 729 ASP A CA 1
ATOM 5168 C C . ASP A 1 679 ? 171.00300 179.96200 216.07700 1.000 29.59371 729 ASP A C 1
ATOM 5169 O O . ASP A 1 679 ? 170.05300 180.59700 216.54900 1.000 38.47075 729 ASP A O 1
ATOM 5174 N N . GLY A 1 680 ? 172.26900 180.30300 216.32400 1.000 26.14027 730 GLY A N 1
ATOM 5175 C CA . GLY A 1 680 ? 172.60000 181.33800 217.27500 1.000 30.67648 730 GLY A CA 1
ATOM 5176 C C . GLY A 1 680 ? 173.51100 182.39500 216.67500 1.000 32.87227 730 GLY A C 1
ATOM 5177 O O . GLY A 1 680 ? 174.00100 182.26900 215.55200 1.000 30.60842 730 GLY A O 1
ATOM 5178 N N . VAL A 1 681 ? 173.72400 183.44900 217.46500 1.000 30.04044 731 VAL A N 1
ATOM 5179 C CA . VAL A 1 681 ? 174.62200 184.52700 217.06400 1.000 29.99637 731 VAL A CA 1
ATOM 5180 C C . VAL A 1 681 ? 176.05000 184.01300 216.94200 1.000 30.56593 731 VAL A C 1
ATOM 5181 O O . VAL A 1 681 ? 176.79400 184.40400 216.03500 1.000 35.38497 731 VAL A O 1
ATOM 5185 N N . ASN A 1 682 ? 176.45500 183.12600 217.85100 1.000 25.14793 732 ASN A N 1
ATOM 5186 C CA . ASN A 1 682 ? 177.81100 182.59700 217.85600 1.000 21.97937 732 ASN A CA 1
ATOM 5187 C C . ASN A 1 682 ? 178.10100 181.68000 216.67400 1.000 26.58566 732 ASN A C 1
ATOM 5188 O O . ASN A 1 682 ? 179.26700 181.34500 216.44800 1.000 32.44146 732 ASN A O 1
ATOM 5193 N N . ASP A 1 683 ? 177.08200 181.26700 215.92400 1.000 28.13269 733 ASP A N 1
ATOM 5194 C CA . ASP A 1 683 ? 177.27200 180.43300 214.74600 1.000 19.81199 733 ASP A CA 1
ATOM 5195 C C . ASP A 1 683 ? 177.40300 181.23400 213.45900 1.000 32.81875 733 ASP A C 1
ATOM 5196 O O . ASP A 1 683 ? 177.71300 180.65000 212.41700 1.000 34.72969 733 ASP A O 1
ATOM 5201 N N . SER A 1 684 ? 177.17000 182.54500 213.50600 1.000 33.51191 734 SER A N 1
ATOM 5202 C CA . SER A 1 684 ? 177.15900 183.34300 212.28200 1.000 21.77141 734 SER A CA 1
ATOM 5203 C C . SER A 1 684 ? 178.49200 183.36700 211.54000 1.000 29.06677 734 SER A C 1
ATOM 5204 O O . SER A 1 684 ? 178.46800 183.26800 210.30100 1.000 42.08039 734 SER A O 1
ATOM 5207 N N . PRO A 1 685 ? 179.65700 183.52800 212.18400 1.000 22.04994 735 PRO A N 1
ATOM 5208 C CA . PRO A 1 685 ? 180.91000 183.44400 211.41200 1.000 20.83150 735 PRO A CA 1
ATOM 5209 C C . PRO A 1 685 ? 181.10200 182.11200 210.70600 1.000 26.40716 735 PRO A C 1
ATOM 5210 O O . PRO A 1 685 ? 181.56600 182.08200 209.56000 1.000 32.78575 735 PRO A O 1
ATOM 5214 N N . ALA A 1 686 ? 180.74000 181.00400 211.35600 1.000 36.65469 736 ALA A N 1
ATOM 5215 C CA . ALA A 1 686 ? 180.88300 179.69700 210.72300 1.000 20.42126 736 ALA A CA 1
ATOM 5216 C C . ALA A 1 686 ? 179.81700 179.47900 209.65700 1.000 30.89524 736 ALA A C 1
ATOM 5217 O O . ALA A 1 686 ? 180.08200 178.84800 208.62800 1.000 31.70455 736 ALA A O 1
ATOM 5219 N N . LEU A 1 687 ? 178.60400 179.99000 209.88500 1.000 31.74096 737 LEU A N 1
ATOM 5220 C CA . LEU A 1 687 ? 177.56300 179.90600 208.86600 1.000 21.79908 737 LEU A CA 1
ATOM 5221 C C . LEU A 1 687 ? 177.95500 180.69000 207.62200 1.000 34.41343 737 LEU A C 1
ATOM 5222 O O . LEU A 1 687 ? 177.62000 180.30000 206.49800 1.000 37.99819 737 LEU A O 1
ATOM 5227 N N . LYS A 1 688 ? 178.65600 181.80900 207.80700 1.000 38.58499 738 LYS A N 1
ATOM 5228 C CA . LYS A 1 688 ? 179.11600 182.60300 206.67400 1.000 25.53438 738 LYS A CA 1
ATOM 5229 C C . LYS A 1 688 ? 180.29400 181.93900 205.97000 1.000 29.25584 738 LYS A C 1
ATOM 5230 O O . LYS A 1 688 ? 180.35200 181.91600 204.73700 1.000 41.49633 738 LYS A O 1
ATOM 5236 N N . LYS A 1 689 ? 181.23800 181.38500 206.73700 1.000 27.00834 739 LYS A N 1
ATOM 5237 C CA . LYS A 1 689 ? 182.42900 180.79000 206.13700 1.000 22.70611 739 LYS A CA 1
ATOM 5238 C C . LYS A 1 689 ? 182.11500 179.49500 205.39700 1.000 33.79791 739 LYS A C 1
ATOM 5239 O O . LYS A 1 689 ? 182.80500 179.15500 204.43100 1.000 43.26011 739 LYS A O 1
ATOM 5245 N N . ALA A 1 690 ? 181.08900 178.76700 205.82600 1.000 31.74910 740 ALA A N 1
ATOM 5246 C CA . ALA A 1 690 ? 180.79100 177.46900 205.24500 1.000 25.45422 740 ALA A CA 1
ATOM 5247 C C . ALA A 1 690 ? 180.34600 177.60400 203.79200 1.000 29.34435 740 ALA A C 1
ATOM 5248 O O . ALA A 1 690 ? 179.87100 178.65300 203.35000 1.000 32.10846 740 ALA A O 1
ATOM 5250 N N . ASP A 1 691 ? 180.51500 176.51100 203.04300 1.000 29.40068 741 ASP A N 1
ATOM 5251 C CA . ASP A 1 691 ? 180.05400 176.48500 201.66000 1.000 21.15702 741 ASP A CA 1
ATOM 5252 C C . ASP A 1 691 ? 178.54200 176.65400 201.58400 1.000 26.66357 741 ASP A C 1
ATOM 5253 O O . ASP A 1 691 ? 178.03300 177.37200 200.71600 1.000 36.22589 741 ASP A O 1
ATOM 5258 N N . ILE A 1 692 ? 177.80800 175.99900 202.47800 1.000 26.71560 742 ILE A N 1
ATOM 5259 C CA . ILE A 1 692 ? 176.37900 176.22700 202.64400 1.000 19.76528 742 ILE A CA 1
ATOM 5260 C C . ILE A 1 692 ? 176.08700 176.35900 204.13200 1.000 23.01480 742 ILE A C 1
ATOM 5261 O O . ILE A 1 692 ? 176.54600 175.54000 204.93500 1.000 24.38008 742 ILE A O 1
ATOM 5266 N N . GLY A 1 693 ? 175.34800 177.40100 204.50000 1.000 29.35818 743 GLY A N 1
ATOM 5267 C CA . GLY A 1 693 ? 174.92700 177.62000 205.87100 1.000 19.18394 743 GLY A CA 1
ATOM 5268 C C . GLY A 1 693 ? 173.42400 177.43300 205.99600 1.000 24.73915 743 GLY A C 1
ATOM 5269 O O . GLY A 1 693 ? 172.65100 178.04000 205.25500 1.000 29.78698 743 GLY A O 1
ATOM 5270 N N . ILE A 1 694 ? 173.02800 176.58100 206.93700 1.000 30.46313 744 ILE A N 1
ATOM 5271 C CA . ILE A 1 694 ? 171.62700 176.25500 207.17400 1.000 22.94815 744 ILE A CA 1
ATOM 5272 C C . ILE A 1 694 ? 171.26300 176.69500 208.58300 1.000 27.15905 744 ILE A C 1
ATOM 5273 O O . ILE A 1 694 ? 171.93500 176.32000 209.54900 1.000 24.11867 744 ILE A O 1
ATOM 5278 N N . ALA A 1 695 ? 170.20000 177.48500 208.69800 1.000 36.99514 745 ALA A N 1
ATOM 5279 C CA . ALA A 1 695 ? 169.72300 177.98400 209.97600 1.000 29.30483 745 ALA A CA 1
ATOM 5280 C C . ALA A 1 695 ? 168.34700 177.40900 210.28000 1.000 30.40787 745 ALA A C 1
ATOM 5281 O O . ALA A 1 695 ? 167.64100 176.92600 209.39200 1.000 26.65021 745 ALA A O 1
ATOM 5283 N N . MET A 1 696 ? 167.97800 177.45700 211.55600 1.000 35.41435 746 MET A N 1
ATOM 5284 C CA . MET A 1 696 ? 166.66500 177.01700 212.00200 1.000 35.55603 746 MET A CA 1
ATOM 5285 C C . MET A 1 696 ? 165.69600 178.19000 211.99100 1.000 38.55926 746 MET A C 1
ATOM 5286 O O . MET A 1 696 ? 166.07200 179.32300 212.30100 1.000 46.59269 746 MET A O 1
ATOM 5291 N N . GLY A 1 697 ? 164.44900 177.91400 211.62800 1.000 37.75646 747 GLY A N 1
ATOM 5292 C CA . GLY A 1 697 ? 163.45400 178.96100 211.52400 1.000 41.22405 747 GLY A CA 1
ATOM 5293 C C . GLY A 1 697 ? 162.88100 179.40700 212.85100 1.000 43.82611 747 GLY A C 1
ATOM 5294 O O . GLY A 1 697 ? 163.03100 180.56900 213.24100 1.000 46.61478 747 GLY A O 1
ATOM 5295 N N . ILE A 1 698 ? 162.21300 178.49300 213.55300 1.000 39.43875 748 ILE A N 1
ATOM 5296 C CA . ILE A 1 698 ? 161.56600 178.84700 214.81300 1.000 43.63754 748 ILE A CA 1
ATOM 5297 C C . ILE A 1 698 ? 162.60400 179.09900 215.90100 1.000 47.30316 748 ILE A C 1
ATOM 5298 O O . ILE A 1 698 ? 162.51700 180.07800 216.65100 1.000 45.49938 748 ILE A O 1
ATOM 5303 N N . ALA A 1 699 ? 163.60100 178.22300 216.00500 1.000 44.50041 749 ALA A N 1
ATOM 5304 C CA . ALA A 1 699 ? 164.59600 178.31700 217.06400 1.000 44.22057 749 ALA A CA 1
ATOM 5305 C C . ALA A 1 699 ? 165.75000 179.25300 216.73300 1.000 43.48462 749 ALA A C 1
ATOM 5306 O O . ALA A 1 699 ? 166.49300 179.63700 217.64200 1.000 46.73343 749 ALA A O 1
ATOM 5308 N N . GLY A 1 700 ? 165.91600 179.63200 215.47000 1.000 42.08191 750 GLY A N 1
ATOM 5309 C CA . GLY A 1 700 ? 167.07800 180.40200 215.08100 1.000 36.40185 750 GLY A CA 1
ATOM 5310 C C . GLY A 1 700 ? 166.95100 181.87500 215.41700 1.000 39.50865 750 GLY A C 1
ATOM 5311 O O . GLY A 1 700 ? 165.85900 182.43400 215.50200 1.000 41.90492 750 GLY A O 1
ATOM 5312 N N . SER A 1 701 ? 168.10300 182.50600 215.61100 1.000 44.39240 751 SER A N 1
ATOM 5313 C CA . SER A 1 701 ? 168.18500 183.94300 215.79900 1.000 35.59225 751 SER A CA 1
ATOM 5314 C C . SER A 1 701 ? 168.24700 184.64400 214.44500 1.000 37.11152 751 SER A C 1
ATOM 5315 O O . SER A 1 701 ? 168.48900 184.02800 213.40600 1.000 43.96446 751 SER A O 1
ATOM 5318 N N . ASP A 1 702 ? 168.01800 185.95700 214.46500 1.000 42.93981 752 ASP A N 1
ATOM 5319 C CA . ASP A 1 702 ? 168.05700 186.72500 213.22600 1.000 36.90040 752 ASP A CA 1
ATOM 5320 C C . ASP A 1 702 ? 169.46400 186.77100 212.64500 1.000 38.82213 752 ASP A C 1
ATOM 5321 O O . ASP A 1 702 ? 169.63600 186.75100 211.42200 1.000 41.19059 752 ASP A O 1
ATOM 5326 N N . ALA A 1 703 ? 170.48300 186.83700 213.50500 1.000 44.57296 753 ALA A N 1
ATOM 5327 C CA . ALA A 1 703 ? 171.85900 186.85000 213.02200 1.000 40.79212 753 ALA A CA 1
ATOM 5328 C C . ALA A 1 703 ? 172.20000 185.55900 212.29100 1.000 42.82635 753 ALA A C 1
ATOM 5329 O O . ALA A 1 703 ? 172.85500 185.58400 211.24400 1.000 47.74396 753 ALA A O 1
ATOM 5331 N N . ALA A 1 704 ? 171.76900 184.41800 212.83300 1.000 39.70519 754 ALA A N 1
ATOM 5332 C CA . ALA A 1 704 ? 172.01800 183.14400 212.17000 1.000 30.54087 754 ALA A CA 1
ATOM 5333 C C . ALA A 1 704 ? 171.26100 183.04700 210.85300 1.000 36.18639 754 ALA A C 1
ATOM 5334 O O . ALA A 1 704 ? 171.78600 182.52200 209.86600 1.000 45.05907 754 ALA A O 1
ATOM 5336 N N . LYS A 1 705 ? 170.02400 183.54500 210.81900 1.000 39.81569 755 LYS A N 1
ATOM 5337 C CA . LYS A 1 705 ? 169.21400 183.43600 209.61100 1.000 33.10826 755 LYS A CA 1
ATOM 5338 C C . LYS A 1 705 ? 169.69000 184.38400 208.51800 1.000 36.14301 755 LYS A C 1
ATOM 5339 O O . LYS A 1 705 ? 169.48700 184.10700 207.33100 1.000 42.23723 755 LYS A O 1
ATOM 5345 N N . ASN A 1 706 ? 170.31700 185.50300 208.89000 1.000 47.74852 756 ASN A N 1
ATOM 5346 C CA . ASN A 1 706 ? 170.86500 186.40700 207.88400 1.000 40.45189 756 ASN A CA 1
ATOM 5347 C C . ASN A 1 706 ? 172.15000 185.86200 207.27500 1.000 39.48101 756 ASN A C 1
ATOM 5348 O O . ASN A 1 706 ? 172.42900 186.11000 206.09700 1.000 46.59514 756 ASN A O 1
ATOM 5353 N N . ALA A 1 707 ? 172.93700 185.12300 208.05000 1.000 31.74639 757 ALA A N 1
ATOM 5354 C CA . ALA A 1 707 ? 174.20700 184.58100 207.59000 1.000 28.18882 757 ALA A CA 1
ATOM 5355 C C . ALA A 1 707 ? 174.06100 183.25400 206.86100 1.000 35.89649 757 ALA A C 1
ATOM 5356 O O . ALA A 1 707 ? 175.05800 182.72600 206.36100 1.000 40.20505 757 ALA A O 1
ATOM 5358 N N . ALA A 1 708 ? 172.85400 182.71000 206.78000 1.000 37.84732 758 ALA A N 1
ATOM 5359 C CA . ALA A 1 708 ? 172.62300 181.39500 206.20800 1.000 26.40559 758 ALA A CA 1
ATOM 5360 C C . ALA A 1 708 ? 172.12500 181.50200 204.77400 1.000 35.81498 758 ALA A C 1
ATOM 5361 O O . ALA A 1 708 ? 171.41800 182.44400 204.40800 1.000 38.05765 758 ALA A O 1
ATOM 5363 N N . ASP A 1 709 ? 172.51800 180.52400 203.95600 1.000 38.31267 759 ASP A N 1
ATOM 5364 C CA . ASP A 1 709 ? 171.97000 180.38800 202.61400 1.000 29.66924 759 ASP A CA 1
ATOM 5365 C C . ASP A 1 709 ? 170.61900 179.68800 202.61200 1.000 31.45542 759 ASP A C 1
ATOM 5366 O O . ASP A 1 709 ? 169.83800 179.87700 201.67500 1.000 35.82817 759 ASP A O 1
ATOM 5371 N N . MET A 1 710 ? 170.33500 178.89300 203.63900 1.000 34.29211 760 MET A N 1
ATOM 5372 C CA . MET A 1 710 ? 169.12100 178.09800 203.72900 1.000 33.24355 760 MET A CA 1
ATOM 5373 C C . MET A 1 710 ? 168.54900 178.23200 205.13100 1.000 34.75737 760 MET A C 1
ATOM 5374 O O . MET A 1 710 ? 169.30000 178.31600 206.10600 1.000 37.48080 760 MET A O 1
ATOM 5379 N N . VAL A 1 711 ? 167.22300 178.26200 205.23100 1.000 36.56872 761 VAL A N 1
ATOM 5380 C CA . VAL A 1 711 ? 166.53100 178.34300 206.51100 1.000 33.20874 761 VAL A CA 1
ATOM 5381 C C . VAL A 1 711 ? 165.51100 177.21600 206.58200 1.000 35.70383 761 VAL A C 1
ATOM 5382 O O . VAL A 1 711 ? 164.68400 177.06500 205.67600 1.000 42.05588 761 VAL A O 1
ATOM 5386 N N . LEU A 1 712 ? 165.57100 176.42700 207.65300 1.000 42.30543 762 LEU A N 1
ATOM 5387 C CA . LEU A 1 712 ? 164.59500 175.36700 207.90300 1.000 37.08391 762 LEU A CA 1
ATOM 5388 C C . LEU A 1 712 ? 163.42800 175.98700 208.65800 1.000 40.49850 762 LEU A C 1
ATOM 5389 O O . LEU A 1 712 ? 163.51000 176.22800 209.86400 1.000 43.70621 762 LEU A O 1
ATOM 5394 N N . LEU A 1 713 ? 162.33000 176.24000 207.94500 1.000 46.07792 763 LEU A N 1
ATOM 5395 C CA . LEU A 1 713 ? 161.22500 177.00100 208.51600 1.000 46.26941 763 LEU A CA 1
ATOM 5396 C C . LEU A 1 713 ? 160.46400 176.22900 209.58400 1.000 46.80974 763 LEU A C 1
ATOM 5397 O O . LEU A 1 713 ? 159.77100 176.84800 210.39800 1.000 52.58630 763 LEU A O 1
ATOM 5402 N N . ASP A 1 714 ? 160.57300 174.90200 209.60400 1.000 48.43683 764 ASP A N 1
ATOM 5403 C CA . ASP A 1 714 ? 159.88700 174.08200 210.59500 1.000 44.69908 764 ASP A CA 1
ATOM 5404 C C . ASP A 1 714 ? 160.84900 173.39800 211.55700 1.000 45.95213 764 ASP A C 1
ATOM 5405 O O . ASP A 1 714 ? 160.41300 172.56100 212.35600 1.000 51.75844 764 ASP A O 1
ATOM 5410 N N . ASP A 1 715 ? 162.14000 173.73600 211.50400 1.000 48.44929 765 ASP A N 1
ATOM 5411 C CA . ASP A 1 715 ? 163.16300 173.11600 212.34800 1.000 46.68440 765 ASP A CA 1
ATOM 5412 C C . ASP A 1 715 ? 163.16700 171.59700 212.19400 1.000 48.77322 765 ASP A C 1
ATOM 5413 O O . ASP A 1 715 ? 163.24000 170.85500 213.17400 1.000 51.92626 765 ASP A O 1
ATOM 5418 N N . ASN A 1 716 ? 163.08600 171.13100 210.95200 1.000 40.95187 766 ASN A N 1
ATOM 5419 C CA . ASN A 1 716 ? 163.09200 169.70700 210.63900 1.000 42.00072 766 ASN A CA 1
ATOM 5420 C C . ASN A 1 716 ? 164.46300 169.34500 210.08300 1.000 47.99214 766 ASN A C 1
ATOM 5421 O O . ASN A 1 716 ? 164.82900 169.78100 208.98700 1.000 48.60072 766 ASN A O 1
ATOM 5426 N N . PHE A 1 717 ? 165.21800 168.54700 210.84000 1.000 40.47195 767 PHE A N 1
ATOM 5427 C CA . PHE A 1 717 ? 166.53800 168.12300 210.39100 1.000 33.71071 767 PHE A CA 1
ATOM 5428 C C . PHE A 1 717 ? 166.46800 167.14500 209.22700 1.000 39.07587 767 PHE A C 1
ATOM 5429 O O . PHE A 1 717 ? 167.46700 166.97000 208.52100 1.000 44.14035 767 PHE A O 1
ATOM 5437 N N . ALA A 1 718 ? 165.31800 166.50500 209.01100 1.000 37.26399 768 ALA A N 1
ATOM 5438 C CA . ALA A 1 718 ? 165.17000 165.60300 207.87700 1.000 34.54420 768 ALA A CA 1
ATOM 5439 C C . ALA A 1 718 ? 165.17000 166.34200 206.54600 1.000 38.01594 768 ALA A C 1
ATOM 5440 O O . ALA A 1 718 ? 165.31500 165.70500 205.49900 1.000 42.04074 768 ALA A O 1
ATOM 5442 N N . SER A 1 719 ? 165.00200 167.66600 206.56100 1.000 36.76705 769 SER A N 1
ATOM 5443 C CA . SER A 1 719 ? 165.12900 168.45100 205.34100 1.000 33.73453 769 SER A CA 1
ATOM 5444 C C . SER A 1 719 ? 166.55000 168.44100 204.79700 1.000 37.76858 769 SER A C 1
ATOM 5445 O O . SER A 1 719 ? 166.74300 168.68400 203.60200 1.000 42.34718 769 SER A O 1
ATOM 5448 N N . ILE A 1 720 ? 167.54200 168.16900 205.64600 1.000 39.79892 770 ILE A N 1
ATOM 5449 C CA . ILE A 1 720 ? 168.92600 168.09700 205.18900 1.000 36.67136 770 ILE A CA 1
ATOM 5450 C C . ILE A 1 720 ? 169.11900 166.92100 204.23900 1.000 33.08406 770 ILE A C 1
ATOM 5451 O O . ILE A 1 720 ? 169.79300 167.04200 203.21100 1.000 39.95779 770 ILE A O 1
ATOM 5456 N N . VAL A 1 721 ? 168.54100 165.76400 204.56900 1.000 32.14711 771 VAL A N 1
ATOM 5457 C CA . VAL A 1 721 ? 168.67200 164.59000 203.70900 1.000 34.34645 771 VAL A CA 1
ATOM 5458 C C . VAL A 1 721 ? 167.97800 164.82600 202.37400 1.000 34.09891 771 VAL A C 1
ATOM 5459 O O . VAL A 1 721 ? 168.50400 164.47600 201.30600 1.000 37.12590 771 VAL A O 1
ATOM 5463 N N . THR A 1 722 ? 166.78300 165.42000 202.41300 1.000 35.41860 772 THR A N 1
ATOM 5464 C CA . THR A 1 722 ? 166.07300 165.74200 201.18200 1.000 35.27820 772 THR A CA 1
ATOM 5465 C C . THR A 1 722 ? 166.85400 166.73400 200.33400 1.000 35.84568 772 THR A C 1
ATOM 5466 O O . THR A 1 722 ? 166.91200 166.58800 199.11000 1.000 43.98960 772 THR A O 1
ATOM 5470 N N . GLY A 1 723 ? 167.46600 167.74200 200.96000 1.000 34.02738 773 GLY A N 1
ATOM 5471 C CA . GLY A 1 723 ? 168.32100 168.66000 200.23200 1.000 30.61524 773 GLY A CA 1
ATOM 5472 C C . GLY A 1 723 ? 169.55100 168.02200 199.62800 1.000 34.77152 773 GLY A C 1
ATOM 5473 O O . GLY A 1 723 ? 169.92400 168.36900 198.50300 1.000 44.75145 773 GLY A O 1
ATOM 5474 N N . VAL A 1 724 ? 170.18600 167.09600 200.34800 1.000 35.84858 774 VAL A N 1
ATOM 5475 C CA . VAL A 1 724 ? 171.32500 166.37100 199.79200 1.000 36.55287 774 VAL A CA 1
ATOM 5476 C C . VAL A 1 724 ? 170.90000 165.58000 198.56200 1.000 37.09018 774 VAL A C 1
ATOM 5477 O O . VAL A 1 724 ? 171.57600 165.60400 197.52600 1.000 45.23800 774 VAL A O 1
ATOM 5481 N N . GLU A 1 725 ? 169.76900 164.87800 198.65100 1.000 37.38581 775 GLU A N 1
ATOM 5482 C CA . GLU A 1 725 ? 169.28800 164.10600 197.51000 1.000 35.61301 775 GLU A CA 1
ATOM 5483 C C . GLU A 1 725 ? 168.92600 165.00600 196.33100 1.000 38.29503 775 GLU A C 1
ATOM 5484 O O . GLU A 1 725 ? 169.25400 164.68900 195.18000 1.000 44.06091 775 GLU A O 1
ATOM 5490 N N . GLU A 1 726 ? 168.26300 166.13500 196.59500 1.000 40.09455 776 GLU A N 1
ATOM 5491 C CA . GLU A 1 726 ? 167.92500 167.05800 195.51900 1.000 33.38323 776 GLU A CA 1
ATOM 5492 C C . GLU A 1 726 ? 169.16700 167.63300 194.85500 1.000 38.39709 776 GLU A C 1
ATOM 5493 O O . GLU A 1 726 ? 169.20600 167.74700 193.62900 1.000 48.68539 776 GLU A O 1
ATOM 5499 N N . GLY A 1 727 ? 170.18600 167.99300 195.63100 1.000 34.20180 777 GLY A N 1
ATOM 5500 C CA . GLY A 1 727 ? 171.41200 168.50500 195.05300 1.000 31.33966 777 GLY A CA 1
ATOM 5501 C C . GLY A 1 727 ? 172.14100 167.46500 194.23100 1.000 31.45157 777 GLY A C 1
ATOM 5502 O O . GLY A 1 727 ? 172.70300 167.77000 193.17200 1.000 39.88291 777 GLY A O 1
ATOM 5503 N N . ARG A 1 728 ? 172.12900 166.22100 194.71000 1.000 29.87690 778 ARG A N 1
ATOM 5504 C CA . ARG A 1 728 ? 172.74500 165.13600 193.96000 1.000 30.58099 778 ARG A CA 1
ATOM 5505 C C . ARG A 1 728 ? 172.01600 164.87400 192.65000 1.000 34.03918 778 ARG A C 1
ATOM 5506 O O . ARG A 1 728 ? 172.65000 164.50700 191.65600 1.000 38.40444 778 ARG A O 1
ATOM 5514 N N . LEU A 1 729 ? 170.69400 165.05500 192.63000 1.000 33.61176 779 LEU A N 1
ATOM 5515 C CA . LEU A 1 729 ? 169.94700 164.93500 191.38200 1.000 28.65551 779 LEU A CA 1
ATOM 5516 C C . LEU A 1 729 ? 170.19000 166.11800 190.44900 1.000 27.47462 779 LEU A C 1
ATOM 5517 O O . LEU A 1 729 ? 170.25700 165.93500 189.22800 1.000 42.49357 779 LEU A O 1
ATOM 5522 N N . ILE A 1 730 ? 170.31900 167.32700 191.00200 1.000 30.65447 780 ILE A N 1
ATOM 5523 C CA . ILE A 1 730 ? 170.62800 168.50000 190.18800 1.000 30.17330 780 ILE A CA 1
ATOM 5524 C C . ILE A 1 730 ? 171.96700 168.32700 189.49200 1.000 35.09186 780 ILE A C 1
ATOM 5525 O O . ILE A 1 730 ? 172.11200 168.63800 188.30300 1.000 43.72138 780 ILE A O 1
ATOM 5530 N N . PHE A 1 731 ? 172.97600 167.85500 190.22600 1.000 35.57057 781 PHE A N 1
ATOM 5531 C CA . PHE A 1 731 ? 174.29600 167.70200 189.62700 1.000 25.68073 781 PHE A CA 1
ATOM 5532 C C . PHE A 1 731 ? 174.28900 166.66700 188.51000 1.000 30.88929 781 PHE A C 1
ATOM 5533 O O . PHE A 1 731 ? 175.04300 166.79800 187.54100 1.000 41.96434 781 PHE A O 1
ATOM 5541 N N . ASP A 1 732 ? 173.44900 165.63800 188.62400 1.000 39.41409 782 ASP A N 1
ATOM 5542 C CA . ASP A 1 732 ? 173.37600 164.61100 187.59200 1.000 36.15692 782 ASP A CA 1
ATOM 5543 C C . ASP A 1 732 ? 172.57800 165.06700 186.37800 1.000 33.45927 782 ASP A C 1
ATOM 5544 O O . ASP A 1 732 ? 172.90500 164.68400 185.25000 1.000 33.31149 782 ASP A O 1
ATOM 5549 N N . ASN A 1 733 ? 171.53600 165.87300 186.58200 1.000 29.34419 783 ASN A N 1
ATOM 5550 C CA . ASN A 1 733 ? 170.72300 166.38100 185.48400 1.000 23.89929 783 ASN A CA 1
ATOM 5551 C C . ASN A 1 733 ? 171.37300 167.54300 184.74500 1.000 31.38507 783 ASN A C 1
ATOM 5552 O O . ASN A 1 733 ? 171.11300 167.72600 183.54700 1.000 37.35121 783 ASN A O 1
ATOM 5557 N N . LEU A 1 734 ? 172.21300 168.32600 185.42000 1.000 28.36284 784 LEU A N 1
ATOM 5558 C CA . LEU A 1 734 ? 172.94600 169.39400 184.76200 1.000 26.95800 784 LEU A CA 1
ATOM 5559 C C . LEU A 1 734 ? 173.96200 168.86900 183.76200 1.000 25.68702 784 LEU A C 1
ATOM 5560 O O . LEU A 1 734 ? 174.18700 169.51400 182.73500 1.000 41.26017 784 LEU A O 1
ATOM 5565 N N . LYS A 1 735 ? 174.56700 167.71200 184.03400 1.000 28.24445 785 LYS A N 1
ATOM 5566 C CA . LYS A 1 735 ? 175.42700 167.07400 183.04500 1.000 31.70860 785 LYS A CA 1
ATOM 5567 C C . LYS A 1 735 ? 174.65200 166.75800 181.77500 1.000 33.69628 785 LYS A C 1
ATOM 5568 O O . LYS A 1 735 ? 175.13100 167.01700 180.66400 1.000 42.34468 785 LYS A O 1
ATOM 5574 N N . LYS A 1 736 ? 173.45000 166.19900 181.92400 1.000 31.18795 786 LYS A N 1
ATOM 5575 C CA . LYS A 1 736 ? 172.61700 165.87600 180.77300 1.000 28.10480 786 LYS A CA 1
ATOM 5576 C C . LYS A 1 736 ? 172.22600 167.12400 179.99600 1.000 27.40104 786 LYS A C 1
ATOM 5577 O O . LYS A 1 736 ? 172.29600 167.13200 178.76200 1.000 28.27312 786 LYS A O 1
ATOM 5583 N N . THR A 1 737 ? 171.83000 168.18600 180.69500 1.000 35.79926 787 THR A N 1
ATOM 5584 C CA . THR A 1 737 ? 171.49500 169.44100 180.03100 1.000 29.34348 787 THR A CA 1
ATOM 5585 C C . THR A 1 737 ? 172.68000 170.05200 179.29000 1.000 29.04250 787 THR A C 1
ATOM 5586 O O . THR A 1 737 ? 172.52600 170.49700 178.14300 1.000 30.46140 787 THR A O 1
ATOM 5590 N N . ILE A 1 738 ? 173.86200 170.06200 179.91000 1.000 22.56905 788 ILE A N 1
ATOM 5591 C CA . ILE A 1 738 ? 175.04300 170.62700 179.26800 1.000 28.36022 788 ILE A CA 1
ATOM 5592 C C . ILE A 1 738 ? 175.43500 169.81100 178.04400 1.000 31.40826 788 ILE A C 1
ATOM 5593 O O . ILE A 1 738 ? 175.77700 170.37100 176.99700 1.000 31.16518 788 ILE A O 1
ATOM 5598 N N . ALA A 1 739 ? 175.39500 168.48000 178.14900 1.000 31.72315 789 ALA A N 1
ATOM 5599 C CA . ALA A 1 739 ? 175.71200 167.64200 176.99700 1.000 25.29658 789 ALA A CA 1
ATOM 5600 C C . ALA A 1 739 ? 174.71900 167.86200 175.86300 1.000 28.20562 789 ALA A C 1
ATOM 5601 O O . ALA A 1 739 ? 175.10900 167.94800 174.69000 1.000 30.98654 789 ALA A O 1
ATOM 5603 N N . TYR A 1 740 ? 173.43000 167.96200 176.19500 1.000 27.26118 790 TYR A N 1
ATOM 5604 C CA . TYR A 1 740 ? 172.41200 168.20500 175.17900 1.000 17.02278 790 TYR A CA 1
ATOM 5605 C C . TYR A 1 740 ? 172.64200 169.53200 174.46700 1.000 25.52888 790 TYR A C 1
ATOM 5606 O O . TYR A 1 740 ? 172.53400 169.60800 173.23900 1.000 31.05567 790 TYR A O 1
ATOM 5615 N N . THR A 1 741 ? 172.96400 170.58700 175.21700 1.000 35.10971 791 THR A N 1
ATOM 5616 C CA . THR A 1 741 ? 173.19200 171.88400 174.59200 1.000 22.59924 791 THR A CA 1
ATOM 5617 C C . THR A 1 741 ? 174.51600 171.95900 173.84300 1.000 30.15299 791 THR A C 1
ATOM 5618 O O . THR A 1 741 ? 174.63200 172.74900 172.90100 1.000 31.54905 791 THR A O 1
ATOM 5622 N N . LEU A 1 742 ? 175.51200 171.17000 174.23800 1.000 36.15331 792 LEU A N 1
ATOM 5623 C CA . LEU A 1 742 ? 176.79700 171.15700 173.55700 1.000 25.74102 792 LEU A CA 1
ATOM 5624 C C . LEU A 1 742 ? 176.79400 170.31100 172.29500 1.000 27.33904 792 LEU A C 1
ATOM 5625 O O . LEU A 1 742 ? 177.64000 170.53000 171.42200 1.000 32.94689 792 LEU A O 1
ATOM 5630 N N . THR A 1 743 ? 175.87900 169.34600 172.18600 1.000 34.15546 793 THR A N 1
ATOM 5631 C CA . THR A 1 743 ? 175.83400 168.50500 170.99200 1.000 28.38737 793 THR A CA 1
ATOM 5632 C C . THR A 1 743 ? 175.54800 169.31800 169.73300 1.000 34.87951 793 THR A C 1
ATOM 5633 O O . THR A 1 743 ? 176.18000 169.10400 168.69300 1.000 42.67688 793 THR A O 1
ATOM 5637 N N . LYS A 1 744 ? 174.56200 170.21200 169.79800 1.000 33.92763 794 LYS A N 1
ATOM 5638 C CA . LYS A 1 744 ? 174.10600 171.04000 168.65900 1.000 25.76954 794 LYS A CA 1
ATOM 5639 C C . LYS A 1 744 ? 175.17400 172.03500 168.20000 1.000 34.30648 794 LYS A C 1
ATOM 5640 O O . LYS A 1 744 ? 175.05200 172.48900 167.10100 1.000 43.55410 794 LYS A O 1
ATOM 5646 N N . ASN A 1 745 ? 176.17300 172.35900 169.01200 1.000 31.35567 795 ASN A N 1
ATOM 5647 C CA . ASN A 1 745 ? 177.17400 173.35100 168.62800 1.000 21.58062 795 ASN A CA 1
ATOM 5648 C C . ASN A 1 745 ? 177.99300 172.88100 167.43200 1.000 35.23797 795 ASN A C 1
ATOM 5649 O O . ASN A 1 745 ? 178.23900 173.65200 166.49700 1.000 40.91052 795 ASN A O 1
ATOM 5654 N N . ILE A 1 746 ? 178.41900 171.61800 167.43500 1.000 38.88198 796 ILE A N 1
ATOM 5655 C CA . ILE A 1 746 ? 179.19000 171.09700 166.31200 1.000 30.38826 796 ILE A CA 1
ATOM 5656 C C . ILE A 1 746 ? 178.33000 170.97700 165.05900 1.000 24.08913 796 ILE A C 1
ATOM 5657 O O . ILE A 1 746 ? 178.81400 171.21100 163.94400 1.000 35.58743 796 ILE A O 1
ATOM 5662 N N . ALA A 1 747 ? 177.05800 170.60600 165.20900 1.000 30.77972 797 ALA A N 1
ATOM 5663 C CA . ALA A 1 747 ? 176.16400 170.54700 164.06000 1.000 35.50168 797 ALA A CA 1
ATOM 5664 C C . ALA A 1 747 ? 175.94100 171.92200 163.44800 1.000 40.81744 797 ALA A C 1
ATOM 5665 O O . ALA A 1 747 ? 175.71600 172.02600 162.23900 1.000 41.60755 797 ALA A O 1
ATOM 5667 N N . GLU A 1 748 ? 175.98200 172.97500 164.26000 1.000 40.30943 798 GLU A N 1
ATOM 5668 C CA . GLU A 1 748 ? 175.92400 174.34000 163.75600 1.000 26.56579 798 GLU A CA 1
ATOM 5669 C C . GLU A 1 748 ? 177.25000 174.82500 163.18600 1.000 33.28911 798 GLU A C 1
ATOM 5670 O O . GLU A 1 748 ? 177.24700 175.68500 162.30000 1.000 44.83900 798 GLU A O 1
ATOM 5676 N N . LEU A 1 749 ? 178.37500 174.30100 163.66900 1.000 37.56167 799 LEU A N 1
ATOM 5677 C CA . LEU A 1 749 ? 179.69700 174.77300 163.27400 1.000 35.15528 799 LEU A CA 1
ATOM 5678 C C . LEU A 1 749 ? 180.22200 174.12400 162.00000 1.000 32.16205 799 LEU A C 1
ATOM 5679 O O . LEU A 1 749 ? 180.85500 174.80200 161.18600 1.000 36.86034 799 LEU A O 1
ATOM 5684 N N . CYS A 1 750 ? 179.98300 172.82600 161.81300 1.000 37.42882 800 CYS A N 1
ATOM 5685 C CA . CYS A 1 750 ? 180.49600 172.13400 160.63000 1.000 40.17443 800 CYS A CA 1
ATOM 5686 C C . CYS A 1 750 ? 180.04900 172.74500 159.30400 1.000 42.24397 800 CYS A C 1
ATOM 5687 O O . CYS A 1 750 ? 180.88100 172.80700 158.37800 1.000 42.00817 800 CYS A O 1
ATOM 5690 N N . PRO A 1 751 ? 178.78900 173.17200 159.12100 1.000 37.29853 801 PRO A N 1
ATOM 5691 C CA . PRO A 1 751 ? 178.41800 173.80100 157.84300 1.000 28.00389 801 PRO A CA 1
ATOM 5692 C C . PRO A 1 751 ? 179.27700 174.99500 157.46900 1.000 29.87404 801 PRO A C 1
ATOM 5693 O O . PRO A 1 751 ? 179.60500 175.16100 156.29400 1.000 34.60447 801 PRO A O 1
ATOM 5697 N N . PHE A 1 752 ? 179.65700 175.83200 158.43600 1.000 34.92659 802 PHE A N 1
ATOM 5698 C CA . PHE A 1 752 ? 180.47900 176.99600 158.11700 1.000 32.02366 802 PHE A CA 1
ATOM 5699 C C . PHE A 1 752 ? 181.88800 176.58700 157.70500 1.000 34.47740 802 PHE A C 1
ATOM 5700 O O . PHE A 1 752 ? 182.47300 177.18300 156.79300 1.000 31.07217 802 PHE A O 1
ATOM 5708 N N . LEU A 1 753 ? 182.44900 175.57100 158.36400 1.000 38.50803 803 LEU A N 1
ATOM 5709 C CA . LEU A 1 753 ? 183.75900 175.07000 157.96500 1.000 35.16901 803 LEU A CA 1
ATOM 5710 C C . LEU A 1 753 ? 183.72600 174.52000 156.54500 1.000 34.65216 803 LEU A C 1
ATOM 5711 O O . LEU A 1 753 ? 184.62300 174.80000 155.74200 1.000 37.58794 803 LEU A O 1
ATOM 5716 N N . ILE A 1 754 ? 182.69300 173.74100 156.21400 1.000 40.41144 804 ILE A N 1
ATOM 5717 C CA . ILE A 1 754 ? 182.57100 173.21200 154.85700 1.000 36.48320 804 ILE A CA 1
ATOM 5718 C C . ILE A 1 754 ? 182.34000 174.34100 153.85900 1.000 36.55057 804 ILE A C 1
ATOM 5719 O O . ILE A 1 754 ? 182.84700 174.31200 152.73200 1.000 37.11435 804 ILE A O 1
ATOM 5724 N N . TYR A 1 755 ? 181.57600 175.35400 154.26300 1.000 38.75566 805 TYR A N 1
ATOM 5725 C CA . TYR A 1 755 ? 181.31400 176.51300 153.42100 1.000 26.59708 805 TYR A CA 1
ATOM 5726 C C . TYR A 1 755 ? 182.60000 177.25600 153.08900 1.000 36.78204 805 TYR A C 1
ATOM 5727 O O . TYR A 1 755 ? 182.78100 177.72900 151.96100 1.000 41.54363 805 TYR A O 1
ATOM 5736 N N . ILE A 1 756 ? 183.50900 177.36000 154.05600 1.000 42.94368 806 ILE A N 1
ATOM 5737 C CA . ILE A 1 756 ? 184.74000 178.11200 153.84100 1.000 38.78228 806 ILE A CA 1
ATOM 5738 C C . ILE A 1 756 ? 185.76200 177.28600 153.06700 1.000 40.54357 806 ILE A C 1
ATOM 5739 O O . ILE A 1 756 ? 186.37000 177.77200 152.10700 1.000 44.45748 806 ILE A O 1
ATOM 5744 N N . VAL A 1 757 ? 185.96600 176.02700 153.45700 1.000 35.76303 807 VAL A N 1
ATOM 5745 C CA . VAL A 1 757 ? 187.07300 175.27500 152.87200 1.000 38.17534 807 VAL A CA 1
ATOM 5746 C C . VAL A 1 757 ? 186.68500 174.61300 151.55200 1.000 34.38996 807 VAL A C 1
ATOM 5747 O O . VAL A 1 757 ? 187.54900 174.38000 150.70100 1.000 42.80544 807 VAL A O 1
ATOM 5751 N N . ALA A 1 758 ? 185.40600 174.29900 151.34700 1.000 33.23328 808 ALA A N 1
ATOM 5752 C CA . ALA A 1 758 ? 184.97900 173.60100 150.14400 1.000 31.00381 808 ALA A CA 1
ATOM 5753 C C . ALA A 1 758 ? 184.22700 174.48100 149.15700 1.000 36.58910 808 ALA A C 1
ATOM 5754 O O . ALA A 1 758 ? 183.95800 174.03200 148.03800 1.000 40.93277 808 ALA A O 1
ATOM 5756 N N . GLY A 1 759 ? 183.88600 175.71100 149.53000 1.000 31.99366 809 GLY A N 1
ATOM 5757 C CA . GLY A 1 759 ? 183.20200 176.60200 148.61400 1.000 26.56741 809 GLY A CA 1
ATOM 5758 C C . GLY A 1 759 ? 181.77500 176.21800 148.30100 1.000 27.88191 809 GLY A C 1
ATOM 5759 O O . GLY A 1 759 ? 181.27000 176.56700 147.23200 1.000 36.64823 809 GLY A O 1
ATOM 5760 N N . LEU A 1 760 ? 181.11600 175.50000 149.19600 1.000 32.31375 810 LEU A N 1
ATOM 5761 C CA . LEU A 1 760 ? 179.71200 175.17800 149.01200 1.000 23.16870 810 LEU A CA 1
ATOM 5762 C C . LEU A 1 760 ? 178.85300 176.41200 149.27700 1.000 31.49335 810 LEU A C 1
ATOM 5763 O O . LEU A 1 760 ? 179.23200 177.27700 150.06800 1.000 33.67219 810 LEU A O 1
ATOM 5768 N N . PRO A 1 761 ? 177.70100 176.52700 148.61800 1.000 40.11464 811 PRO A N 1
ATOM 5769 C CA . PRO A 1 761 ? 176.72700 177.54300 149.03500 1.000 30.96553 811 PRO A CA 1
ATOM 5770 C C . PRO A 1 761 ? 176.32700 177.32000 150.48600 1.000 27.18348 811 PRO A C 1
ATOM 5771 O O . PRO A 1 761 ? 176.13900 176.18500 150.92500 1.000 27.51142 811 PRO A O 1
ATOM 5775 N N . LEU A 1 762 ? 176.19600 178.42300 151.22700 1.000 31.22588 812 LEU A N 1
ATOM 5776 C CA . LEU A 1 762 ? 176.06300 178.42100 152.68100 1.000 18.73118 812 LEU A CA 1
ATOM 5777 C C . LEU A 1 762 ? 174.97900 177.46100 153.15700 1.000 29.30062 812 LEU A C 1
ATOM 5778 O O . LEU A 1 762 ? 173.78600 177.70900 152.94000 1.000 36.00112 812 LEU A O 1
ATOM 5783 N N . PRO A 1 763 ? 175.35900 176.35200 153.79900 1.000 29.88183 813 PRO A N 1
ATOM 5784 C CA . PRO A 1 763 ? 174.35000 175.37500 154.24100 1.000 21.78677 813 PRO A CA 1
ATOM 5785 C C . PRO A 1 763 ? 173.36400 175.91700 155.25800 1.000 20.52038 813 PRO A C 1
ATOM 5786 O O . PRO A 1 763 ? 172.20800 175.48100 155.27100 1.000 30.50341 813 PRO A O 1
ATOM 5790 N N . ILE A 1 764 ? 173.78100 176.84200 156.12200 1.000 19.45462 814 ILE A N 1
ATOM 5791 C CA . ILE A 1 764 ? 172.89000 177.41300 157.12400 1.000 21.93525 814 ILE A CA 1
ATOM 5792 C C . ILE A 1 764 ? 173.44400 178.77100 157.52300 1.000 31.35422 814 ILE A C 1
ATOM 5793 O O . ILE A 1 764 ? 174.65800 178.98500 157.52700 1.000 38.59114 814 ILE A O 1
ATOM 5798 N N . GLY A 1 765 ? 172.54200 179.70100 157.84500 1.000 33.90173 815 GLY A N 1
ATOM 5799 C CA . GLY A 1 765 ? 172.94300 181.04400 158.20700 1.000 33.27606 815 GLY A CA 1
ATOM 5800 C C . GLY A 1 765 ? 173.25600 181.20100 159.68500 1.000 32.08540 815 GLY A C 1
ATOM 5801 O O . GLY A 1 765 ? 172.97700 180.33200 160.50600 1.000 36.76401 815 GLY A O 1
ATOM 5802 N N . THR A 1 766 ? 173.85200 182.34900 160.01400 1.000 40.16804 816 THR A N 1
ATOM 5803 C CA . THR A 1 766 ? 174.17900 182.64500 161.40500 1.000 40.79146 816 THR A CA 1
ATOM 5804 C C . THR A 1 766 ? 172.93900 183.02200 162.20600 1.000 40.51057 816 THR A C 1
ATOM 5805 O O . THR A 1 766 ? 172.84900 182.70000 163.39500 1.000 42.30654 816 THR A O 1
ATOM 5809 N N . ILE A 1 767 ? 171.98500 183.71100 161.58000 1.000 42.15412 817 ILE A N 1
ATOM 5810 C CA . ILE A 1 767 ? 170.72500 184.01500 162.25100 1.000 39.24811 817 ILE A CA 1
ATOM 5811 C C . ILE A 1 767 ? 169.92800 182.73900 162.48800 1.000 39.15686 817 ILE A C 1
ATOM 5812 O O . ILE A 1 767 ? 169.25200 182.59300 163.51300 1.000 45.90988 817 ILE A O 1
ATOM 5817 N N . THR A 1 768 ? 170.00500 181.79100 161.55100 1.000 37.77249 818 THR A N 1
ATOM 5818 C CA . THR A 1 768 ? 169.21000 180.57100 161.64900 1.000 35.69317 818 THR A CA 1
ATOM 5819 C C . THR A 1 768 ? 169.58400 179.74800 162.87700 1.000 38.52166 818 THR A C 1
ATOM 5820 O O . THR A 1 768 ? 168.70500 179.22200 163.56900 1.000 43.70936 818 THR A O 1
ATOM 5824 N N . ILE A 1 769 ? 170.88300 179.61800 163.16400 1.000 36.47621 819 ILE A N 1
ATOM 5825 C CA . ILE A 1 769 ? 171.31200 178.79700 164.29100 1.000 33.40107 819 ILE A CA 1
ATOM 5826 C C . ILE A 1 769 ? 170.95700 179.43800 165.62700 1.000 35.45202 819 ILE A C 1
ATOM 5827 O O . ILE A 1 769 ? 170.82800 178.73500 166.63900 1.000 41.89403 819 ILE A O 1
ATOM 5832 N N . LEU A 1 770 ? 170.78600 180.76100 165.65900 1.000 42.90423 820 LEU A N 1
ATOM 5833 C CA . LEU A 1 770 ? 170.33000 181.41200 166.88100 1.000 37.37892 820 LEU A CA 1
ATOM 5834 C C . LEU A 1 770 ? 168.92800 180.96200 167.26000 1.000 35.55123 820 LEU A C 1
ATOM 5835 O O . LEU A 1 770 ? 168.57800 180.95600 168.44400 1.000 34.39583 820 LEU A O 1
ATOM 5840 N N . PHE A 1 771 ? 168.11100 180.58900 166.27500 1.000 38.04323 821 PHE A N 1
ATOM 5841 C CA . PHE A 1 771 ? 166.78200 180.07400 166.58100 1.000 32.99835 821 PHE A CA 1
ATOM 5842 C C . PHE A 1 771 ? 166.86000 178.69200 167.21700 1.000 33.30212 821 PHE A C 1
ATOM 5843 O O . PHE A 1 771 ? 166.09500 178.38900 168.13700 1.000 45.28174 821 PHE A O 1
ATOM 5851 N N . ILE A 1 772 ? 167.79000 177.85000 166.75900 1.000 34.40253 822 ILE A N 1
ATOM 5852 C CA . ILE A 1 772 ? 168.04600 176.58700 167.44700 1.000 34.79305 822 ILE A CA 1
ATOM 5853 C C . ILE A 1 772 ? 168.49200 176.85300 168.87600 1.000 36.29497 822 ILE A C 1
ATOM 5854 O O . ILE A 1 772 ? 168.03700 176.19900 169.82200 1.000 40.27799 822 ILE A O 1
ATOM 5859 N N . ASP A 1 773 ? 169.39100 177.82000 169.05000 1.000 44.16506 823 ASP A N 1
ATOM 5860 C CA . ASP A 1 773 ? 169.91700 178.13500 170.37400 1.000 38.53523 823 ASP A CA 1
ATOM 5861 C C . ASP A 1 773 ? 168.81200 178.58400 171.32300 1.000 39.43764 823 ASP A C 1
ATOM 5862 O O . ASP A 1 773 ? 168.54200 177.93400 172.33900 1.000 45.23131 823 ASP A O 1
ATOM 5867 N N . LEU A 1 774 ? 168.15400 179.69600 171.00200 1.000 37.66226 824 LEU A N 1
ATOM 5868 C CA . LEU A 1 774 ? 167.29100 180.38700 171.94900 1.000 39.89933 824 LEU A CA 1
ATOM 5869 C C . LEU A 1 774 ? 165.81100 180.05700 171.81000 1.000 43.15456 824 LEU A C 1
ATOM 5870 O O . LEU A 1 774 ? 165.02300 180.49600 172.65300 1.000 49.27314 824 LEU A O 1
ATOM 5875 N N . GLY A 1 775 ? 165.40100 179.31000 170.78900 1.000 34.27061 825 GLY A N 1
ATOM 5876 C CA . GLY A 1 775 ? 163.98400 179.08100 170.60400 1.000 34.18239 825 GLY A CA 1
ATOM 5877 C C . GLY A 1 775 ? 163.55700 177.63200 170.52100 1.000 44.16646 825 GLY A C 1
ATOM 5878 O O . GLY A 1 775 ? 162.40800 177.30600 170.82700 1.000 49.45218 825 GLY A O 1
ATOM 5879 N N . THR A 1 776 ? 164.46500 176.74900 170.11600 1.000 41.10348 826 THR A N 1
ATOM 5880 C CA . THR A 1 776 ? 164.09300 175.37300 169.81500 1.000 37.19043 826 THR A CA 1
ATOM 5881 C C . THR A 1 776 ? 164.36100 174.41200 170.96600 1.000 42.68184 826 THR A C 1
ATOM 5882 O O . THR A 1 776 ? 163.52300 173.55100 171.24400 1.000 45.85744 826 THR A O 1
ATOM 5886 N N . ASP A 1 777 ? 165.48500 174.54900 171.67200 1.000 37.66761 827 ASP A N 1
ATOM 5887 C CA . ASP A 1 777 ? 165.84600 173.58700 172.70700 1.000 37.34298 827 ASP A CA 1
ATOM 5888 C C . ASP A 1 777 ? 165.88500 174.19900 174.10400 1.000 39.01998 827 ASP A C 1
ATOM 5889 O O . ASP A 1 777 ? 166.43600 173.58800 175.02300 1.000 36.06289 827 ASP A O 1
ATOM 5894 N N . ILE A 1 778 ? 165.29100 175.37800 174.29100 1.000 37.56001 828 ILE A N 1
ATOM 5895 C CA . ILE A 1 778 ? 165.17400 175.94400 175.63200 1.000 43.65775 828 ILE A CA 1
ATOM 5896 C C . ILE A 1 778 ? 164.28600 175.06300 176.50500 1.000 31.91179 828 ILE A C 1
ATOM 5897 O O . ILE A 1 778 ? 164.66000 174.67700 177.62100 1.000 33.97147 828 ILE A O 1
ATOM 5902 N N . ILE A 1 779 ? 163.09500 174.72800 176.00200 1.000 25.37784 829 ILE A N 1
ATOM 5903 C CA . ILE A 1 779 ? 162.18800 173.86800 176.76400 1.000 31.37528 829 ILE A CA 1
ATOM 5904 C C . ILE A 1 779 ? 162.72900 172.45400 176.90900 1.000 34.27767 829 ILE A C 1
ATOM 5905 O O . ILE A 1 779 ? 162.58000 171.87400 177.98900 1.000 38.83266 829 ILE A O 1
ATOM 5910 N N . PRO A 1 780 ? 163.32200 171.82100 175.88600 1.000 35.00799 830 PRO A N 1
ATOM 5911 C CA . PRO A 1 780 ? 164.00000 170.53500 176.14100 1.000 29.60279 830 PRO A CA 1
ATOM 5912 C C . PRO A 1 780 ? 165.11200 170.61500 177.17600 1.000 24.03411 830 PRO A C 1
ATOM 5913 O O . PRO A 1 780 ? 165.25900 169.69700 177.99900 1.000 37.74241 830 PRO A O 1
ATOM 5917 N N . SER A 1 781 ? 165.89700 171.69600 177.16600 1.000 36.39944 831 SER A N 1
ATOM 5918 C CA . SER A 1 781 ? 166.94300 171.86400 178.16900 1.000 37.49256 831 SER A CA 1
ATOM 5919 C C . SER A 1 781 ? 166.35000 171.94100 179.56800 1.000 36.27477 831 SER A C 1
ATOM 5920 O O . SER A 1 781 ? 166.89200 171.35700 180.51300 1.000 42.87917 831 SER A O 1
ATOM 5923 N N . ILE A 1 782 ? 165.24200 172.66600 179.71800 1.000 29.36589 832 ILE A N 1
ATOM 5924 C CA . ILE A 1 782 ? 164.55500 172.70400 181.00600 1.000 27.19490 832 ILE A CA 1
ATOM 5925 C C . ILE A 1 782 ? 163.98200 171.33200 181.34800 1.000 35.01010 832 ILE A C 1
ATOM 5926 O O . ILE A 1 782 ? 163.99800 170.90800 182.50900 1.000 37.60808 832 ILE A O 1
ATOM 5931 N N . ALA A 1 783 ? 163.48600 170.61100 180.34200 1.000 33.05443 833 ALA A N 1
ATOM 5932 C CA . ALA A 1 783 ? 162.87400 169.30600 180.55500 1.000 33.15149 833 ALA A CA 1
ATOM 5933 C C . ALA A 1 783 ? 163.86700 168.27300 181.05500 1.000 27.68928 833 ALA A C 1
ATOM 5934 O O . ALA A 1 783 ? 163.47400 167.34800 181.77200 1.000 34.68466 833 ALA A O 1
ATOM 5936 N N . LEU A 1 784 ? 165.13900 168.39600 180.68600 1.000 26.75756 834 LEU A N 1
ATOM 5937 C CA . LEU A 1 784 ? 166.13400 167.46000 181.19400 1.000 22.88172 834 LEU A CA 1
ATOM 5938 C C . LEU A 1 784 ? 166.39100 167.61100 182.68900 1.000 35.11964 834 LEU A C 1
ATOM 5939 O O . LEU A 1 784 ? 167.05200 166.74800 183.27400 1.000 37.40381 834 LEU A O 1
ATOM 5944 N N . ALA A 1 785 ? 165.89000 168.67500 183.31800 1.000 40.51605 835 ALA A N 1
ATOM 5945 C CA . ALA A 1 785 ? 166.06700 168.88200 184.75000 1.000 27.88518 835 ALA A CA 1
ATOM 5946 C C . ALA A 1 785 ? 165.03900 168.14400 185.59600 1.000 27.07010 835 ALA A C 1
ATOM 5947 O O . ALA A 1 785 ? 165.16600 168.13700 186.82400 1.000 37.36592 835 ALA A O 1
ATOM 5949 N N . TYR A 1 786 ? 164.03100 167.53400 184.97900 1.000 31.23545 836 TYR A N 1
ATOM 5950 C CA . TYR A 1 786 ? 162.99200 166.80500 185.69200 1.000 24.41721 836 TYR A CA 1
ATOM 5951 C C . TYR A 1 786 ? 163.23000 165.30300 185.69300 1.000 31.68719 836 TYR A C 1
ATOM 5952 O O . TYR A 1 786 ? 162.33900 164.54500 186.08500 1.000 35.37636 836 TYR A O 1
ATOM 5961 N N . GLU A 1 787 ? 164.40300 164.85800 185.25500 1.000 33.02633 837 GLU A N 1
ATOM 5962 C CA . GLU A 1 787 ? 164.70400 163.43600 185.21500 1.000 29.11064 837 GLU A CA 1
ATOM 5963 C C . GLU A 1 787 ? 164.83000 162.86800 186.62500 1.000 35.44831 837 GLU A C 1
ATOM 5964 O O . GLU A 1 787 ? 165.20300 163.56500 187.57100 1.000 37.21346 837 GLU A O 1
ATOM 5970 N N . LYS A 1 788 ? 164.50600 161.58600 186.75700 1.000 38.50248 838 LYS A N 1
ATOM 5971 C CA . LYS A 1 788 ? 164.61600 160.89200 188.02800 1.000 35.40151 838 LYS A CA 1
ATOM 5972 C C . LYS A 1 788 ? 165.97900 160.21400 188.13800 1.000 36.45632 838 LYS A C 1
ATOM 5973 O O . LYS A 1 788 ? 166.78800 160.22400 187.20800 1.000 41.89746 838 LYS A O 1
ATOM 5979 N N . ALA A 1 789 ? 166.24200 159.62000 189.29700 1.000 35.44042 839 ALA A N 1
ATOM 5980 C CA . ALA A 1 789 ? 167.51100 158.94300 189.51600 1.000 36.97802 839 ALA A CA 1
ATOM 5981 C C . ALA A 1 789 ? 167.54800 157.61900 188.76500 1.000 43.35224 839 ALA A C 1
ATOM 5982 O O . ALA A 1 789 ? 166.53300 156.93100 188.63100 1.000 45.13101 839 ALA A O 1
ATOM 5984 N N . GLU A 1 790 ? 168.73100 157.26700 188.26600 1.000 42.96990 840 GLU A N 1
ATOM 5985 C CA . GLU A 1 790 ? 168.91800 155.99700 187.57800 1.000 40.30165 840 GLU A CA 1
ATOM 5986 C C . GLU A 1 790 ? 169.26000 154.87100 188.54500 1.000 45.62537 840 GLU A C 1
ATOM 5987 O O . GLU A 1 790 ? 168.82000 153.73300 188.35200 1.000 48.22412 840 GLU A O 1
ATOM 5993 N N . SER A 1 791 ? 170.03800 155.17100 189.58300 1.000 49.87636 841 SER A N 1
ATOM 5994 C CA . SER A 1 791 ? 170.32400 154.21000 190.63900 1.000 47.86151 841 SER A CA 1
ATOM 5995 C C . SER A 1 791 ? 169.99200 154.82600 191.99000 1.000 51.64955 841 SER A C 1
ATOM 5996 O O . SER A 1 791 ? 169.40000 155.90700 192.05400 1.000 54.11884 841 SER A O 1
ATOM 5999 N N . ASP A 1 792 ? 170.36300 154.14900 193.07300 1.000 56.79097 842 ASP A N 1
ATOM 6000 C CA . ASP A 1 792 ? 170.15400 154.68100 194.41700 1.000 51.90571 842 ASP A CA 1
ATOM 6001 C C . ASP A 1 792 ? 171.10300 155.85200 194.62700 1.000 53.17903 842 ASP A C 1
ATOM 6002 O O . ASP A 1 792 ? 172.29800 155.66800 194.86300 1.000 54.25249 842 ASP A O 1
ATOM 6007 N N . ILE A 1 793 ? 170.56500 157.07100 194.54200 1.000 48.06228 843 ILE A N 1
ATOM 6008 C CA . ILE A 1 793 ? 171.40100 158.26200 194.60100 1.000 44.91918 843 ILE A CA 1
ATOM 6009 C C . ILE A 1 793 ? 171.94600 158.50900 196.00000 1.000 46.02323 843 ILE A C 1
ATOM 6010 O O . ILE A 1 793 ? 173.00800 159.12200 196.14500 1.000 50.74960 843 ILE A O 1
ATOM 6015 N N . MET A 1 794 ? 171.25500 158.04400 197.03600 1.000 47.62276 844 MET A N 1
ATOM 6016 C CA . MET A 1 794 ? 171.68700 158.25200 198.41000 1.000 40.99700 844 MET A CA 1
ATOM 6017 C C . MET A 1 794 ? 172.65400 157.18500 198.89700 1.000 41.30337 844 MET A C 1
ATOM 6018 O O . MET A 1 794 ? 173.16300 157.29500 200.01500 1.000 44.69058 844 MET A O 1
ATOM 6023 N N . ASN A 1 795 ? 172.91800 156.16000 198.09400 1.000 53.85122 845 ASN A N 1
ATOM 6024 C CA . ASN A 1 795 ? 173.83800 155.09800 198.46900 1.000 49.53011 845 ASN A CA 1
ATOM 6025 C C . ASN A 1 795 ? 175.25900 155.34300 197.98300 1.000 51.32904 845 ASN A C 1
ATOM 6026 O O . ASN A 1 795 ? 176.13500 154.51100 198.23700 1.000 54.56794 845 ASN A O 1
ATOM 6031 N N . ARG A 1 796 ? 175.51200 156.45400 197.29700 1.000 48.02569 846 ARG A N 1
ATOM 6032 C CA . ARG A 1 796 ? 176.85600 156.76300 196.84600 1.000 42.36441 846 ARG A CA 1
ATOM 6033 C C . ARG A 1 796 ? 177.61800 157.50700 197.93900 1.000 42.42452 846 ARG A C 1
ATOM 6034 O O . ARG A 1 796 ? 177.13900 157.69300 199.05900 1.000 41.66001 846 ARG A O 1
ATOM 6042 N N . LYS A 1 797 ? 178.81500 157.93500 197.60200 1.000 41.35580 847 LYS A N 1
ATOM 6043 C CA . LYS A 1 797 ? 179.64600 158.80400 198.41000 1.000 37.47987 847 LYS A CA 1
ATOM 6044 C C . LYS A 1 797 ? 179.64800 160.20600 197.82300 1.000 39.12777 847 LYS A C 1
ATOM 6045 O O . LYS A 1 797 ? 179.33900 160.39400 196.64300 1.000 41.03394 847 LYS A O 1
ATOM 6051 N N . PRO A 1 798 ? 179.96200 161.22500 198.62300 1.000 35.79159 848 PRO A N 1
ATOM 6052 C CA . PRO A 1 798 ? 180.06100 162.57900 198.06900 1.000 37.57372 848 PRO A CA 1
ATOM 6053 C C . PRO A 1 798 ? 181.11900 162.65400 196.97700 1.000 45.61823 848 PRO A C 1
ATOM 6054 O O . PRO A 1 798 ? 182.17500 162.02400 197.06300 1.000 47.88428 848 PRO A O 1
ATOM 6058 N N . ARG A 1 799 ? 180.81900 163.42600 195.93800 1.000 42.01834 849 ARG A N 1
ATOM 6059 C CA . ARG A 1 799 ? 181.76900 163.61600 194.85500 1.000 37.50651 849 ARG A CA 1
ATOM 6060 C C . ARG A 1 799 ? 182.98100 164.39900 195.34400 1.000 42.34359 849 ARG A C 1
ATOM 6061 O O . ARG A 1 799 ? 182.88700 165.24000 196.24100 1.000 49.22216 849 ARG A O 1
ATOM 6069 N N . HIS A 1 800 ? 184.13400 164.10100 194.75400 1.000 45.10596 850 HIS A N 1
ATOM 6070 C CA . HIS A 1 800 ? 185.34900 164.83900 195.06200 1.000 41.33778 850 HIS A CA 1
ATOM 6071 C C . HIS A 1 800 ? 185.31100 166.18800 194.35600 1.000 43.12652 850 HIS A C 1
ATOM 6072 O O . HIS A 1 800 ? 185.07700 166.25800 193.14700 1.000 48.35461 850 HIS A O 1
ATOM 6079 N N . LYS A 1 801 ? 185.54100 167.25900 195.11600 1.000 40.37371 851 LYS A N 1
ATOM 6080 C CA . LYS A 1 801 ? 185.43600 168.60000 194.55100 1.000 40.10623 851 LYS A CA 1
ATOM 6081 C C . LYS A 1 801 ? 186.51400 168.86500 193.50800 1.000 49.42254 851 LYS A C 1
ATOM 6082 O O . LYS A 1 801 ? 186.26600 169.58500 192.53400 1.000 49.98266 851 LYS A O 1
ATOM 6088 N N . LYS A 1 802 ? 187.70600 168.29900 193.68700 1.000 50.62814 852 LYS A N 1
ATOM 6089 C CA . LYS A 1 802 ? 188.81000 168.51400 192.76500 1.000 49.34724 852 LYS A CA 1
ATOM 6090 C C . LYS A 1 802 ? 188.92400 167.43600 191.69600 1.000 51.99992 852 LYS A C 1
ATOM 6091 O O . LYS A 1 802 ? 189.69100 167.61200 190.74500 1.000 54.07863 852 LYS A O 1
ATOM 6097 N N . LYS A 1 803 ? 188.18000 166.33600 191.81900 1.000 51.02283 853 LYS A N 1
ATOM 6098 C CA . LYS A 1 803 ? 188.29900 165.21600 190.90000 1.000 46.33227 853 LYS A CA 1
ATOM 6099 C C . LYS A 1 803 ? 187.02200 164.88500 190.14400 1.000 48.17070 853 LYS A C 1
ATOM 6100 O O . LYS A 1 803 ? 187.10500 164.24200 189.09300 1.000 50.53457 853 LYS A O 1
ATOM 6106 N N . ASP A 1 804 ? 185.85700 165.29200 190.63800 1.000 43.88103 854 ASP A N 1
ATOM 6107 C CA . ASP A 1 804 ? 184.58000 165.03700 189.97300 1.000 38.68889 854 ASP A CA 1
ATOM 6108 C C . ASP A 1 804 ? 184.03100 166.37400 189.48300 1.000 48.72189 854 ASP A C 1
ATOM 6109 O O . ASP A 1 804 ? 183.27000 167.04400 190.18100 1.000 48.32165 854 ASP A O 1
ATOM 6114 N N . ARG A 1 805 ? 184.42300 166.75600 188.27100 1.000 45.51173 855 ARG A N 1
ATOM 6115 C CA . ARG A 1 805 ? 183.93900 167.99000 187.67500 1.000 37.94066 855 ARG A CA 1
ATOM 6116 C C . ARG A 1 805 ? 182.55700 167.78400 187.07000 1.000 38.77066 855 ARG A C 1
ATOM 6117 O O . ARG A 1 805 ? 182.17000 166.66800 186.71400 1.000 41.12685 855 ARG A O 1
ATOM 6125 N N . LEU A 1 806 ? 181.80500 168.88100 186.96600 1.000 35.70389 856 LEU A N 1
ATOM 6126 C CA . LEU A 1 806 ? 180.51100 168.82900 186.29400 1.000 30.82742 856 LEU A CA 1
ATOM 6127 C C . LEU A 1 806 ? 180.67900 168.51100 184.81400 1.000 38.81289 856 LEU A C 1
ATOM 6128 O O . LEU A 1 806 ? 179.96400 167.66800 184.26100 1.000 41.08056 856 LEU A O 1
ATOM 6133 N N . VAL A 1 807 ? 181.62700 169.17100 184.15800 1.000 38.77942 857 VAL A N 1
ATOM 6134 C CA . VAL A 1 807 ? 181.94700 168.92300 182.75900 1.000 32.65768 857 VAL A CA 1
ATOM 6135 C C . VAL A 1 807 ? 183.37900 168.41400 182.71000 1.000 34.04147 857 VAL A C 1
ATOM 6136 O O . VAL A 1 807 ? 184.31900 169.15500 183.02200 1.000 39.33683 857 VAL A O 1
ATOM 6140 N N . ASN A 1 808 ? 183.54700 167.15500 182.32800 1.000 38.77872 858 ASN A N 1
ATOM 6141 C CA . ASN A 1 808 ? 184.85300 166.53300 182.19600 1.000 36.44812 858 ASN A CA 1
ATOM 6142 C C . ASN A 1 808 ? 185.18900 166.35800 180.71900 1.000 39.86551 858 ASN A C 1
ATOM 6143 O O . ASN A 1 808 ? 184.45800 166.80300 179.83200 1.000 44.05785 858 ASN A O 1
ATOM 6148 N N . THR A 1 809 ? 186.32200 165.70600 180.46300 1.000 42.00466 859 THR A N 1
ATOM 6149 C CA . THR A 1 809 ? 186.74000 165.46900 179.08600 1.000 39.96012 859 THR A CA 1
ATOM 6150 C C . THR A 1 809 ? 185.79200 164.50900 178.37800 1.000 39.40960 859 THR A C 1
ATOM 6151 O O . THR A 1 809 ? 185.53400 164.65700 177.17900 1.000 43.89584 859 THR A O 1
ATOM 6155 N N . GLN A 1 810 ? 185.26700 163.52000 179.10400 1.000 42.90712 860 GLN A N 1
ATOM 6156 C CA . GLN A 1 810 ? 184.38200 162.53300 178.49500 1.000 37.28377 860 GLN A CA 1
ATOM 6157 C C . GLN A 1 810 ? 183.10000 163.17200 177.97700 1.000 42.06273 860 GLN A C 1
ATOM 6158 O O . GLN A 1 810 ? 182.65300 162.86900 176.86400 1.000 49.79427 860 GLN A O 1
ATOM 6164 N N . LEU A 1 811 ? 182.49200 164.05400 178.77100 1.000 32.67339 861 LEU A N 1
ATOM 6165 C CA . LEU A 1 811 ? 181.25000 164.69900 178.35600 1.000 34.28870 861 LEU A CA 1
ATOM 6166 C C . LEU A 1 811 ? 181.46500 165.54600 177.10900 1.000 32.50386 861 LEU A C 1
ATOM 6167 O O . LEU A 1 811 ? 180.69700 165.46000 176.14300 1.000 35.77370 861 LEU A O 1
ATOM 6172 N N . ALA A 1 812 ? 182.51500 166.36900 177.11400 1.000 39.67369 862 ALA A N 1
ATOM 6173 C CA . ALA A 1 812 ? 182.79200 167.22700 175.96900 1.000 33.10221 862 ALA A CA 1
ATOM 6174 C C . ALA A 1 812 ? 183.11200 166.40600 174.72900 1.000 33.47916 862 ALA A C 1
ATOM 6175 O O . ALA A 1 812 ? 182.65600 166.73000 173.62800 1.000 43.95509 862 ALA A O 1
ATOM 6177 N N . ILE A 1 813 ? 183.89400 165.33700 174.88700 1.000 39.32604 863 ILE A N 1
ATOM 6178 C CA . ILE A 1 813 ? 184.25600 164.50500 173.74400 1.000 39.91773 863 ILE A CA 1
ATOM 6179 C C . ILE A 1 813 ? 183.02500 163.81900 173.16600 1.000 39.52621 863 ILE A C 1
ATOM 6180 O O . ILE A 1 813 ? 182.83900 163.78000 171.94500 1.000 43.49237 863 ILE A O 1
ATOM 6185 N N . TYR A 1 814 ? 182.15700 163.28000 174.02500 1.000 35.28842 864 TYR A N 1
ATOM 6186 C CA . TYR A 1 814 ? 180.96100 162.61800 173.52000 1.000 24.61816 864 TYR A CA 1
ATOM 6187 C C . TYR A 1 814 ? 179.99600 163.60300 172.87300 1.000 29.23954 864 TYR A C 1
ATOM 6188 O O . TYR A 1 814 ? 179.29800 163.24500 171.92000 1.000 33.69186 864 TYR A O 1
ATOM 6197 N N . SER A 1 815 ? 179.93000 164.83800 173.37400 1.000 36.93337 865 SER A N 1
ATOM 6198 C CA . SER A 1 815 ? 179.03800 165.81900 172.76600 1.000 32.62230 865 SER A CA 1
ATOM 6199 C C . SER A 1 815 ? 179.58300 166.36200 171.45100 1.000 35.66656 865 SER A C 1
ATOM 6200 O O . SER A 1 815 ? 178.80400 166.63700 170.53300 1.000 38.56306 865 SER A O 1
ATOM 6203 N N . TYR A 1 816 ? 180.90100 166.51700 171.33500 1.000 38.20759 866 TYR A N 1
ATOM 6204 C CA . TYR A 1 816 ? 181.49900 167.15700 170.16900 1.000 34.08673 866 TYR A CA 1
ATOM 6205 C C . TYR A 1 816 ? 181.85100 166.15500 169.07300 1.000 32.74945 866 TYR A C 1
ATOM 6206 O O . TYR A 1 816 ? 181.41700 166.30000 167.92700 1.000 36.87288 866 TYR A O 1
ATOM 6215 N N . LEU A 1 817 ? 182.63900 165.13900 169.40900 1.000 32.25270 867 LEU A N 1
ATOM 6216 C CA . LEU A 1 817 ? 183.23300 164.25300 168.42000 1.000 36.49651 867 LEU A CA 1
ATOM 6217 C C . LEU A 1 817 ? 182.39500 163.01700 168.12500 1.000 31.51988 867 LEU A C 1
ATOM 6218 O O . LEU A 1 817 ? 182.78100 162.22200 167.26300 1.000 35.17706 867 LEU A O 1
ATOM 6223 N N . HIS A 1 818 ? 181.26900 162.82500 168.81000 1.000 33.89159 868 HIS A N 1
ATOM 6224 C CA . HIS A 1 818 ? 180.45100 161.63500 168.61900 1.000 31.75341 868 HIS A CA 1
ATOM 6225 C C . HIS A 1 818 ? 179.07600 161.95400 168.04600 1.000 32.04537 868 HIS A C 1
ATOM 6226 O O . HIS A 1 818 ? 178.72300 161.45100 166.97800 1.000 43.64136 868 HIS A O 1
ATOM 6233 N N . ILE A 1 819 ? 178.29300 162.79100 168.72200 1.000 28.53259 869 ILE A N 1
ATOM 6234 C CA . ILE A 1 819 ? 176.89600 162.99300 168.35300 1.000 29.00381 869 ILE A CA 1
ATOM 6235 C C . ILE A 1 819 ? 176.76700 164.24200 167.49200 1.000 30.48615 869 ILE A C 1
ATOM 6236 O O . ILE A 1 819 ? 175.90800 164.31100 166.60600 1.000 40.61199 869 ILE A O 1
ATOM 6241 N N . GLY A 1 820 ? 177.62000 165.23700 167.74500 1.000 24.93861 870 GLY A N 1
ATOM 6242 C CA . GLY A 1 820 ? 177.59300 166.44300 166.93300 1.000 27.84975 870 GLY A CA 1
ATOM 6243 C C . GLY A 1 820 ? 177.97900 166.18600 165.48900 1.000 26.33060 870 GLY A C 1
ATOM 6244 O O . GLY A 1 820 ? 177.37600 166.74000 164.56700 1.000 37.55051 870 GLY A O 1
ATOM 6245 N N . LEU A 1 821 ? 178.98900 165.34200 165.27300 1.000 27.78339 871 LEU A N 1
ATOM 6246 C CA . LEU A 1 821 ? 179.37700 164.98100 163.91400 1.000 30.88845 871 LEU A CA 1
ATOM 6247 C C . LEU A 1 821 ? 178.27300 164.19800 163.21500 1.000 29.70611 871 LEU A C 1
ATOM 6248 O O . LEU A 1 821 ? 178.01600 164.40000 162.02100 1.000 38.83770 871 LEU A O 1
ATOM 6253 N N . MET A 1 822 ? 177.60600 163.30400 163.94700 1.000 19.73981 872 MET A N 1
ATOM 6254 C CA . MET A 1 822 ? 176.47100 162.57800 163.38900 1.000 17.83470 872 MET A CA 1
ATOM 6255 C C . MET A 1 822 ? 175.36000 163.53300 162.97300 1.000 33.30688 872 MET A C 1
ATOM 6256 O O . MET A 1 822 ? 174.76800 163.38200 161.89700 1.000 39.46431 872 MET A O 1
ATOM 6261 N N . GLN A 1 823 ? 175.06500 164.52300 163.81800 1.000 28.30724 873 GLN A N 1
ATOM 6262 C CA . GLN A 1 823 ? 174.02900 165.49600 163.49100 1.000 25.50576 873 GLN A CA 1
ATOM 6263 C C . GLN A 1 823 ? 174.41900 166.33200 162.27700 1.000 29.67420 873 GLN A C 1
ATOM 6264 O O . GLN A 1 823 ? 173.57300 166.64700 161.43100 1.000 36.80392 873 GLN A O 1
ATOM 6270 N N . ALA A 1 824 ? 175.69700 166.70400 162.17900 1.000 27.68091 874 ALA A N 1
ATOM 6271 C CA . ALA A 1 824 ? 176.16100 167.46000 161.02100 1.000 20.59913 874 ALA A CA 1
ATOM 6272 C C . ALA A 1 824 ? 176.00600 166.65600 159.73600 1.000 26.37509 874 ALA A C 1
ATOM 6273 O O . ALA A 1 824 ? 175.57600 167.19200 158.70700 1.000 30.43835 874 ALA A O 1
ATOM 6275 N N . LEU A 1 825 ? 176.35200 165.36700 159.77400 1.000 32.24189 875 LEU A N 1
ATOM 6276 C CA . LEU A 1 825 ? 176.18000 164.52200 158.59400 1.000 23.51011 875 LEU A CA 1
ATOM 6277 C C . LEU A 1 825 ? 174.70700 164.37200 158.22900 1.000 22.83083 875 LEU A C 1
ATOM 6278 O O . LEU A 1 825 ? 174.33900 164.41400 157.04500 1.000 32.50030 875 LEU A O 1
ATOM 6283 N N . GLY A 1 826 ? 173.84800 164.20300 159.23500 1.000 29.26379 876 GLY A N 1
ATOM 6284 C CA . GLY A 1 826 ? 172.42400 164.10700 158.97100 1.000 25.85815 876 GLY A CA 1
ATOM 6285 C C . GLY A 1 826 ? 171.85300 165.35800 158.33900 1.000 30.01853 876 GLY A C 1
ATOM 6286 O O . GLY A 1 826 ? 170.99900 165.27400 157.45400 1.000 42.25234 876 GLY A O 1
ATOM 6287 N N . GLY A 1 827 ? 172.30400 166.53200 158.78700 1.000 29.10616 877 GLY A N 1
ATOM 6288 C CA . GLY A 1 827 ? 171.88800 167.77100 158.15400 1.000 8.93231 877 GLY A CA 1
ATOM 6289 C C . GLY A 1 827 ? 172.42500 167.95700 156.75200 1.000 15.83539 877 GLY A C 1
ATOM 6290 O O . GLY A 1 827 ? 171.72000 168.47500 155.87800 1.000 28.40611 877 GLY A O 1
ATOM 6291 N N . PHE A 1 828 ? 173.67600 167.55600 156.51400 1.000 20.42171 878 PHE A N 1
ATOM 6292 C CA . PHE A 1 828 ? 174.24500 167.68400 155.17700 1.000 17.53384 878 PHE A CA 1
ATOM 6293 C C . PHE A 1 828 ? 173.54400 166.77200 154.17900 1.000 27.01457 878 PHE A C 1
ATOM 6294 O O . PHE A 1 828 ? 173.46000 167.10600 152.99000 1.000 34.62941 878 PHE A O 1
ATOM 6302 N N . LEU A 1 829 ? 173.03300 165.62700 154.63600 1.000 22.43879 879 LEU A N 1
ATOM 6303 C CA . LEU A 1 829 ? 172.24000 164.78000 153.74900 1.000 19.33894 879 LEU A CA 1
ATOM 6304 C C . LEU A 1 829 ? 171.01500 165.52600 153.22600 1.000 19.89828 879 LEU A C 1
ATOM 6305 O O . LEU A 1 829 ? 170.72000 165.49600 152.02500 1.000 34.05750 879 LEU A O 1
ATOM 6310 N N . VAL A 1 830 ? 170.29900 166.21700 154.11400 1.000 20.12937 880 VAL A N 1
ATOM 6311 C CA . VAL A 1 830 ? 169.11900 166.97000 153.69500 1.000 24.18590 880 VAL A CA 1
ATOM 6312 C C . VAL A 1 830 ? 169.51600 168.15200 152.82300 1.000 21.85881 880 VAL A C 1
ATOM 6313 O O . VAL A 1 830 ? 168.79900 168.51400 151.88500 1.000 20.87296 880 VAL A O 1
ATOM 6317 N N . TYR A 1 831 ? 170.64700 168.78800 153.13400 1.000 24.74443 881 TYR A N 1
ATOM 6318 C CA . TYR A 1 831 ? 171.15700 169.86800 152.29200 1.000 18.67966 881 TYR A CA 1
ATOM 6319 C C . TYR A 1 831 ? 171.35300 169.39800 150.85300 1.000 19.37502 881 TYR A C 1
ATOM 6320 O O . TYR A 1 831 ? 170.86600 170.02700 149.89900 1.000 28.51102 881 TYR A O 1
ATOM 6329 N N . PHE A 1 832 ? 172.05200 168.27400 150.68200 1.000 28.06379 882 PHE A N 1
ATOM 6330 C CA . PHE A 1 832 ? 172.30600 167.75600 149.34300 1.000 20.34026 882 PHE A CA 1
ATOM 6331 C C . PHE A 1 832 ? 171.02000 167.29400 148.67100 1.000 16.05493 882 PHE A C 1
ATOM 6332 O O . PHE A 1 832 ? 170.86600 167.44000 147.45500 1.000 28.47488 882 PHE A O 1
ATOM 6340 N N . THR A 1 833 ? 170.08700 166.73000 149.44100 1.000 27.50525 883 THR A N 1
ATOM 6341 C CA . THR A 1 833 ? 168.80200 166.33900 148.87100 1.000 22.78632 883 THR A CA 1
ATOM 6342 C C . THR A 1 833 ? 168.03900 167.54700 148.34100 1.000 21.37218 883 THR A C 1
ATOM 6343 O O . THR A 1 833 ? 167.48000 167.50300 147.24000 1.000 25.90631 883 THR A O 1
ATOM 6347 N N . VAL A 1 834 ? 168.00600 168.63500 149.11200 1.000 28.29670 884 VAL A N 1
ATOM 6348 C CA . VAL A 1 834 ? 167.28700 169.83200 148.68700 1.000 19.72326 884 VAL A CA 1
ATOM 6349 C C . VAL A 1 834 ? 167.91700 170.41200 147.42900 1.000 22.27306 884 VAL A C 1
ATOM 6350 O O . VAL A 1 834 ? 167.21400 170.81700 146.49500 1.000 25.92588 884 VAL A O 1
ATOM 6354 N N . TYR A 1 835 ? 169.25000 170.46200 147.38000 1.000 26.10700 885 TYR A N 1
ATOM 6355 C CA . TYR A 1 835 ? 169.90200 171.05900 146.21700 1.000 4.68647 885 TYR A CA 1
ATOM 6356 C C . TYR A 1 835 ? 169.76900 170.18300 144.97500 1.000 8.46525 885 TYR A C 1
ATOM 6357 O O . TYR A 1 835 ? 169.53300 170.69400 143.87500 1.000 13.40926 885 TYR A O 1
ATOM 6366 N N . ALA A 1 836 ? 169.91100 168.86300 145.12600 1.000 30.83151 886 ALA A N 1
ATOM 6367 C CA . ALA A 1 836 ? 169.94300 167.97800 143.96500 1.000 16.02296 886 ALA A CA 1
ATOM 6368 C C . ALA A 1 836 ? 168.58400 167.86200 143.28900 1.000 17.19402 886 ALA A C 1
ATOM 6369 O O . ALA A 1 836 ? 168.51700 167.66000 142.07200 1.000 22.33457 886 ALA A O 1
ATOM 6371 N N . GLN A 1 837 ? 167.49700 167.97400 144.05000 1.000 25.38763 887 GLN A N 1
ATOM 6372 C CA . GLN A 1 837 ? 166.16000 167.84700 143.48800 1.000 18.40336 887 GLN A CA 1
ATOM 6373 C C . GLN A 1 837 ? 165.73300 169.06200 142.67600 1.000 22.33495 887 GLN A C 1
ATOM 6374 O O . GLN A 1 837 ? 164.70900 168.99800 141.99200 1.000 26.46354 887 GLN A O 1
ATOM 6380 N N . GLN A 1 838 ? 166.48500 170.16100 142.73400 1.000 25.46221 888 GLN A N 1
ATOM 6381 C CA . GLN A 1 838 ? 166.19800 171.33000 141.91600 1.000 13.29800 888 GLN A CA 1
ATOM 6382 C C . GLN A 1 838 ? 167.12200 171.46800 140.71500 1.000 20.39906 888 GLN A C 1
ATOM 6383 O O . GLN A 1 838 ? 166.78900 172.20600 139.78300 1.000 40.21225 888 GLN A O 1
ATOM 6389 N N . GLY A 1 839 ? 168.26400 170.78600 140.70600 1.000 19.26099 889 GLY A N 1
ATOM 6390 C CA . GLY A 1 839 ? 169.11800 170.80500 139.53800 1.000 10.66968 889 GLY A CA 1
ATOM 6391 C C . GLY A 1 839 ? 170.60700 170.87600 139.80000 1.000 14.88591 889 GLY A C 1
ATOM 6392 O O . GLY A 1 839 ? 171.39600 170.83400 138.85600 1.000 32.62494 889 GLY A O 1
ATOM 6393 N N . PHE A 1 840 ? 171.01400 170.98100 141.05900 1.000 20.77964 890 PHE A N 1
ATOM 6394 C CA . PHE A 1 840 ? 172.42400 171.12300 141.41900 1.000 16.34071 890 PHE A CA 1
ATOM 6395 C C . PHE A 1 840 ? 172.89000 169.85000 142.11400 1.000 14.01633 890 PHE A C 1
ATOM 6396 O O . PHE A 1 840 ? 172.64000 169.65500 143.30500 1.000 34.34040 890 PHE A O 1
ATOM 6404 N N . TRP A 1 841 ? 173.58400 168.99500 141.37000 1.000 22.56022 891 TRP A N 1
ATOM 6405 C CA . TRP A 1 841 ? 174.11800 167.76600 141.92700 1.000 17.99979 891 TRP A CA 1
ATOM 6406 C C . TRP A 1 841 ? 175.25600 168.07200 142.89800 1.000 33.47965 891 TRP A C 1
ATOM 6407 O O . TRP A 1 841 ? 175.91000 169.11200 142.79600 1.000 36.10887 891 TRP A O 1
ATOM 6418 N N . PRO A 1 842 ? 175.50400 167.17700 143.86000 1.000 34.28285 892 PRO A N 1
ATOM 6419 C CA . PRO A 1 842 ? 176.48600 167.48200 144.91400 1.000 27.89619 892 PRO A CA 1
ATOM 6420 C C . PRO A 1 842 ? 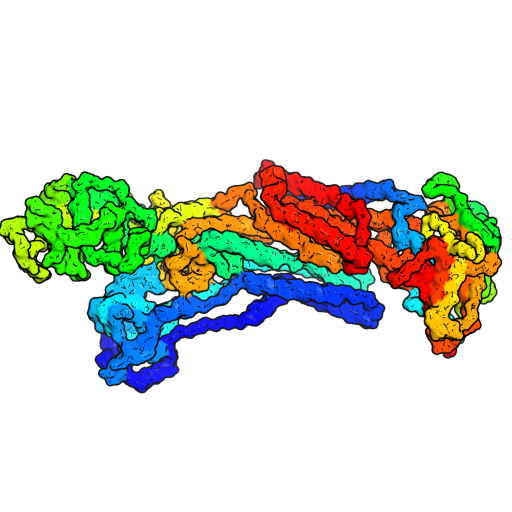177.88800 167.79400 144.41500 1.000 28.12148 892 PRO A C 1
ATOM 6421 O O . PRO A 1 842 ? 178.59700 168.56900 145.06900 1.000 36.18986 892 PRO A O 1
ATOM 6425 N N . THR A 1 843 ? 178.32400 167.22100 143.29200 1.000 36.81586 893 THR A N 1
ATOM 6426 C CA . THR A 1 843 ? 179.65100 167.55500 142.78100 1.000 36.86729 893 THR A CA 1
ATOM 6427 C C . THR A 1 843 ? 179.69600 168.95900 142.19400 1.000 43.04321 893 THR A C 1
ATOM 6428 O O . THR A 1 843 ? 180.73800 169.62000 142.25700 1.000 43.66711 893 THR A O 1
ATOM 6432 N N . SER A 1 844 ? 178.59000 169.43000 141.61800 1.000 42.76382 894 SER A N 1
ATOM 6433 C CA . SER A 1 844 ? 178.56800 170.74500 140.99300 1.000 32.64046 894 SER A CA 1
ATOM 6434 C C . SER A 1 844 ? 178.59200 171.88400 142.00100 1.000 29.79834 894 SER A C 1
ATOM 6435 O O . SER A 1 844 ? 178.83200 173.02800 141.60600 1.000 39.83994 894 SER A O 1
ATOM 6438 N N . LEU A 1 845 ? 178.35800 171.60300 143.28200 1.000 34.61187 895 LEU A N 1
ATOM 6439 C CA . LEU A 1 845 ? 178.32000 172.64400 144.30000 1.000 31.97900 895 LEU A CA 1
ATOM 6440 C C . LEU A 1 845 ? 179.69700 173.01300 144.83100 1.000 29.46678 895 LEU A C 1
ATOM 6441 O O . LEU A 1 845 ? 179.81400 174.00000 145.56300 1.000 36.32089 895 LEU A O 1
ATOM 6446 N N . ILE A 1 846 ? 180.73200 172.26200 144.47700 1.000 32.76187 896 ILE A N 1
ATOM 6447 C CA . ILE A 1 846 ? 182.06800 172.49400 145.01100 1.000 36.13046 896 ILE A CA 1
ATOM 6448 C C . ILE A 1 846 ? 182.69700 173.67800 144.29200 1.000 36.88580 896 ILE A C 1
ATOM 6449 O O . ILE A 1 846 ? 182.72300 173.72700 143.05700 1.000 39.88419 896 ILE A O 1
ATOM 6454 N N . ASN A 1 847 ? 183.20200 174.63700 145.07000 1.000 34.34255 897 ASN A N 1
ATOM 6455 C CA . ASN A 1 847 ? 183.76900 175.89100 144.57300 1.000 30.55325 897 ASN A CA 1
ATOM 6456 C C . ASN A 1 847 ? 182.76200 176.70900 143.77200 1.000 34.95025 897 ASN A C 1
ATOM 6457 O O . ASN A 1 847 ? 183.15000 177.52400 142.93100 1.000 43.47784 897 ASN A O 1
ATOM 6462 N N . LEU A 1 848 ? 181.47000 176.50900 144.02100 1.000 27.20445 898 LEU A N 1
ATOM 6463 C CA . LEU A 1 848 ? 180.41800 177.25400 143.34600 1.000 27.75265 898 LEU A CA 1
ATOM 6464 C C . LEU A 1 848 ? 180.02800 178.52500 144.08800 1.000 33.66159 898 LEU A C 1
ATOM 6465 O O . LEU A 1 848 ? 179.24200 179.31600 143.56000 1.000 35.98655 898 LEU A O 1
ATOM 6470 N N . ARG A 1 849 ? 180.58500 178.75100 145.27800 1.000 37.70975 899 ARG A N 1
ATOM 6471 C CA . ARG A 1 849 ? 180.10200 179.81700 146.15000 1.000 26.37222 899 ARG A CA 1
ATOM 6472 C C . ARG A 1 849 ? 180.36200 181.20300 145.57400 1.000 29.27231 899 ARG A C 1
ATOM 6473 O O . ARG A 1 849 ? 179.53700 182.10800 145.74000 1.000 39.53634 899 ARG A O 1
ATOM 6481 N N . VAL A 1 850 ? 181.50700 181.40100 144.92300 1.000 31.90960 900 VAL A N 1
ATOM 6482 C CA . VAL A 1 850 ? 181.85100 182.73100 144.42700 1.000 32.05589 900 VAL A CA 1
ATOM 6483 C C . VAL A 1 850 ? 180.88400 183.15900 143.33000 1.000 34.55287 900 VAL A C 1
ATOM 6484 O O . VAL A 1 850 ? 180.36600 184.28200 143.34000 1.000 40.75720 900 VAL A O 1
ATOM 6488 N N . ALA A 1 851 ? 180.61400 182.26800 142.37400 1.000 24.18700 901 ALA A N 1
ATOM 6489 C CA . ALA A 1 851 ? 179.66700 182.58600 141.31100 1.000 22.95525 901 ALA A CA 1
ATOM 6490 C C . ALA A 1 851 ? 178.22800 182.53900 141.80600 1.000 30.72096 901 ALA A C 1
ATOM 6491 O O . ALA A 1 851 ? 177.36400 183.23100 141.25700 1.000 30.84717 901 ALA A O 1
ATOM 6493 N N . TRP A 1 852 ? 177.95500 181.72900 142.83000 1.000 27.04546 902 TRP A N 1
ATOM 6494 C CA . TRP A 1 852 ? 176.60900 181.64300 143.38500 1.000 12.47826 902 TRP A CA 1
ATOM 6495 C C . TRP A 1 852 ? 176.16500 182.97700 143.96900 1.000 17.05189 902 TRP A C 1
ATOM 6496 O O . TRP A 1 852 ? 175.01200 183.38700 143.79700 1.000 25.90302 902 TRP A O 1
ATOM 6507 N N . GLU A 1 853 ? 177.06800 183.67000 144.65500 1.000 16.74090 903 GLU A N 1
ATOM 6508 C CA . GLU A 1 853 ? 176.73900 184.88700 145.38000 1.000 18.99725 903 GLU A CA 1
ATOM 6509 C C . GLU A 1 853 ? 176.95700 186.15600 144.56600 1.000 25.41028 903 GLU A C 1
ATOM 6510 O O . GLU A 1 853 ? 176.78900 187.25300 145.10600 1.000 33.19504 903 GLU A O 1
ATOM 6516 N N . THR A 1 854 ? 177.32400 186.03800 143.29400 1.000 29.21556 904 THR A N 1
ATOM 6517 C CA . THR A 1 854 ? 177.49900 187.20400 142.43600 1.000 17.85288 904 THR A CA 1
ATOM 6518 C C . THR A 1 854 ? 176.13400 187.72800 142.00600 1.000 26.55643 904 THR A C 1
ATOM 6519 O O . THR A 1 854 ? 175.37500 187.02200 141.33600 1.000 33.64494 904 THR A O 1
ATOM 6523 N N . ASP A 1 855 ? 175.82500 188.97000 142.38900 1.000 36.05978 905 ASP A N 1
ATOM 6524 C CA . ASP A 1 855 ? 174.53500 189.55900 142.04900 1.000 29.96069 905 ASP A CA 1
ATOM 6525 C C . ASP A 1 855 ? 174.41000 189.87400 140.56700 1.000 28.92933 905 ASP A C 1
ATOM 6526 O O . ASP A 1 855 ? 173.28900 190.00200 140.06600 1.000 36.09921 905 ASP A O 1
ATOM 6531 N N . ASP A 1 856 ? 175.53000 190.01100 139.86000 1.000 35.21340 906 ASP A N 1
ATOM 6532 C CA . ASP A 1 856 ? 175.52100 190.35600 138.44600 1.000 33.43733 906 ASP A CA 1
ATOM 6533 C C . ASP A 1 856 ? 175.35500 189.15000 137.53400 1.000 32.18228 906 ASP A C 1
ATOM 6534 O O . ASP A 1 856 ? 175.12800 189.33000 136.33400 1.000 37.30743 906 ASP A O 1
ATOM 6539 N N . ILE A 1 857 ? 175.46300 187.93600 138.06100 1.000 23.50642 907 ILE A N 1
ATOM 6540 C CA . ILE A 1 857 ? 175.28400 186.71900 137.28100 1.000 20.01398 907 ILE A CA 1
ATOM 6541 C C . ILE A 1 857 ? 173.85500 186.24300 137.48100 1.000 26.92175 907 ILE A C 1
ATOM 6542 O O . ILE A 1 857 ? 173.45900 185.89200 138.59900 1.000 35.30199 907 ILE A O 1
ATOM 6547 N N . ASN A 1 858 ? 173.07600 186.23300 136.40000 1.000 27.03379 908 ASN A N 1
ATOM 6548 C CA . ASN A 1 858 ? 171.67300 185.84600 136.45100 1.000 20.82035 908 ASN A CA 1
ATOM 6549 C C . ASN A 1 858 ? 171.36500 184.70200 135.49500 1.000 23.06443 908 ASN A C 1
ATOM 6550 O O . ASN A 1 858 ? 170.20000 184.46900 135.16400 1.000 30.05099 908 ASN A O 1
ATOM 6555 N N . ASP A 1 859 ? 172.39200 183.98600 135.04100 1.000 32.92759 909 ASP A N 1
ATOM 6556 C CA . ASP A 1 859 ? 172.21200 182.83700 134.16500 1.000 20.17927 909 ASP A CA 1
ATOM 6557 C C . ASP A 1 859 ? 173.14300 181.69400 134.55500 1.000 27.74036 909 ASP A C 1
ATOM 6558 O O . ASP A 1 859 ? 173.62800 180.96400 133.68500 1.000 31.68257 909 ASP A O 1
ATOM 6563 N N . LEU A 1 860 ? 173.41700 181.54100 135.85000 1.000 19.23383 910 LEU A N 1
ATOM 6564 C CA . LEU A 1 860 ? 174.23900 180.43400 136.32000 1.000 17.97803 910 LEU A CA 1
ATOM 6565 C C . LEU A 1 860 ? 173.60600 179.10600 135.93000 1.000 22.73127 910 LEU A C 1
ATOM 6566 O O . LEU A 1 860 ? 172.40600 178.89600 136.11900 1.000 36.58115 910 LEU A O 1
ATOM 6571 N N . GLU A 1 861 ? 174.42300 178.20600 135.39700 1.000 32.99945 911 GLU A N 1
ATOM 6572 C CA . GLU A 1 861 ? 173.94800 176.97500 134.78200 1.000 23.06097 911 GLU A CA 1
ATOM 6573 C C . GLU A 1 861 ? 174.10000 175.81100 135.75300 1.000 24.43688 911 GLU A C 1
ATOM 6574 O O . GLU A 1 861 ? 175.16100 175.63900 136.36100 1.000 38.93038 911 GLU A O 1
ATOM 6580 N N . ASP A 1 862 ? 173.03700 175.02300 135.90100 1.000 18.82435 912 ASP A N 1
ATOM 6581 C CA . ASP A 1 862 ? 173.02000 173.91000 136.83800 1.000 9.84074 912 ASP A CA 1
ATOM 6582 C C . ASP A 1 862 ? 173.47000 172.62400 136.14300 1.000 19.58740 912 ASP A C 1
ATOM 6583 O O . ASP A 1 862 ? 174.01800 172.64000 135.03900 1.000 22.30273 912 ASP A O 1
ATOM 6588 N N . SER A 1 863 ? 173.24600 171.48700 136.80200 1.000 26.58071 913 SER A N 1
ATOM 6589 C CA . SER A 1 863 ? 173.67600 170.19400 136.28500 1.000 19.24346 913 SER A CA 1
ATOM 6590 C C . SER A 1 863 ? 172.87200 169.73200 135.07900 1.000 18.34060 913 SER A C 1
ATOM 6591 O O . SER A 1 863 ? 173.25100 168.74000 134.45000 1.000 27.96597 913 SER A O 1
ATOM 6594 N N . TYR A 1 864 ? 171.77900 170.41400 134.74500 1.000 25.47524 914 TYR A N 1
ATOM 6595 C CA . TYR A 1 864 ? 170.96100 170.06700 133.59300 1.000 18.56686 914 TYR A CA 1
ATOM 6596 C C . TYR A 1 864 ? 171.08100 171.06700 132.45500 1.000 23.21309 914 TYR A C 1
ATOM 6597 O O . TYR A 1 864 ? 170.51100 170.83700 131.38600 1.000 35.61809 914 TYR A O 1
ATOM 6606 N N . GLY A 1 865 ? 171.81000 172.16200 132.65000 1.000 23.45265 915 GLY A N 1
ATOM 6607 C CA . GLY A 1 865 ? 171.91600 173.20600 131.65600 1.000 10.70364 915 GLY A CA 1
ATOM 6608 C C . GLY A 1 865 ? 170.95900 174.36200 131.83600 1.000 28.52073 915 GLY A C 1
ATOM 6609 O O . GLY A 1 865 ? 171.01600 175.31500 131.05200 1.000 34.71985 915 GLY A O 1
ATOM 6610 N N . GLN A 1 866 ? 170.07900 174.30800 132.83100 1.000 15.50996 916 GLN A N 1
ATOM 6611 C CA . GLN A 1 866 ? 169.17100 175.41400 133.08700 1.000 6.92832 916 GLN A CA 1
ATOM 6612 C C . GLN A 1 866 ? 169.91900 176.59100 133.70200 1.000 19.68255 916 GLN A C 1
ATOM 6613 O O . GLN A 1 866 ? 170.91800 176.42200 134.40100 1.000 29.23443 916 GLN A O 1
ATOM 6619 N N . GLU A 1 867 ? 169.41500 177.79300 133.44500 1.000 24.13013 917 GLU A N 1
ATOM 6620 C CA . GLU A 1 867 ? 170.06000 179.02900 133.86800 1.000 11.57061 917 GLU A CA 1
ATOM 6621 C C . GLU A 1 867 ? 169.26100 179.66500 134.99800 1.000 14.19281 917 GLU A C 1
ATOM 6622 O O . GLU A 1 867 ? 168.03600 179.78800 134.90500 1.000 25.60808 917 GLU A O 1
ATOM 6628 N N . TRP A 1 868 ? 169.95800 180.06600 136.05900 1.000 12.14187 918 TRP A N 1
ATOM 6629 C CA . TRP A 1 868 ? 169.34200 180.51800 137.29900 1.000 12.46765 918 TRP A CA 1
ATOM 6630 C C . TRP A 1 868 ? 169.66200 181.98500 137.53700 1.000 10.87962 918 TRP A C 1
ATOM 6631 O O . TRP A 1 868 ? 170.81400 182.40100 137.39600 1.000 28.10381 918 TRP A O 1
ATOM 6642 N N . THR A 1 869 ? 168.64900 182.76000 137.91300 1.000 27.76811 919 THR A N 1
ATOM 6643 C CA . THR A 1 869 ? 168.88500 184.12800 138.34000 1.000 25.03194 919 THR A CA 1
ATOM 6644 C C . THR A 1 869 ? 169.39100 184.15100 139.78100 1.000 25.67982 919 THR A C 1
ATOM 6645 O O . THR A 1 869 ? 169.32100 183.16200 140.51300 1.000 36.52646 919 THR A O 1
ATOM 6649 N N . ARG A 1 870 ? 169.91100 185.31100 140.18500 1.000 21.65824 920 ARG A N 1
ATOM 6650 C CA . ARG A 1 870 ? 170.49800 185.44400 141.51400 1.000 16.02902 920 ARG A CA 1
ATOM 6651 C C . ARG A 1 870 ? 169.46200 185.23000 142.61100 1.000 13.49633 920 ARG A C 1
ATOM 6652 O O . ARG A 1 870 ? 169.75100 184.59200 143.63000 1.000 26.31341 920 ARG A O 1
ATOM 6660 N N . TYR A 1 871 ? 168.25000 185.75800 142.42700 1.000 22.04417 921 TYR A N 1
ATOM 6661 C CA . TYR A 1 871 ? 167.24100 185.65400 143.47600 1.000 10.34639 921 TYR A CA 1
ATOM 6662 C C . TYR A 1 871 ? 166.75400 184.22100 143.64900 1.000 18.09370 921 TYR A C 1
ATOM 6663 O O . TYR A 1 871 ? 166.44700 183.79700 144.76800 1.000 28.49409 921 TYR A O 1
ATOM 6672 N N . GLN A 1 872 ? 166.66400 183.45800 142.56100 1.000 14.59167 922 GLN A N 1
ATOM 6673 C CA . GLN A 1 872 ? 166.26300 182.06200 142.69400 1.000 12.33949 922 GLN A CA 1
ATOM 6674 C C . GLN A 1 872 ? 167.34200 181.24700 143.39600 1.000 14.94481 922 GLN A C 1
ATOM 6675 O O . GLN A 1 872 ? 167.03500 180.33200 144.16900 1.000 20.41945 922 GLN A O 1
ATOM 6681 N N . ARG A 1 873 ? 168.61100 181.57600 143.15200 1.000 16.91089 923 ARG A N 1
ATOM 6682 C CA . ARG A 1 873 ? 169.69400 180.95400 143.90400 1.000 12.77044 923 ARG A CA 1
ATOM 6683 C C . ARG A 1 873 ? 169.61900 181.32600 145.38000 1.000 14.03210 923 ARG A C 1
ATOM 6684 O O . ARG A 1 873 ? 169.86200 180.48600 146.25200 1.000 29.54761 923 ARG A O 1
ATOM 6692 N N . LYS A 1 874 ? 169.27100 182.58000 145.67600 1.000 24.41295 924 LYS A N 1
ATOM 6693 C CA . LYS A 1 874 ? 169.06800 182.99700 147.06200 1.000 14.63595 924 LYS A CA 1
ATOM 6694 C C . LYS A 1 874 ? 167.94900 182.20200 147.72100 1.000 11.67681 924 LYS A C 1
ATOM 6695 O O . LYS A 1 874 ? 168.07300 181.77000 148.87300 1.000 23.69791 924 LYS A O 1
ATOM 6701 N N . TYR A 1 875 ? 166.84100 182.00900 147.00500 1.000 21.94742 925 TYR A N 1
ATOM 6702 C CA . TYR A 1 875 ? 165.71500 181.26400 147.55500 1.000 15.47833 925 TYR A CA 1
ATOM 6703 C C . TYR A 1 875 ? 166.07100 179.79800 147.77700 1.000 11.10646 925 TYR A C 1
ATOM 6704 O O . TYR A 1 875 ? 165.67000 179.20500 148.78300 1.000 24.71057 925 TYR A O 1
ATOM 6713 N N . LEU A 1 876 ? 166.82200 179.19400 146.85200 1.000 16.85082 926 LEU A N 1
ATOM 6714 C CA . LEU A 1 876 ? 167.27100 177.81900 147.05100 1.000 13.66452 926 LEU A CA 1
ATOM 6715 C C . LEU A 1 876 ? 168.22100 177.71400 148.23900 1.000 22.00369 926 LEU A C 1
ATOM 6716 O O . LEU A 1 876 ? 168.17900 176.73700 148.99700 1.000 30.38644 926 LEU A O 1
ATOM 6721 N N . GLU A 1 877 ? 169.09200 178.71000 148.41300 1.000 12.86499 927 GLU A N 1
ATOM 6722 C CA . GLU A 1 877 ? 169.97600 178.73700 149.57200 1.000 13.29886 927 GLU A CA 1
ATOM 6723 C C . GLU A 1 877 ? 169.18100 178.82100 150.87000 1.000 16.79184 927 GLU A C 1
ATOM 6724 O O . GLU A 1 877 ? 169.49700 178.13500 151.84900 1.000 32.49603 927 GLU A O 1
ATOM 6730 N N . TRP A 1 878 ? 168.14200 179.65800 150.89300 1.000 22.95817 928 TRP A N 1
ATOM 6731 C CA . TRP A 1 878 ? 167.29300 179.75700 152.07700 1.000 12.90456 928 TRP A CA 1
ATOM 6732 C C . TRP A 1 878 ? 166.54500 178.45400 152.33500 1.000 17.64147 928 TRP A C 1
ATOM 6733 O O . TRP A 1 878 ? 166.34600 178.06200 153.49000 1.000 22.98075 928 TRP A O 1
ATOM 6744 N N . THR A 1 879 ? 166.10300 177.78000 151.27000 1.000 21.83167 929 THR A N 1
ATOM 6745 C CA . THR A 1 879 ? 165.44700 176.48600 151.42900 1.000 8.32569 929 THR A CA 1
ATOM 6746 C C . THR A 1 879 ? 166.39500 175.45600 152.02800 1.000 21.91392 929 THR A C 1
ATOM 6747 O O . THR A 1 879 ? 166.01100 174.68900 152.91900 1.000 32.41426 929 THR A O 1
ATOM 6751 N N . GLY A 1 880 ? 167.63800 175.42000 151.54700 1.000 15.98641 930 GLY A N 1
ATOM 6752 C CA . GLY A 1 880 ? 168.61800 174.51700 152.12600 1.000 7.81452 930 GLY A CA 1
ATOM 6753 C C . GLY A 1 880 ? 168.92000 174.84000 153.57600 1.000 15.93542 930 GLY A C 1
ATOM 6754 O O . GLY A 1 880 ? 169.10600 173.94100 154.39800 1.000 28.77695 930 GLY A O 1
ATOM 6755 N N . SER A 1 881 ? 168.97000 176.13200 153.90800 1.000 21.31347 931 SER A N 1
ATOM 6756 C CA . SER A 1 881 ? 169.17400 176.54300 155.29400 1.000 3.62009 931 SER A CA 1
ATOM 6757 C C . SER A 1 881 ? 168.02400 176.08800 156.18600 1.000 18.13554 931 SER A C 1
ATOM 6758 O O . SER A 1 881 ? 168.24500 175.60000 157.30100 1.000 27.54691 931 SER A O 1
ATOM 6761 N N . THR A 1 882 ? 166.78600 176.24200 155.71000 1.000 25.14336 932 THR A N 1
ATOM 6762 C CA . THR A 1 882 ? 165.62900 175.80000 156.48200 1.000 14.97789 932 THR A CA 1
ATOM 6763 C C . THR A 1 882 ? 165.62500 174.28700 156.65500 1.000 18.72171 932 THR A C 1
ATOM 6764 O O . THR A 1 882 ? 165.27500 173.77600 157.72500 1.000 31.85980 932 THR A O 1
ATOM 6768 N N . ALA A 1 883 ? 166.00100 173.55400 155.60600 1.000 20.42682 933 ALA A N 1
ATOM 6769 C CA . ALA A 1 883 ? 166.09000 172.10200 155.71200 1.000 12.95847 933 ALA A CA 1
ATOM 6770 C C . ALA A 1 883 ? 167.15500 171.68500 156.71800 1.000 24.41644 933 ALA A C 1
ATOM 6771 O O . ALA A 1 883 ? 166.95300 170.74100 157.48900 1.000 33.49747 933 ALA A O 1
ATOM 6773 N N . PHE A 1 884 ? 168.30100 172.37200 156.72000 1.000 25.26863 934 PHE A N 1
ATOM 6774 C CA . PHE A 1 884 ? 169.34300 172.08500 157.70300 1.000 16.36349 934 PHE A CA 1
ATOM 6775 C C . PHE A 1 884 ? 168.85100 172.35700 159.12000 1.000 24.33394 934 PHE A C 1
ATOM 6776 O O . PHE A 1 884 ? 169.11200 171.57300 160.04100 1.000 29.38938 934 PHE A O 1
ATOM 6784 N N . PHE A 1 885 ? 168.13200 173.46500 159.30800 1.000 28.17715 935 PHE A N 1
ATOM 6785 C CA . PHE A 1 885 ? 167.55400 173.78600 160.61100 1.000 22.71592 935 PHE A CA 1
ATOM 6786 C C . PHE A 1 885 ? 166.59400 172.69200 161.07200 1.000 22.77569 935 PHE A C 1
ATOM 6787 O O . PHE A 1 885 ? 166.64300 172.24400 162.22600 1.000 37.23492 935 PHE A O 1
ATOM 6795 N N . VAL A 1 886 ? 165.71600 172.24500 160.17300 1.000 20.75928 936 VAL A N 1
ATOM 6796 C CA . VAL A 1 886 ? 164.74000 171.21800 160.52200 1.000 20.69915 936 VAL A CA 1
ATOM 6797 C C . VAL A 1 886 ? 165.43400 169.89600 160.83400 1.000 24.69351 936 VAL A C 1
ATOM 6798 O O . VAL A 1 886 ? 165.03100 169.17000 161.75000 1.000 34.56131 936 VAL A O 1
ATOM 6802 N N . ALA A 1 887 ? 166.48400 169.56100 160.08100 1.000 24.94517 937 ALA A N 1
ATOM 6803 C CA . ALA A 1 887 ? 167.23500 168.34000 160.35600 1.000 19.80930 937 ALA A CA 1
ATOM 6804 C C . ALA A 1 887 ? 167.89800 168.39700 161.72500 1.000 24.91284 937 ALA A C 1
ATOM 6805 O O . ALA A 1 887 ? 167.91300 167.40100 162.45900 1.000 40.79674 937 ALA A O 1
ATOM 6807 N N . ILE A 1 888 ? 168.45700 169.55500 162.08300 1.000 31.44311 938 ILE A N 1
ATOM 6808 C CA . ILE A 1 888 ? 169.05000 169.70800 163.40800 1.000 21.33876 938 ILE A CA 1
ATOM 6809 C C . ILE A 1 888 ? 167.98900 169.53500 164.48700 1.000 27.01667 938 ILE A C 1
ATOM 6810 O O . ILE A 1 888 ? 168.23300 168.89400 165.51300 1.000 37.00137 938 ILE A O 1
ATOM 6815 N N . MET A 1 889 ? 166.79300 170.09200 164.27000 1.000 27.53890 939 MET A N 1
ATOM 6816 C CA . MET A 1 889 ? 165.70700 169.91200 165.23400 1.000 27.67197 939 MET A CA 1
ATOM 6817 C C . MET A 1 889 ? 165.33900 168.43700 165.38900 1.000 24.35839 939 MET A C 1
ATOM 6818 O O . MET A 1 889 ? 165.16900 167.93300 166.50900 1.000 36.84125 939 MET A O 1
ATOM 6823 N N . ILE A 1 890 ? 165.19800 167.73400 164.26500 1.000 17.46874 940 ILE A N 1
ATOM 6824 C CA . ILE A 1 890 ? 164.76400 166.34000 164.30000 1.000 23.32436 940 ILE A CA 1
ATOM 6825 C C . ILE A 1 890 ? 165.80500 165.47700 164.99900 1.000 27.37807 940 ILE A C 1
ATOM 6826 O O . ILE A 1 890 ? 165.46600 164.56700 165.76600 1.000 31.69010 940 ILE A O 1
ATOM 6831 N N . GLN A 1 891 ? 167.08700 165.74500 164.75000 1.000 27.68481 941 GLN A N 1
ATOM 6832 C CA . GLN A 1 891 ? 168.13100 164.97000 165.41000 1.000 22.98339 941 GLN A CA 1
ATOM 6833 C C . GLN A 1 891 ? 168.29200 165.36900 166.87200 1.000 22.88142 941 GLN A C 1
ATOM 6834 O O . GLN A 1 891 ? 168.68600 164.54200 167.70100 1.000 32.89028 941 GLN A O 1
ATOM 6840 N N . GLN A 1 892 ? 167.96500 166.61500 167.22100 1.000 34.10498 942 GLN A N 1
ATOM 6841 C CA . GLN A 1 892 ? 167.96700 167.01100 168.62100 1.000 24.63925 942 GLN A CA 1
ATOM 6842 C C . GLN A 1 892 ? 166.81200 166.39200 169.39200 1.000 18.91471 942 GLN A C 1
ATOM 6843 O O . GLN A 1 892 ? 166.90200 166.26500 170.61200 1.000 29.87039 942 GLN A O 1
ATOM 6849 N N . ILE A 1 893 ? 165.73400 165.99900 168.71300 1.000 26.34409 943 ILE A N 1
ATOM 6850 C CA . ILE A 1 893 ? 164.69600 165.21500 169.38600 1.000 29.60252 943 ILE A CA 1
ATOM 6851 C C . ILE A 1 893 ? 165.26900 163.88900 169.88700 1.000 30.60901 943 ILE A C 1
ATOM 6852 O O . ILE A 1 893 ? 165.09100 163.50500 171.05300 1.000 33.91743 943 ILE A O 1
ATOM 6857 N N . ALA A 1 894 ? 165.98400 163.17500 169.01300 1.000 35.37149 944 ALA A N 1
ATOM 6858 C CA . ALA A 1 894 ? 166.63800 161.93600 169.42100 1.000 30.77807 944 ALA A CA 1
ATOM 6859 C C . ALA A 1 894 ? 167.72900 162.19100 170.45100 1.000 28.80898 944 ALA A C 1
ATOM 6860 O O . ALA A 1 894 ? 167.94900 161.36100 171.34000 1.000 33.31964 944 ALA A O 1
ATOM 6862 N N . ASP A 1 895 ? 168.42700 163.32300 170.34000 1.000 27.11591 945 ASP A N 1
ATOM 6863 C CA . ASP A 1 895 ? 169.41000 163.68900 171.35200 1.000 22.48137 945 ASP A CA 1
ATOM 6864 C C . ASP A 1 895 ? 168.75400 163.88500 172.71300 1.000 25.81049 945 ASP A C 1
ATOM 6865 O O . ASP A 1 895 ? 169.30500 163.47800 173.74000 1.000 39.83609 945 ASP A O 1
ATOM 6870 N N . LEU A 1 896 ? 167.58100 164.51900 172.74200 1.000 32.72650 946 LEU A N 1
ATOM 6871 C CA . LEU A 1 896 ? 166.83500 164.65600 173.98700 1.000 32.13387 946 LEU A CA 1
ATOM 6872 C C . LEU A 1 896 ? 166.45100 163.29600 174.54600 1.000 32.71407 946 LEU A C 1
ATOM 6873 O O . LEU A 1 896 ? 166.54700 163.06400 175.75600 1.000 35.21211 946 LEU A O 1
ATOM 6878 N N . ILE A 1 897 ? 166.00600 162.38600 173.67800 1.000 33.96538 947 ILE A N 1
ATOM 6879 C CA . ILE A 1 897 ? 165.61800 161.05600 174.14500 1.000 25.36525 947 ILE A CA 1
ATOM 6880 C C . ILE A 1 897 ? 166.81100 160.32100 174.74700 1.000 31.94997 947 ILE A C 1
ATOM 6881 O O . ILE A 1 897 ? 166.69700 159.68800 175.80300 1.000 38.77158 947 ILE A O 1
ATOM 6886 N N . ILE A 1 898 ? 167.97200 160.39100 174.09400 1.000 34.51900 948 ILE A N 1
ATOM 6887 C CA . ILE A 1 898 ? 169.12300 159.62000 174.56200 1.000 30.17462 948 ILE A CA 1
ATOM 6888 C C . ILE A 1 898 ? 169.86000 160.28800 175.71600 1.000 29.02015 948 ILE A C 1
ATOM 6889 O O . ILE A 1 898 ? 170.55400 159.60000 176.47400 1.000 35.71195 948 ILE A O 1
ATOM 6894 N N . ARG A 1 899 ? 169.73600 161.60100 175.87700 1.000 29.10270 949 ARG A N 1
ATOM 6895 C CA . ARG A 1 899 ? 170.43100 162.32100 176.93400 1.000 31.41580 949 ARG A CA 1
ATOM 6896 C C . ARG A 1 899 ? 169.67300 162.31100 178.25200 1.000 27.71049 949 ARG A C 1
ATOM 6897 O O . ARG A 1 899 ? 170.15000 162.89800 179.22600 1.000 35.94465 949 ARG A O 1
ATOM 6905 N N . LYS A 1 900 ? 168.51000 161.66800 178.30900 1.000 29.62019 950 LYS A N 1
ATOM 6906 C CA . LYS A 1 900 ? 167.73300 161.62100 179.53800 1.000 29.27371 950 LYS A CA 1
ATOM 6907 C C . LYS A 1 900 ? 168.17800 160.51000 180.47900 1.000 28.77235 950 LYS A C 1
ATOM 6908 O O . LYS A 1 900 ? 167.72000 160.47300 181.62500 1.000 33.25343 950 LYS A O 1
ATOM 6914 N N . THR A 1 901 ? 169.05000 159.61200 180.02800 1.000 33.04723 951 THR A N 1
ATOM 6915 C CA . THR A 1 901 ? 169.71500 158.64700 180.89000 1.000 31.23733 951 THR A CA 1
ATOM 6916 C C . THR A 1 901 ? 171.19000 158.59800 180.52800 1.000 32.63582 951 THR A C 1
ATOM 6917 O O . THR A 1 901 ? 171.57300 158.85900 179.38500 1.000 40.00641 951 THR A O 1
ATOM 6921 N N . ARG A 1 902 ? 172.01900 158.26500 181.51400 1.000 37.08268 952 ARG A N 1
ATOM 6922 C CA . ARG A 1 902 ? 173.45200 158.12400 181.30000 1.000 35.32633 952 ARG A CA 1
ATOM 6923 C C . ARG A 1 902 ? 173.92700 156.68200 181.30500 1.000 41.65878 952 ARG A C 1
ATOM 6924 O O . ARG A 1 902 ? 174.94800 156.38200 180.68700 1.000 46.49487 952 ARG A O 1
ATOM 6932 N N . ARG A 1 903 ? 173.21900 155.78700 181.99100 1.000 35.97235 953 ARG A N 1
ATOM 6933 C CA . ARG A 1 903 ? 173.60100 154.38200 182.02600 1.000 34.36878 953 ARG A CA 1
ATOM 6934 C C . ARG A 1 903 ? 172.42200 153.48700 181.66800 1.000 40.53338 953 ARG A C 1
ATOM 6935 O O . ARG A 1 903 ? 172.59300 152.45900 181.00600 1.000 46.51818 953 ARG A O 1
ATOM 6943 N N . ASN A 1 904 ? 171.22400 153.87200 182.09400 1.000 41.87949 954 ASN A N 1
ATOM 6944 C CA . ASN A 1 904 ? 170.04400 153.05000 181.89200 1.000 36.25673 954 ASN A CA 1
ATOM 6945 C C . ASN A 1 904 ? 169.52800 153.18000 180.46200 1.000 37.90065 954 ASN A C 1
ATOM 6946 O O . ASN A 1 904 ? 169.92000 154.06900 179.70400 1.000 45.60436 954 ASN A O 1
ATOM 6951 N N . SER A 1 905 ? 168.62900 152.27300 180.10400 1.000 39.42623 955 SER A N 1
ATOM 6952 C CA . SER A 1 905 ? 167.99200 152.27200 178.79800 1.000 33.32045 955 SER A CA 1
ATOM 6953 C C . SER A 1 905 ? 166.71300 153.10000 178.82700 1.000 40.35712 955 SER A C 1
ATOM 6954 O O . SER A 1 905 ? 166.16600 153.41100 179.88600 1.000 45.35176 955 SER A O 1
ATOM 6957 N N . ILE A 1 906 ? 166.24100 153.46500 177.63400 1.000 42.33044 956 ILE A N 1
ATOM 6958 C CA . ILE A 1 906 ? 164.92800 154.08900 177.53200 1.000 40.74670 956 ILE A CA 1
ATOM 6959 C C . ILE A 1 906 ? 163.84000 153.09500 177.91500 1.000 43.25729 956 ILE A C 1
ATOM 6960 O O . ILE A 1 906 ? 162.76600 153.48700 178.38600 1.000 47.16742 956 ILE A O 1
ATOM 6965 N N . PHE A 1 907 ? 164.09600 151.79800 177.72800 1.000 45.82769 957 PHE A N 1
ATOM 6966 C CA . PHE A 1 907 ? 163.13500 150.78300 178.14200 1.000 44.88451 957 PHE A CA 1
ATOM 6967 C C . PHE A 1 907 ? 163.09700 150.64200 179.65900 1.000 47.80151 957 PHE A C 1
ATOM 6968 O O . PHE A 1 907 ? 162.02300 150.46700 180.24500 1.000 54.67264 957 PHE A O 1
ATOM 6976 N N . GLN A 1 908 ? 164.25800 150.71500 180.31200 1.000 47.14216 958 GLN A N 1
ATOM 6977 C CA . GLN A 1 908 ? 164.29700 150.59200 181.76600 1.000 43.55946 958 GLN A CA 1
ATOM 6978 C C . GLN A 1 908 ? 163.77000 151.84800 182.44500 1.000 46.90432 958 GLN A C 1
ATOM 6979 O O . GLN A 1 908 ? 163.01100 151.76200 183.41700 1.000 53.46000 958 GLN A O 1
ATOM 6985 N N . GLN A 1 909 ? 164.16200 153.02300 181.95300 1.000 45.00525 959 GLN A N 1
ATOM 6986 C CA . GLN A 1 909 ? 163.76300 154.26900 182.59400 1.000 45.63153 959 GLN A CA 1
ATOM 6987 C C . GLN A 1 909 ? 162.32200 154.64900 182.28300 1.000 50.58481 959 GLN A C 1
ATOM 6988 O O . GLN A 1 909 ? 161.65700 155.26400 183.12200 1.000 59.61522 959 GLN A O 1
ATOM 6994 N N . GLY A 1 910 ? 161.82600 154.29800 181.10000 1.000 49.20603 960 GLY A N 1
ATOM 6995 C CA . GLY A 1 910 ? 160.49200 154.69400 180.69500 1.000 44.78601 960 GLY A CA 1
ATOM 6996 C C . GLY A 1 910 ? 160.50900 155.89500 179.77500 1.000 48.27565 960 GLY A C 1
ATOM 6997 O O . GLY A 1 910 ? 161.20400 156.87800 180.04400 1.000 55.52641 960 GLY A O 1
ATOM 6998 N N . LEU A 1 911 ? 159.74700 155.83000 178.68300 1.000 50.96098 961 LEU A N 1
ATOM 6999 C CA . LEU A 1 911 ? 159.75800 156.88800 177.68000 1.000 45.38926 961 LEU A CA 1
ATOM 7000 C C . LEU A 1 911 ? 158.77800 158.01000 177.99600 1.000 43.10346 961 LEU A C 1
ATOM 7001 O O . LEU A 1 911 ? 159.08300 159.18200 177.75200 1.000 46.79135 961 LEU A O 1
ATOM 7006 N N . PHE A 1 912 ? 157.60700 157.68000 178.53600 1.000 46.18391 962 PHE A N 1
ATOM 7007 C CA . PHE A 1 912 ? 156.56600 158.66300 178.80100 1.000 42.47018 962 PHE A CA 1
ATOM 7008 C C . PHE A 1 912 ? 156.47200 159.06000 180.26600 1.000 43.17385 962 PHE A C 1
ATOM 7009 O O . PHE A 1 912 ? 155.55800 159.80600 180.62900 1.000 46.40584 962 PHE A O 1
ATOM 7017 N N . ARG A 1 913 ? 157.38200 158.58200 181.11500 1.000 48.60626 963 ARG A N 1
ATOM 7018 C CA . ARG A 1 913 ? 157.29000 158.88400 182.54100 1.000 48.34972 963 ARG A CA 1
ATOM 7019 C C . ARG A 1 913 ? 157.53800 160.36300 182.81900 1.000 47.54715 963 ARG A C 1
ATOM 7020 O O . ARG A 1 913 ? 156.88000 160.95500 183.68200 1.000 53.18774 963 ARG A O 1
ATOM 7028 N N . ASN A 1 914 ? 158.47900 160.97700 182.10600 1.000 37.79997 964 ASN A N 1
ATOM 7029 C CA . ASN A 1 914 ? 158.74800 162.40600 182.22400 1.000 34.95723 964 ASN A CA 1
ATOM 7030 C C . ASN A 1 914 ? 158.00200 163.11800 181.10100 1.000 42.58137 964 ASN A C 1
ATOM 7031 O O . ASN A 1 914 ? 158.40800 163.05100 179.93700 1.000 49.51954 964 ASN A O 1
ATOM 7036 N N . LYS A 1 915 ? 156.90600 163.79400 181.45300 1.000 35.89736 965 LYS A N 1
ATOM 7037 C CA . LYS A 1 915 ? 156.06100 164.44900 180.46200 1.000 35.74033 965 LYS A CA 1
ATOM 7038 C C . LYS A 1 915 ? 156.64200 165.76500 179.96600 1.000 37.81173 965 LYS A C 1
ATOM 7039 O O . LYS A 1 915 ? 156.27200 166.22300 178.87600 1.000 47.22151 965 LYS A O 1
ATOM 7045 N N . VAL A 1 916 ? 157.53800 166.38400 180.73700 1.000 36.50992 966 VAL A N 1
ATOM 7046 C CA . VAL A 1 916 ? 158.16100 167.62100 180.28300 1.000 34.57810 966 VAL A CA 1
ATOM 7047 C C . VAL A 1 916 ? 159.02400 167.35900 179.05600 1.000 34.85659 966 VAL A C 1
ATOM 7048 O O . VAL A 1 916 ? 159.21300 168.24900 178.22000 1.000 45.59508 966 VAL A O 1
ATOM 7052 N N . ILE A 1 917 ? 159.53700 166.13500 178.90800 1.000 33.23481 967 ILE A N 1
ATOM 7053 C CA . ILE A 1 917 ? 160.27600 165.77400 177.70000 1.000 37.45564 967 ILE A CA 1
ATOM 7054 C C . ILE A 1 917 ? 159.37500 165.87300 176.47500 1.000 35.84678 967 ILE A C 1
ATOM 7055 O O . ILE A 1 917 ? 159.77300 166.40300 175.43000 1.000 41.13880 967 ILE A O 1
ATOM 7060 N N . TRP A 1 918 ? 158.14400 165.37300 176.58400 1.000 32.35883 968 TRP A N 1
ATOM 7061 C CA . TRP A 1 918 ? 157.22900 165.44200 175.45200 1.000 36.39028 968 TRP A CA 1
ATOM 7062 C C . TRP A 1 918 ? 156.71900 166.85700 175.22900 1.000 40.08620 968 TRP A C 1
ATOM 7063 O O . TRP A 1 918 ? 156.46900 167.25000 174.08300 1.000 44.21924 968 TRP A O 1
ATOM 7074 N N . VAL A 1 919 ? 156.59500 167.64600 176.29800 1.000 35.98985 969 VAL A N 1
ATOM 7075 C CA . VAL A 1 919 ? 156.30900 169.06900 176.13000 1.000 31.19323 969 VAL A CA 1
ATOM 7076 C C . VAL A 1 919 ? 157.42100 169.74100 175.33000 1.000 36.22632 969 VAL A C 1
ATOM 7077 O O . VAL A 1 919 ? 157.15900 170.54900 174.43100 1.000 41.17817 969 VAL A O 1
ATOM 7081 N N . GLY A 1 920 ? 158.67700 169.40700 175.63500 1.000 34.92450 970 GLY A N 1
ATOM 7082 C CA . GLY A 1 920 ? 159.79200 169.97900 174.89600 1.000 34.07024 970 GLY A CA 1
ATOM 7083 C C . GLY A 1 920 ? 159.84000 169.53400 173.44600 1.000 29.26297 970 GLY A C 1
ATOM 7084 O O . GLY A 1 920 ? 160.16900 170.32300 172.55700 1.000 37.91957 970 GLY A O 1
ATOM 7085 N N . ILE A 1 921 ? 159.52300 168.26400 173.18900 1.000 23.86589 971 ILE A N 1
ATOM 7086 C CA . ILE A 1 921 ? 159.47500 167.76900 171.81300 1.000 24.68077 971 ILE A CA 1
ATOM 7087 C C . ILE A 1 921 ? 158.39800 168.50600 171.02200 1.000 36.19649 971 ILE A C 1
ATOM 7088 O O . ILE A 1 921 ? 158.61700 168.93900 169.87800 1.000 42.63672 971 ILE A O 1
ATOM 7093 N N . ALA A 1 922 ? 157.21800 168.66600 171.62700 1.000 36.99186 972 ALA A N 1
ATOM 7094 C CA . ALA A 1 922 ? 156.14400 169.40100 170.97100 1.000 25.99078 972 ALA A CA 1
ATOM 7095 C C . ALA A 1 922 ? 156.54200 170.84800 170.72200 1.000 27.30314 972 ALA A C 1
ATOM 7096 O O . ALA A 1 922 ? 156.22100 171.41300 169.67200 1.000 36.96084 972 ALA A O 1
ATOM 7098 N N . SER A 1 923 ? 157.23600 171.46800 171.68000 1.000 28.28862 973 SER A N 1
ATOM 7099 C CA . SER A 1 923 ? 157.69300 172.84000 171.49000 1.000 23.80714 973 SER A CA 1
ATOM 7100 C C . SER A 1 923 ? 158.67900 172.93900 170.33600 1.000 32.17058 973 SER A C 1
ATOM 7101 O O . SER A 1 923 ? 158.62100 173.88500 169.54300 1.000 37.93755 973 SER A O 1
ATOM 7104 N N . GLN A 1 924 ? 159.60000 171.97700 170.23100 1.000 34.74185 974 GLN A N 1
ATOM 7105 C CA . GLN A 1 924 ? 160.53000 171.95000 169.10600 1.000 31.84107 974 GLN A CA 1
ATOM 7106 C C . GLN A 1 924 ? 159.78000 171.91300 167.78300 1.000 35.41319 974 GLN A C 1
ATOM 7107 O O . GLN A 1 924 ? 160.04200 172.71700 166.87600 1.000 36.12561 974 GLN A O 1
ATOM 7113 N N . VAL A 1 925 ? 158.83400 170.98000 167.66300 1.000 33.32816 975 VAL A N 1
ATOM 7114 C CA . VAL A 1 925 ? 158.10200 170.82300 166.40900 1.000 24.24521 975 VAL A CA 1
ATOM 7115 C C . VAL A 1 925 ? 157.30100 172.08100 166.09100 1.000 28.32465 975 VAL A C 1
ATOM 7116 O O . VAL A 1 925 ? 157.28600 172.55200 164.94800 1.000 36.29872 975 VAL A O 1
ATOM 7120 N N . ILE A 1 926 ? 156.63400 172.65200 167.09700 1.000 28.69134 976 ILE A N 1
ATOM 7121 C CA . ILE A 1 926 ? 155.79400 173.82500 166.87400 1.000 28.89327 976 ILE A CA 1
ATOM 7122 C C . ILE A 1 926 ? 156.63600 175.03200 166.47700 1.000 29.81417 976 ILE A C 1
ATOM 7123 O O . ILE A 1 926 ? 156.26000 175.79600 165.57900 1.000 37.82514 976 ILE A O 1
ATOM 7128 N N . VAL A 1 927 ? 157.77900 175.23200 167.13700 1.000 25.39422 977 VAL A N 1
ATOM 7129 C CA . VAL A 1 927 ? 158.64800 176.35500 166.79700 1.000 30.05541 977 VAL A CA 1
ATOM 7130 C C . VAL A 1 927 ? 159.17200 176.21000 165.37500 1.000 30.23144 977 VAL A C 1
ATOM 7131 O O . VAL A 1 927 ? 159.19400 177.18000 164.60500 1.000 33.77123 977 VAL A O 1
ATOM 7135 N N . ALA A 1 928 ? 159.59500 175.00000 165.00000 1.000 28.62319 978 ALA A N 1
ATOM 7136 C CA . ALA A 1 928 ? 160.07600 174.79200 163.63800 1.000 25.79569 978 ALA A CA 1
ATOM 7137 C C . ALA A 1 928 ? 158.97100 175.03200 162.61500 1.000 28.52492 978 ALA A C 1
ATOM 7138 O O . ALA A 1 928 ? 159.21600 175.61700 161.55400 1.000 32.30251 978 ALA A O 1
ATOM 7140 N N . LEU A 1 929 ? 157.74900 174.58100 162.91400 1.000 27.94538 979 LEU A N 1
ATOM 7141 C CA . LEU A 1 929 ? 156.63300 174.79400 161.99600 1.000 25.35650 979 LEU A CA 1
ATOM 7142 C C . LEU A 1 929 ? 156.31000 176.27400 161.84600 1.000 27.83146 979 LEU A C 1
ATOM 7143 O O . LEU A 1 929 ? 156.02300 176.74500 160.74000 1.000 33.13141 979 LEU A O 1
ATOM 7148 N N . ILE A 1 930 ? 156.33700 177.02100 162.95000 1.000 32.03626 980 ILE A N 1
ATOM 7149 C CA . ILE A 1 930 ? 156.06300 178.45300 162.88800 1.000 26.32523 980 ILE A CA 1
ATOM 7150 C C . ILE A 1 930 ? 157.13600 179.16500 162.07600 1.000 28.08481 980 ILE A C 1
ATOM 7151 O O . ILE A 1 930 ? 156.83700 180.03800 161.25400 1.000 33.90234 980 ILE A O 1
ATOM 7156 N N . LEU A 1 931 ? 158.40300 178.80600 162.29000 1.000 36.73101 981 LEU A N 1
ATOM 7157 C CA . LEU A 1 931 ? 159.48200 179.44000 161.53900 1.000 27.43796 981 LEU A CA 1
ATOM 7158 C C . LEU A 1 931 ? 159.40400 179.11100 160.05300 1.000 23.01672 981 LEU A C 1
ATOM 7159 O O . LEU A 1 931 ? 159.62400 179.98400 159.20700 1.000 29.25886 981 LEU A O 1
ATOM 7164 N N . SER A 1 932 ? 159.09100 177.85900 159.71300 1.000 30.27392 982 SER A N 1
ATOM 7165 C CA . SER A 1 932 ? 159.14700 177.43500 158.31800 1.000 27.64580 982 SER A CA 1
ATOM 7166 C C . SER A 1 932 ? 157.97700 177.98400 157.51000 1.000 29.96317 982 SER A C 1
ATOM 7167 O O . SER A 1 932 ? 158.15000 178.37700 156.35100 1.000 35.67627 982 SER A O 1
ATOM 7170 N N . TYR A 1 933 ? 156.77800 178.01300 158.09200 1.000 31.89626 983 TYR A N 1
ATOM 7171 C CA . TYR A 1 933 ? 155.58800 178.41800 157.35800 1.000 20.91838 983 TYR A CA 1
ATOM 7172 C C . TYR A 1 933 ? 155.03900 179.77500 157.76500 1.000 32.50182 983 TYR A C 1
ATOM 7173 O O . TYR A 1 933 ? 154.23800 180.34400 157.01900 1.000 40.50315 983 TYR A O 1
ATOM 7182 N N . GLY A 1 934 ? 155.44200 180.30600 158.91400 1.000 28.77421 984 GLY A N 1
ATOM 7183 C CA . GLY A 1 934 ? 155.08400 181.66100 159.27600 1.000 24.06110 984 GLY A CA 1
ATOM 7184 C C . GLY A 1 934 ? 156.02800 182.66700 158.65500 1.000 32.03020 984 GLY A C 1
ATOM 7185 O O . GLY A 1 934 ? 155.59500 183.60400 157.97800 1.000 41.01356 984 GLY A O 1
ATOM 7186 N N . LEU A 1 935 ? 157.32600 182.48000 158.87900 1.000 33.15573 985 LEU A N 1
ATOM 7187 C CA . LEU A 1 935 ? 158.35500 183.31100 158.27100 1.000 28.88288 985 LEU A CA 1
ATOM 7188 C C . LEU A 1 935 ? 158.78300 182.80800 156.90000 1.000 31.66303 985 LEU A C 1
ATOM 7189 O O . LEU A 1 935 ? 159.66900 183.40800 156.28700 1.000 42.55020 985 LEU A O 1
ATOM 7194 N N . GLY A 1 936 ? 158.20100 181.71700 156.41900 1.000 30.06584 986 GLY A N 1
ATOM 7195 C CA . GLY A 1 936 ? 158.49900 181.22900 155.09000 1.000 23.95570 986 GLY A CA 1
ATOM 7196 C C . GLY A 1 936 ? 157.46900 181.66100 154.07000 1.000 38.80303 986 GLY A C 1
ATOM 7197 O O . GLY A 1 936 ? 157.77200 181.75300 152.87700 1.000 47.71136 986 GLY A O 1
ATOM 7198 N N . SER A 1 937 ? 156.24100 181.91800 154.52700 1.000 40.54489 987 SER A N 1
ATOM 7199 C CA . SER A 1 937 ? 155.20600 182.43000 153.63400 1.000 37.80592 987 SER A CA 1
ATOM 7200 C C . SER A 1 937 ? 155.61300 183.77900 153.06000 1.000 41.37466 987 SER A C 1
ATOM 7201 O O . SER A 1 937 ? 155.47500 184.02700 151.85700 1.000 45.81469 987 SER A O 1
ATOM 7204 N N . VAL A 1 938 ? 156.11200 184.66600 153.91200 1.000 39.06923 988 VAL A N 1
ATOM 7205 C CA . VAL A 1 938 ? 156.84100 185.85800 153.50400 1.000 39.44294 988 VAL A CA 1
ATOM 7206 C C . VAL A 1 938 ? 158.31500 185.58800 153.79100 1.000 47.51597 988 VAL A C 1
ATOM 7207 O O . VAL A 1 938 ? 158.71300 185.53300 154.96400 1.000 53.47185 988 VAL A O 1
ATOM 7211 N N . PRO A 1 939 ? 159.15000 185.37100 152.77300 1.000 43.51371 989 PRO A N 1
ATOM 7212 C CA . PRO A 1 939 ? 160.53900 184.98200 153.04600 1.000 34.16754 989 PRO A CA 1
ATOM 7213 C C . PRO A 1 939 ? 161.24800 186.01700 153.90200 1.000 45.62042 989 PRO A C 1
ATOM 7214 O O . PRO A 1 939 ? 161.50400 187.14200 153.46300 1.000 45.48788 989 PRO A O 1
ATOM 7218 N N . ALA A 1 940 ? 161.55800 185.63700 155.13800 1.000 37.16593 990 ALA A N 1
ATOM 7219 C CA . ALA A 1 940 ? 162.17000 186.54500 156.09400 1.000 32.87047 990 ALA A CA 1
ATOM 7220 C C . ALA A 1 940 ? 163.11700 185.75600 156.98200 1.000 35.16526 990 ALA A C 1
ATOM 7221 O O . ALA A 1 940 ? 162.80400 184.63400 157.38600 1.000 32.69334 990 ALA A O 1
ATOM 7223 N N . LEU A 1 941 ? 164.27200 186.35300 157.27400 1.000 32.59024 991 LEU A N 1
ATOM 7224 C CA . LEU A 1 941 ? 165.28000 185.75200 158.14700 1.000 31.46428 991 LEU A CA 1
ATOM 7225 C C . LEU A 1 941 ? 165.74500 184.39600 157.61800 1.000 33.05555 991 LEU A C 1
ATOM 7226 O O . LEU A 1 941 ? 166.00000 183.46500 158.38500 1.000 33.15887 991 LEU A O 1
ATOM 7231 N N . SER A 1 942 ? 165.86100 184.29300 156.29200 1.000 30.23664 992 SER A N 1
ATOM 7232 C CA . SER A 1 942 ? 166.37700 183.09900 155.61700 1.000 30.08401 992 SER A CA 1
ATOM 7233 C C . SER A 1 942 ? 165.54000 181.85800 155.92200 1.000 32.91770 992 SER A C 1
ATOM 7234 O O . SER A 1 942 ? 166.06900 180.76100 156.10100 1.000 33.99177 992 SER A O 1
ATOM 7237 N N . PHE A 1 943 ? 164.22200 182.02900 155.97200 1.000 29.90891 993 PHE A N 1
ATOM 7238 C CA . PHE A 1 943 ? 163.28800 180.92800 156.16400 1.000 23.12587 993 PHE A CA 1
ATOM 7239 C C . PHE A 1 943 ? 162.33900 180.86800 154.97800 1.000 24.04879 993 PHE A C 1
ATOM 7240 O O . PHE A 1 943 ? 161.80300 181.89600 154.55600 1.000 42.19602 993 PHE A O 1
ATOM 7248 N N . THR A 1 944 ? 162.14400 179.66800 154.43500 1.000 21.27050 994 THR A N 1
ATOM 7249 C CA . THR A 1 944 ? 161.19700 179.43500 153.35600 1.000 25.85830 994 THR A CA 1
ATOM 7250 C C . THR A 1 944 ? 160.37100 178.19800 153.67200 1.000 34.32278 994 THR A C 1
ATOM 7251 O O . THR A 1 944 ? 160.76400 177.35300 154.47900 1.000 43.50518 994 THR A O 1
ATOM 7255 N N . MET A 1 945 ? 159.21000 178.10400 153.03000 1.000 34.97770 995 MET A N 1
ATOM 7256 C CA . MET A 1 945 ? 158.34900 176.94400 153.20700 1.000 25.07126 995 MET A CA 1
ATOM 7257 C C . MET A 1 945 ? 158.98800 175.71500 152.57400 1.000 33.10263 995 MET A C 1
ATOM 7258 O O . MET A 1 945 ? 159.47700 175.77100 151.44200 1.000 44.87911 995 MET A O 1
ATOM 7263 N N . LEU A 1 946 ? 158.98200 174.60700 153.30400 1.000 27.19944 996 LEU A N 1
ATOM 7264 C CA . LEU A 1 946 ? 159.60600 173.37000 152.86200 1.000 27.86429 996 LEU A CA 1
ATOM 7265 C C . LEU A 1 946 ? 158.57200 172.41700 152.27700 1.000 26.80386 996 LEU A C 1
ATOM 7266 O O . LEU A 1 946 ? 157.36900 172.54100 152.51300 1.000 35.89374 996 LEU A O 1
ATOM 7271 N N . ARG A 1 947 ? 159.06500 171.45500 151.50600 1.000 27.33927 997 ARG A N 1
ATOM 7272 C CA . ARG A 1 947 ? 158.24200 170.33800 151.07900 1.000 24.15279 997 ARG A CA 1
ATOM 7273 C C . ARG A 1 947 ? 158.16100 169.30000 152.19500 1.000 28.03572 997 ARG A C 1
ATOM 7274 O O . ARG A 1 947 ? 158.94000 169.31700 153.15000 1.000 37.07487 997 ARG A O 1
ATOM 7282 N N . VAL A 1 948 ? 157.19600 168.38900 152.06400 1.000 28.40208 998 VAL A N 1
ATOM 7283 C CA . VAL A 1 948 ? 156.88400 167.47600 153.15900 1.000 23.33206 998 VAL A CA 1
ATOM 7284 C C . VAL A 1 948 ? 158.03900 166.50900 153.41500 1.000 32.18263 998 VAL A C 1
ATOM 7285 O O . VAL A 1 948 ? 158.31600 166.14500 154.56400 1.000 43.71025 998 VAL A O 1
ATOM 7289 N N . GLN A 1 949 ? 158.73700 166.08700 152.35900 1.000 28.77927 999 GLN A N 1
ATOM 7290 C CA . GLN A 1 949 ? 159.79800 165.09500 152.49900 1.000 23.41607 999 GLN A CA 1
ATOM 7291 C C . GLN A 1 949 ? 161.02000 165.63200 153.23400 1.000 29.63926 999 GLN A C 1
ATOM 7292 O O . GLN A 1 949 ? 161.79900 164.83800 153.78100 1.000 36.96304 999 GLN A O 1
ATOM 7298 N N . TYR A 1 950 ? 161.21700 166.95100 153.24000 1.000 22.69015 1000 TYR A N 1
ATOM 7299 C CA . TYR A 1 950 ? 162.37700 167.54100 153.89200 1.000 24.60005 1000 TYR A CA 1
ATOM 7300 C C . TYR A 1 950 ? 162.24900 167.54700 155.40600 1.000 29.27249 1000 TYR A C 1
ATOM 7301 O O . TYR A 1 950 ? 163.23900 167.81800 156.09300 1.000 32.64930 1000 TYR A O 1
ATOM 7310 N N . TRP A 1 951 ? 161.06100 167.26400 155.93600 1.000 26.29667 1001 TRP A N 1
ATOM 7311 C CA . TRP A 1 951 ? 160.87800 167.06400 157.36500 1.000 23.16440 1001 TRP A CA 1
ATOM 7312 C C . TRP A 1 951 ? 161.22300 165.65100 157.80600 1.000 24.43117 1001 TRP A C 1
ATOM 7313 O O . TRP A 1 951 ? 161.38700 165.41700 159.00700 1.000 37.28651 1001 TRP A O 1
ATOM 7324 N N . PHE A 1 952 ? 161.34200 164.71000 156.87000 1.000 32.21872 1002 PHE A N 1
ATOM 7325 C CA . PHE A 1 952 ? 161.56900 163.31200 157.19100 1.000 28.58707 1002 PHE A CA 1
ATOM 7326 C C . PHE A 1 952 ? 162.85000 162.74400 156.60400 1.000 29.74130 1002 PHE A C 1
ATOM 7327 O O . PHE A 1 952 ? 163.17200 161.58600 156.89000 1.000 33.86584 1002 PHE A O 1
ATOM 7335 N N . VAL A 1 953 ? 163.57500 163.50600 155.78200 1.000 32.26628 1003 VAL A N 1
ATOM 7336 C CA . VAL A 1 953 ? 164.82000 162.98900 155.21200 1.000 37.97886 1003 VAL A CA 1
ATOM 7337 C C . VAL A 1 953 ? 165.79300 162.56400 156.31100 1.000 31.87940 1003 VAL A C 1
ATOM 7338 O O . VAL A 1 953 ? 166.45300 161.52300 156.20300 1.000 41.97040 1003 VAL A O 1
ATOM 7342 N N . ALA A 1 954 ? 165.88900 163.34200 157.38800 1.000 29.04532 1004 ALA A N 1
ATOM 7343 C CA . ALA A 1 954 ? 166.90100 163.12200 158.41600 1.000 33.09671 1004 ALA A CA 1
ATOM 7344 C C . ALA A 1 954 ? 166.43000 162.23600 159.56600 1.000 30.27899 1004 ALA A C 1
ATOM 7345 O O . ALA A 1 954 ? 167.15400 162.10100 160.55600 1.000 34.24557 1004 ALA A O 1
ATOM 7347 N N . VAL A 1 955 ? 165.23800 161.64700 159.47200 1.000 31.52259 1005 VAL A N 1
ATOM 7348 C CA . VAL A 1 955 ? 164.75800 160.76600 160.54100 1.000 35.15377 1005 VAL A CA 1
ATOM 7349 C C . VAL A 1 955 ? 165.64500 159.53600 160.72600 1.000 35.67338 1005 VAL A C 1
ATOM 7350 O O . VAL A 1 955 ? 165.96800 159.20400 161.88000 1.000 39.31189 1005 VAL A O 1
ATOM 7354 N N . PRO A 1 956 ? 166.06400 158.82100 159.67200 1.000 35.72351 1006 PRO A N 1
ATOM 7355 C CA . PRO A 1 956 ? 166.95100 157.66600 159.89200 1.000 33.10420 1006 PRO A CA 1
ATOM 7356 C C . PRO A 1 956 ? 168.24100 158.00400 160.61700 1.000 36.31053 1006 PRO A C 1
ATOM 7357 O O . PRO A 1 956 ? 168.74800 157.16900 161.37300 1.000 41.88205 1006 PRO A O 1
ATOM 7361 N N . HIS A 1 957 ? 168.79000 159.20300 160.41600 1.000 34.92671 1007 HIS A N 1
ATOM 7362 C CA . HIS A 1 957 ? 169.99300 159.58900 161.14800 1.000 30.81416 1007 HIS A CA 1
ATOM 7363 C C . HIS A 1 957 ? 169.71100 159.73600 162.64100 1.000 33.85841 1007 HIS A C 1
ATOM 7364 O O . HIS A 1 957 ? 170.54200 159.36000 163.47600 1.000 38.49786 1007 HIS A O 1
ATOM 7371 N N . ALA A 1 958 ? 168.54300 160.27500 162.99500 1.000 29.94259 1008 ALA A N 1
ATOM 7372 C CA . ALA A 1 958 ? 168.15400 160.34500 164.40100 1.000 26.29250 1008 ALA A CA 1
ATOM 7373 C C . ALA A 1 958 ? 167.97900 158.95300 164.99600 1.000 35.12745 1008 ALA A C 1
ATOM 7374 O O . ALA A 1 958 ? 168.39400 158.69400 166.13700 1.000 42.55563 1008 ALA A O 1
ATOM 7376 N N . ILE A 1 959 ? 167.36200 158.04100 164.23900 1.000 36.48566 1009 ILE A N 1
ATOM 7377 C CA . ILE A 1 959 ? 167.23100 156.66300 164.70600 1.000 31.79621 1009 ILE A CA 1
ATOM 7378 C C . ILE A 1 959 ? 168.60600 156.04000 164.91500 1.000 34.85866 1009 ILE A C 1
ATOM 7379 O O . ILE A 1 959 ? 168.82800 155.29500 165.87600 1.000 44.04020 1009 ILE A O 1
ATOM 7384 N N . LEU A 1 960 ? 169.54700 156.33300 164.01600 1.000 31.24088 1010 LEU A N 1
ATOM 7385 C CA . LEU A 1 960 ? 170.90400 155.81600 164.15000 1.000 33.84331 1010 LEU A CA 1
ATOM 7386 C C . LEU A 1 960 ? 171.59100 156.36700 165.39500 1.000 27.88158 1010 LEU A C 1
ATOM 7387 O O . LEU A 1 960 ? 172.32100 155.64300 166.08200 1.000 34.77153 1010 LEU A O 1
ATOM 7392 N N . ILE A 1 961 ? 171.37800 157.65000 165.69400 1.000 24.07423 1011 ILE A N 1
ATOM 7393 C CA . ILE A 1 961 ? 171.94200 158.24200 166.90700 1.000 27.92384 1011 ILE A CA 1
ATOM 7394 C C . ILE A 1 961 ? 171.40700 157.52700 168.14200 1.000 35.31400 1011 ILE A C 1
ATOM 7395 O O . ILE A 1 961 ? 172.16300 157.16200 169.05800 1.000 41.68682 1011 ILE A O 1
ATOM 7400 N N . TRP A 1 962 ? 170.08900 157.30900 168.17900 1.000 34.27409 1012 TRP A N 1
ATOM 7401 C CA . TRP A 1 962 ? 169.48800 156.61900 169.31600 1.000 26.70618 1012 TRP A CA 1
ATOM 7402 C C . TRP A 1 962 ? 170.02300 155.19800 169.44500 1.000 27.82019 1012 TRP A C 1
ATOM 7403 O O . TRP A 1 962 ? 170.31500 154.73500 170.55200 1.000 36.86292 1012 TRP A O 1
ATOM 7414 N N . VAL A 1 963 ? 170.16400 154.49700 168.32000 1.000 33.99202 1013 VAL A N 1
ATOM 7415 C CA . VAL A 1 963 ? 170.66800 153.12700 168.34100 1.000 38.83345 1013 VAL A CA 1
ATOM 7416 C C . VAL A 1 963 ? 172.09400 153.09000 168.87700 1.000 37.12676 1013 VAL A C 1
ATOM 7417 O O . VAL A 1 963 ? 172.44400 152.24000 169.70600 1.000 41.00182 1013 VAL A O 1
ATOM 7421 N N . TYR A 1 964 ? 172.94000 154.00700 168.40400 1.000 30.34244 1014 TYR A N 1
ATOM 7422 C CA . TYR A 1 964 ? 174.33000 154.03500 168.84400 1.000 29.89690 1014 TYR A CA 1
ATOM 7423 C C . TYR A 1 964 ? 174.42500 154.28400 170.34400 1.000 32.02658 1014 TYR A C 1
ATOM 7424 O O . TYR A 1 964 ? 175.16800 153.59200 171.05500 1.000 38.94365 1014 TYR A O 1
ATOM 7433 N N . ASP A 1 965 ? 173.66600 155.26100 170.85000 1.000 33.55103 1015 ASP A N 1
ATOM 7434 C CA . ASP A 1 965 ? 173.71500 155.54200 172.28100 1.000 29.03454 1015 ASP A CA 1
ATOM 7435 C C . ASP A 1 965 ? 173.18200 154.36900 173.09700 1.000 30.56687 1015 ASP A C 1
ATOM 7436 O O . ASP A 1 965 ? 173.72900 154.04000 174.15900 1.000 34.23929 1015 ASP A O 1
ATOM 7441 N N . GLU A 1 966 ? 172.11600 153.72300 172.61500 1.000 35.59416 1016 GLU A N 1
ATOM 7442 C CA . GLU A 1 966 ? 171.55600 152.58200 173.32900 1.000 36.08246 1016 GLU A CA 1
ATOM 7443 C C . GLU A 1 966 ? 172.55600 151.44000 173.42200 1.000 34.41654 1016 GLU A C 1
ATOM 7444 O O . GLU A 1 966 ? 172.71500 150.83400 174.48600 1.000 38.42884 1016 GLU A O 1
ATOM 7450 N N . MET A 1 967 ? 173.24000 151.12700 172.31800 1.000 36.66388 1017 MET A N 1
ATOM 7451 C CA . MET A 1 967 ? 174.24100 150.06300 172.35300 1.000 35.00137 1017 MET A CA 1
ATOM 7452 C C . MET A 1 967 ? 175.41200 150.42200 173.26000 1.000 35.73494 1017 MET A C 1
ATOM 7453 O O . MET A 1 967 ? 175.92000 149.56400 173.99600 1.000 44.05115 1017 MET A O 1
ATOM 7458 N N . ARG A 1 968 ? 175.86000 151.68000 173.21800 1.000 39.65017 1018 ARG A N 1
ATOM 7459 C CA . ARG A 1 968 ? 176.96300 152.09300 174.07900 1.000 30.59344 1018 ARG A CA 1
ATOM 7460 C C . ARG A 1 968 ? 176.60400 151.91800 175.54900 1.000 30.33762 1018 ARG A C 1
ATOM 7461 O O . ARG A 1 968 ? 177.38400 151.36100 176.33200 1.000 37.76443 1018 ARG A O 1
ATOM 7469 N N . LYS A 1 969 ? 175.40900 152.36700 175.94100 1.000 34.73133 1019 LYS A N 1
ATOM 7470 C CA . LYS A 1 969 ? 175.00000 152.21500 177.33400 1.000 30.40682 1019 LYS A CA 1
ATOM 7471 C C . LYS A 1 969 ? 174.75500 150.75500 177.69900 1.000 25.17132 1019 LYS A C 1
ATOM 7472 O O . LYS A 1 969 ? 175.02500 150.34900 178.83500 1.000 35.01636 1019 LYS A O 1
ATOM 7478 N N . LEU A 1 970 ? 174.26200 149.95000 176.75400 1.000 31.14614 1020 LEU A N 1
ATOM 7479 C CA . LEU A 1 970 ? 174.06400 148.52900 177.01600 1.000 31.24002 1020 LEU A CA 1
ATOM 7480 C C . LEU A 1 970 ? 175.38200 147.84600 177.33800 1.000 34.33035 1020 LEU A C 1
ATOM 7481 O O . LEU A 1 970 ? 175.46900 147.04600 178.27600 1.000 41.21293 1020 LEU A O 1
ATOM 7486 N N . PHE A 1 971 ? 176.42300 148.14700 176.56500 1.000 44.97041 1021 PHE A N 1
ATOM 7487 C CA . PHE A 1 971 ? 177.71600 147.52800 176.82200 1.000 33.55404 1021 PHE A CA 1
ATOM 7488 C C . PHE A 1 971 ? 178.43900 148.15000 178.00800 1.000 34.20253 1021 PHE A C 1
ATOM 7489 O O . PHE A 1 971 ? 179.32600 147.50800 178.57900 1.000 37.34451 1021 PHE A O 1
ATOM 7497 N N . ILE A 1 972 ? 178.08800 149.37900 178.39100 1.000 41.77984 1022 ILE A N 1
ATOM 7498 C CA . ILE A 1 972 ? 178.53900 149.89800 179.67800 1.000 32.90977 1022 ILE A CA 1
ATOM 7499 C C . ILE A 1 972 ? 177.93100 149.08700 180.81600 1.000 37.60903 1022 ILE A C 1
ATOM 7500 O O . ILE A 1 972 ? 178.62100 148.71400 181.77200 1.000 43.07090 1022 ILE A O 1
ATOM 7505 N N . ARG A 1 973 ? 176.62900 148.79800 180.72900 1.000 41.74468 1023 ARG A N 1
ATOM 7506 C CA . ARG A 1 973 ? 175.95800 148.02800 181.77400 1.000 33.57813 1023 ARG A CA 1
ATOM 7507 C C . ARG A 1 973 ? 176.46800 146.59200 181.83600 1.000 37.20344 1023 ARG A C 1
ATOM 7508 O O . ARG A 1 973 ? 176.63700 146.03700 182.92700 1.000 41.89324 1023 ARG A O 1
ATOM 7516 N N . LEU A 1 974 ? 176.69900 145.96900 180.67700 1.000 36.87814 1024 LEU A N 1
ATOM 7517 C CA . LEU A 1 974 ? 177.06200 144.55400 180.65100 1.000 32.52052 1024 LEU A CA 1
ATOM 7518 C C . LEU A 1 974 ? 178.41000 144.30200 181.31300 1.000 37.44327 1024 LEU A C 1
ATOM 7519 O O . LEU A 1 974 ? 178.56400 143.33900 182.07200 1.000 46.17009 1024 LEU A O 1
ATOM 7524 N N . TYR A 1 975 ? 179.40000 145.15100 181.03800 1.000 47.20085 1025 TYR A N 1
ATOM 7525 C CA . TYR A 1 975 ? 180.76700 144.96500 181.52300 1.000 42.38513 1025 TYR A CA 1
ATOM 7526 C C . TYR A 1 975 ? 181.17200 146.17800 182.34900 1.000 40.83375 1025 TYR A C 1
ATOM 7527 O O . TYR A 1 975 ? 181.73000 147.14800 181.81300 1.000 43.63964 1025 TYR A O 1
ATOM 7536 N N . PRO A 1 976 ? 180.90900 146.17000 183.65400 1.000 37.36416 1026 PRO A N 1
ATOM 7537 C CA . PRO A 1 976 ? 181.32700 147.29700 184.49300 1.000 42.67488 1026 PRO A CA 1
ATOM 7538 C C . PRO A 1 976 ? 182.82500 147.27100 184.75200 1.000 43.90932 1026 PRO A C 1
ATOM 7539 O O . PRO A 1 976 ? 183.42100 146.21400 184.96800 1.000 42.92934 1026 PRO A O 1
ATOM 7543 N N . GLY A 1 977 ? 183.43200 148.45500 184.73000 1.000 44.12410 1027 GLY A N 1
ATOM 7544 C CA . GLY A 1 977 ? 184.84900 148.57000 185.00600 1.000 44.26332 1027 GLY A CA 1
ATOM 7545 C C . GLY A 1 977 ? 185.75900 148.01600 183.93600 1.000 46.52369 1027 GLY A C 1
ATOM 7546 O O . GLY A 1 977 ? 186.93100 147.75200 184.21200 1.000 52.36991 1027 GLY A O 1
ATOM 7547 N N . SER A 1 978 ? 185.25800 147.83300 182.71900 1.000 44.02225 1028 SER A N 1
ATOM 7548 C CA . SER A 1 978 ? 186.06400 147.30600 181.63000 1.000 42.33978 1028 SER A CA 1
ATOM 7549 C C . SER A 1 978 ? 186.68000 148.46300 180.84700 1.000 47.90161 1028 SER A C 1
ATOM 7550 O O . SER A 1 978 ? 186.57800 149.62900 181.23400 1.000 50.89871 1028 SER A O 1
ATOM 7553 N N . TRP A 1 979 ? 187.33900 148.14700 179.73000 1.000 49.36652 1029 TRP A N 1
ATOM 7554 C CA . TRP A 1 979 ? 187.87800 149.19700 178.87400 1.000 46.00890 1029 TRP A CA 1
ATOM 7555 C C . TRP A 1 979 ? 186.76400 150.06700 178.31200 1.000 49.38488 1029 TRP A C 1
ATOM 7556 O O . TRP A 1 979 ? 186.89700 151.29400 178.24700 1.000 57.18741 1029 TRP A O 1
ATOM 7567 N N . TRP A 1 980 ? 185.65700 149.44900 177.89600 1.000 42.91819 1030 TRP A N 1
ATOM 7568 C CA . TRP A 1 980 ? 184.54200 150.21000 177.34400 1.000 39.03114 1030 TRP A CA 1
ATOM 7569 C C . TRP A 1 980 ? 183.94900 151.15100 178.38400 1.000 43.37664 1030 TRP A C 1
ATOM 7570 O O . TRP A 1 980 ? 183.69400 152.32600 178.10100 1.000 46.85733 1030 TRP A O 1
ATOM 7581 N N . ASP A 1 981 ? 183.73000 150.65200 179.60200 1.000 47.24309 1031 ASP A N 1
ATOM 7582 C CA . ASP A 1 981 ? 183.11000 151.47100 180.63800 1.000 44.08559 1031 ASP A CA 1
ATOM 7583 C C . ASP A 1 981 ? 183.98300 152.66800 180.99600 1.000 46.36807 1031 ASP A C 1
ATOM 7584 O O . ASP A 1 981 ? 183.47700 153.78000 181.18400 1.000 47.60387 1031 ASP A O 1
ATOM 7589 N N . LYS A 1 982 ? 185.29500 152.46200 181.09700 1.000 43.56465 1032 LYS A N 1
ATOM 7590 C CA . LYS A 1 982 ? 186.18200 153.54600 181.50400 1.000 45.27722 1032 LYS A CA 1
ATOM 7591 C C . LYS A 1 982 ? 186.25700 154.64000 180.44500 1.000 44.90858 1032 LYS A C 1
ATOM 7592 O O . LYS A 1 982 ? 186.30300 155.83000 180.77900 1.000 48.56968 1032 LYS A O 1
ATOM 7598 N N . ASN A 1 983 ? 186.26500 154.26300 179.16600 1.000 46.52414 1033 ASN A N 1
ATOM 7599 C CA . ASN A 1 983 ? 186.51200 155.21000 178.08800 1.000 42.22837 1033 ASN A CA 1
ATOM 7600 C C . ASN A 1 983 ? 185.25000 155.75800 177.43800 1.000 42.89790 1033 ASN A C 1
ATOM 7601 O O . ASN A 1 983 ? 185.32400 156.79700 176.77500 1.000 41.63028 1033 ASN A O 1
ATOM 7606 N N . MET A 1 984 ? 184.10300 155.10000 177.60100 1.000 42.85280 1034 MET A N 1
ATOM 7607 C CA . MET A 1 984 ? 182.89100 155.50800 176.90800 1.000 34.34148 1034 MET A CA 1
ATOM 7608 C C . MET A 1 984 ? 181.82700 156.09800 177.82000 1.000 40.07312 1034 MET A C 1
ATOM 7609 O O . MET A 1 984 ? 180.89100 156.72600 177.31800 1.000 46.49230 1034 MET A O 1
ATOM 7614 N N . TYR A 1 985 ? 181.94200 155.92200 179.13100 1.000 35.19783 1035 TYR A N 1
ATOM 7615 C CA . TYR A 1 985 ? 180.97400 156.47200 180.06800 1.000 26.62902 1035 TYR A CA 1
ATOM 7616 C C . TYR A 1 985 ? 181.34000 157.91100 180.40200 1.000 40.14059 1035 TYR A C 1
ATOM 7617 O O . TYR A 1 985 ? 182.46500 158.19000 180.82900 1.000 45.92613 1035 TYR A O 1
ATOM 7626 N N . TYR A 1 986 ? 180.39300 158.82100 180.20200 1.000 41.44223 1036 TYR A N 1
ATOM 7627 C CA . TYR A 1 986 ? 180.57800 160.20900 180.60000 1.000 34.74964 1036 TYR A CA 1
ATOM 7628 C C . TYR A 1 986 ? 179.69100 160.52100 181.80000 1.000 41.43020 1036 TYR A C 1
ATOM 7629 O O . TYR A 1 986 ? 178.59200 159.98700 181.92700 1.000 40.42688 1036 TYR A O 1
ATOM 7639 N N . THR B 2 48 ? 199.17500 156.66800 177.55300 1.000 79.24081 28 THR B N 1
ATOM 7640 C CA . THR B 2 48 ? 198.88600 155.54500 178.43600 1.000 80.89545 28 THR B CA 1
ATOM 7641 C C . THR B 2 48 ? 199.46900 154.24500 177.89000 1.000 81.32020 28 THR B C 1
ATOM 7642 O O . THR B 2 48 ? 199.21100 153.16500 178.42300 1.000 80.83620 28 THR B O 1
ATOM 7646 N N . GLY B 2 49 ? 200.25400 154.35600 176.82300 1.000 81.52419 29 GLY B N 1
ATOM 7647 C CA . GLY B 2 49 ? 200.95500 153.20900 176.28000 1.000 84.00422 29 GLY B CA 1
ATOM 7648 C C . GLY B 2 49 ? 200.17100 152.39700 175.26900 1.000 85.39142 29 GLY B C 1
ATOM 7649 O O . GLY B 2 49 ? 199.94100 152.84800 174.14200 1.000 84.77628 29 GLY B O 1
ATOM 7650 N N . GLY B 2 50 ? 199.76200 151.18800 175.66000 1.000 80.69180 30 GLY B N 1
ATOM 7651 C CA . GLY B 2 50 ? 199.12000 150.27800 174.73000 1.000 77.67713 30 GLY B CA 1
ATOM 7652 C C . GLY B 2 50 ? 197.68500 150.62400 174.39500 1.000 81.09961 30 GLY B C 1
ATOM 7653 O O . GLY B 2 50 ? 197.21200 150.26500 173.31200 1.000 82.41092 30 GLY B O 1
ATOM 7654 N N . SER B 2 51 ? 196.98000 151.31300 175.29200 1.000 76.65847 31 SER B N 1
ATOM 7655 C CA . SER B 2 51 ? 195.58300 151.65300 175.05400 1.000 73.97318 31 SER B CA 1
ATOM 7656 C C . SER B 2 51 ? 195.41500 152.78600 174.05100 1.000 74.92258 31 SER B C 1
ATOM 7657 O O . SER B 2 51 ? 194.29100 153.01900 173.58300 1.000 75.99815 31 SER B O 1
ATOM 7660 N N . TRP B 2 52 ? 196.49800 153.48700 173.70700 1.000 66.10854 32 TRP B N 1
ATOM 7661 C CA . TRP B 2 52 ? 196.43400 154.44700 172.61300 1.000 64.02714 32 TRP B CA 1
ATOM 7662 C C . TRP B 2 52 ? 196.06200 153.76400 171.30600 1.000 63.70141 32 TRP B C 1
ATOM 7663 O O . TRP B 2 52 ? 195.24300 154.28800 170.54400 1.000 64.35848 32 TRP B O 1
ATOM 7674 N N . PHE B 2 53 ? 196.63900 152.59000 171.04100 1.000 60.35917 33 PHE B N 1
ATOM 7675 C CA . PHE B 2 53 ? 196.27600 151.84200 169.84400 1.000 61.14574 33 PHE B CA 1
ATOM 7676 C C . PHE B 2 53 ? 194.80200 151.46800 169.85700 1.000 61.51456 33 PHE B C 1
ATOM 7677 O O . PHE B 2 53 ? 194.11700 151.59300 168.83800 1.000 65.00602 33 PHE B O 1
ATOM 7685 N N . LYS B 2 54 ? 194.29300 151.01500 171.00400 1.000 54.56900 34 LYS B N 1
ATOM 7686 C CA . LYS B 2 54 ? 192.89200 150.62300 171.09700 1.000 52.16634 34 LYS B CA 1
ATOM 7687 C C . LYS B 2 54 ? 191.94100 151.79400 170.88400 1.000 52.08737 34 LYS B C 1
ATOM 7688 O O . LYS B 2 54 ? 190.96200 151.65500 170.14000 1.000 56.18002 34 LYS B O 1
ATOM 7694 N N . ILE B 2 55 ? 192.20800 152.94400 171.49600 1.000 51.75621 35 ILE B N 1
ATOM 7695 C CA . ILE B 2 55 ? 191.32500 154.09400 171.31900 1.000 52.96980 35 ILE B CA 1
ATOM 7696 C C . ILE B 2 55 ? 191.42300 154.65900 169.90300 1.000 52.54633 35 ILE B C 1
ATOM 7697 O O . ILE B 2 55 ? 190.41100 155.06300 169.31800 1.000 54.89389 35 ILE B O 1
ATOM 7702 N N . LEU B 2 56 ? 192.62300 154.67500 169.31300 1.000 47.84996 36 LEU B N 1
ATOM 7703 C CA . LEU B 2 56 ? 192.75800 155.11900 167.93000 1.000 48.20576 36 LEU B CA 1
ATOM 7704 C C . LEU B 2 56 ? 192.03800 154.17600 166.97700 1.000 44.83411 36 LEU B C 1
ATOM 7705 O O . LEU B 2 56 ? 191.42200 154.62000 166.00300 1.000 48.04686 36 LEU B O 1
ATOM 7710 N N . LEU B 2 57 ? 192.10900 152.86900 167.23700 1.000 41.89200 37 LEU B N 1
ATOM 7711 C CA . LEU B 2 57 ? 191.37600 151.90900 166.42300 1.000 46.30224 37 LEU B CA 1
ATOM 7712 C C . LEU B 2 57 ? 189.87500 152.12500 166.53800 1.000 47.15729 37 LEU B C 1
ATOM 7713 O O . LEU B 2 57 ? 189.15600 152.08500 165.53100 1.000 52.54792 37 LEU B O 1
ATOM 7718 N N . PHE B 2 58 ? 189.38200 152.35900 167.75800 1.000 44.95629 38 PHE B N 1
ATOM 7719 C CA . PHE B 2 58 ? 187.96100 152.64200 167.92100 1.000 38.85441 38 PHE B CA 1
ATOM 7720 C C . PHE B 2 58 ? 187.55400 153.86200 167.11200 1.000 37.77141 38 PHE B C 1
ATOM 7721 O O . PHE B 2 58 ? 186.52800 153.84900 166.42600 1.000 44.22156 38 PHE B O 1
ATOM 7729 N N . TYR B 2 59 ? 188.33800 154.93800 167.19600 1.000 38.77364 39 TYR B N 1
ATOM 7730 C CA . TYR B 2 59 ? 187.94300 156.16400 166.51200 1.000 36.55835 39 TYR B CA 1
ATOM 7731 C C . TYR B 2 59 ? 188.03300 156.01500 164.99900 1.000 41.89883 39 TYR B C 1
ATOM 7732 O O . TYR B 2 59 ? 187.18400 156.54000 164.27000 1.000 47.64448 39 TYR B O 1
ATOM 7741 N N . VAL B 2 60 ? 189.03700 155.28700 164.50900 1.000 43.21391 40 VAL B N 1
ATOM 7742 C CA . VAL B 2 60 ? 189.14600 155.05200 163.07200 1.000 37.97993 40 VAL B CA 1
ATOM 7743 C C . VAL B 2 60 ? 187.94300 154.25800 162.57700 1.000 37.78708 40 VAL B C 1
ATOM 7744 O O . VAL B 2 60 ? 187.32800 154.60300 161.56100 1.000 46.23643 40 VAL B O 1
ATOM 7748 N N . ILE B 2 61 ? 187.56600 153.20400 163.30600 1.000 36.53464 41 ILE B N 1
ATOM 7749 C CA . ILE B 2 61 ? 186.42100 152.39600 162.89400 1.000 36.81059 41 ILE B CA 1
ATOM 7750 C C . ILE B 2 61 ? 185.13300 153.20800 162.96000 1.000 37.30339 41 ILE B C 1
ATOM 7751 O O . ILE B 2 61 ? 184.29500 153.14400 162.05300 1.000 44.84947 41 ILE B O 1
ATOM 7756 N N . PHE B 2 62 ? 184.95800 153.98800 164.02900 1.000 40.13565 42 PHE B N 1
ATOM 7757 C CA . PHE B 2 62 ? 183.74200 154.77400 164.20600 1.000 31.15767 42 PHE B CA 1
ATOM 7758 C C . PHE B 2 62 ? 183.58900 155.81100 163.10000 1.000 33.30193 42 PHE B C 1
ATOM 7759 O O . PHE B 2 62 ? 182.51000 155.95800 162.51200 1.000 37.15471 42 PHE B O 1
ATOM 7767 N N . TYR B 2 63 ? 184.67100 156.52600 162.78200 1.000 43.87415 43 TYR B N 1
ATOM 7768 C CA . TYR B 2 63 ? 184.59200 157.55700 161.75500 1.000 39.96371 43 TYR B CA 1
ATOM 7769 C C . TYR B 2 63 ? 184.45600 156.95100 160.36400 1.000 41.12107 43 TYR B C 1
ATOM 7770 O O . TYR B 2 63 ? 183.76400 157.51000 159.50600 1.000 44.00291 43 TYR B O 1
ATOM 7779 N N . GLY B 2 64 ? 185.09600 155.80400 160.11900 1.000 34.54655 44 GLY B N 1
ATOM 7780 C CA . GLY B 2 64 ? 184.89500 155.12100 158.85400 1.000 30.78156 44 GLY B CA 1
ATOM 7781 C C . GLY B 2 64 ? 183.46400 154.66000 158.66500 1.000 33.45571 44 GLY B C 1
ATOM 7782 O O . GLY B 2 64 ? 182.90300 154.78100 157.57500 1.000 46.14310 44 GLY B O 1
ATOM 7783 N N . CYS B 2 65 ? 182.85100 154.13200 159.72700 1.000 41.76251 45 CYS B N 1
ATOM 7784 C CA . CYS B 2 65 ? 181.44800 153.73700 159.64800 1.000 39.48378 45 CYS B CA 1
ATOM 7785 C C . CYS B 2 65 ? 180.54500 154.94300 159.42600 1.000 43.14599 45 CYS B C 1
ATOM 7786 O O . CYS B 2 65 ? 179.58400 154.87200 158.65200 1.000 49.91555 45 CYS B O 1
ATOM 7789 N N . LEU B 2 66 ? 180.83200 156.05900 160.10200 1.000 39.75736 46 LEU B N 1
ATOM 7790 C CA . LEU B 2 66 ? 180.04200 157.27100 159.89800 1.000 35.48871 46 LEU B CA 1
ATOM 7791 C C . LEU B 2 66 ? 180.13300 157.74700 158.45300 1.000 33.10511 46 LEU B C 1
ATOM 7792 O O . LEU B 2 66 ? 179.11800 158.08500 157.82800 1.000 39.70741 46 LEU B O 1
ATOM 7797 N N . ALA B 2 67 ? 181.35000 157.77200 157.90400 1.000 47.37335 47 ALA B N 1
ATOM 7798 C CA . ALA B 2 67 ? 181.53800 158.18300 156.51700 1.000 38.83372 47 ALA B CA 1
ATOM 7799 C C . ALA B 2 67 ? 180.83200 157.23500 155.56000 1.000 43.16210 47 ALA B C 1
ATOM 7800 O O . ALA B 2 67 ? 180.21600 157.67300 154.58100 1.000 48.66848 47 ALA B O 1
ATOM 7802 N N . GLY B 2 68 ? 180.91200 155.93000 155.82400 1.000 45.54685 48 GLY B N 1
ATOM 7803 C CA . GLY B 2 68 ? 180.23500 154.97100 154.97000 1.000 39.75316 48 GLY B CA 1
ATOM 7804 C C . GLY B 2 68 ? 178.72900 155.12800 154.98900 1.000 41.10130 48 GLY B C 1
ATOM 7805 O O . GLY B 2 68 ? 178.07600 155.03900 153.94900 1.000 55.44863 48 GLY B O 1
ATOM 7806 N N . ILE B 2 69 ? 178.15600 155.36400 156.17000 1.000 41.50271 49 ILE B N 1
ATOM 7807 C CA . ILE B 2 69 ? 176.71300 155.56700 156.26800 1.000 42.66488 49 ILE B CA 1
ATOM 7808 C C . ILE B 2 69 ? 176.29700 156.83900 155.53800 1.000 41.99407 49 ILE B C 1
ATOM 7809 O O . ILE B 2 69 ? 175.27600 156.86200 154.83800 1.000 45.67730 49 ILE B O 1
ATOM 7814 N N . PHE B 2 70 ? 177.07600 157.91600 155.68500 1.000 40.70090 50 PHE B N 1
ATOM 7815 C CA . PHE B 2 70 ? 176.76500 159.15100 154.97000 1.000 34.97786 50 PHE B CA 1
ATOM 7816 C C . PHE B 2 70 ? 176.81600 158.94000 153.46100 1.000 40.54297 50 PHE B C 1
ATOM 7817 O O . PHE B 2 70 ? 175.91600 159.37200 152.72600 1.000 41.82167 50 PHE B O 1
ATOM 7825 N N . ILE B 2 71 ? 177.85700 158.25600 152.98300 1.000 49.18317 51 ILE B N 1
ATOM 7826 C CA . ILE B 2 71 ? 177.99800 157.99200 151.55500 1.000 44.44042 51 ILE B CA 1
ATOM 7827 C C . ILE B 2 71 ? 176.84400 157.13300 151.05400 1.000 46.38059 51 ILE B C 1
ATOM 7828 O O . ILE B 2 71 ? 176.29700 157.37200 149.97000 1.000 52.91625 51 ILE B O 1
ATOM 7833 N N . GLY B 2 72 ? 176.45700 156.12100 151.83200 1.000 42.45914 52 GLY B N 1
ATOM 7834 C CA . GLY B 2 72 ? 175.35300 155.27000 151.42600 1.000 37.99338 52 GLY B CA 1
ATOM 7835 C C . GLY B 2 72 ? 174.03500 156.01200 151.35400 1.000 39.94296 52 GLY B C 1
ATOM 7836 O O . GLY B 2 72 ? 173.23300 155.78400 150.44600 1.000 48.69753 52 GLY B O 1
ATOM 7837 N N . THR B 2 73 ? 173.78600 156.90500 152.31300 1.000 43.79754 53 THR B N 1
ATOM 7838 C CA . THR B 2 73 ? 172.57900 157.72300 152.25000 1.000 36.60344 53 THR B CA 1
ATOM 7839 C C . THR B 2 73 ? 172.59700 158.62800 151.02500 1.000 38.47106 53 THR B C 1
ATOM 7840 O O . THR B 2 73 ? 171.56300 158.82700 150.37600 1.000 43.59145 53 THR B O 1
ATOM 7844 N N . ILE B 2 74 ? 173.76500 159.18400 150.69200 1.000 40.74409 54 ILE B N 1
ATOM 7845 C CA . ILE B 2 74 ? 173.86600 160.02800 149.50300 1.000 34.05508 54 ILE B CA 1
ATOM 7846 C C . ILE B 2 74 ? 173.56500 159.22300 148.24300 1.000 33.14731 54 ILE B C 1
ATOM 7847 O O . ILE B 2 74 ? 172.85800 159.69500 147.34700 1.000 38.03460 54 ILE B O 1
ATOM 7852 N N . GLN B 2 75 ? 174.09800 157.99900 148.14900 1.000 39.53474 55 GLN B N 1
ATOM 7853 C CA . GLN B 2 75 ? 173.78400 157.14100 147.00400 1.000 41.97270 55 GLN B CA 1
ATOM 7854 C C . GLN B 2 75 ? 172.30100 156.79700 146.94000 1.000 39.93162 55 GLN B C 1
ATOM 7855 O O . GLN B 2 75 ? 171.70800 156.78700 145.85500 1.000 47.78073 55 GLN B O 1
ATOM 7861 N N . VAL B 2 76 ? 171.68900 156.49200 148.08400 1.000 31.81884 56 VAL B N 1
ATOM 7862 C CA . VAL B 2 76 ? 170.26600 156.16500 148.09300 1.000 39.44843 56 VAL B CA 1
ATOM 7863 C C . VAL B 2 76 ? 169.44300 157.35500 147.61200 1.000 39.56664 56 VAL B C 1
ATOM 7864 O O . VAL B 2 76 ? 168.48700 157.19600 146.84300 1.000 36.38122 56 VAL B O 1
ATOM 7868 N N . MET B 2 77 ? 169.80200 158.56400 148.05100 1.000 37.45911 57 MET B N 1
ATOM 7869 C CA . MET B 2 77 ? 169.10100 159.75600 147.58200 1.000 31.64230 57 MET B CA 1
ATOM 7870 C C . MET B 2 77 ? 169.32000 159.98100 146.08900 1.000 37.91159 57 MET B C 1
ATOM 7871 O O . MET B 2 77 ? 168.37300 160.29700 145.35900 1.000 40.64457 57 MET B O 1
ATOM 7876 N N . LEU B 2 78 ? 170.55800 159.82100 145.61700 1.000 32.18240 58 LEU B N 1
ATOM 7877 C CA . LEU B 2 78 ? 170.87600 160.08900 144.22000 1.000 20.31675 58 LEU B CA 1
ATOM 7878 C C . LEU B 2 78 ? 170.30200 159.04000 143.28000 1.000 32.48592 58 LEU B C 1
ATOM 7879 O O . LEU B 2 78 ? 170.19600 159.29800 142.07700 1.000 36.59828 58 LEU B O 1
ATOM 7884 N N . LEU B 2 79 ? 169.95100 157.85900 143.79500 1.000 38.48792 59 LEU B N 1
ATOM 7885 C CA . LEU B 2 79 ? 169.29400 156.85600 142.96200 1.000 31.70855 59 LEU B CA 1
ATOM 7886 C C . LEU B 2 79 ? 167.93700 157.33800 142.47200 1.000 33.18749 59 LEU B C 1
ATOM 7887 O O . LEU B 2 79 ? 167.46500 156.89600 141.41900 1.000 37.54391 59 LEU B O 1
ATOM 7892 N N . THR B 2 80 ? 167.29300 158.22800 143.22000 1.000 37.83242 60 THR B N 1
ATOM 7893 C CA . THR B 2 80 ? 166.00500 158.79100 142.84700 1.000 37.47593 60 THR B CA 1
ATOM 7894 C C . THR B 2 80 ? 166.13400 160.02300 141.96300 1.000 34.12771 60 THR B C 1
ATOM 7895 O O . THR B 2 80 ? 165.11300 160.60000 141.57400 1.000 40.32602 60 THR B O 1
ATOM 7899 N N . ILE B 2 81 ? 167.35400 160.43700 141.64000 1.000 29.99112 61 ILE B N 1
ATOM 7900 C CA . ILE B 2 81 ? 167.60300 161.63400 140.84700 1.000 30.67564 61 ILE B CA 1
ATOM 7901 C C . ILE B 2 81 ? 167.87100 161.20700 139.41200 1.000 33.66080 61 ILE B C 1
ATOM 7902 O O . ILE B 2 81 ? 168.78200 160.41200 139.15100 1.000 44.30028 61 ILE B O 1
ATOM 7907 N N . SER B 2 82 ? 167.07900 161.72900 138.48200 1.000 33.63311 62 SER B N 1
ATOM 7908 C CA . SER B 2 82 ? 167.28600 161.45600 137.07000 1.000 29.05633 62 SER B CA 1
ATOM 7909 C C . SER B 2 82 ? 168.38300 162.34900 136.50800 1.000 34.91976 62 SER B C 1
ATOM 7910 O O . SER B 2 82 ? 168.55900 163.49500 136.92900 1.000 42.33341 62 SER B O 1
ATOM 7913 N N . GLU B 2 83 ? 169.12600 161.81100 135.54700 1.000 32.96804 63 GLU B N 1
ATOM 7914 C CA . GLU B 2 83 ? 170.16600 162.55900 134.85800 1.000 39.73686 63 GLU B CA 1
ATOM 7915 C C . GLU B 2 83 ? 169.67100 163.19300 133.56700 1.000 35.00135 63 GLU B C 1
ATOM 7916 O O . GLU B 2 83 ? 170.47200 163.77100 132.82700 1.000 38.56730 63 GLU B O 1
ATOM 7922 N N . LEU B 2 84 ? 168.37400 163.09700 133.28300 1.000 34.30291 64 LEU B N 1
ATOM 7923 C CA . LEU B 2 84 ? 167.79400 163.63000 132.05900 1.000 30.04424 64 LEU B CA 1
ATOM 7924 C C . LEU B 2 84 ? 166.86600 164.81100 132.28500 1.000 34.17409 64 LEU B C 1
ATOM 7925 O O . LEU B 2 84 ? 166.80800 165.69900 131.43600 1.000 42.73230 64 LEU B O 1
ATOM 7930 N N . LYS B 2 85 ? 166.14000 164.84400 133.40400 1.000 31.39885 65 LYS B N 1
ATOM 7931 C CA . LYS B 2 85 ? 165.25500 165.94900 133.72400 1.000 28.71236 65 LYS B CA 1
ATOM 7932 C C . LYS B 2 85 ? 165.23400 166.14400 135.23200 1.000 22.69530 65 LYS B C 1
ATOM 7933 O O . LYS B 2 85 ? 165.29000 165.15500 135.97500 1.000 31.35929 65 LYS B O 1
ATOM 7939 N N . PRO B 2 86 ? 165.16900 167.38400 135.70900 1.000 33.27382 66 PRO B N 1
ATOM 7940 C CA . PRO B 2 86 ? 165.17500 167.61800 137.15600 1.000 25.03825 66 PRO B CA 1
ATOM 7941 C C . PRO B 2 86 ? 163.89300 167.14300 137.82100 1.000 27.75380 66 PRO B C 1
ATOM 7942 O O . PRO B 2 86 ? 162.83100 167.06200 137.19900 1.000 38.43890 66 PRO B O 1
ATOM 7946 N N . THR B 2 87 ? 164.01200 166.81800 139.11100 1.000 24.27253 67 THR B N 1
ATOM 7947 C CA . THR B 2 87 ? 162.85300 166.36700 139.87700 1.000 22.97202 67 THR B CA 1
ATOM 7948 C C . THR B 2 87 ? 161.81700 167.47200 140.01500 1.000 22.38848 67 THR B C 1
ATOM 7949 O O . THR B 2 87 ? 160.61500 167.22900 139.86800 1.000 29.78105 67 THR B O 1
ATOM 7953 N N . TYR B 2 88 ? 162.26000 168.69200 140.29600 1.000 28.13249 68 TYR B N 1
ATOM 7954 C CA . TYR B 2 88 ? 161.36800 169.82400 140.46500 1.000 23.23250 68 TYR B CA 1
ATOM 7955 C C . TYR B 2 88 ? 161.89300 171.00400 139.66600 1.000 22.53391 68 TYR B C 1
ATOM 7956 O O . TYR B 2 88 ? 163.07400 171.07600 139.32100 1.000 29.68086 68 TYR B O 1
ATOM 7965 N N . GLN B 2 89 ? 160.98900 171.92700 139.36600 1.000 31.12292 69 GLN B N 1
ATOM 7966 C CA . GLN B 2 89 ? 161.32500 173.19700 138.74200 1.000 31.18677 69 GLN B CA 1
ATOM 7967 C C . GLN B 2 89 ? 160.62600 174.33300 139.46800 1.000 20.65920 69 GLN B C 1
ATOM 7968 O O . GLN B 2 89 ? 160.07900 175.24800 138.85500 1.000 27.38314 69 GLN B O 1
ATOM 7974 N N . ASP B 2 90 ? 160.63700 174.28000 140.80000 1.000 28.47325 70 ASP B N 1
ATOM 7975 C CA . ASP B 2 90 ? 159.95700 175.29100 141.60100 1.000 19.86676 70 ASP B CA 1
ATOM 7976 C C . ASP B 2 90 ? 160.59300 176.66300 141.42500 1.000 27.91282 70 ASP B C 1
ATOM 7977 O O . ASP B 2 90 ? 159.89000 177.67800 141.37400 1.000 32.71297 70 ASP B O 1
ATOM 7982 N N . ARG B 2 91 ? 161.91900 176.71300 141.32900 1.000 29.65433 71 ARG B N 1
ATOM 7983 C CA . ARG B 2 91 ? 162.63600 177.98000 141.29000 1.000 22.93414 71 ARG B CA 1
ATOM 7984 C C . ARG B 2 91 ? 162.92200 178.46500 139.88000 1.000 13.70550 71 ARG B C 1
ATOM 7985 O O . ARG B 2 91 ? 163.05800 179.67400 139.66800 1.000 37.28902 71 ARG B O 1
ATOM 7993 N N . VAL B 2 92 ? 163.00700 177.55800 138.90800 1.000 27.13578 72 VAL B N 1
ATOM 7994 C CA . VAL B 2 92 ? 163.48800 177.90900 137.57600 1.000 10.76530 72 VAL B CA 1
ATOM 7995 C C . VAL B 2 92 ? 162.37400 177.99200 136.53700 1.000 20.96596 72 VAL B C 1
ATOM 7996 O O . VAL B 2 92 ? 162.58300 178.61100 135.48100 1.000 29.37483 72 VAL B O 1
ATOM 8000 N N . ALA B 2 93 ? 161.19300 177.42600 136.81100 1.000 19.15161 73 ALA B N 1
ATOM 8001 C CA . ALA B 2 93 ? 160.18800 177.24400 135.76300 1.000 16.97309 73 ALA B CA 1
ATOM 8002 C C . ALA B 2 93 ? 159.73600 178.54500 135.11500 1.000 30.63998 73 ALA B C 1
ATOM 8003 O O . ALA B 2 93 ? 159.66000 178.58700 133.87500 1.000 32.72259 73 ALA B O 1
ATOM 8005 N N . PRO B 2 94 ? 159.40500 179.61100 135.84300 1.000 37.59692 74 PRO B N 1
ATOM 8006 C CA . PRO B 2 94 ? 159.20300 180.90300 135.17800 1.000 20.24398 74 PRO B CA 1
ATOM 8007 C C . PRO B 2 94 ? 160.54300 181.50800 134.80600 1.000 27.45307 74 PRO B C 1
ATOM 8008 O O . PRO B 2 94 ? 161.28200 181.98400 135.68100 1.000 31.56492 74 PRO B O 1
ATOM 8012 N N . PRO B 2 95 ? 160.89400 181.49900 133.52300 1.000 25.81385 75 PRO B N 1
ATOM 8013 C CA . PRO B 2 95 ? 162.26900 181.82200 133.13500 1.000 23.88732 75 PRO B CA 1
ATOM 8014 C C . PRO B 2 95 ? 162.61600 183.27600 133.39700 1.000 22.47991 75 PRO B C 1
ATOM 8015 O O . PRO B 2 95 ? 161.74900 184.14900 133.47100 1.000 32.40576 75 PRO B O 1
ATOM 8019 N N . GLY B 2 96 ? 163.90900 183.52300 133.55300 1.000 19.07729 76 GLY B N 1
ATOM 8020 C CA . GLY B 2 96 ? 164.43000 184.86500 133.67900 1.000 9.86838 76 GLY B CA 1
ATOM 8021 C C . GLY B 2 96 ? 164.85000 185.42100 132.33200 1.000 23.63968 76 GLY B C 1
ATOM 8022 O O . GLY B 2 96 ? 165.14700 184.67800 131.40100 1.000 25.43548 76 GLY B O 1
ATOM 8023 N N . LEU B 2 97 ? 164.86500 186.74600 132.23600 1.000 21.20242 77 LEU B N 1
ATOM 8024 C CA . LEU B 2 97 ? 165.28300 187.44300 131.03000 1.000 12.92492 77 LEU B CA 1
ATOM 8025 C C . LEU B 2 97 ? 166.62600 188.10800 131.29000 1.000 26.43303 77 LEU B C 1
ATOM 8026 O O . LEU B 2 97 ? 166.76000 188.89500 132.23200 1.000 33.49883 77 LEU B O 1
ATOM 8031 N N . THR B 2 98 ? 167.61200 187.79000 130.45800 1.000 29.86139 78 THR B N 1
ATOM 8032 C CA . THR B 2 98 ? 168.98700 188.20300 130.68000 1.000 35.28924 78 THR B CA 1
ATOM 8033 C C . THR B 2 98 ? 169.54200 188.78600 129.38600 1.000 24.53666 78 THR B C 1
ATOM 8034 O O . THR B 2 98 ? 169.19000 188.35000 128.28900 1.000 28.37936 78 THR B O 1
ATOM 8038 N N . GLN B 2 99 ? 170.40300 189.79300 129.52100 1.000 24.91329 79 GLN B N 1
ATOM 8039 C CA . GLN B 2 99 ? 170.96600 190.49200 128.37700 1.000 29.64848 79 GLN B CA 1
ATOM 8040 C C . GLN B 2 99 ? 172.46300 190.23400 128.26200 1.000 31.18379 79 GLN B C 1
ATOM 8041 O O . GLN B 2 99 ? 173.11600 189.76400 129.19700 1.000 37.98722 79 GLN B O 1
ATOM 8047 N N . ILE B 2 100 ? 172.99300 190.55000 127.07900 1.000 29.19343 80 ILE B N 1
ATOM 8048 C CA . ILE B 2 100 ? 174.41800 190.48200 126.79600 1.000 28.13752 80 ILE B CA 1
ATOM 8049 C C . ILE B 2 100 ? 174.79300 191.83400 126.20000 1.000 33.60692 80 ILE B C 1
ATOM 8050 O O . ILE B 2 100 ? 174.07400 192.34500 125.33800 1.000 38.81235 80 ILE B O 1
ATOM 8055 N N . PRO B 2 101 ? 175.90500 192.46400 126.61200 1.000 36.06645 81 PRO B N 1
ATOM 8056 C CA . PRO B 2 101 ? 177.00600 191.97200 127.45900 1.000 38.72549 81 PRO B CA 1
ATOM 8057 C C . PRO B 2 101 ? 176.69700 191.85200 128.94500 1.000 36.78611 81 PRO B C 1
ATOM 8058 O O . PRO B 2 101 ? 175.81300 192.51200 129.48000 1.000 34.68531 81 PRO B O 1
ATOM 8062 N N . GLN B 2 102 ? 177.44600 190.99000 129.62700 1.000 39.57585 82 GLN B N 1
ATOM 8063 C CA . GLN B 2 102 ? 177.35000 190.87200 131.07500 1.000 39.06487 82 GLN B CA 1
ATOM 8064 C C . GLN B 2 102 ? 177.99100 192.09300 131.72200 1.000 37.47731 82 GLN B C 1
ATOM 8065 O O . GLN B 2 102 ? 179.17500 192.37000 131.50600 1.000 38.81260 82 GLN B O 1
ATOM 8071 N N . ILE B 2 103 ? 177.21000 192.82600 132.51400 1.000 43.32484 83 ILE B N 1
ATOM 8072 C CA . ILE B 2 103 ? 177.62600 194.10800 133.06300 1.000 40.31210 83 ILE B CA 1
ATOM 8073 C C . ILE B 2 103 ? 177.48200 194.07500 134.57800 1.000 42.11974 83 ILE B C 1
ATOM 8074 O O . ILE B 2 103 ? 176.84700 193.18900 135.15000 1.000 43.56624 83 ILE B O 1
ATOM 8079 N N . GLN B 2 104 ? 178.08400 195.07000 135.22400 1.000 51.61174 84 GLN B N 1
ATOM 8080 C CA . GLN B 2 104 ? 178.08500 195.19500 136.67300 1.000 51.85541 84 GLN B CA 1
ATOM 8081 C C . GLN B 2 104 ? 177.23200 196.39000 137.06800 1.000 52.59708 84 GLN B C 1
ATOM 8082 O O . GLN B 2 104 ? 177.34900 197.46500 136.47200 1.000 56.48145 84 GLN B O 1
ATOM 8088 N N . LYS B 2 105 ? 176.36900 196.19100 138.06200 1.000 51.55351 85 LYS B N 1
ATOM 8089 C CA . LYS B 2 105 ? 175.43000 197.16900 138.59800 1.000 49.81691 85 LYS B CA 1
ATOM 8090 C C . LYS B 2 105 ? 174.38600 197.56700 137.56200 1.000 51.92653 85 LYS B C 1
ATOM 8091 O O . LYS B 2 105 ? 173.74400 198.60800 137.73700 1.000 54.51229 85 LYS B O 1
ATOM 8097 N N . THR B 2 106 ? 174.21400 196.79200 136.48600 1.000 49.78871 86 THR B N 1
ATOM 8098 C CA . THR B 2 106 ? 173.19600 196.98300 135.45000 1.000 47.93725 86 THR B CA 1
ATOM 8099 C C . THR B 2 106 ? 173.44900 198.21600 134.58400 1.000 48.77845 86 THR B C 1
ATOM 8100 O O . THR B 2 106 ? 172.68000 198.49500 133.65500 1.000 51.38804 86 THR B O 1
ATOM 8104 N N . GLU B 2 107 ? 174.57200 198.90300 134.78200 1.000 54.56006 87 GLU B N 1
ATOM 8105 C CA . GLU B 2 107 ? 174.87200 200.15400 134.09400 1.000 51.87011 87 GLU B CA 1
ATOM 8106 C C . GLU B 2 107 ? 175.70300 199.88700 132.84600 1.000 44.92925 87 GLU B C 1
ATOM 8107 O O . GLU B 2 107 ? 176.71700 199.18400 132.90800 1.000 44.55623 87 GLU B O 1
ATOM 8113 N N . ILE B 2 108 ? 175.27400 200.45500 131.72400 1.000 42.94679 88 ILE B N 1
ATOM 8114 C CA . ILE B 2 108 ? 176.07600 200.54100 130.50900 1.000 45.30706 88 ILE B CA 1
ATOM 8115 C C . ILE B 2 108 ? 176.54100 201.98600 130.38800 1.000 48.64503 88 ILE B C 1
ATOM 8116 O O . ILE B 2 108 ? 175.72900 202.89100 130.17600 1.000 51.73780 88 ILE B O 1
ATOM 8121 N N . SER B 2 109 ? 177.84400 202.21800 130.53000 1.000 54.36979 89 SER B N 1
ATOM 8122 C CA . SER B 2 109 ? 178.39100 203.56900 130.47800 1.000 51.38575 89 SER B CA 1
ATOM 8123 C C . SER B 2 109 ? 179.68500 203.54600 129.68200 1.000 55.33111 89 SER B C 1
ATOM 8124 O O . SER B 2 109 ? 180.61700 202.81900 130.03500 1.000 64.51169 89 SER B O 1
ATOM 8127 N N . PHE B 2 110 ? 179.74400 204.33900 128.61500 1.000 56.50651 90 PHE B N 1
ATOM 8128 C CA . PHE B 2 110 ? 180.92400 204.38100 127.76600 1.000 57.45701 90 PHE B CA 1
ATOM 8129 C C . PHE B 2 110 ? 180.98700 205.72400 127.05300 1.000 59.84679 90 PHE B C 1
ATOM 8130 O O . PHE B 2 110 ? 180.01200 206.47700 127.00600 1.000 60.89034 90 PHE B O 1
ATOM 8138 N N . ARG B 2 111 ? 182.16100 206.01600 126.49900 1.000 72.83479 91 ARG B N 1
ATOM 8139 C CA . ARG B 2 111 ? 182.38600 207.20500 125.68700 1.000 72.31258 91 ARG B CA 1
ATOM 8140 C C . ARG B 2 111 ? 182.76900 206.76100 124.28200 1.000 72.55359 91 ARG B C 1
ATOM 8141 O O . ARG B 2 111 ? 183.80200 206.09100 124.11300 1.000 73.17577 91 ARG B O 1
ATOM 8149 N N . PRO B 2 112 ? 181.97500 207.08100 123.25700 1.000 70.24955 92 PRO B N 1
ATOM 8150 C CA . PRO B 2 112 ? 182.26400 206.55400 121.91200 1.000 72.14110 92 PRO B CA 1
ATOM 8151 C C . PRO B 2 112 ? 183.61300 206.97700 121.35700 1.000 74.11921 92 PRO B C 1
ATOM 8152 O O . PRO B 2 112 ? 184.20800 206.22900 120.57000 1.000 72.36892 92 PRO B O 1
ATOM 8156 N N . ASN B 2 113 ? 184.11400 208.15400 121.73300 1.000 79.95648 93 ASN B N 1
ATOM 8157 C CA . ASN B 2 113 ? 185.38300 208.63400 121.20000 1.000 79.20630 93 ASN B CA 1
ATOM 8158 C C . ASN B 2 113 ? 186.58600 207.90300 121.78200 1.000 79.98332 93 ASN B C 1
ATOM 8159 O O . ASN B 2 113 ? 187.66300 207.93600 121.17900 1.000 79.08757 93 ASN B O 1
ATOM 8164 N N . ASP B 2 114 ? 186.43000 207.24900 122.93000 1.000 75.22662 94 ASP B N 1
ATOM 8165 C CA . ASP B 2 114 ? 187.51700 206.49900 123.54700 1.000 73.86356 94 ASP B CA 1
ATOM 8166 C C . ASP B 2 114 ? 187.26700 205.01100 123.36200 1.000 75.21186 94 ASP B C 1
ATOM 8167 O O . ASP B 2 114 ? 186.32800 204.46800 123.96500 1.000 77.12162 94 ASP B O 1
ATOM 8172 N N . PRO B 2 115 ? 188.06200 204.31300 122.54800 1.000 72.78908 95 PRO B N 1
ATOM 8173 C CA . PRO B 2 115 ? 187.80600 202.88200 122.31600 1.000 72.83084 95 PRO B CA 1
ATOM 8174 C C . PRO B 2 115 ? 187.92500 202.02200 123.56100 1.000 71.12578 95 PRO B C 1
ATOM 8175 O O . PRO B 2 115 ? 187.39700 200.90400 123.57200 1.000 71.75675 95 PRO B O 1
ATOM 8179 N N . LYS B 2 116 ? 188.60200 202.49500 124.60500 1.000 73.76996 96 LYS B N 1
ATOM 8180 C CA . LYS B 2 116 ? 188.79200 201.69400 125.80600 1.000 75.47327 96 LYS B CA 1
ATOM 8181 C C . LYS B 2 116 ? 187.59800 201.73800 126.74900 1.000 74.86318 96 LYS B C 1
ATOM 8182 O O . LYS B 2 116 ? 187.57300 200.97800 127.72400 1.000 76.11308 96 LYS B O 1
ATOM 8188 N N . SER B 2 117 ? 186.61500 202.60200 126.49100 1.000 67.38222 97 SER B N 1
ATOM 8189 C CA . SER B 2 117 ? 185.42600 202.65900 127.33100 1.000 66.46613 97 SER B CA 1
ATOM 8190 C C . SER B 2 117 ? 184.44400 201.53100 127.04200 1.000 68.58936 97 SER B C 1
ATOM 8191 O O . SER B 2 117 ? 183.75300 201.08100 127.96200 1.000 71.26520 97 SER B O 1
ATOM 8194 N N . TYR B 2 118 ? 184.36700 201.06500 125.79500 1.000 62.61235 98 TYR B N 1
ATOM 8195 C CA . TYR B 2 118 ? 183.44600 200.00300 125.40700 1.000 56.94348 98 TYR B CA 1
ATOM 8196 C C . TYR B 2 118 ? 184.16800 198.72600 124.99600 1.000 60.07153 98 TYR B C 1
ATOM 8197 O O . TYR B 2 118 ? 183.53400 197.81500 124.44300 1.000 65.67213 98 TYR B O 1
ATOM 8206 N N . GLU B 2 119 ? 185.47600 198.64000 125.24400 1.000 56.71302 99 GLU B N 1
ATOM 8207 C CA . GLU B 2 119 ? 186.22800 197.45400 124.85000 1.000 52.35165 99 GLU B CA 1
ATOM 8208 C C . GLU B 2 119 ? 185.74900 196.22300 125.60500 1.000 52.91928 99 GLU B C 1
ATOM 8209 O O . GLU B 2 119 ? 185.64500 195.13700 125.02700 1.000 56.60789 99 GLU B O 1
ATOM 8215 N N . ALA B 2 120 ? 185.45100 196.37200 126.89800 1.000 50.09533 100 ALA B N 1
ATOM 8216 C CA . ALA B 2 120 ? 184.95300 195.24300 127.67700 1.000 47.89873 100 ALA B CA 1
ATOM 8217 C C . ALA B 2 120 ? 183.59900 194.76900 127.16400 1.000 52.44716 100 ALA B C 1
ATOM 8218 O O . ALA B 2 120 ? 183.36000 193.56000 127.04400 1.000 55.30974 100 ALA B O 1
ATOM 8220 N N . TYR B 2 121 ? 182.70000 195.70700 126.85200 1.000 45.61236 101 TYR B N 1
ATOM 8221 C CA . TYR B 2 121 ? 181.39800 195.33700 126.30700 1.000 42.69084 101 TYR B CA 1
ATOM 8222 C C . TYR B 2 121 ? 181.55200 194.58600 124.99100 1.000 45.35741 101 TYR B C 1
ATOM 8223 O O . TYR B 2 121 ? 180.92800 193.53700 124.78100 1.000 49.03114 101 TYR B O 1
ATOM 8232 N N . VAL B 2 122 ? 182.39000 195.10800 124.09300 1.000 45.07471 102 VAL B N 1
ATOM 8233 C CA . VAL B 2 122 ? 182.56900 194.47400 122.79100 1.000 43.97299 102 VAL B CA 1
ATOM 8234 C C . VAL B 2 122 ? 183.19700 193.09500 122.94800 1.000 44.13987 102 VAL B C 1
ATOM 8235 O O . VAL B 2 122 ? 182.81900 192.14300 122.25700 1.000 45.85178 102 VAL B O 1
ATOM 8239 N N . LEU B 2 123 ? 184.15900 192.96200 123.86400 1.000 42.82223 103 LEU B N 1
ATOM 8240 C CA . LEU B 2 123 ? 184.78500 191.66600 124.10100 1.000 45.13784 103 LEU B CA 1
ATOM 8241 C C . LEU B 2 123 ? 183.77900 190.65500 124.63500 1.000 45.10547 103 LEU B C 1
ATOM 8242 O O . LEU B 2 123 ? 183.78700 189.48800 124.22800 1.000 49.03241 103 LEU B O 1
ATOM 8247 N N . ASN B 2 124 ? 182.90700 191.08200 125.55100 1.000 48.75997 104 ASN B N 1
ATOM 8248 C CA . ASN B 2 124 ? 181.88000 190.18200 126.06700 1.000 43.26167 104 ASN B CA 1
ATOM 8249 C C . ASN B 2 124 ? 180.92400 189.74300 124.96500 1.000 39.85930 104 ASN B C 1
ATOM 8250 O O . ASN B 2 124 ? 180.56500 188.56100 124.87500 1.000 45.57191 104 ASN B O 1
ATOM 8255 N N . ILE B 2 125 ? 180.50100 190.68200 124.11500 1.000 39.80665 105 ILE B N 1
ATOM 8256 C CA . ILE B 2 125 ? 179.59300 190.33300 123.02400 1.000 34.77426 105 ILE B CA 1
ATOM 8257 C C . ILE B 2 125 ? 180.26300 189.36200 122.06000 1.000 41.87223 105 ILE B C 1
ATOM 8258 O O . ILE B 2 125 ? 179.63800 188.40400 121.59000 1.000 46.68794 105 ILE B O 1
ATOM 8263 N N . ILE B 2 126 ? 181.54200 189.59100 121.75000 1.000 47.36901 106 ILE B N 1
ATOM 8264 C CA . ILE B 2 126 ? 182.27200 188.68400 120.86600 1.000 44.22449 106 ILE B CA 1
ATOM 8265 C C . ILE B 2 126 ? 182.36400 187.29600 121.48400 1.000 41.70501 106 ILE B C 1
ATOM 8266 O O . ILE B 2 126 ? 182.13200 186.28300 120.81100 1.000 50.07141 106 ILE B O 1
ATOM 8271 N N . ARG B 2 127 ? 182.69700 187.22800 122.77400 1.000 41.58130 107 ARG B N 1
ATOM 8272 C CA . ARG B 2 127 ? 182.83200 185.93900 123.44200 1.000 40.39929 107 ARG B CA 1
ATOM 8273 C C . ARG B 2 127 ? 181.51700 185.17400 123.43800 1.000 46.61302 107 ARG B C 1
ATOM 8274 O O . ARG B 2 127 ? 181.50100 183.95500 123.23400 1.000 49.41032 107 ARG B O 1
ATOM 8282 N N . PHE B 2 128 ? 180.40100 185.86800 123.66800 1.000 41.41269 108 PHE B N 1
ATOM 8283 C CA . PHE B 2 128 ? 179.11100 185.18700 123.64400 1.000 33.42071 108 PHE B CA 1
ATOM 8284 C C . PHE B 2 128 ? 178.74900 184.73500 122.23400 1.000 37.38017 108 PHE B C 1
ATOM 8285 O O . PHE B 2 128 ? 178.33800 183.58900 122.02600 1.000 40.83511 108 PHE B O 1
ATOM 8293 N N . LEU B 2 129 ? 178.90500 185.61800 121.24700 1.000 40.67156 109 LEU B N 1
ATOM 8294 C CA . LEU B 2 129 ? 178.45000 185.33300 119.89400 1.000 35.55661 109 LEU B CA 1
ATOM 8295 C C . LEU B 2 129 ? 179.39200 184.42200 119.12100 1.000 37.95586 109 LEU B C 1
ATOM 8296 O O . LEU B 2 129 ? 179.05100 184.01700 118.00500 1.000 44.02123 109 LEU B O 1
ATOM 8301 N N . GLU B 2 130 ? 180.56100 184.09500 119.67700 1.000 47.95112 110 GLU B N 1
ATOM 8302 C CA . GLU B 2 130 ? 181.52200 183.26500 118.96000 1.000 45.33702 110 GLU B CA 1
ATOM 8303 C C . GLU B 2 130 ? 180.98600 181.87200 118.65500 1.000 42.93830 110 GLU B C 1
ATOM 8304 O O . GLU B 2 130 ? 181.46800 181.23000 117.71700 1.000 47.49934 110 GLU B O 1
ATOM 8310 N N . LYS B 2 131 ? 180.00900 181.38900 119.41900 1.000 44.59821 111 LYS B N 1
ATOM 8311 C CA . LYS B 2 131 ? 179.42700 180.07600 119.17500 1.000 40.17292 111 LYS B CA 1
ATOM 8312 C C . LYS B 2 131 ? 178.29000 180.10400 118.16200 1.000 37.25819 111 LYS B C 1
ATOM 8313 O O . LYS B 2 131 ? 177.83700 179.03800 117.73300 1.000 40.35455 111 LYS B O 1
ATOM 8319 N N . TYR B 2 132 ? 177.82900 181.28700 117.76300 1.000 38.84393 112 TYR B N 1
ATOM 8320 C CA . TYR B 2 132 ? 176.77300 181.43300 116.77200 1.000 37.72390 112 TYR B CA 1
ATOM 8321 C C . TYR B 2 132 ? 177.31800 181.65500 115.36800 1.000 40.48625 112 TYR B C 1
ATOM 8322 O O . TYR B 2 132 ? 176.54500 181.95800 114.45500 1.000 42.45497 112 TYR B O 1
ATOM 8331 N N . LYS B 2 133 ? 178.62700 181.51600 115.18000 1.000 52.64673 113 LYS B N 1
ATOM 8332 C CA . LYS B 2 133 ? 179.22900 181.68000 113.86600 1.000 49.09136 113 LYS B CA 1
ATOM 8333 C C . LYS B 2 133 ? 178.73300 180.60100 112.91100 1.000 52.22683 113 LYS B C 1
ATOM 8334 O O . LYS B 2 133 ? 178.37300 179.49400 113.32000 1.000 56.43808 113 LYS B O 1
ATOM 8340 N N . ASP B 2 134 ? 178.71500 180.94000 111.62000 1.000 59.93152 114 ASP B N 1
ATOM 8341 C CA . ASP B 2 134 ? 178.25800 179.99000 110.61000 1.000 57.89972 114 ASP B CA 1
ATOM 8342 C C . ASP B 2 134 ? 179.14700 178.75500 110.55700 1.000 58.93034 114 ASP B C 1
ATOM 8343 O O . ASP B 2 134 ? 178.65400 177.64900 110.31200 1.000 60.06799 114 ASP B O 1
ATOM 8348 N N . SER B 2 135 ? 180.45200 178.92200 110.78000 1.000 58.22664 115 SER B N 1
ATOM 8349 C CA . SER B 2 135 ? 181.36000 177.78100 110.76300 1.000 57.67273 115 SER B CA 1
ATOM 8350 C C . SER B 2 135 ? 181.14600 176.86800 111.96300 1.000 59.71978 115 SER B C 1
ATOM 8351 O O . SER B 2 135 ? 181.43100 175.66800 111.88500 1.000 59.38489 115 SER B O 1
ATOM 8354 N N . ALA B 2 136 ? 180.65200 177.41200 113.07600 1.000 61.53011 116 ALA B N 1
ATOM 8355 C CA . ALA B 2 136 ? 180.44400 176.61900 114.28000 1.000 58.72787 116 ALA B CA 1
ATOM 8356 C C . ALA B 2 136 ? 179.23600 175.69700 114.18400 1.000 60.63063 116 ALA B C 1
ATOM 8357 O O . ALA B 2 136 ? 179.11100 174.78400 115.00800 1.000 62.29544 116 ALA B O 1
ATOM 8359 N N . GLN B 2 137 ? 178.35400 175.90300 113.21100 1.000 52.46236 117 GLN B N 1
ATOM 8360 C CA . GLN B 2 137 ? 177.14500 175.10600 113.05200 1.000 53.83306 117 GLN B CA 1
ATOM 8361 C C . GLN B 2 137 ? 177.11500 174.41300 111.69500 1.000 56.99056 117 GLN B C 1
ATOM 8362 O O . GLN B 2 137 ? 176.08400 174.37000 111.02200 1.000 56.00498 117 GLN B O 1
ATOM 8368 N N . LYS B 2 138 ? 178.25200 173.85700 111.27700 1.000 66.09430 118 LYS B N 1
ATOM 8369 C CA . LYS B 2 138 ? 178.33900 173.18400 109.98800 1.000 66.70995 118 LYS B CA 1
ATOM 8370 C C . LYS B 2 138 ? 178.11700 171.68100 110.07800 1.000 66.77231 118 LYS B C 1
ATOM 8371 O O . LYS B 2 138 ? 177.78200 171.06000 109.06400 1.000 67.35003 118 LYS B O 1
ATOM 8377 N N . ASP B 2 139 ? 178.29400 171.08600 111.25700 1.000 71.21443 119 ASP B N 1
ATOM 8378 C CA . ASP B 2 139 ? 178.08900 169.65300 111.42800 1.000 68.68185 119 ASP B CA 1
ATOM 8379 C C . ASP B 2 139 ? 176.62900 169.28900 111.19500 1.000 70.05909 119 ASP B C 1
ATOM 8380 O O . ASP B 2 139 ? 175.75900 169.64400 111.99600 1.000 74.96187 119 ASP B O 1
ATOM 8385 N N . ASP B 2 140 ? 176.35100 168.57800 110.10300 1.000 72.53230 120 ASP B N 1
ATOM 8386 C CA . ASP B 2 140 ? 174.98100 168.23100 109.75300 1.000 72.86890 120 ASP B CA 1
ATOM 8387 C C . ASP B 2 140 ? 174.42800 167.07700 110.57700 1.000 72.48164 120 ASP B C 1
ATOM 8388 O O . ASP B 2 140 ? 173.20900 166.88300 110.59700 1.000 73.46262 120 ASP B O 1
ATOM 8393 N N . MET B 2 141 ? 175.28500 166.30900 111.24900 1.000 76.21403 121 MET B N 1
ATOM 8394 C CA . MET B 2 141 ? 174.82200 165.25800 112.14500 1.000 77.59114 121 MET B CA 1
ATOM 8395 C C . MET B 2 141 ? 174.42800 165.78700 113.51500 1.000 77.30495 121 MET B C 1
ATOM 8396 O O . MET B 2 141 ? 173.74400 165.08100 114.26500 1.000 76.08755 121 MET B O 1
ATOM 8401 N N . ILE B 2 142 ? 174.84100 167.00500 113.85500 1.000 69.49507 122 ILE B N 1
ATOM 8402 C CA . ILE B 2 142 ? 174.48600 167.63500 115.11500 1.000 66.93755 122 ILE B CA 1
ATOM 8403 C C . ILE B 2 142 ? 173.46700 168.74900 114.91600 1.000 65.07843 122 ILE B C 1
ATOM 8404 O O . ILE B 2 142 ? 172.47300 168.82200 115.64200 1.000 61.17038 122 ILE B O 1
ATOM 8409 N N . PHE B 2 143 ? 173.69100 169.61300 113.93400 1.000 61.42598 123 PHE B N 1
ATOM 8410 C CA . PHE B 2 143 ? 172.84100 170.76500 113.68400 1.000 57.24054 123 PHE B CA 1
ATOM 8411 C C . PHE B 2 143 ? 171.87100 170.46100 112.55200 1.000 57.56765 123 PHE B C 1
ATOM 8412 O O . PHE B 2 143 ? 172.21400 169.75800 111.59800 1.000 63.97589 123 PHE B O 1
ATOM 8420 N N . GLU B 2 144 ? 170.66000 170.99500 112.66200 1.000 56.42996 124 GLU B N 1
ATOM 8421 C CA . GLU B 2 144 ? 169.65000 170.83900 111.63100 1.000 58.02173 124 GLU B CA 1
ATOM 8422 C C . GLU B 2 144 ? 169.13100 172.21100 111.22900 1.000 59.46913 124 GLU B C 1
ATOM 8423 O O . GLU B 2 144 ? 169.11700 173.14800 112.03100 1.000 59.19637 124 GLU B O 1
ATOM 8429 N N . ASP B 2 145 ? 168.72400 172.32500 109.96800 1.000 69.30253 125 ASP B N 1
ATOM 8430 C CA . ASP B 2 145 ? 168.31000 173.60800 109.40400 1.000 68.61258 125 ASP B CA 1
ATOM 8431 C C . ASP B 2 145 ? 166.79700 173.72700 109.51800 1.000 70.23319 125 ASP B C 1
ATOM 8432 O O . ASP B 2 145 ? 166.04700 173.31100 108.63400 1.000 69.98320 125 ASP B O 1
ATOM 8437 N N . CYS B 2 146 ? 166.34300 174.30100 110.62600 1.000 72.29361 126 CYS B N 1
ATOM 8438 C CA . CYS B 2 146 ? 164.93600 174.62100 110.78300 1.000 70.87772 126 CYS B CA 1
ATOM 8439 C C . CYS B 2 146 ? 164.60700 175.89100 109.99900 1.000 71.49917 126 CYS B C 1
ATOM 8440 O O . CYS B 2 146 ? 165.49100 176.59300 109.50100 1.000 74.61007 126 CYS B O 1
ATOM 8443 N N . GLY B 2 147 ? 163.31400 176.18000 109.88600 1.000 74.23804 127 GLY B N 1
ATOM 8444 C CA . GLY B 2 147 ? 162.87400 177.23500 108.99800 1.000 74.72216 127 GLY B CA 1
ATOM 8445 C C . GLY B 2 147 ? 163.33700 178.61200 109.43400 1.000 73.51148 127 GLY B C 1
ATOM 8446 O O . GLY B 2 147 ? 163.63100 178.87000 110.60100 1.000 77.71340 127 GLY B O 1
ATOM 8447 N N . SER B 2 148 ? 163.40700 179.51300 108.45600 1.000 62.56386 128 SER B N 1
ATOM 8448 C CA . SER B 2 148 ? 163.73500 180.90900 108.71000 1.000 65.35494 128 SER B CA 1
ATOM 8449 C C . SER B 2 148 ? 162.52300 181.72700 109.13200 1.000 66.50711 128 SER B C 1
ATOM 8450 O O . SER B 2 148 ? 162.67100 182.91400 109.43800 1.000 64.47056 128 SER B O 1
ATOM 8453 N N . MET B 2 149 ? 161.33800 181.12600 109.14400 1.000 63.86856 129 MET B N 1
ATOM 8454 C CA . MET B 2 149 ? 160.12000 181.73400 109.63900 1.000 59.52637 129 MET B CA 1
ATOM 8455 C C . MET B 2 149 ? 159.70600 181.06600 110.94600 1.000 60.57012 129 MET B C 1
ATOM 8456 O O . MET B 2 149 ? 159.94800 179.87000 111.13900 1.000 60.12094 129 MET B O 1
ATOM 8461 N N . PRO B 2 150 ? 159.10400 181.81200 111.87100 1.000 51.91380 130 PRO B N 1
ATOM 8462 C CA . PRO B 2 150 ? 158.70100 181.21600 113.15100 1.000 52.93220 130 PRO B CA 1
ATOM 8463 C C . PRO B 2 150 ? 157.70400 180.08100 112.96100 1.000 52.70248 130 PRO B C 1
ATOM 8464 O O . PRO B 2 150 ? 156.83300 180.13100 112.09100 1.000 50.92076 130 PRO B O 1
ATOM 8468 N N . SER B 2 151 ? 157.84200 179.05000 113.79400 1.000 50.26993 131 SER B N 1
ATOM 8469 C CA . SER B 2 151 ? 157.02100 177.85300 113.69700 1.000 48.44494 131 SER B CA 1
ATOM 8470 C C . SER B 2 151 ? 156.70300 177.34000 115.09500 1.000 50.08286 131 SER B C 1
ATOM 8471 O O . SER B 2 151 ? 157.13300 177.90300 116.10400 1.000 52.87573 131 SER B O 1
ATOM 8474 N N . GLU B 2 152 ? 155.94000 176.25100 115.13800 1.000 50.71394 132 GLU B N 1
ATOM 8475 C CA . GLU B 2 152 ? 155.54200 175.64000 116.39300 1.000 45.82596 132 GLU B CA 1
ATOM 8476 C C . GLU B 2 152 ? 156.72600 174.91900 117.03700 1.000 46.31864 132 GLU B C 1
ATOM 8477 O O . GLU B 2 152 ? 157.70300 174.58600 116.36200 1.000 42.55623 132 GLU B O 1
ATOM 8483 N N . PRO B 2 153 ? 156.66600 174.67900 118.34900 1.000 45.54756 133 PRO B N 1
ATOM 8484 C CA . PRO B 2 153 ? 157.76900 173.98100 119.02100 1.000 41.38053 133 PRO B CA 1
ATOM 8485 C C . PRO B 2 153 ? 158.01700 172.59900 118.43400 1.000 46.70731 133 PRO B C 1
ATOM 8486 O O . PRO B 2 153 ? 157.08600 171.88100 118.06500 1.000 53.35516 133 PRO B O 1
ATOM 8490 N N . LYS B 2 154 ? 159.29300 172.22900 118.36000 1.000 48.85146 134 LYS B N 1
ATOM 8491 C CA . LYS B 2 154 ? 159.71000 170.95300 117.79000 1.000 45.23811 134 LYS B CA 1
ATOM 8492 C C . LYS B 2 154 ? 159.85600 169.93200 118.91200 1.000 53.67398 134 LYS B C 1
ATOM 8493 O O . LYS B 2 154 ? 160.75800 170.04200 119.74900 1.000 54.64917 134 LYS B O 1
ATOM 8499 N N . GLU B 2 155 ? 158.97400 168.93700 118.92600 1.000 54.91582 135 GLU B N 1
ATOM 8500 C CA . GLU B 2 155 ? 159.04500 167.85800 119.90400 1.000 53.13129 135 GLU B CA 1
ATOM 8501 C C . GLU B 2 155 ? 160.00300 166.79200 119.38800 1.000 52.55209 135 GLU B C 1
ATOM 8502 O O . GLU B 2 155 ? 159.68600 166.07200 118.43600 1.000 58.23752 135 GLU B O 1
ATOM 8508 N N . ARG B 2 156 ? 161.17500 166.68800 120.01400 1.000 52.05546 136 ARG B N 1
ATOM 8509 C CA . ARG B 2 156 ? 162.20100 165.73900 119.60000 1.000 53.74351 136 ARG B CA 1
ATOM 8510 C C . ARG B 2 156 ? 162.12400 164.42200 120.35900 1.000 58.22324 136 ARG B C 1
ATOM 8511 O O . ARG B 2 156 ? 163.14300 163.73500 120.50700 1.000 61.36915 136 ARG B O 1
ATOM 8519 N N . GLY B 2 157 ? 160.94500 164.05200 120.84800 1.000 66.73998 137 GLY B N 1
ATOM 8520 C CA . GLY B 2 157 ? 160.79200 162.81000 121.57600 1.000 63.32546 137 GLY B CA 1
ATOM 8521 C C . GLY B 2 157 ? 160.48200 163.01800 123.04200 1.000 66.78871 137 GLY B C 1
ATOM 8522 O O . GLY B 2 157 ? 159.75000 163.94300 123.40700 1.000 68.78802 137 GLY B O 1
ATOM 8523 N N . GLU B 2 158 ? 161.03400 162.15800 123.89400 1.000 71.56619 138 GLU B N 1
ATOM 8524 C CA . GLU B 2 158 ? 160.83400 162.22900 125.33200 1.000 70.58336 138 GLU B CA 1
ATOM 8525 C C . GLU B 2 158 ? 162.18900 162.25800 126.02400 1.000 71.19762 138 GLU B C 1
ATOM 8526 O O . GLU B 2 158 ? 163.22600 161.95800 125.42600 1.000 72.69574 138 GLU B O 1
ATOM 8532 N N . PHE B 2 159 ? 162.17300 162.62500 127.30600 1.000 60.00941 139 PHE B N 1
ATOM 8533 C CA . PHE B 2 159 ? 163.39700 162.71100 128.10400 1.000 57.58981 139 PHE B CA 1
ATOM 8534 C C . PHE B 2 159 ? 163.83100 161.30500 128.52200 1.000 61.89146 139 PHE B C 1
ATOM 8535 O O . PHE B 2 159 ? 163.76500 160.90700 129.68700 1.000 61.78124 139 PHE B O 1
ATOM 8543 N N . ASN B 2 160 ? 164.28500 160.54300 127.52800 1.000 73.26605 140 ASN B N 1
ATOM 8544 C CA . ASN B 2 160 ? 164.79000 159.19500 127.73500 1.000 73.23463 140 ASN B CA 1
ATOM 8545 C C . ASN B 2 160 ? 166.13300 159.04800 127.03700 1.000 73.47571 140 ASN B C 1
ATOM 8546 O O . ASN B 2 160 ? 166.40700 159.71800 126.03900 1.000 74.04170 140 ASN B O 1
ATOM 8551 N N . HIS B 2 161 ? 166.97500 158.16300 127.57900 1.000 81.00592 141 HIS B N 1
ATOM 8552 C CA . HIS B 2 161 ? 168.29400 157.94300 126.99900 1.000 80.61657 141 HIS B CA 1
ATOM 8553 C C . HIS B 2 161 ? 168.22500 157.34500 125.60100 1.000 83.00394 141 HIS B C 1
ATOM 8554 O O . HIS B 2 161 ? 169.19200 157.46500 124.84300 1.000 83.72212 141 HIS B O 1
ATOM 8561 N N . GLU B 2 162 ? 167.11300 156.70500 125.24500 1.000 90.20590 142 GLU B N 1
ATOM 8562 C CA . GLU B 2 162 ? 166.93500 156.22400 123.88500 1.000 89.53338 142 GLU B CA 1
ATOM 8563 C C . GLU B 2 162 ? 166.80000 157.40400 122.92500 1.000 88.96273 142 GLU B C 1
ATOM 8564 O O . GLU B 2 162 ? 166.79500 158.57200 123.32600 1.000 88.59448 142 GLU B O 1
ATOM 8570 N N . ARG B 2 163 ? 166.70800 157.08300 121.63400 1.000 80.23997 143 ARG B N 1
ATOM 8571 C CA . ARG B 2 163 ? 166.59100 158.02900 120.52600 1.000 79.47991 143 ARG B CA 1
ATOM 8572 C C . ARG B 2 163 ? 167.87500 158.82400 120.30600 1.000 80.76713 143 ARG B C 1
ATOM 8573 O O . ARG B 2 163 ? 167.94000 159.62300 119.36300 1.000 77.35260 143 ARG B O 1
ATOM 8581 N N . GLY B 2 164 ? 168.90000 158.62900 121.13400 1.000 83.41505 144 GLY B N 1
ATOM 8582 C CA . GLY B 2 164 ? 170.16600 159.31100 120.96000 1.000 82.54011 144 GLY B CA 1
ATOM 8583 C C . GLY B 2 164 ? 170.09600 160.79200 121.30100 1.000 83.37369 144 GLY B C 1
ATOM 8584 O O . GLY B 2 164 ? 169.12100 161.30100 121.85500 1.000 82.64526 144 GLY B O 1
ATOM 8585 N N . GLU B 2 165 ? 171.17800 161.48400 120.95500 1.000 68.41875 145 GLU B N 1
ATOM 8586 C CA . GLU B 2 165 ? 171.23200 162.92800 121.13000 1.000 61.29896 145 GLU B CA 1
ATOM 8587 C C . GLU B 2 165 ? 170.28500 163.61300 120.15400 1.000 62.20535 145 GLU B C 1
ATOM 8588 O O . GLU B 2 165 ? 170.17900 163.22400 118.98800 1.000 64.85684 145 GLU B O 1
ATOM 8594 N N . ARG B 2 166 ? 169.59700 164.64100 120.63700 1.000 57.45037 146 ARG B N 1
ATOM 8595 C CA . ARG B 2 166 ? 168.62700 165.36300 119.83100 1.000 57.31456 146 ARG B CA 1
ATOM 8596 C C . ARG B 2 166 ? 169.31900 166.43400 118.99900 1.000 57.39648 146 ARG B C 1
ATOM 8597 O O . ARG B 2 166 ? 170.26800 167.07700 119.45500 1.000 55.98369 146 ARG B O 1
ATOM 8605 N N . LYS B 2 167 ? 168.84300 166.61300 117.77000 1.000 55.11981 147 LYS B N 1
ATOM 8606 C CA . LYS B 2 167 ? 169.38500 167.64200 116.89900 1.000 55.98031 147 LYS B CA 1
ATOM 8607 C C . LYS B 2 167 ? 168.93900 169.02200 117.37000 1.000 56.37410 147 LYS B C 1
ATOM 8608 O O . LYS B 2 167 ? 167.97500 169.17000 118.12300 1.000 56.87608 147 LYS B O 1
ATOM 8614 N N . VAL B 2 168 ? 169.65900 170.04400 116.91600 1.000 49.68126 148 VAL B N 1
ATOM 8615 C CA . VAL B 2 168 ? 169.44300 171.41100 117.36600 1.000 48.86843 148 VAL B CA 1
ATOM 8616 C C . VAL B 2 168 ? 169.22700 172.31200 116.16000 1.000 53.32069 148 VAL B C 1
ATOM 8617 O O . VAL B 2 168 ? 169.93500 172.20100 115.15400 1.000 58.52166 148 VAL B O 1
ATOM 8621 N N . CYS B 2 169 ? 168.23600 173.19500 116.25800 1.000 54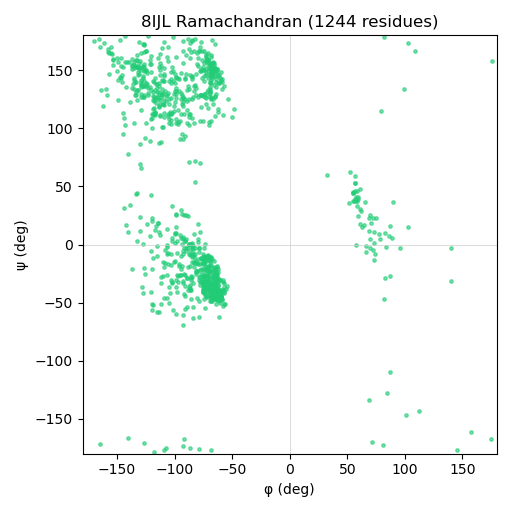.70176 149 CYS B N 1
ATOM 8622 C CA . CYS B 2 169 ? 168.00900 174.19300 115.22500 1.000 49.87219 149 CYS B CA 1
ATOM 8623 C C . CYS B 2 169 ? 169.18800 175.15600 115.15200 1.000 50.99030 149 CYS B C 1
ATOM 8624 O O . CYS B 2 169 ? 169.81200 175.48900 116.16100 1.000 52.48199 149 CYS B O 1
ATOM 8627 N N . ARG B 2 170 ? 169.49300 175.60200 113.93800 1.000 54.58452 150 ARG B N 1
ATOM 8628 C CA . ARG B 2 170 ? 170.53400 176.59500 113.72700 1.000 52.69211 150 ARG B CA 1
ATOM 8629 C C . ARG B 2 170 ? 169.96700 177.99200 113.92400 1.000 56.13335 150 ARG B C 1
ATOM 8630 O O . ARG B 2 170 ? 168.80900 178.25900 113.59100 1.000 57.40763 150 ARG B O 1
ATOM 8638 N N . PHE B 2 171 ? 170.78800 178.88000 114.47500 1.000 43.65846 151 PHE B N 1
ATOM 8639 C CA . PHE B 2 171 ? 170.46600 180.29600 114.56800 1.000 37.14636 151 PHE B CA 1
ATOM 8640 C C . PHE B 2 171 ? 171.51700 181.06400 113.78400 1.000 41.48960 151 PHE B C 1
ATOM 8641 O O . PHE B 2 171 ? 172.71600 180.92700 114.04800 1.000 43.13392 151 PHE B O 1
ATOM 8649 N N . LYS B 2 172 ? 171.06900 181.86800 112.82500 1.000 51.15241 152 LYS B N 1
ATOM 8650 C CA . LYS B 2 172 ? 171.96900 182.59000 111.93700 1.000 45.73717 152 LYS B CA 1
ATOM 8651 C C . LYS B 2 172 ? 172.33200 183.94000 112.53600 1.000 45.14617 152 LYS B C 1
ATOM 8652 O O . LYS B 2 172 ? 171.45800 184.67700 113.00100 1.000 44.28328 152 LYS B O 1
ATOM 8658 N N . LEU B 2 173 ? 173.62800 184.25900 112.52000 1.000 47.73873 153 LEU B N 1
ATOM 8659 C CA . LEU B 2 173 ? 174.08200 185.56500 112.98000 1.000 43.75302 153 LEU B CA 1
ATOM 8660 C C . LEU B 2 173 ? 173.55600 186.69300 112.10500 1.000 43.05355 153 LEU B C 1
ATOM 8661 O O . LEU B 2 173 ? 173.44600 187.82700 112.57700 1.000 46.17959 153 LEU B O 1
ATOM 8666 N N . ASP B 2 174 ? 173.22800 186.40700 110.84300 1.000 51.78640 154 ASP B N 1
ATOM 8667 C CA . ASP B 2 174 ? 172.68300 187.43700 109.96500 1.000 50.89338 154 ASP B CA 1
ATOM 8668 C C . ASP B 2 174 ? 171.34100 187.95100 110.46700 1.000 49.98509 154 ASP B C 1
ATOM 8669 O O . ASP B 2 174 ? 170.98700 189.10800 110.21400 1.000 50.27937 154 ASP B O 1
ATOM 8674 N N . TRP B 2 175 ? 170.58300 187.11100 111.17500 1.000 45.96924 155 TRP B N 1
ATOM 8675 C CA . TRP B 2 175 ? 169.32900 187.55800 111.76800 1.000 43.32671 155 TRP B CA 1
ATOM 8676 C C . TRP B 2 175 ? 169.54600 188.61900 112.83500 1.000 43.49865 155 TRP B C 1
ATOM 8677 O O . TRP B 2 175 ? 168.61100 189.36000 113.15300 1.000 48.49466 155 TRP B O 1
ATOM 8688 N N . LEU B 2 176 ? 170.75300 188.70400 113.39700 1.000 43.81780 156 LEU B N 1
ATOM 8689 C CA . LEU B 2 176 ? 170.99100 189.61800 114.50800 1.000 39.50725 156 LEU B CA 1
ATOM 8690 C C . LEU B 2 176 ? 170.92400 191.07100 114.05900 1.000 36.68741 156 LEU B C 1
ATOM 8691 O O . LEU B 2 176 ? 170.32900 191.90500 114.74400 1.000 44.09345 156 LEU B O 1
ATOM 8696 N N . GLY B 2 177 ? 171.61800 191.41700 112.98000 1.000 45.32511 157 GLY B N 1
ATOM 8697 C CA . GLY B 2 177 ? 171.33500 192.63900 112.24800 1.000 41.60899 157 GLY B CA 1
ATOM 8698 C C . GLY B 2 177 ? 171.93300 193.85800 112.91700 1.000 49.13564 157 GLY B C 1
ATOM 8699 O O . GLY B 2 177 ? 171.52700 194.19800 114.03100 1.000 60.11938 157 GLY B O 1
ATOM 8700 N N . ASN B 2 178 ? 172.89000 194.52500 112.27300 1.000 50.09535 158 ASN B N 1
ATOM 8701 C CA . ASN B 2 178 ? 173.51100 195.73100 112.82000 1.000 52.20732 158 ASN B CA 1
ATOM 8702 C C . ASN B 2 178 ? 174.14700 195.47400 114.18400 1.000 49.69362 158 ASN B C 1
ATOM 8703 O O . ASN B 2 178 ? 174.71500 196.38500 114.79300 1.000 53.06924 158 ASN B O 1
ATOM 8708 N N . CYS B 2 179 ? 174.05200 194.23300 114.66900 1.000 43.70858 159 CYS B N 1
ATOM 8709 C CA . CYS B 2 179 ? 174.54800 193.84900 115.98400 1.000 44.89245 159 CYS B CA 1
ATOM 8710 C C . CYS B 2 179 ? 175.16400 192.45600 115.94600 1.000 47.74251 159 CYS B C 1
ATOM 8711 O O . CYS B 2 179 ? 175.32800 191.83200 117.00000 1.000 50.00801 159 CYS B O 1
ATOM 8714 N N . SER B 2 180 ? 175.48600 191.94900 114.75700 1.000 50.48942 160 SER B N 1
ATOM 8715 C CA . SER B 2 180 ? 176.07100 190.62700 114.60000 1.000 47.38307 160 SER B CA 1
ATOM 8716 C C . SER B 2 180 ? 177.59000 190.63800 114.56800 1.000 51.93714 160 SER B C 1
ATOM 8717 O O . SER B 2 180 ? 178.20500 189.58800 114.78200 1.000 54.91294 160 SER B O 1
ATOM 8720 N N . GLY B 2 181 ? 178.20500 191.79000 114.31200 1.000 56.97456 161 GLY B N 1
ATOM 8721 C CA . GLY B 2 181 ? 179.63600 191.86700 114.13600 1.000 58.48705 161 GLY B CA 1
ATOM 8722 C C . GLY B 2 181 ? 180.12000 191.53600 112.74400 1.000 61.15235 161 GLY B C 1
ATOM 8723 O O . GLY B 2 181 ? 181.32800 191.62000 112.49100 1.000 62.96066 161 GLY B O 1
ATOM 8724 N N . LEU B 2 182 ? 179.21800 191.16100 111.83500 1.000 65.23925 162 LEU B N 1
ATOM 8725 C CA . LEU B 2 182 ? 179.62400 190.82600 110.47500 1.000 65.21161 162 LEU B CA 1
ATOM 8726 C C . LEU B 2 182 ? 180.14000 192.05600 109.73900 1.000 67.13607 162 LEU B C 1
ATOM 8727 O O . LEU B 2 182 ? 181.21000 192.01900 109.12100 1.000 70.89397 162 LEU B O 1
ATOM 8732 N N . ASN B 2 183 ? 179.39300 193.15800 109.79500 1.000 68.80076 163 ASN B N 1
ATOM 8733 C CA . ASN B 2 183 ? 179.81600 194.41800 109.19300 1.000 69.65394 163 ASN B CA 1
ATOM 8734 C C . ASN B 2 183 ? 180.35600 195.38800 110.23900 1.000 68.86560 163 ASN B C 1
ATOM 8735 O O . ASN B 2 183 ? 181.49000 195.86000 110.12700 1.000 72.94295 163 ASN B O 1
ATOM 8740 N N . ASP B 2 184 ? 179.55800 195.69100 111.26000 1.000 61.54471 164 ASP B N 1
ATOM 8741 C CA . ASP B 2 184 ? 179.96600 196.58200 112.34100 1.000 59.57005 164 ASP B CA 1
ATOM 8742 C C . ASP B 2 184 ? 180.64000 195.74800 113.42400 1.000 61.43719 164 ASP B C 1
ATOM 8743 O O . ASP B 2 184 ? 179.96700 195.05100 114.19000 1.000 65.81065 164 ASP B O 1
ATOM 8748 N N . GLU B 2 185 ? 181.96800 195.82600 113.49400 1.000 59.39416 165 GLU B N 1
ATOM 8749 C CA . GLU B 2 185 ? 182.72700 195.02200 114.44300 1.000 59.26896 165 GLU B CA 1
ATOM 8750 C C . GLU B 2 185 ? 182.58500 195.50400 115.88000 1.000 60.71028 165 GLU B C 1
ATOM 8751 O O . GLU B 2 185 ? 183.00200 194.78800 116.79600 1.000 61.29117 165 GLU B O 1
ATOM 8757 N N . SER B 2 186 ? 182.02000 196.68900 116.10000 1.000 57.27657 166 SER B N 1
ATOM 8758 C CA . SER B 2 186 ? 181.85800 197.24300 117.43600 1.000 52.77596 166 SER B CA 1
ATOM 8759 C C . SER B 2 186 ? 180.45700 197.05000 117.99900 1.000 57.19828 166 SER B C 1
ATOM 8760 O O . SER B 2 186 ? 180.19000 197.50500 119.11500 1.000 62.11212 166 SER B O 1
ATOM 8763 N N . TYR B 2 187 ? 179.56100 196.39400 117.25800 1.000 52.06994 167 TYR B N 1
ATOM 8764 C CA . TYR B 2 187 ? 178.20200 196.09900 117.71800 1.000 49.19687 167 TYR B CA 1
ATOM 8765 C C . TYR B 2 187 ? 177.45300 197.36800 118.12000 1.000 47.95540 167 TYR B C 1
ATOM 8766 O O . TYR B 2 187 ? 176.80200 197.43100 119.16300 1.000 54.10876 167 TYR B O 1
ATOM 8775 N N . GLY B 2 188 ? 177.55000 198.39200 117.27600 1.000 44.73164 168 GLY B N 1
ATOM 8776 C CA . GLY B 2 188 ? 176.86200 199.63900 117.49500 1.000 46.33950 168 GLY B CA 1
ATOM 8777 C C . GLY B 2 188 ? 177.61600 200.63200 118.35300 1.000 42.90067 168 GLY B C 1
ATOM 8778 O O . GLY B 2 188 ? 177.40100 201.83900 118.22100 1.000 46.12877 168 GLY B O 1
ATOM 8779 N N . TYR B 2 189 ? 178.48600 200.15200 119.23600 1.000 51.68179 169 TYR B N 1
ATOM 8780 C CA . TYR B 2 189 ? 179.38000 201.03800 119.95900 1.000 49.49431 169 TYR B CA 1
ATOM 8781 C C . TYR B 2 189 ? 180.33900 201.70600 118.97400 1.000 58.18272 169 TYR B C 1
ATOM 8782 O O . TYR B 2 189 ? 180.36300 201.38700 117.78200 1.000 63.83806 169 TYR B O 1
ATOM 8791 N N . LYS B 2 190 ? 181.11200 202.66900 119.48700 1.000 59.79834 170 LYS B N 1
ATOM 8792 C CA . LYS B 2 190 ? 182.01800 203.50400 118.69700 1.000 56.97077 170 LYS B CA 1
ATOM 8793 C C . LYS B 2 190 ? 181.21100 204.53100 117.90400 1.000 58.93518 170 LYS B C 1
ATOM 8794 O O . LYS B 2 190 ? 181.76900 205.47600 117.33600 1.000 63.89899 170 LYS B O 1
ATOM 8800 N N . GLU B 2 191 ? 179.88300 204.39300 117.91900 1.000 60.09203 171 GLU B N 1
ATOM 8801 C CA . GLU B 2 191 ? 178.99300 205.34800 117.28000 1.000 49.58620 171 GLU B CA 1
ATOM 8802 C C . GLU B 2 191 ? 177.91000 205.87100 118.21200 1.000 54.97361 171 GLU B C 1
ATOM 8803 O O . GLU B 2 191 ? 177.08500 206.68200 117.77800 1.000 59.66247 171 GLU B O 1
ATOM 8809 N N . GLY B 2 192 ? 177.88700 205.44000 119.47100 1.000 51.55783 172 GLY B N 1
ATOM 8810 C CA . GLY B 2 192 ? 176.84100 205.85400 120.38200 1.000 48.65060 172 GLY B CA 1
ATOM 8811 C C . GLY B 2 192 ? 175.50500 205.19300 120.15300 1.000 52.59745 172 GLY B C 1
ATOM 8812 O O . GLY B 2 192 ? 174.47600 205.74900 120.54700 1.000 52.58573 172 GLY B O 1
ATOM 8813 N N . LYS B 2 193 ? 175.48700 204.02100 119.52100 1.000 52.71951 173 LYS B N 1
ATOM 8814 C CA . LYS B 2 193 ? 174.25700 203.28900 119.21900 1.000 45.57644 173 LYS B CA 1
ATOM 8815 C C . LYS B 2 193 ? 174.40800 201.85400 119.70400 1.000 48.60086 173 LYS B C 1
ATOM 8816 O O . LYS B 2 193 ? 174.40100 200.91200 118.90500 1.000 53.67445 173 LYS B O 1
ATOM 8822 N N . PRO B 2 194 ? 174.51800 201.65100 121.01600 1.000 44.02870 174 PRO B N 1
ATOM 8823 C CA . PRO B 2 194 ? 174.89300 200.33000 121.53000 1.000 39.20144 174 PRO B CA 1
ATOM 8824 C C . PRO B 2 194 ? 173.84600 199.26500 121.24300 1.000 37.18426 174 PRO B C 1
ATOM 8825 O O . PRO B 2 194 ? 172.65000 199.54100 121.13600 1.000 43.38420 174 PRO B O 1
ATOM 8829 N N . CYS B 2 195 ? 174.32200 198.02800 121.12100 1.000 41.79107 175 CYS B N 1
ATOM 8830 C CA . CYS B 2 195 ? 173.47700 196.85700 120.94500 1.000 34.66865 175 CYS B CA 1
ATOM 8831 C C . CYS B 2 195 ? 173.50000 196.01000 122.20900 1.000 38.52027 175 CYS B C 1
ATOM 8832 O O . CYS B 2 195 ? 174.54700 195.85500 122.84400 1.000 40.96854 175 CYS B O 1
ATOM 8835 N N . ILE B 2 196 ? 172.34400 195.46500 122.57000 1.000 36.90687 176 ILE B N 1
ATOM 8836 C CA . ILE B 2 196 ? 172.24900 194.44800 123.60700 1.000 28.93511 176 ILE B CA 1
ATOM 8837 C C . ILE B 2 196 ? 171.54400 193.23900 123.01300 1.000 29.29503 176 ILE B C 1
ATOM 8838 O O . ILE B 2 196 ? 170.70800 193.36300 122.11300 1.000 31.83663 176 ILE B O 1
ATOM 8843 N N . ILE B 2 197 ? 171.90300 192.05900 123.50800 1.000 25.27997 177 ILE B N 1
ATOM 8844 C CA . ILE B 2 197 ? 171.32500 190.80000 123.05400 1.000 24.53685 177 ILE B CA 1
ATOM 8845 C C . ILE B 2 197 ? 170.51500 190.22000 124.20200 1.000 27.00671 177 ILE B C 1
ATOM 8846 O O . ILE B 2 197 ? 171.05800 189.95300 125.28000 1.000 37.90800 177 ILE B O 1
ATOM 8851 N N . ILE B 2 198 ? 169.22200 190.01800 123.97000 1.000 30.44718 178 ILE B N 1
ATOM 8852 C CA . ILE B 2 198 ? 168.30100 189.51800 124.98300 1.000 28.76806 178 ILE B CA 1
ATOM 8853 C C . ILE B 2 198 ? 168.15800 188.01300 124.81300 1.000 23.46321 178 ILE B C 1
ATOM 8854 O O . ILE B 2 198 ? 167.96500 187.52200 123.69500 1.000 19.93387 178 ILE B O 1
ATOM 8859 N N . LYS B 2 199 ? 168.26400 187.28200 125.91900 1.000 29.45675 179 LYS B N 1
ATOM 8860 C CA . LYS B 2 199 ? 168.06600 185.84200 125.93400 1.000 18.82557 179 LYS B CA 1
ATOM 8861 C C . LYS B 2 199 ? 167.08400 185.47800 127.03600 1.000 21.24201 179 LYS B C 1
ATOM 8862 O O . LYS B 2 199 ? 166.98800 186.16200 128.05600 1.000 34.72730 179 LYS B O 1
ATOM 8868 N N . LEU B 2 200 ? 166.35000 184.39400 126.81600 1.000 18.39589 180 LEU B N 1
ATOM 8869 C CA . LEU B 2 200 ? 165.45700 183.83000 127.81700 1.000 20.89725 180 LEU B CA 1
ATOM 8870 C C . LEU B 2 200 ? 166.16300 182.66000 128.48900 1.000 24.66393 180 LEU B C 1
ATOM 8871 O O . LEU B 2 200 ? 166.74100 181.80900 127.80700 1.000 32.98110 180 LEU B O 1
ATOM 8876 N N . ASN B 2 201 ? 166.13200 182.63200 129.82000 1.000 19.30196 181 ASN B N 1
ATOM 8877 C CA . ASN B 2 201 ? 166.88400 181.62500 130.55700 1.000 15.08354 181 ASN B CA 1
ATOM 8878 C C . ASN B 2 201 ? 166.39700 180.22600 130.20900 1.000 22.43166 181 ASN B C 1
ATOM 8879 O O . ASN B 2 201 ? 165.19500 179.98300 130.07300 1.000 36.66103 181 ASN B O 1
ATOM 8884 N N . ARG B 2 202 ? 167.34400 179.30500 130.05800 1.000 27.30213 182 ARG B N 1
ATOM 8885 C CA . ARG B 2 202 ? 167.02300 177.96400 129.59200 1.000 26.39327 182 ARG B CA 1
ATOM 8886 C C . ARG B 2 202 ? 166.35500 177.15500 130.69600 1.000 17.83006 182 ARG B C 1
ATOM 8887 O O . ARG B 2 202 ? 166.84100 177.10600 131.82700 1.000 26.01138 182 ARG B O 1
ATOM 8895 N N . VAL B 2 203 ? 165.22300 176.54100 130.36600 1.000 18.91140 183 VAL B N 1
ATOM 8896 C CA . VAL B 2 203 ? 164.49200 175.66100 131.26800 1.000 14.42602 183 VAL B CA 1
ATOM 8897 C C . VAL B 2 203 ? 164.16800 174.38800 130.50100 1.000 22.12654 183 VAL B C 1
ATOM 8898 O O . VAL B 2 203 ? 163.70400 174.45100 129.35800 1.000 31.40070 183 VAL B O 1
ATOM 8902 N N . LEU B 2 204 ? 164.42100 173.23800 131.12000 1.000 23.67789 184 LEU B N 1
ATOM 8903 C CA . LEU B 2 204 ? 164.22400 171.96500 130.44100 1.000 20.88472 184 LEU B CA 1
ATOM 8904 C C . LEU B 2 204 ? 162.74200 171.69400 130.22100 1.000 25.53818 184 LEU B C 1
ATOM 8905 O O . LEU B 2 204 ? 161.93400 171.81000 131.14700 1.000 39.39477 184 LEU B O 1
ATOM 8910 N N . GLY B 2 205 ? 162.38800 171.32900 128.99100 1.000 24.08410 185 GLY B N 1
ATOM 8911 C CA . GLY B 2 205 ? 161.02000 170.98500 128.66900 1.000 24.46546 185 GLY B CA 1
ATOM 8912 C C . GLY B 2 205 ? 160.04100 172.13200 128.70300 1.000 31.32860 185 GLY B C 1
ATOM 8913 O O . GLY B 2 205 ? 158.83200 171.89400 128.65000 1.000 41.44192 185 GLY B O 1
ATOM 8914 N N . PHE B 2 206 ? 160.52000 173.36900 128.78700 1.000 26.11105 186 PHE B N 1
ATOM 8915 C CA . PHE B 2 206 ? 159.65600 174.53700 128.89300 1.000 24.75648 186 PHE B CA 1
ATOM 8916 C C . PHE B 2 206 ? 159.27800 175.01400 127.49700 1.000 32.97329 186 PHE B C 1
ATOM 8917 O O . PHE B 2 206 ? 160.15400 175.26300 126.66200 1.000 40.33190 186 PHE B O 1
ATOM 8925 N N . LYS B 2 207 ? 157.97900 175.13200 127.24500 1.000 28.09788 187 LYS B N 1
ATOM 8926 C CA . LYS B 2 207 ? 157.48400 175.64100 125.97300 1.000 22.16297 187 LYS B CA 1
ATOM 8927 C C . LYS B 2 207 ? 156.80300 176.98300 126.19100 1.000 30.11532 187 LYS B C 1
ATOM 8928 O O . LYS B 2 207 ? 155.73500 177.03400 126.82200 1.000 34.13523 187 LYS B O 1
ATOM 8934 N N . PRO B 2 208 ? 157.37900 178.08600 125.71400 1.000 31.17999 188 PRO B N 1
ATOM 8935 C CA . PRO B 2 208 ? 156.74900 179.39400 125.91000 1.000 27.50617 188 PRO B CA 1
ATOM 8936 C C . PRO B 2 208 ? 155.39400 179.48100 125.22400 1.000 34.71853 188 PRO B C 1
ATOM 8937 O O . PRO B 2 208 ? 155.16100 178.88100 124.17300 1.000 32.55997 188 PRO B O 1
ATOM 8941 N N . LYS B 2 209 ? 154.49400 180.24200 125.84100 1.000 43.10271 189 LYS B N 1
ATOM 8942 C CA . LYS B 2 209 ? 153.14100 180.44700 125.32500 1.000 33.35541 189 LYS B CA 1
ATOM 8943 C C . LYS B 2 209 ? 152.92600 181.92700 125.05100 1.000 41.77900 189 LYS B C 1
ATOM 8944 O O . LYS B 2 209 ? 152.67500 182.70300 125.99000 1.000 38.00531 189 LYS B O 1
ATOM 8950 N N . PRO B 2 210 ? 153.02300 182.37100 123.79900 1.000 41.38550 190 PRO B N 1
ATOM 8951 C CA . PRO B 2 210 ? 152.76700 183.77500 123.50600 1.000 35.73108 190 PRO B CA 1
ATOM 8952 C C . PRO B 2 210 ? 151.33200 184.13500 123.83400 1.000 42.52639 190 PRO B C 1
ATOM 8953 O O . PRO B 2 210 ? 150.42500 183.28700 123.74400 1.000 48.42175 190 PRO B O 1
ATOM 8957 N N . PRO B 2 211 ? 151.08100 185.38000 124.23000 1.000 43.67381 191 PRO B N 1
ATOM 8958 C CA . PRO B 2 211 ? 149.72700 185.75900 124.64300 1.000 43.34643 191 PRO B CA 1
ATOM 8959 C C . PRO B 2 211 ? 148.73800 185.67300 123.49200 1.000 49.98429 191 PRO B C 1
ATOM 8960 O O . PRO B 2 211 ? 149.08500 185.86200 122.32300 1.000 51.06141 191 PRO B O 1
ATOM 8964 N N . LYS B 2 212 ? 147.49100 185.37400 123.84100 1.000 66.61236 192 LYS B N 1
ATOM 8965 C CA . LYS B 2 212 ? 146.43900 185.22800 122.84800 1.000 67.76374 192 LYS B CA 1
ATOM 8966 C C . LYS B 2 212 ? 146.04600 186.58400 122.27800 1.000 69.48084 192 LYS B C 1
ATOM 8967 O O . LYS B 2 212 ? 146.07200 187.60100 122.97700 1.000 70.18831 192 LYS B O 1
ATOM 8973 N N . ASN B 2 213 ? 145.68500 186.59300 120.99900 1.000 87.55509 193 ASN B N 1
ATOM 8974 C CA . ASN B 2 213 ? 145.25300 187.81100 120.32400 1.000 88.25881 193 ASN B CA 1
ATOM 8975 C C . ASN B 2 213 ? 143.90900 188.29300 120.86100 1.000 88.55939 193 ASN B C 1
ATOM 8976 O O . ASN B 2 213 ? 143.43000 189.36300 120.49000 1.000 88.25887 193 ASN B O 1
ATOM 8981 N N . TYR B 2 225 ? 150.50100 189.02000 117.87600 1.000 85.02535 205 TYR B N 1
ATOM 8982 C CA . TYR B 2 225 ? 149.55800 188.31400 117.02000 1.000 83.55830 205 TYR B CA 1
ATOM 8983 C C . TYR B 2 225 ? 150.13800 186.98400 116.55500 1.000 84.72127 205 TYR B C 1
ATOM 8984 O O . TYR B 2 225 ? 149.43300 185.97500 116.51900 1.000 86.27200 205 TYR B O 1
ATOM 8993 N N . ASN B 2 226 ? 151.42500 186.98900 116.19700 1.000 62.20050 206 ASN B N 1
ATOM 8994 C CA . ASN B 2 226 ? 152.09100 185.78900 115.70500 1.000 58.60705 206 ASN B CA 1
ATOM 8995 C C . ASN B 2 226 ? 152.08400 184.71500 116.78500 1.000 59.79310 206 ASN B C 1
ATOM 8996 O O . ASN B 2 226 ? 152.68600 184.89900 117.85100 1.000 60.58122 206 ASN B O 1
ATOM 9001 N N . PRO B 2 227 ? 151.42000 183.58100 116.54700 1.000 54.02281 207 PRO B N 1
ATOM 9002 C CA . PRO B 2 227 ? 151.30400 182.55300 117.59000 1.000 52.57004 207 PRO B CA 1
ATOM 9003 C C . PRO B 2 227 ? 152.57800 181.76400 117.83100 1.000 52.96633 207 PRO B C 1
ATOM 9004 O O . PRO B 2 227 ? 152.59100 180.90800 118.72100 1.000 56.85706 207 PRO B O 1
ATOM 9008 N N . ASN B 2 228 ? 153.64300 182.00900 117.06900 1.000 42.82754 208 ASN B N 1
ATOM 9009 C CA . ASN B 2 228 ? 154.88100 181.25100 117.19100 1.000 42.26194 208 ASN B CA 1
ATOM 9010 C C . ASN B 2 228 ? 156.05800 182.14800 117.55500 1.000 38.99471 208 ASN B C 1
ATOM 9011 O O . ASN B 2 228 ? 157.21400 181.78400 117.33700 1.000 46.42987 208 ASN B O 1
ATOM 9016 N N . VAL B 2 229 ? 155.77800 183.32400 118.10700 1.000 29.70360 209 VAL B N 1
ATOM 9017 C CA . VAL B 2 229 ? 156.80900 184.24900 118.56200 1.000 35.85967 209 VAL B CA 1
ATOM 9018 C C . VAL B 2 229 ? 156.42100 184.74500 119.94600 1.000 38.16492 209 VAL B C 1
ATOM 9019 O O . VAL B 2 229 ? 155.29100 185.20000 120.15000 1.000 41.24619 209 VAL B O 1
ATOM 9023 N N . LEU B 2 230 ? 157.34900 184.65300 120.89500 1.000 28.94309 210 LEU B N 1
ATOM 9024 C CA . LEU B 2 230 ? 157.12100 185.20800 122.22100 1.000 27.77661 210 LEU B CA 1
ATOM 9025 C C . LEU B 2 230 ? 157.55400 186.66800 122.23000 1.000 31.16390 210 LEU B C 1
ATOM 9026 O O . LEU B 2 230 ? 158.75100 186.95900 122.12600 1.000 35.22943 210 LEU B O 1
ATOM 9031 N N . PRO B 2 231 ? 156.62100 187.60700 122.36800 1.000 27.13675 211 PRO B N 1
ATOM 9032 C CA . PRO B 2 231 ? 156.96100 189.02200 122.19000 1.000 24.96520 211 PRO B CA 1
ATOM 9033 C C . PRO B 2 231 ? 157.87800 189.54700 123.28300 1.000 28.76518 211 PRO B C 1
ATOM 9034 O O . PRO B 2 231 ? 157.81200 189.13000 124.44200 1.000 31.36338 211 PRO B O 1
ATOM 9038 N N . VAL B 2 232 ? 158.74300 190.48200 122.89300 1.000 29.36993 212 VAL B N 1
ATOM 9039 C CA . VAL B 2 232 ? 159.62500 191.19500 123.81200 1.000 26.42746 212 VAL B CA 1
ATOM 9040 C C . VAL B 2 232 ? 159.61900 192.66800 123.42700 1.000 29.34049 212 VAL B C 1
ATOM 9041 O O . VAL B 2 232 ? 159.71100 193.00900 122.24400 1.000 35.15167 212 VAL B O 1
ATOM 9045 N N . GLN B 2 233 ? 159.50400 193.54400 124.42500 1.000 32.38591 213 GLN B N 1
ATOM 9046 C CA . GLN B 2 233 ? 159.51300 194.98300 124.20300 1.000 27.28318 213 GLN B CA 1
ATOM 9047 C C . GLN B 2 233 ? 160.40900 195.67100 125.22200 1.000 29.22575 213 GLN B C 1
ATOM 9048 O O . GLN B 2 233 ? 160.44300 195.29600 126.39600 1.000 36.11806 213 GLN B O 1
ATOM 9054 N N . CYS B 2 234 ? 161.12900 196.69100 124.75900 1.000 30.49095 214 CYS B N 1
ATOM 9055 C CA . CYS B 2 234 ? 162.00300 197.50200 125.59700 1.000 29.61196 214 CYS B CA 1
ATOM 9056 C C . CYS B 2 234 ? 161.49100 198.93400 125.61500 1.000 34.20787 214 CYS B C 1
ATOM 9057 O O . CYS B 2 234 ? 161.31500 199.54700 124.55700 1.000 40.32960 214 CYS B O 1
ATOM 9060 N N . THR B 2 235 ? 161.25100 199.46400 126.81300 1.000 37.12542 215 THR B N 1
ATOM 9061 C CA . THR B 2 235 ? 160.73300 200.81400 126.98100 1.000 37.13007 215 THR B CA 1
ATOM 9062 C C . THR B 2 235 ? 161.48400 201.50500 128.11000 1.000 42.31168 215 THR B C 1
ATOM 9063 O O . THR B 2 235 ? 162.10000 200.85700 128.95900 1.000 48.63065 215 THR B O 1
ATOM 9067 N N . GLY B 2 236 ? 161.43400 202.83400 128.10400 1.000 47.66086 216 GLY B N 1
ATOM 9068 C CA . GLY B 2 236 ? 161.98600 203.59200 129.21300 1.000 45.65292 216 GLY B CA 1
ATOM 9069 C C . GLY B 2 236 ? 161.22200 203.31700 130.49600 1.000 48.88653 216 GLY B C 1
ATOM 9070 O O . GLY B 2 236 ? 160.00200 203.15300 130.49600 1.000 53.78501 216 GLY B O 1
ATOM 9071 N N . LYS B 2 237 ? 161.95900 203.26100 131.60700 1.000 49.05143 217 LYS B N 1
ATOM 9072 C CA . LYS B 2 237 ? 161.35300 202.88000 132.87900 1.000 46.47528 217 LYS B CA 1
ATOM 9073 C C . LYS B 2 237 ? 160.39500 203.95000 133.38600 1.000 55.06945 217 LYS B C 1
ATOM 9074 O O . LYS B 2 237 ? 159.25900 203.64900 133.77100 1.000 56.56179 217 LYS B O 1
ATOM 9080 N N . ARG B 2 238 ? 160.83300 205.20300 133.39700 1.000 64.59787 218 ARG B N 1
ATOM 9081 C CA . ARG B 2 238 ? 160.03600 206.30900 133.90300 1.000 64.67515 218 ARG B CA 1
ATOM 9082 C C . ARG B 2 238 ? 159.61100 207.21500 132.75600 1.000 66.82764 218 ARG B C 1
ATOM 9083 O O . ARG B 2 238 ? 160.09500 207.10300 131.62700 1.000 67.66320 218 ARG B O 1
ATOM 9091 N N . ASP B 2 239 ? 158.68700 208.12700 133.06400 1.000 74.47334 219 ASP B N 1
ATOM 9092 C CA . ASP B 2 239 ? 158.28000 209.12400 132.08200 1.000 73.33764 219 ASP B CA 1
ATOM 9093 C C . ASP B 2 239 ? 159.42000 210.06400 131.71900 1.000 74.86706 219 ASP B C 1
ATOM 9094 O O . ASP B 2 239 ? 159.36500 210.70500 130.66500 1.000 73.10535 219 ASP B O 1
ATOM 9099 N N . GLU B 2 240 ? 160.44100 210.16600 132.57000 1.000 77.54588 220 GLU B N 1
ATOM 9100 C CA . GLU B 2 240 ? 161.62800 210.94200 132.23100 1.000 73.64255 220 GLU B CA 1
ATOM 9101 C C . GLU B 2 240 ? 162.49500 210.21400 131.21100 1.000 74.93365 220 GLU B C 1
ATOM 9102 O O . GLU B 2 240 ? 163.09500 210.84700 130.33600 1.000 76.51148 220 GLU B O 1
ATOM 9108 N N . ASP B 2 241 ? 162.58000 208.88700 131.31500 1.000 71.06357 221 ASP B N 1
ATOM 9109 C CA . ASP B 2 241 ? 163.37900 208.10600 130.38000 1.000 69.01981 221 ASP B CA 1
ATOM 9110 C C . ASP B 2 241 ? 162.64100 207.79600 129.08600 1.000 67.08383 221 ASP B C 1
ATOM 9111 O O . ASP B 2 241 ? 163.28600 207.47000 128.08600 1.000 70.17511 221 ASP B O 1
ATOM 9116 N N . LYS B 2 242 ? 161.31100 207.89700 129.07900 1.000 64.97807 222 LYS B N 1
ATOM 9117 C CA . LYS B 2 242 ? 160.54300 207.52500 127.89700 1.000 66.58784 222 LYS B CA 1
ATOM 9118 C C . LYS B 2 242 ? 160.74900 208.48700 126.73400 1.000 67.39536 222 LYS B C 1
ATOM 9119 O O . LYS B 2 242 ? 160.52800 208.09800 125.58300 1.000 66.83396 222 LYS B O 1
ATOM 9125 N N . ASP B 2 243 ? 161.16200 209.72500 127.00000 1.000 72.61001 223 ASP B N 1
ATOM 9126 C CA . ASP B 2 243 ? 161.40200 210.69200 125.93700 1.000 72.31192 223 ASP B CA 1
ATOM 9127 C C . ASP B 2 243 ? 162.86400 210.79300 125.53000 1.000 73.83334 223 ASP B C 1
ATOM 9128 O O . ASP B 2 243 ? 163.15000 211.14400 124.38100 1.000 74.07393 223 ASP B O 1
ATOM 9133 N N . LYS B 2 244 ? 163.79300 210.49700 126.43600 1.000 70.85594 224 LYS B N 1
ATOM 9134 C CA . LYS B 2 244 ? 165.21600 210.55700 126.13500 1.000 69.08996 224 LYS B CA 1
ATOM 9135 C C . LYS B 2 244 ? 165.78600 209.22700 125.66300 1.000 70.11429 224 LYS B C 1
ATOM 9136 O O . LYS B 2 244 ? 166.96200 209.17400 125.29000 1.000 73.31026 224 LYS B O 1
ATOM 9142 N N . VAL B 2 245 ? 164.99400 208.15400 125.67600 1.000 63.74328 225 VAL B N 1
ATOM 9143 C CA . VAL B 2 245 ? 165.51200 206.85100 125.27400 1.000 62.38570 225 VAL B CA 1
ATOM 9144 C C . VAL B 2 245 ? 165.80200 206.82500 123.77800 1.000 65.58913 225 VAL B C 1
ATOM 9145 O O . VAL B 2 245 ? 166.78200 206.21600 123.33200 1.000 66.65938 225 VAL B O 1
ATOM 9149 N N . GLY B 2 246 ? 164.97000 207.48800 122.98000 1.000 60.53973 226 GLY B N 1
ATOM 9150 C CA . GLY B 2 246 ? 165.16900 207.50800 121.54500 1.000 58.49612 226 GLY B CA 1
ATOM 9151 C C . GLY B 2 246 ? 164.25700 206.55600 120.80300 1.000 60.22342 226 GLY B C 1
ATOM 9152 O O . GLY B 2 246 ? 163.11700 206.33000 121.21900 1.000 63.81055 226 GLY B O 1
ATOM 9153 N N . ASN B 2 247 ? 164.74500 205.99100 119.70300 1.000 54.15680 227 ASN B N 1
ATOM 9154 C CA . ASN B 2 247 ? 163.97100 205.08000 118.86500 1.000 50.09761 227 ASN B CA 1
ATOM 9155 C C . ASN B 2 247 ? 164.58800 203.69100 118.95800 1.000 47.99128 227 ASN B C 1
ATOM 9156 O O . ASN B 2 247 ? 165.69100 203.46000 118.45400 1.000 49.78138 227 ASN B O 1
ATOM 9161 N N . ILE B 2 248 ? 163.87100 202.76500 119.58200 1.000 47.13766 228 ILE B N 1
ATOM 9162 C CA . ILE B 2 248 ? 164.38700 201.41900 119.80600 1.000 41.66895 228 ILE B CA 1
ATOM 9163 C C . ILE B 2 248 ? 164.30800 200.63300 118.50500 1.000 41.76290 228 ILE B C 1
ATOM 9164 O O . ILE B 2 248 ? 163.25300 200.57600 117.86200 1.000 41.35275 228 ILE B O 1
ATOM 9169 N N . GLU B 2 249 ? 165.42300 200.02300 118.11300 1.000 41.20457 229 GLU B N 1
ATOM 9170 C CA . GLU B 2 249 ? 165.48200 199.15700 116.94400 1.000 37.38006 229 GLU B CA 1
ATOM 9171 C C . GLU B 2 249 ? 165.61100 197.71000 117.39200 1.000 38.87417 229 GLU B C 1
ATOM 9172 O O . GLU B 2 249 ? 166.49600 197.37900 118.18600 1.000 42.62123 229 GLU B O 1
ATOM 9178 N N . TYR B 2 250 ? 164.73000 196.85500 116.88400 1.000 33.19898 230 TYR B N 1
ATOM 9179 C CA . TYR B 2 250 ? 164.75600 195.42900 117.16800 1.000 31.14884 230 TYR B CA 1
ATOM 9180 C C . TYR B 2 250 ? 165.15000 194.67100 115.91100 1.000 30.48945 230 TYR B C 1
ATOM 9181 O O . TYR B 2 250 ? 164.74400 195.03600 114.80400 1.000 42.35321 230 TYR B O 1
ATOM 9190 N N . PHE B 2 251 ? 165.94300 193.61800 116.08200 1.000 25.07645 231 PHE B N 1
ATOM 9191 C CA . PHE B 2 251 ? 166.29200 192.73100 114.97800 1.000 30.25377 231 PHE B CA 1
ATOM 9192 C C . PHE B 2 251 ? 166.16800 191.29400 115.46200 1.000 38.98615 231 PHE B C 1
ATOM 9193 O O . PHE B 2 251 ? 167.03100 190.80900 116.20000 1.000 33.82909 231 PHE B O 1
ATOM 9201 N N . GLY B 2 252 ? 165.10200 190.61300 115.04500 1.000 46.81079 232 GLY B N 1
ATOM 9202 C CA . GLY B 2 252 ? 164.90200 189.21700 115.34900 1.000 38.62261 232 GLY B CA 1
ATOM 9203 C C . GLY B 2 252 ? 164.85400 188.37800 114.08300 1.000 39.08077 232 GLY B C 1
ATOM 9204 O O . GLY B 2 252 ? 165.00100 188.88000 112.96600 1.000 43.02449 232 GLY B O 1
ATOM 9205 N N . MET B 2 253 ? 164.64600 187.08100 114.28400 1.000 40.00050 233 MET B N 1
ATOM 9206 C CA . MET B 2 253 ? 164.55900 186.16400 113.15800 1.000 38.86676 233 MET B CA 1
ATOM 9207 C C . MET B 2 253 ? 163.29400 186.43700 112.35400 1.000 45.20655 233 MET B C 1
ATOM 9208 O O . MET B 2 253 ? 162.18900 186.47000 112.90400 1.000 46.65134 233 MET B O 1
ATOM 9213 N N . GLY B 2 254 ? 163.45800 186.63800 111.04900 1.000 49.14389 234 GLY B N 1
ATOM 9214 C CA . GLY B 2 254 ? 162.32200 186.86700 110.18100 1.000 45.95042 234 GLY B CA 1
ATOM 9215 C C . GLY B 2 254 ? 161.66600 188.21900 110.31900 1.000 45.23060 234 GLY B C 1
ATOM 9216 O O . GLY B 2 254 ? 160.58700 188.42500 109.75700 1.000 48.92130 234 GLY B O 1
ATOM 9217 N N . GLY B 2 255 ? 162.28200 189.15200 111.04000 1.000 38.80838 235 GLY B N 1
ATOM 9218 C CA . GLY B 2 255 ? 161.68800 190.45500 111.24900 1.000 38.31132 235 GLY B CA 1
ATOM 9219 C C . GLY B 2 255 ? 160.67500 190.52800 112.36600 1.000 38.76208 235 GLY B C 1
ATOM 9220 O O . GLY B 2 255 ? 159.98100 191.54300 112.48600 1.000 34.84579 235 GLY B O 1
ATOM 9221 N N . PHE B 2 256 ? 160.56300 189.48700 113.18400 1.000 41.59096 236 PHE B N 1
ATOM 9222 C CA . PHE B 2 256 ? 159.64900 189.46600 114.31600 1.000 36.07990 236 PHE B CA 1
ATOM 9223 C C . PHE B 2 256 ? 160.42000 189.73300 115.60000 1.000 42.77678 236 PHE B C 1
ATOM 9224 O O . PHE B 2 256 ? 161.53900 189.24400 115.77800 1.000 46.92645 236 PHE B O 1
ATOM 9232 N N . TYR B 2 257 ? 159.81600 190.51300 116.49200 1.000 38.19895 237 TYR B N 1
ATOM 9233 C CA . TYR B 2 257 ? 160.48000 190.94700 117.71900 1.000 37.51145 237 TYR B CA 1
ATOM 9234 C C . TYR B 2 257 ? 160.13000 189.96500 118.82900 1.000 32.97059 237 TYR B C 1
ATOM 9235 O O . TYR B 2 257 ? 159.09400 190.09000 119.48400 1.000 34.48164 237 TYR B O 1
ATOM 9244 N N . GLY B 2 258 ? 160.99800 188.98600 119.03900 1.000 25.78950 238 GLY B N 1
ATOM 9245 C CA . GLY B 2 258 ? 160.76400 187.98200 120.05700 1.000 21.34460 238 GLY B CA 1
ATOM 9246 C C . GLY B 2 258 ? 161.54400 186.71800 119.74400 1.000 29.27692 238 GLY B C 1
ATOM 9247 O O . GLY B 2 258 ? 162.48600 186.73400 118.95700 1.000 39.11021 238 GLY B O 1
ATOM 9248 N N . PHE B 2 259 ? 161.11800 185.62800 120.37900 1.000 29.03903 239 PHE B N 1
ATOM 9249 C CA . PHE B 2 259 ? 161.79200 184.34300 120.25700 1.000 29.88642 239 PHE B CA 1
ATOM 9250 C C . PHE B 2 259 ? 160.92400 183.37100 119.47400 1.000 29.98061 239 PHE B C 1
ATOM 9251 O O . PHE B 2 259 ? 159.78500 183.10400 119.88300 1.000 25.30256 239 PHE B O 1
ATOM 9259 N N . PRO B 2 260 ? 161.40300 182.83600 118.35100 1.000 38.46979 240 PRO B N 1
ATOM 9260 C CA . PRO B 2 260 ? 160.63700 181.80700 117.64100 1.000 26.35973 240 PRO B CA 1
ATOM 9261 C C . PRO B 2 260 ? 160.46300 180.56600 118.50300 1.000 38.34999 240 PRO B C 1
ATOM 9262 O O . PRO B 2 260 ? 161.35000 180.18300 119.26800 1.000 42.02454 240 PRO B O 1
ATOM 9266 N N . LEU B 2 261 ? 159.30400 179.92700 118.36200 1.000 40.86607 241 LEU B N 1
ATOM 9267 C CA . LEU B 2 261 ? 158.94600 178.82900 119.25000 1.000 33.96252 241 LEU B CA 1
ATOM 9268 C C . LEU B 2 261 ? 159.56300 177.49700 118.85100 1.000 31.76765 241 LEU B C 1
ATOM 9269 O O . LEU B 2 261 ? 159.51700 176.55700 119.64800 1.000 43.89869 241 LEU B O 1
ATOM 9274 N N . GLN B 2 262 ? 160.14500 177.38800 117.65700 1.000 40.45731 242 GLN B N 1
ATOM 9275 C CA . GLN B 2 262 ? 160.68700 176.10600 117.22400 1.000 39.47414 242 GLN B CA 1
ATOM 9276 C C . GLN B 2 262 ? 161.99300 175.75100 117.91700 1.000 45.39639 242 GLN B C 1
ATOM 9277 O O . GLN B 2 262 ? 162.44800 174.61000 117.79100 1.000 50.61077 242 GLN B O 1
ATOM 9283 N N . TYR B 2 263 ? 162.60400 176.68800 118.63700 1.000 39.87108 243 TYR B N 1
ATOM 9284 C CA . TYR B 2 263 ? 163.80100 176.41900 119.42100 1.000 24.78628 243 TYR B CA 1
ATOM 9285 C C . TYR B 2 263 ? 163.48000 175.81700 120.77800 1.000 26.19626 243 TYR B C 1
ATOM 9286 O O . TYR B 2 263 ? 164.37800 175.68400 121.61500 1.000 37.62924 243 TYR B O 1
ATOM 9295 N N . TYR B 2 264 ? 162.22700 175.45300 121.01100 1.000 26.88985 244 TYR B N 1
ATOM 9296 C CA . TYR B 2 264 ? 161.74200 174.93700 122.27500 1.000 28.60640 244 TYR B CA 1
ATOM 9297 C C . TYR B 2 264 ? 161.00000 173.63200 122.03900 1.000 31.68105 244 TYR B C 1
ATOM 9298 O O . TYR B 2 264 ? 160.45400 173.41500 120.95400 1.000 36.35063 244 TYR B O 1
ATOM 9307 N N . PRO B 2 265 ? 160.96200 172.73900 123.03500 1.000 33.03574 245 PRO B N 1
ATOM 9308 C CA . PRO B 2 265 ? 161.57800 172.83200 124.36700 1.000 32.82267 245 PRO B CA 1
ATOM 9309 C C . PRO B 2 265 ? 163.06900 172.50700 124.38400 1.000 30.79808 245 PRO B C 1
ATOM 9310 O O . PRO B 2 265 ? 163.60100 171.88400 123.47400 1.000 36.41878 245 PRO B O 1
ATOM 9314 N N . TYR B 2 266 ? 163.75900 172.94600 125.43200 1.000 30.45698 246 TYR B N 1
ATOM 9315 C CA . TYR B 2 266 ? 165.15000 172.58400 125.65200 1.000 26.39448 246 TYR B CA 1
ATOM 9316 C C . TYR B 2 266 ? 165.22200 171.21900 126.32500 1.000 27.04066 246 TYR B C 1
ATOM 9317 O O . TYR B 2 266 ? 164.44900 170.92200 127.23800 1.000 30.12863 246 TYR B O 1
ATOM 9326 N N . TYR B 2 267 ? 166.14800 170.38000 125.86200 1.000 32.68590 247 TYR B N 1
ATOM 9327 C CA . TYR B 2 267 ? 166.22300 168.99400 126.30400 1.000 33.26931 247 TYR B CA 1
ATOM 9328 C C . TYR B 2 267 ? 167.38300 168.70800 127.24700 1.000 27.55184 247 TYR B C 1
ATOM 9329 O O . TYR B 2 267 ? 167.51400 167.57200 127.71200 1.000 45.23121 247 TYR B O 1
ATOM 9338 N N . GLY B 2 268 ? 168.21900 169.68800 127.54600 1.000 20.72687 248 GLY B N 1
ATOM 9339 C CA . GLY B 2 268 ? 169.27600 169.52500 128.52100 1.000 15.74371 248 GLY B CA 1
ATOM 9340 C C . GLY B 2 268 ? 170.65100 169.47400 127.87700 1.000 27.94968 248 GLY B C 1
ATOM 9341 O O . GLY B 2 268 ? 170.80900 169.31400 126.66800 1.000 37.12627 248 GLY B O 1
ATOM 9342 N N . LYS B 2 269 ? 171.66000 169.61300 128.73500 1.000 29.11840 249 LYS B N 1
ATOM 9343 C CA . LYS B 2 269 ? 173.04900 169.61600 128.29900 1.000 26.93183 249 LYS B CA 1
ATOM 9344 C C . LYS B 2 269 ? 173.55400 168.23500 127.90900 1.000 33.15863 249 LYS B C 1
ATOM 9345 O O . LYS B 2 269 ? 174.60100 168.13700 127.26100 1.000 41.81858 249 LYS B O 1
ATOM 9351 N N . LEU B 2 270 ? 172.84700 167.17400 128.28800 1.000 36.81688 250 LEU B N 1
ATOM 9352 C CA . LEU B 2 270 ? 173.25400 165.81500 127.96700 1.000 32.42210 250 LEU B CA 1
ATOM 9353 C C . LEU B 2 270 ? 172.52500 165.23800 126.76700 1.000 41.75512 250 LEU B C 1
ATOM 9354 O O . LEU B 2 270 ? 173.13300 164.50300 125.98700 1.000 47.69336 250 LEU B O 1
ATOM 9359 N N . LEU B 2 271 ? 171.24300 165.55700 126.59600 1.000 40.06947 251 LEU B N 1
ATOM 9360 C CA . LEU B 2 271 ? 170.51400 165.17200 125.39600 1.000 35.55309 251 LEU B CA 1
ATOM 9361 C C . LEU B 2 271 ? 170.72100 166.14700 124.25000 1.000 38.91545 251 LEU B C 1
ATOM 9362 O O . LEU B 2 271 ? 170.73600 165.72900 123.08800 1.000 50.33349 251 LEU B O 1
ATOM 9367 N N . GLN B 2 272 ? 170.88700 167.43300 124.54600 1.000 37.95124 252 GLN B N 1
ATOM 9368 C CA . GLN B 2 272 ? 171.04200 168.46900 123.52500 1.000 33.29620 252 GLN B CA 1
ATOM 9369 C C . GLN B 2 272 ? 172.24700 169.34700 123.83300 1.000 35.63003 252 GLN B C 1
ATOM 9370 O O . GLN B 2 272 ? 172.09800 170.52200 124.18500 1.000 36.17726 252 GLN B O 1
ATOM 9376 N N . PRO B 2 273 ? 173.46000 168.81200 123.71100 1.000 45.81007 253 PRO B N 1
ATOM 9377 C CA . PRO B 2 273 ? 174.63700 169.68300 123.69400 1.000 40.95513 253 PRO B CA 1
ATOM 9378 C C . PRO B 2 273 ? 174.70600 170.43600 122.37500 1.000 44.51675 253 PRO B C 1
ATOM 9379 O O . PRO B 2 273 ? 174.03900 170.09100 121.39600 1.000 45.31319 253 PRO B O 1
ATOM 9383 N N . LYS B 2 274 ? 175.52400 171.48900 122.36100 1.000 33.98431 254 LYS B N 1
ATOM 9384 C CA . LYS B 2 274 ? 175.64800 172.42300 121.24300 1.000 40.67069 254 LYS B CA 1
ATOM 9385 C C . LYS B 2 274 ? 174.35000 173.16800 120.96700 1.000 39.99926 254 LYS B C 1
ATOM 9386 O O . LYS B 2 274 ? 174.20700 173.77300 119.89800 1.000 44.65567 254 LYS B O 1
ATOM 9392 N N . TYR B 2 275 ? 173.40200 173.14200 121.90200 1.000 36.96024 255 TYR B N 1
ATOM 9393 C CA . TYR B 2 275 ? 172.12800 173.82200 121.72000 1.000 23.68592 255 TYR B CA 1
ATOM 9394 C C . TYR B 2 275 ? 172.33200 175.32800 121.62500 1.000 33.62004 255 TYR B C 1
ATOM 9395 O O . TYR B 2 275 ? 173.14200 175.91100 122.34800 1.000 41.48335 255 TYR B O 1
ATOM 9404 N N . LEU B 2 276 ? 171.58800 175.95700 120.71900 1.000 31.18067 256 LEU B N 1
ATOM 9405 C CA . LEU B 2 276 ? 171.63600 177.40000 120.51000 1.000 18.61201 256 LEU B CA 1
ATOM 9406 C C . LEU B 2 276 ? 170.26800 177.97400 120.84700 1.000 23.83744 256 LEU B C 1
ATOM 9407 O O . LEU B 2 276 ? 169.28600 177.69200 120.15400 1.000 39.65887 256 LEU B O 1
ATOM 9412 N N . GLN B 2 277 ? 170.20000 178.76400 121.90600 1.000 25.00482 257 GLN B N 1
ATOM 9413 C CA . GLN B 2 277 ? 168.94500 179.41700 122.22500 1.000 20.50880 257 GLN B CA 1
ATOM 9414 C C . GLN B 2 277 ? 168.72800 180.62000 121.30900 1.000 31.89679 257 GLN B C 1
ATOM 9415 O O . GLN B 2 277 ? 169.69000 181.24500 120.85600 1.000 32.09911 257 GLN B O 1
ATOM 9421 N N . PRO B 2 278 ? 167.47600 180.95200 121.00500 1.000 33.69436 258 PRO B N 1
ATOM 9422 C CA . PRO B 2 278 ? 167.21400 182.09400 120.12300 1.000 16.63038 258 PRO B CA 1
ATOM 9423 C C . PRO B 2 278 ? 167.64400 183.40600 120.75800 1.000 27.74304 258 PRO B C 1
ATOM 9424 O O . PRO B 2 278 ? 167.65500 183.56300 121.98000 1.000 37.71834 258 PRO B O 1
ATOM 9428 N N . LEU B 2 279 ? 168.00400 184.35700 119.90200 1.000 28.43539 259 LEU B N 1
ATOM 9429 C CA . LEU B 2 279 ? 168.49200 185.65900 120.32300 1.000 20.46818 259 LEU B CA 1
ATOM 9430 C C . LEU B 2 279 ? 167.60100 186.76000 119.76600 1.000 25.93216 259 LEU B C 1
ATOM 9431 O O . LEU B 2 279 ? 166.87500 186.56900 118.78800 1.000 30.99380 259 LEU B O 1
ATOM 9436 N N . LEU B 2 280 ? 167.66400 187.92200 120.41100 1.000 30.79419 260 LEU B N 1
ATOM 9437 C CA . LEU B 2 280 ? 166.96200 189.11600 119.95100 1.000 25.55421 260 LEU B CA 1
ATOM 9438 C C . LEU B 2 280 ? 167.84200 190.31900 120.25500 1.000 24.11056 260 LEU B C 1
ATOM 9439 O O . LEU B 2 280 ? 168.00700 190.68800 121.42100 1.000 31.03239 260 LEU B O 1
ATOM 9444 N N . ALA B 2 281 ? 168.40800 190.92200 119.21500 1.000 32.97110 261 ALA B N 1
ATOM 9445 C CA . ALA B 2 281 ? 169.25100 192.09800 119.36500 1.000 27.95138 261 ALA B CA 1
ATOM 9446 C C . ALA B 2 281 ? 168.39700 193.35600 119.40700 1.000 24.76978 261 ALA B C 1
ATOM 9447 O O . ALA B 2 281 ? 167.37400 193.45000 118.72400 1.000 30.87822 261 ALA B O 1
ATOM 9449 N N . VAL B 2 282 ? 168.81700 194.31900 120.22200 1.000 33.12828 262 VAL B N 1
ATOM 9450 C CA . VAL B 2 282 ? 168.11800 195.59000 120.36600 1.000 37.11227 262 VAL B CA 1
ATOM 9451 C C . VAL B 2 282 ? 169.14500 196.70900 120.27100 1.000 29.26128 262 VAL B C 1
ATOM 9452 O O . VAL B 2 282 ? 170.12700 196.72000 121.02200 1.000 34.54440 262 VAL B O 1
ATOM 9456 N N . GLN B 2 283 ? 168.92200 197.64000 119.35000 1.000 35.60555 263 GLN B N 1
ATOM 9457 C CA . GLN B 2 283 ? 169.73900 198.83300 119.20700 1.000 28.36050 263 GLN B CA 1
ATOM 9458 C C . GLN B 2 283 ? 168.92200 200.06000 119.58100 1.000 33.68132 263 GLN B C 1
ATOM 9459 O O . GLN B 2 283 ? 167.69000 200.04700 119.52000 1.000 47.48909 263 GLN B O 1
ATOM 9465 N N . PHE B 2 284 ? 169.61700 201.12600 119.96700 1.000 42.40963 264 PHE B N 1
ATOM 9466 C CA . PHE B 2 284 ? 168.97200 202.32900 120.47400 1.000 48.11250 264 PHE B CA 1
ATOM 9467 C C . PHE B 2 284 ? 169.11500 203.52100 119.53900 1.000 48.50135 264 PHE B C 1
ATOM 9468 O O . PHE B 2 284 ? 168.12100 204.18200 119.23000 1.000 54.40039 264 PHE B O 1
ATOM 9476 N N . THR B 2 285 ? 170.33500 203.84000 119.11100 1.000 44.17094 265 THR B N 1
ATOM 9477 C CA . THR B 2 285 ? 170.59400 204.68300 117.94300 1.000 50.05386 265 THR B CA 1
ATOM 9478 C C . THR B 2 285 ? 170.15200 206.1360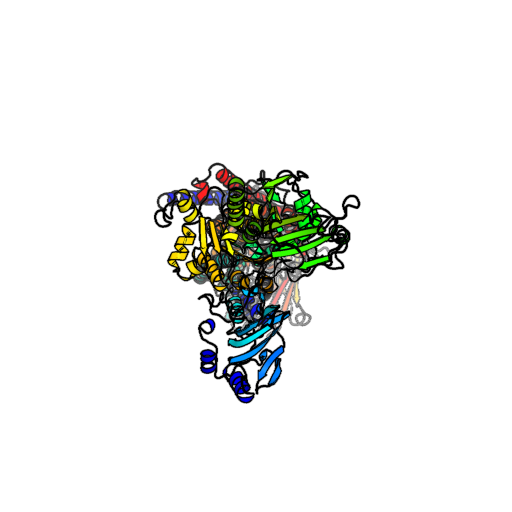0 118.09700 1.000 50.56212 265 THR B C 1
ATOM 9479 O O . THR B 2 285 ? 170.42700 206.95800 117.21700 1.000 53.62047 265 THR B O 1
ATOM 9483 N N . ASN B 2 286 ? 169.47700 206.47700 119.19100 1.000 56.63769 266 ASN B N 1
ATOM 9484 C CA . ASN B 2 286 ? 169.02200 207.84800 119.40100 1.000 55.54457 266 ASN B CA 1
ATOM 9485 C C . ASN B 2 286 ? 169.11500 208.22500 120.87100 1.000 56.53404 266 ASN B C 1
ATOM 9486 O O . ASN B 2 286 ? 168.31900 209.02200 121.37700 1.000 60.29581 266 ASN B O 1
ATOM 9491 N N . LEU B 2 287 ? 170.08500 207.65600 121.57900 1.000 62.03237 267 LEU B N 1
ATOM 9492 C CA . LEU B 2 287 ? 170.20100 207.89400 123.01100 1.000 64.06659 267 LEU B CA 1
ATOM 9493 C C . LEU B 2 287 ? 170.62000 209.33300 123.28000 1.000 66.19838 267 LEU B C 1
ATOM 9494 O O . LEU B 2 287 ? 171.51600 209.86500 122.61800 1.000 66.70274 267 LEU B O 1
ATOM 9499 N N . THR B 2 288 ? 169.96700 209.96500 124.25200 1.000 68.29097 268 THR B N 1
ATOM 9500 C CA . THR B 2 288 ? 170.34700 211.31200 124.65000 1.000 69.70201 268 THR B CA 1
ATOM 9501 C C . THR B 2 288 ? 171.70000 211.27800 125.34800 1.000 71.93718 268 THR B C 1
ATOM 9502 O O . THR B 2 288 ? 171.92300 210.47100 126.25600 1.000 74.24822 268 THR B O 1
ATOM 9506 N N . LEU B 2 289 ? 172.60700 212.14900 124.91900 1.000 72.47766 269 LEU B N 1
ATOM 9507 C CA . LEU B 2 289 ? 173.97300 212.12600 125.41600 1.000 71.84668 269 LEU B CA 1
ATOM 9508 C C . LEU B 2 289 ? 174.06400 212.74400 126.80600 1.000 74.19104 269 LEU B C 1
ATOM 9509 O O . LEU B 2 289 ? 173.27200 213.61600 127.17700 1.000 75.42764 269 LEU B O 1
ATOM 9514 N N . ASP B 2 290 ? 175.04500 212.27000 127.57700 1.000 71.68192 270 ASP B N 1
ATOM 9515 C CA . ASP B 2 290 ? 175.36700 212.81000 128.89900 1.000 72.43449 270 ASP B CA 1
ATOM 9516 C C . ASP B 2 290 ? 174.20000 212.69300 129.87600 1.000 73.29041 270 ASP B C 1
ATOM 9517 O O . ASP B 2 290 ? 174.05000 213.52000 130.77800 1.000 72.90550 270 ASP B O 1
ATOM 9522 N N . THR B 2 291 ? 173.36700 211.66900 129.71200 1.000 70.48125 271 THR B N 1
ATOM 9523 C CA . THR B 2 291 ? 172.29700 211.39200 130.65800 1.000 70.73938 271 THR B CA 1
ATOM 9524 C C . THR B 2 291 ? 172.17400 209.88600 130.83700 1.000 69.12993 271 THR B C 1
ATOM 9525 O O . THR B 2 291 ? 172.58600 209.10100 129.98100 1.000 71.38992 271 THR B O 1
ATOM 9529 N N . GLU B 2 292 ? 171.60200 209.49300 131.97000 1.000 63.79198 272 GLU B N 1
ATOM 9530 C CA . GLU B 2 292 ? 171.48200 208.08900 132.35200 1.000 61.95889 272 GLU B CA 1
ATOM 9531 C C . GLU B 2 292 ? 170.04500 207.64900 132.10500 1.000 62.77794 272 GLU B C 1
ATOM 9532 O O . GLU B 2 292 ? 169.14100 207.97600 132.87800 1.000 60.77592 272 GLU B O 1
ATOM 9538 N N . ILE B 2 293 ? 169.83600 206.90400 131.02400 1.000 60.98817 273 ILE B N 1
ATOM 9539 C CA . ILE B 2 293 ? 168.50700 206.45000 130.63400 1.000 57.85610 273 ILE B CA 1
ATOM 9540 C C . ILE B 2 293 ? 168.26700 205.06800 131.22300 1.000 58.40937 273 ILE B C 1
ATOM 9541 O O . ILE B 2 293 ? 169.09200 204.16200 131.06300 1.000 56.38951 273 ILE B O 1
ATOM 9546 N N . ARG B 2 294 ? 167.13900 204.90700 131.90600 1.000 54.04773 274 ARG B N 1
ATOM 9547 C CA . ARG B 2 294 ? 166.75900 203.64200 132.51800 1.000 48.54991 274 ARG B CA 1
ATOM 9548 C C . ARG B 2 294 ? 165.73500 202.95300 131.62500 1.000 52.46703 274 ARG B C 1
ATOM 9549 O O . ARG B 2 294 ? 164.65000 203.49300 131.38600 1.000 57.82383 274 ARG B O 1
ATOM 9557 N N . ILE B 2 295 ? 166.07900 201.76300 131.14000 1.000 44.01293 275 ILE B N 1
ATOM 9558 C CA . ILE B 2 295 ? 165.28000 201.04200 130.15800 1.000 41.17581 275 ILE B CA 1
ATOM 9559 C C . ILE B 2 295 ? 164.81400 199.72900 130.76800 1.000 41.67159 275 ILE B C 1
ATOM 9560 O O . ILE B 2 295 ? 165.56800 199.06300 131.48400 1.000 46.70050 275 ILE B O 1
ATOM 9565 N N . GLU B 2 296 ? 163.56400 199.36600 130.49000 1.000 40.47108 276 GLU B N 1
ATOM 9566 C CA . GLU B 2 296 ? 162.97400 198.12100 130.96500 1.000 33.49471 276 GLU B CA 1
ATOM 9567 C C . GLU B 2 296 ? 162.58600 197.26900 129.76600 1.000 38.56773 276 GLU B C 1
ATOM 9568 O O . GLU B 2 296 ? 161.72900 197.66500 128.97000 1.000 40.91438 276 GLU B O 1
ATOM 9574 N N . CYS B 2 297 ? 163.21200 196.10300 129.64000 1.000 29.93731 277 CYS B N 1
ATOM 9575 C CA . CYS B 2 297 ? 162.88200 195.14100 128.59900 1.000 24.49218 277 CYS B CA 1
ATOM 9576 C C . CYS B 2 297 ? 162.06800 194.01100 129.21200 1.000 26.71848 277 CYS B C 1
ATOM 9577 O O . CYS B 2 297 ? 162.49400 193.39800 130.19500 1.000 34.77103 277 CYS B O 1
ATOM 9580 N N . LYS B 2 298 ? 160.90200 193.73800 128.63300 1.000 27.04169 278 LYS B N 1
ATOM 9581 C CA . LYS B 2 298 ? 159.95300 192.78900 129.19600 1.000 26.14323 278 LYS B CA 1
ATOM 9582 C C . LYS B 2 298 ? 159.52300 191.78300 128.14100 1.000 22.69118 278 LYS B C 1
ATOM 9583 O O . LYS B 2 298 ? 159.34600 192.13400 126.97200 1.000 30.37406 278 LYS B O 1
ATOM 9589 N N . ALA B 2 299 ? 159.36000 190.53300 128.56000 1.000 20.16655 279 ALA B N 1
ATOM 9590 C CA . ALA B 2 299 ? 158.83400 189.47200 127.71600 1.000 25.15509 279 ALA B CA 1
ATOM 9591 C C . ALA B 2 299 ? 157.39700 189.17500 128.11900 1.000 31.53767 279 ALA B C 1
ATOM 9592 O O . ALA B 2 299 ? 157.06500 189.17200 129.30800 1.000 36.81181 279 ALA B O 1
ATOM 9594 N N . TYR B 2 300 ? 156.54600 188.93200 127.12900 1.000 26.24444 280 TYR B N 1
ATOM 9595 C CA . TYR B 2 300 ? 155.12400 188.73400 127.35800 1.000 29.11154 280 TYR B CA 1
ATOM 9596 C C . TYR B 2 300 ? 154.72000 187.32200 126.96200 1.000 33.56516 280 TYR B C 1
ATOM 9597 O O . TYR B 2 300 ? 155.17100 186.79800 125.94000 1.000 36.52377 280 TYR B O 1
ATOM 9606 N N . GLY B 2 301 ? 153.87700 186.70900 127.78500 1.000 31.00665 281 GLY B N 1
ATOM 9607 C CA . GLY B 2 301 ? 153.36800 185.38400 127.50400 1.000 26.62015 281 GLY B CA 1
ATOM 9608 C C . GLY B 2 301 ? 152.51500 184.84200 128.62900 1.000 30.72838 281 GLY B C 1
ATOM 9609 O O . GLY B 2 301 ? 152.62000 185.30100 129.76900 1.000 41.27236 281 GLY B O 1
ATOM 9610 N N . GLU B 2 302 ? 151.65400 183.87000 128.32100 1.000 33.26615 282 GLU B N 1
ATOM 9611 C CA . GLU B 2 302 ? 150.86000 183.23200 129.36500 1.000 34.83263 282 GLU B CA 1
ATOM 9612 C C . GLU B 2 302 ? 151.74500 182.42700 130.30700 1.000 36.58929 282 GLU B C 1
ATOM 9613 O O . GLU B 2 302 ? 151.50000 182.38200 131.51700 1.000 36.82681 282 GLU B O 1
ATOM 9619 N N . ASN B 2 303 ? 152.77600 181.78500 129.76300 1.000 38.50473 283 ASN B N 1
ATOM 9620 C CA . ASN B 2 303 ? 153.74700 181.03200 130.54000 1.000 23.83444 283 ASN B CA 1
ATOM 9621 C C . ASN B 2 303 ? 154.75200 181.92400 131.25600 1.000 36.75211 283 ASN B C 1
ATOM 9622 O O . ASN B 2 303 ? 155.48400 181.43600 132.12200 1.000 34.99072 283 ASN B O 1
ATOM 9627 N N . ILE B 2 304 ? 154.79900 183.21100 130.92100 1.000 30.89939 284 ILE B N 1
ATOM 9628 C CA . ILE B 2 304 ? 155.80700 184.13400 131.42900 1.000 25.57891 284 ILE B CA 1
ATOM 9629 C C . ILE B 2 304 ? 155.21600 184.92300 132.58700 1.000 28.62676 284 ILE B C 1
ATOM 9630 O O . ILE B 2 304 ? 154.16000 185.55400 132.44700 1.000 25.80001 284 ILE B O 1
ATOM 9635 N N . GLY B 2 305 ? 155.90100 184.89400 133.73300 1.000 36.86551 285 GLY B N 1
ATOM 9636 C CA . GLY B 2 305 ? 155.48300 185.62100 134.90700 1.000 28.15884 285 GLY B CA 1
ATOM 9637 C C . GLY B 2 305 ? 156.58900 186.54100 135.40200 1.000 33.38854 285 GLY B C 1
ATOM 9638 O O . GLY B 2 305 ? 157.75100 186.43500 134.99700 1.000 38.73967 285 GLY B O 1
ATOM 9639 N N . TYR B 2 306 ? 156.20700 187.45000 136.29300 1.000 33.83220 286 TYR B N 1
ATOM 9640 C CA . TYR B 2 306 ? 157.10400 188.46500 136.82300 1.000 22.95348 286 TYR B CA 1
ATOM 9641 C C . TYR B 2 306 ? 157.03900 188.45400 138.34200 1.000 25.03781 286 TYR B C 1
ATOM 9642 O O . TYR B 2 306 ? 156.13100 187.87700 138.94500 1.000 41.01604 286 TYR B O 1
ATOM 9651 N N . SER B 2 307 ? 158.02000 189.10000 138.96400 1.000 29.44098 287 SER B N 1
ATOM 9652 C CA . SER B 2 307 ? 158.08900 189.16100 140.41400 1.000 26.48240 287 SER B CA 1
ATOM 9653 C C . SER B 2 307 ? 158.63800 190.51400 140.83600 1.000 30.03646 287 SER B C 1
ATOM 9654 O O . SER B 2 307 ? 159.38200 191.15800 140.09300 1.000 37.82554 287 SER B O 1
ATOM 9657 N N . GLU B 2 308 ? 158.25600 190.94200 142.03600 1.000 27.96449 288 GLU B N 1
ATOM 9658 C CA . GLU B 2 308 ? 158.79100 192.16700 142.61100 1.000 32.93734 288 GLU B CA 1
ATOM 9659 C C . GLU B 2 308 ? 160.07100 191.93300 143.39600 1.000 35.33045 288 GLU B C 1
ATOM 9660 O O . GLU B 2 308 ? 160.82800 192.88300 143.62100 1.000 36.72628 288 GLU B O 1
ATOM 9666 N N . LYS B 2 309 ? 160.32800 190.69400 143.81000 1.000 38.39776 289 LYS B N 1
ATOM 9667 C CA . LYS B 2 309 ? 161.55700 190.34000 144.50700 1.000 31.84833 289 LYS B CA 1
ATOM 9668 C C . LYS B 2 309 ? 162.66700 189.95200 143.54100 1.000 30.13636 289 LYS B C 1
ATOM 9669 O O . LYS B 2 309 ? 163.83200 190.29700 143.76400 1.000 33.59843 289 LYS B O 1
ATOM 9675 N N . ASP B 2 310 ? 162.32600 189.23800 142.47100 1.000 30.38944 290 ASP B N 1
ATOM 9676 C CA . ASP B 2 310 ? 163.27200 188.88000 141.42100 1.000 26.49682 290 ASP B CA 1
ATOM 9677 C C . ASP B 2 310 ? 163.10000 189.86700 140.27500 1.000 27.44083 290 ASP B C 1
ATOM 9678 O O . ASP B 2 310 ? 162.13100 189.78400 139.51400 1.000 38.08566 290 ASP B O 1
ATOM 9683 N N . ARG B 2 311 ? 164.04200 190.79600 140.15000 1.000 30.89606 291 ARG B N 1
ATOM 9684 C CA . ARG B 2 311 ? 163.97300 191.82700 139.12500 1.000 23.75715 291 ARG B CA 1
ATOM 9685 C C . ARG B 2 311 ? 164.40100 191.32600 137.75500 1.000 25.58720 291 ARG B C 1
ATOM 9686 O O . ARG B 2 311 ? 164.34000 192.09100 136.78800 1.000 28.67241 291 ARG B O 1
ATOM 9694 N N . PHE B 2 312 ? 164.83800 190.07200 137.64800 1.000 26.45709 292 PHE B N 1
ATOM 9695 C CA . PHE B 2 312 ? 165.28300 189.50200 136.38500 1.000 18.28480 292 PHE B CA 1
ATOM 9696 C C . PHE B 2 312 ? 164.38100 188.37300 135.90200 1.000 19.49321 292 PHE B C 1
ATOM 9697 O O . PHE B 2 312 ? 164.79600 187.58000 135.05600 1.000 37.51756 292 PHE B O 1
ATOM 9705 N N . GLN B 2 313 ? 163.15700 188.28900 136.41100 1.000 28.36875 293 GLN B N 1
ATOM 9706 C CA . GLN B 2 313 ? 162.22200 187.22800 136.05000 1.000 22.87666 293 GLN B CA 1
ATOM 9707 C C . GLN B 2 313 ? 161.25800 187.75500 134.99300 1.000 24.59840 293 GLN B C 1
ATOM 9708 O O . GLN B 2 313 ? 160.37700 188.56400 135.29600 1.000 29.93697 293 GLN B O 1
ATOM 9714 N N . GLY B 2 314 ? 161.42400 187.29300 133.75600 1.000 21.82490 294 GLY B N 1
ATOM 9715 C CA . GLY B 2 314 ? 160.59400 187.73300 132.65700 1.000 21.25410 294 GLY B CA 1
ATOM 9716 C C . GLY B 2 314 ? 160.87000 189.13500 132.17200 1.000 23.69670 294 GLY B C 1
ATOM 9717 O O . GLY B 2 314 ? 160.19000 189.59900 131.25100 1.000 19.38168 294 GLY B O 1
ATOM 9718 N N . ARG B 2 315 ? 161.84500 189.81900 132.76000 1.000 31.52220 295 ARG B N 1
ATOM 9719 C CA . ARG B 2 315 ? 162.17100 191.20200 132.44400 1.000 25.22251 295 ARG B CA 1
ATOM 9720 C C . ARG B 2 315 ? 163.54300 191.48400 133.03300 1.000 24.90414 295 ARG B C 1
ATOM 9721 O O . ARG B 2 315 ? 164.08300 190.68300 133.79600 1.000 19.50113 295 ARG B O 1
ATOM 9729 N N . PHE B 2 316 ? 164.10700 192.63000 132.66400 1.000 24.47907 296 PHE B N 1
ATOM 9730 C CA . PHE B 2 316 ? 165.34200 193.08100 133.28700 1.000 27.44924 296 PHE B CA 1
ATOM 9731 C C . PHE B 2 316 ? 165.44800 194.58800 133.12900 1.000 31.87666 296 PHE B C 1
ATOM 9732 O O . PHE B 2 316 ? 164.73200 195.20100 132.33400 1.000 27.09259 296 PHE B O 1
ATOM 9740 N N . ASP B 2 317 ? 166.34900 195.17500 133.91000 1.000 38.54136 297 ASP B N 1
ATOM 9741 C CA . ASP B 2 317 ? 166.63200 196.60000 133.87100 1.000 30.44553 297 ASP B CA 1
ATOM 9742 C C . ASP B 2 317 ? 168.04400 196.83300 133.35800 1.000 33.34261 297 ASP B C 1
ATOM 9743 O O . ASP B 2 317 ? 168.98100 196.13200 133.75100 1.000 45.81445 297 ASP B O 1
ATOM 9748 N N . VAL B 2 318 ? 168.18900 197.81500 132.47600 1.000 32.98670 298 VAL B N 1
ATOM 9749 C CA . VAL B 2 318 ? 169.49600 198.25700 132.01000 1.000 39.33605 298 VAL B CA 1
ATOM 9750 C C . VAL B 2 318 ? 169.50200 199.78000 132.01200 1.000 42.45982 298 VAL B C 1
ATOM 9751 O O . VAL B 2 318 ? 168.53600 200.41200 131.57500 1.000 45.51865 298 VAL B O 1
ATOM 9755 N N . LYS B 2 319 ? 170.57100 200.36600 132.54000 1.000 52.04009 299 LYS B N 1
ATOM 9756 C CA . LYS B 2 319 ? 170.74800 201.81100 132.57200 1.000 52.60484 299 LYS B CA 1
ATOM 9757 C C . LYS B 2 319 ? 171.92000 202.16500 131.67200 1.000 49.93357 299 LYS B C 1
ATOM 9758 O O . LYS B 2 319 ? 173.05000 201.73400 131.92300 1.000 54.16354 299 LYS B O 1
ATOM 9764 N N . ILE B 2 320 ? 171.65500 202.94400 130.62800 1.000 50.21543 300 ILE B N 1
ATOM 9765 C CA . ILE B 2 320 ? 172.64300 203.24700 129.60000 1.000 53.56158 300 ILE B CA 1
ATOM 9766 C C . ILE B 2 320 ? 172.89000 204.74700 129.57900 1.000 55.62981 300 ILE B C 1
ATOM 9767 O O . ILE B 2 320 ? 171.94400 205.53700 129.48000 1.000 60.84215 300 ILE B O 1
ATOM 9772 N N . GLU B 2 321 ? 174.16000 205.13400 129.66800 1.000 61.43108 301 GLU B N 1
ATOM 9773 C CA . GLU B 2 321 ? 174.57400 206.52800 129.55700 1.000 63.42851 301 GLU B CA 1
ATOM 9774 C C . GLU B 2 321 ? 175.69200 206.61400 128.52900 1.000 64.19646 301 GLU B C 1
ATOM 9775 O O . GLU B 2 321 ? 176.77400 206.05400 128.73500 1.000 62.81390 301 GLU B O 1
ATOM 9781 N N . VAL B 2 322 ? 175.43400 207.31000 127.42800 1.000 69.61801 302 VAL B N 1
ATOM 9782 C CA . VAL B 2 322 ? 176.43300 207.56000 126.39800 1.000 67.89636 302 VAL B CA 1
ATOM 9783 C C . VAL B 2 322 ? 176.92000 208.99000 126.58300 1.000 68.92038 302 VAL B C 1
ATOM 9784 O O . VAL B 2 322 ? 176.16300 209.94500 126.38600 1.000 73.07958 302 VAL B O 1
ATOM 9788 N N . LYS B 2 323 ? 178.18400 209.14100 126.96500 1.000 71.38556 303 LYS B N 1
ATOM 9789 C CA . LYS B 2 323 ? 178.72900 210.45000 127.27900 1.000 70.68414 303 LYS B CA 1
ATOM 9790 C C . LYS B 2 323 ? 179.15400 211.17200 126.00100 1.000 72.02894 303 LYS B C 1
ATOM 9791 O O . LYS B 2 323 ? 179.07200 210.63900 124.89100 1.000 73.05988 303 LYS B O 1
ATOM 9797 N N . SER B 2 324 ? 179.61200 212.40900 126.16200 1.000 78.25321 304 SER B N 1
ATOM 9798 C CA . SER B 2 324 ? 180.05700 213.21400 125.03200 1.000 79.18471 304 SER B CA 1
ATOM 9799 C C . SER B 2 324 ? 181.55900 213.45800 125.09700 1.000 80.56188 304 SER B C 1
ATOM 9800 O O . SER B 2 324 ? 182.09300 213.84600 126.13600 1.000 79.34661 304 SER B O 1
#